Protein AF-A0AAV5RJE9-F1 (afdb_monomer)

Solvent-accessible surface area (backbone atoms only — not comparable to full-atom values): 32586 Å² total; per-residue (Å²): 107,53,82,61,84,65,66,91,75,57,66,69,38,81,68,42,81,43,70,66,51,67,52,55,42,33,43,50,46,46,51,44,66,63,38,48,42,24,44,40,34,42,34,37,47,24,37,34,29,38,35,40,42,37,44,42,36,49,49,24,43,48,22,38,53,31,43,36,33,46,30,46,33,34,39,36,40,42,38,44,41,33,49,48,30,44,44,17,40,46,31,44,34,33,46,30,47,32,33,44,35,41,42,35,42,43,34,48,41,29,45,48,14,42,49,32,41,36,36,49,39,48,36,35,40,37,40,43,36,40,40,31,47,43,30,40,48,21,41,45,33,43,39,38,28,59,58,12,36,42,36,40,42,36,39,46,29,45,41,32,42,45,23,47,36,35,41,35,34,38,27,41,42,33,41,35,41,43,35,41,40,30,43,38,28,42,47,19,37,55,30,43,35,34,44,28,36,32,30,41,35,40,41,36,41,42,30,45,37,27,44,48,17,38,51,31,44,36,35,47,29,49,32,33,42,35,40,41,35,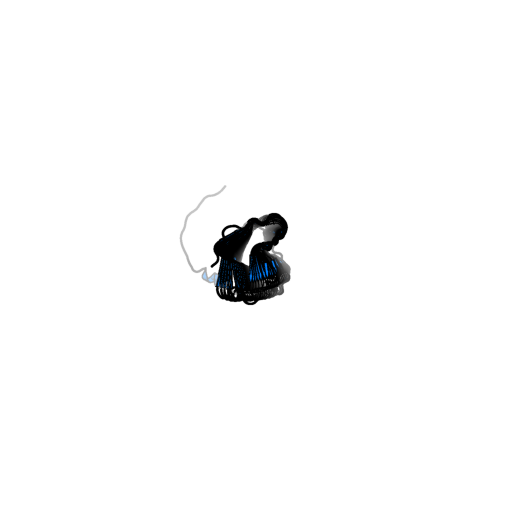41,41,32,44,39,33,38,56,28,44,50,30,44,36,36,50,29,43,30,38,43,35,43,42,35,42,41,31,50,42,46,44,32,36,50,50,29,42,36,37,48,30,48,30,34,44,35,41,43,35,40,39,32,44,43,30,40,49,27,39,51,27,45,37,34,48,28,48,32,34,43,35,40,42,38,40,42,30,46,43,31,41,46,25,41,46,31,44,34,37,49,29,45,31,35,42,35,40,42,36,41,42,29,45,39,27,44,51,16,40,55,30,43,35,35,48,27,44,30,33,42,35,42,42,35,41,41,28,44,37,27,44,48,15,39,50,32,45,35,34,45,28,48,30,33,42,36,41,42,34,40,41,33,42,36,25,44,43,17,43,52,30,43,34,35,48,30,46,31,36,42,37,41,43,36,40,41,29,48,41,28,43,47,23,40,45,34,42,35,37,48,30,43,32,35,42,36,42,43,36,40,42,31,42,41,26,44,49,18,40,59,28,44,36,35,46,30,49,30,34,41,35,41,41,36,41,40,30,49,42,28,44,46,23,41,51,30,46,34,33,47,30,43,31,36,42,34,42,42,36,44,44,32,46,47,28,44,49,17,42,58,29,42,35,33,45,30,50,29,33,44,35,41,42,36,42,41,35,48,42,28,45,49,18,40,49,30,40,35,36,42,39,43,39,37,43,38,40,41,37,40,38,31,49,44,33,46,45,24,42,48,34,46,38,34,66,20,70,14,37,41,36,40,44,36,40,46,31,46,42,28,45,52,21,39,41,35,42,37,34,39,32,45,40,32,41,38,40,42,37,43,40,34,45,40,24,46,43,18,39,53,31,43,36,35,46,30,41,32,35,41,38,41,41,39,43,51,33,56,41,29,52,45,17,40,46,32,44,34,34,47,32,50,31,33,41,37,41,42,39,43,47,36,49,38,23,51,49,17,36,53,32,42,35,36,46,33,46,31,37,42,38,41,38,40,41,41,34,45,32,25,51,46,13,39,54,32,43,35,34,52,38,27,52,30,36,40,38,39,45,48,45,51,60,77,34,70,79,31,44,81,65,47,69,42,68,75,31,88,48,67,45,68,48,71,75,64,70,69,90,82,76,95,78,81,82,84,82,80,81,93,81,79,87,75,77,62,82,74,59,75,82,58,63,77,66,59,63,71,62,71,79,74,80,85,80,89,87,82,92,85,85,87,88,90,90,85,134

Foldseek 3Di:
DDEDDEDADDAQDEAEEAPPQAAEAAAAEDDYEDDANYEYYAAECNHAEYAAAEYEYAEEANYEAYAHECRAHEYHAHEYDYADDAQYEYYEHEPNHHEYAHAYFEYAEEHAYERYAYYAHHAEYEAHEAEYEYDEAYEYAHADHAHYEYAHAEYAYEYDEQYEYAAHYHDAPEYHHHEFAYAEEANYEGYEAENARAEYAAAEFAYAEEHQYEGYEHEPHAHEYHYHEFAYAYYHNYERYEYEPAHAEYHAAEYAYEYDEEYEHYYYYQAAHEYEHAEYHYAEEYAYEAYEAENRHHEYEYHEYAYEYDAQYEHEAYYQHHAEYEYAEFHYAEEHAYEGYEAENQPAEYAYHEFAYAYEAQYEGYEYYPQAHEYHYHEFHYAEEHAYERYYYEPRHEEYHAHEYAYAYYDQYEYEHYYQHHAEYEHAEFHYAEYDNYEAYEAENQAHEYAYAEYEYAYDEAYEHEEHYQHHAEYEYAYYHYADDAAYEAYEYENAAHEYAYHYAEYADDHAYEHYEYYAHHEEYHYHEYEYEYDAAYEHYYYENYLYEYAHAEAAYEDDHAYEYEEHYQQAEEYHAHEYHYADDAAYEAYEYEPNRAEYHAAYAEYEEDHAYEAYEYYPRAHEYHAHEAAYEYEDQHEHEEYEQHHAEYHHHEAHYEYDDAHERYEYENDHAEYEAYEFHYPDYDNHHRYHYHPDHDHYDYHDPDPDDDDDDDDDDDDDDDDDPCVVPPPPVVPPVVVVVPDDDDDDDDDDDDDDD

Structure (mmCIF, N/CA/C/O backbone):
data_AF-A0AAV5RJE9-F1
#
_entry.id   AF-A0AAV5RJE9-F1
#
loop_
_atom_site.group_PDB
_atom_site.id
_atom_site.type_symbol
_atom_site.label_atom_id
_atom_site.label_alt_id
_atom_site.label_comp_id
_atom_site.label_asym_id
_atom_site.label_entity_id
_atom_site.label_seq_id
_atom_site.pdbx_PDB_ins_code
_atom_site.Cartn_x
_atom_site.Cartn_y
_atom_site.Cartn_z
_atom_site.occupancy
_atom_site.B_iso_or_equiv
_atom_site.auth_seq_id
_atom_site.auth_comp_id
_atom_site.auth_asym_id
_atom_site.auth_atom_id
_atom_site.pdbx_PDB_model_num
ATOM 1 N N . MET A 1 1 ? -30.986 -16.462 54.325 1.00 47.41 1 MET A N 1
ATOM 2 C CA . MET A 1 1 ? -32.074 -16.794 53.382 1.00 47.41 1 MET A CA 1
ATOM 3 C C . MET A 1 1 ? -33.332 -16.170 53.922 1.00 47.41 1 MET A C 1
ATOM 5 O O . MET A 1 1 ? -33.774 -16.579 54.992 1.00 47.41 1 MET A O 1
ATOM 9 N N . VAL A 1 2 ? -33.822 -15.152 53.228 1.00 55.56 2 VAL A N 1
ATOM 10 C CA . VAL A 1 2 ? -35.071 -14.468 53.544 1.00 55.56 2 VAL A CA 1
ATOM 11 C C . VAL A 1 2 ? -35.935 -14.555 52.292 1.00 55.56 2 VAL A C 1
ATOM 13 O O . VAL A 1 2 ? -35.504 -14.153 51.211 1.00 55.56 2 VAL A O 1
ATOM 16 N N . ASP A 1 3 ? -37.107 -15.162 52.443 1.00 48.47 3 ASP A N 1
ATOM 17 C CA . ASP A 1 3 ? -38.114 -15.275 51.392 1.00 48.47 3 ASP A CA 1
ATOM 18 C C . ASP A 1 3 ? -39.207 -14.247 51.714 1.00 48.47 3 ASP A C 1
ATOM 20 O O . ASP A 1 3 ? -39.797 -14.300 52.798 1.00 48.47 3 ASP A O 1
ATOM 24 N N . PHE A 1 4 ? -39.450 -13.300 50.807 1.00 54.91 4 PHE A N 1
ATOM 25 C CA . PHE A 1 4 ? -40.406 -12.208 50.999 1.00 54.91 4 PHE A CA 1
ATOM 26 C C . PHE A 1 4 ? -41.597 -12.346 50.039 1.00 54.91 4 PHE A C 1
ATOM 28 O O . PHE A 1 4 ? -41.419 -12.485 48.832 1.00 54.91 4 PHE A O 1
ATOM 35 N N . GLU A 1 5 ? -42.820 -12.261 50.568 1.00 44.97 5 GLU A N 1
ATOM 36 C CA . GLU A 1 5 ? -44.058 -12.186 49.779 1.00 44.97 5 GLU A CA 1
ATOM 37 C C . GLU A 1 5 ? -44.743 -10.824 50.011 1.00 44.97 5 GLU A C 1
ATOM 39 O O . GLU A 1 5 ? -45.465 -10.658 50.989 1.00 44.97 5 GLU A O 1
ATOM 44 N N . GLN A 1 6 ? -44.512 -9.882 49.087 1.00 48.69 6 GLN A N 1
ATOM 45 C CA . GLN A 1 6 ? -45.284 -8.651 48.816 1.00 48.69 6 GLN A CA 1
ATOM 46 C C . GLN A 1 6 ? -45.644 -7.729 50.004 1.00 48.69 6 GLN A C 1
ATOM 48 O O . GLN A 1 6 ? -46.617 -7.955 50.729 1.00 48.69 6 GLN A O 1
ATOM 53 N N . PHE A 1 7 ? -44.970 -6.576 50.085 1.00 50.69 7 PHE A N 1
ATOM 54 C CA . PHE A 1 7 ? -45.414 -5.419 50.875 1.00 50.69 7 PHE A CA 1
ATOM 55 C C . PHE A 1 7 ? -46.011 -4.322 49.969 1.00 50.69 7 PHE A C 1
ATOM 57 O O . PHE A 1 7 ? -45.479 -4.083 48.887 1.00 50.69 7 PHE A O 1
ATOM 64 N N . PRO A 1 8 ? -47.108 -3.651 50.376 1.00 45.22 8 PRO A N 1
ATOM 65 C CA . PRO A 1 8 ? -47.584 -2.426 49.736 1.00 45.22 8 PRO A CA 1
ATOM 66 C C . PRO A 1 8 ? -46.850 -1.197 50.301 1.00 45.22 8 PRO A C 1
ATOM 68 O O . PRO A 1 8 ? -46.700 -1.082 51.520 1.00 45.22 8 PRO A O 1
ATOM 71 N N . LEU A 1 9 ? -46.446 -0.281 49.421 1.00 52.50 9 LEU A N 1
ATOM 72 C CA . LEU A 1 9 ? -45.592 0.875 49.721 1.00 52.50 9 LEU A CA 1
ATOM 73 C C . LEU A 1 9 ? -46.317 2.211 49.457 1.00 52.50 9 LEU A C 1
ATOM 75 O O . LEU A 1 9 ? -47.501 2.218 49.099 1.00 52.50 9 LEU A O 1
ATOM 79 N N . HIS A 1 10 ? -45.630 3.329 49.703 1.00 54.16 10 HIS A N 1
ATOM 80 C CA . HIS A 1 10 ? -46.100 4.707 49.509 1.00 54.16 10 HIS A CA 1
ATOM 81 C C . HIS A 1 10 ? -44.927 5.582 49.042 1.00 54.16 10 HIS A C 1
ATOM 83 O O . HIS A 1 10 ? -43.818 5.378 49.514 1.00 54.16 10 HIS A O 1
ATOM 89 N N . ASP A 1 11 ? -45.192 6.567 48.184 1.00 54.16 11 ASP A N 1
ATOM 90 C CA . ASP A 1 11 ? -44.212 7.519 47.639 1.00 54.16 11 ASP A CA 1
ATOM 91 C C . ASP A 1 11 ? -43.269 8.098 48.723 1.00 54.16 11 ASP A C 1
ATOM 93 O O . ASP A 1 11 ? -43.749 8.586 49.754 1.00 54.16 11 ASP A O 1
ATOM 97 N N . ASN A 1 12 ? -41.954 8.151 48.455 1.00 58.19 12 ASN A N 1
ATOM 98 C CA . ASN A 1 12 ? -40.882 8.485 49.417 1.00 58.19 12 ASN A CA 1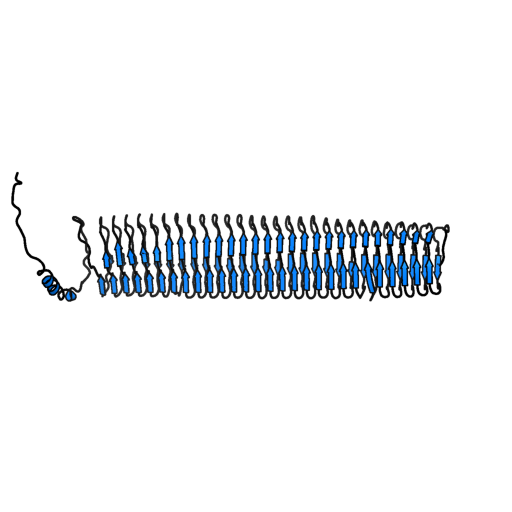
ATOM 99 C C . ASN A 1 12 ? -40.716 7.425 50.532 1.00 58.19 12 ASN A C 1
ATOM 101 O O . ASN A 1 12 ? -40.891 7.739 51.717 1.00 58.19 12 ASN A O 1
ATOM 105 N N . SER A 1 13 ? -40.400 6.168 50.177 1.00 58.16 13 SER A N 1
ATOM 106 C CA . SER A 1 13 ? -40.115 5.114 51.168 1.00 58.16 13 SER A CA 1
ATOM 107 C C . SER A 1 13 ? -38.929 4.206 50.827 1.00 58.16 13 SER A C 1
ATOM 109 O O . SER A 1 13 ? -39.018 3.419 49.886 1.00 58.16 13 SER A O 1
ATOM 111 N N . GLU A 1 14 ? -37.919 4.212 51.701 1.00 60.00 14 GLU A N 1
ATOM 112 C CA . GLU A 1 14 ? -36.979 3.103 51.932 1.00 60.00 14 GLU A CA 1
ATOM 113 C C . GLU A 1 14 ? -37.773 1.790 52.124 1.00 60.00 14 GLU A C 1
ATOM 115 O O . GLU A 1 14 ? -38.650 1.725 52.999 1.00 60.00 14 GLU A O 1
ATOM 120 N N . THR A 1 15 ? -37.519 0.735 51.333 1.00 63.50 15 THR A N 1
ATOM 121 C CA . THR A 1 15 ? -38.319 -0.513 51.436 1.00 63.50 15 THR A CA 1
ATOM 122 C C . THR A 1 15 ? -37.640 -1.655 52.199 1.00 63.50 15 THR A C 1
ATOM 124 O O . THR A 1 15 ? -38.334 -2.398 52.906 1.00 63.50 15 THR A O 1
ATOM 127 N N . LEU A 1 16 ? -36.312 -1.812 52.084 1.00 69.69 16 LEU A N 1
ATOM 128 C CA . LEU A 1 16 ? -35.559 -2.899 52.723 1.00 69.69 16 LEU A CA 1
ATOM 129 C C . LEU A 1 16 ? -34.043 -2.611 52.840 1.00 69.69 16 LEU A C 1
ATOM 131 O O . LEU A 1 16 ? -33.272 -2.992 51.966 1.00 69.69 16 LEU A O 1
ATOM 135 N N . GLU A 1 17 ? -33.620 -2.034 53.967 1.00 77.62 17 GLU A N 1
ATOM 136 C CA . GLU A 1 17 ? -32.211 -1.960 54.407 1.00 77.62 17 GLU A CA 1
ATOM 137 C C . GLU A 1 17 ? -31.734 -3.324 54.962 1.00 77.62 17 GLU A C 1
ATOM 139 O O . GLU A 1 17 ? -32.470 -3.990 55.708 1.00 77.62 17 GLU A O 1
ATOM 144 N N . ILE A 1 18 ? -30.502 -3.753 54.645 1.00 74.12 18 ILE A N 1
ATOM 145 C CA . ILE A 1 18 ? -29.873 -4.965 55.206 1.00 74.12 18 ILE A CA 1
ATOM 146 C C . ILE A 1 18 ? -28.410 -4.722 55.653 1.00 74.12 18 ILE A C 1
ATOM 148 O O . ILE A 1 18 ? -27.482 -5.298 55.085 1.00 74.12 18 ILE A O 1
ATOM 152 N N . THR A 1 19 ? -28.220 -3.959 56.734 1.00 75.38 19 THR A N 1
ATOM 153 C CA . THR A 1 19 ? -26.926 -3.718 57.413 1.00 75.38 19 THR A CA 1
ATOM 154 C C . THR A 1 19 ? -26.399 -4.905 58.252 1.00 75.38 19 THR A C 1
ATOM 156 O O . THR A 1 19 ? -27.158 -5.667 58.864 1.00 75.38 19 THR A O 1
ATOM 159 N N . GLU A 1 20 ? -25.067 -5.078 58.294 1.00 72.94 20 GLU A N 1
ATOM 160 C CA . GLU A 1 20 ? -24.307 -6.108 59.050 1.00 72.94 20 GLU A CA 1
ATOM 161 C C . GLU A 1 20 ? -24.820 -7.593 58.982 1.00 72.94 20 GLU A C 1
ATOM 163 O O . GLU A 1 20 ? -24.769 -8.311 59.995 1.00 72.94 20 GLU A O 1
ATOM 168 N N . PRO A 1 21 ? -25.301 -8.172 57.854 1.00 62.06 21 PRO A N 1
ATOM 169 C CA . PRO A 1 21 ? -25.974 -9.488 57.830 1.00 62.06 21 PRO A CA 1
ATOM 170 C C . PRO A 1 21 ? -25.061 -10.739 57.955 1.00 62.06 21 PRO A C 1
ATOM 172 O O . PRO A 1 21 ? -25.329 -11.818 57.406 1.00 62.06 21 PRO A O 1
ATOM 175 N N . GLY A 1 22 ? -24.007 -10.663 58.766 1.00 66.25 22 GLY A N 1
ATOM 176 C CA . GLY A 1 22 ? -23.285 -11.815 59.305 1.00 66.25 22 GLY A CA 1
ATOM 177 C C . GLY A 1 22 ? -22.239 -12.429 58.372 1.00 66.25 22 GLY A C 1
ATOM 178 O O . GLY A 1 22 ? -21.067 -12.088 58.457 1.00 66.25 22 GLY A O 1
ATOM 179 N N . THR A 1 23 ? -22.613 -13.439 57.576 1.00 74.00 23 THR A N 1
ATOM 180 C CA . THR A 1 23 ? -21.649 -14.173 56.708 1.00 74.00 23 THR A CA 1
ATOM 181 C C . THR A 1 23 ? -22.193 -14.603 55.346 1.00 74.00 23 THR A C 1
ATOM 183 O O . THR A 1 23 ? -21.396 -14.854 54.449 1.00 74.00 23 THR A O 1
ATOM 186 N N . GLU A 1 24 ? -23.512 -14.711 55.164 1.00 78.88 24 GLU A N 1
ATOM 187 C CA . GLU A 1 24 ? -24.109 -15.104 53.882 1.00 78.88 24 GLU A CA 1
ATOM 188 C C . GLU A 1 24 ? -25.513 -14.496 53.730 1.00 78.88 24 GLU A C 1
ATOM 190 O O . GLU A 1 24 ? -26.468 -14.919 54.396 1.00 78.88 24 GLU A O 1
ATOM 195 N N . VAL A 1 25 ? -25.654 -13.546 52.805 1.00 80.12 25 VAL A N 1
ATOM 196 C CA . VAL A 1 25 ? -26.945 -12.999 52.379 1.00 80.12 25 VAL A CA 1
ATOM 197 C C . VAL A 1 25 ? -27.530 -13.882 51.281 1.00 80.12 25 VAL A C 1
ATOM 199 O O . VAL A 1 25 ? -26.862 -14.276 50.327 1.00 80.12 25 VAL A O 1
ATOM 202 N N . LYS A 1 26 ? -28.817 -14.205 51.419 1.00 80.44 26 LYS A N 1
ATOM 203 C CA . LYS A 1 26 ? -29.594 -14.964 50.430 1.00 80.44 26 LYS A CA 1
ATOM 204 C C . LYS A 1 26 ? -30.979 -14.352 50.310 1.00 80.44 26 LYS A C 1
ATOM 206 O O . LYS A 1 26 ? -31.821 -14.613 51.174 1.00 80.44 26 LYS A O 1
ATOM 211 N N . VAL A 1 27 ? -31.179 -13.585 49.249 1.00 76.31 27 VAL A N 1
ATOM 212 C CA . VAL A 1 27 ? -32.454 -13.016 48.812 1.00 76.31 27 VAL A CA 1
ATOM 213 C C . VAL A 1 27 ? -32.994 -13.928 47.708 1.00 76.31 27 VAL A C 1
ATOM 215 O O . VAL A 1 27 ? -32.338 -14.125 46.687 1.00 76.31 27 VAL A O 1
ATOM 218 N N . GLY A 1 28 ? -34.140 -14.573 47.943 1.00 72.81 28 GLY A N 1
ATOM 219 C CA . GLY A 1 28 ? -34.674 -15.596 47.033 1.00 72.81 28 GLY A CA 1
ATOM 220 C C . GLY A 1 28 ? -35.398 -15.006 45.822 1.00 72.81 28 GLY A C 1
ATOM 221 O O . GLY A 1 28 ? -34.949 -15.147 44.684 1.00 72.81 28 GLY A O 1
ATOM 222 N N . LEU A 1 29 ? -36.521 -14.348 46.100 1.00 70.06 29 LEU A N 1
ATOM 223 C CA . LEU A 1 29 ? -37.365 -13.620 45.158 1.00 70.06 29 LEU A CA 1
ATOM 224 C C . LEU A 1 29 ? -37.739 -12.283 45.804 1.00 70.06 29 LEU A C 1
ATOM 226 O O . LEU A 1 29 ? -38.132 -12.273 46.971 1.00 70.06 29 LEU A O 1
ATOM 230 N N . VAL A 1 30 ? -37.661 -11.190 45.046 1.00 68.44 30 VAL A N 1
ATOM 231 C CA . VAL A 1 30 ? -38.221 -9.885 45.423 1.00 68.44 30 VAL A CA 1
ATOM 232 C C . VAL A 1 30 ? -39.243 -9.476 44.371 1.00 68.44 30 VAL A C 1
ATOM 234 O O . VAL A 1 30 ? -38.938 -9.463 43.180 1.00 68.44 30 VAL A O 1
ATOM 237 N N . GLN A 1 31 ? -40.455 -9.154 44.823 1.00 68.44 31 GLN A N 1
ATOM 238 C CA . GLN A 1 31 ? -41.504 -8.524 44.025 1.00 68.44 31 GLN A CA 1
ATOM 239 C C . GLN A 1 31 ? -42.199 -7.460 44.874 1.00 68.44 31 GLN A C 1
ATOM 241 O O . GLN A 1 31 ? -42.982 -7.794 45.769 1.00 68.44 31 GLN A O 1
ATOM 246 N N . LEU A 1 32 ? -41.904 -6.193 44.587 1.00 64.69 32 LEU A N 1
ATOM 247 C CA . LEU A 1 32 ? -42.467 -5.014 45.245 1.00 64.69 32 LEU A CA 1
ATOM 248 C C . LEU A 1 32 ? -42.877 -4.007 44.157 1.00 64.69 32 LEU A C 1
ATOM 250 O O . LEU A 1 32 ? -42.076 -3.759 43.260 1.00 64.69 32 LEU A O 1
ATOM 254 N N . PRO A 1 33 ? -44.105 -3.461 44.178 1.00 61.03 33 PRO A N 1
ATOM 255 C CA . PRO A 1 33 ? -44.470 -2.332 43.332 1.00 61.03 33 PRO A CA 1
ATOM 256 C C . PRO A 1 33 ? -43.954 -1.033 43.964 1.00 61.03 33 PRO A C 1
ATOM 258 O O . PRO A 1 33 ? -44.264 -0.769 45.128 1.00 61.03 33 PRO A O 1
ATOM 261 N N . LEU A 1 34 ? -43.187 -0.243 43.213 1.00 58.78 34 LEU A N 1
ATOM 262 C CA . LEU A 1 34 ? -42.641 1.024 43.698 1.00 58.78 34 LEU A CA 1
ATOM 263 C C . LEU A 1 34 ? -43.579 2.204 43.433 1.00 58.78 34 LEU A C 1
ATOM 265 O O . LEU A 1 34 ? -44.670 2.059 42.879 1.00 58.78 34 LEU A O 1
ATOM 269 N N . HIS A 1 35 ? -43.140 3.356 43.921 1.00 65.31 35 HIS A N 1
ATOM 270 C CA . HIS A 1 35 ? -43.746 4.671 43.798 1.00 65.31 35 HIS A CA 1
ATOM 271 C C . HIS A 1 35 ? -42.609 5.682 43.608 1.00 65.31 35 HIS A C 1
ATOM 273 O O . HIS A 1 35 ? -41.516 5.457 44.124 1.00 65.31 35 HIS A O 1
ATOM 279 N N . ASP A 1 36 ? -42.872 6.779 42.903 1.00 67.25 36 ASP A N 1
ATOM 280 C CA . ASP A 1 36 ? -41.886 7.799 42.526 1.00 67.25 36 ASP A CA 1
ATOM 281 C C . ASP A 1 36 ? -41.027 8.241 43.734 1.00 67.25 36 ASP A C 1
ATOM 283 O O . ASP A 1 36 ? -41.574 8.518 44.810 1.00 67.25 36 ASP A O 1
ATOM 287 N N . ASN A 1 37 ? -39.711 8.396 43.543 1.00 68.81 37 ASN A N 1
ATOM 288 C CA . ASN A 1 37 ? -38.730 8.722 44.594 1.00 68.81 37 ASN A CA 1
ATOM 289 C C . ASN A 1 37 ? -38.644 7.644 45.703 1.00 68.81 37 ASN A C 1
ATOM 291 O O . ASN A 1 37 ? -38.999 7.925 46.850 1.00 68.81 37 ASN A O 1
ATOM 295 N N . SER A 1 38 ? -38.232 6.404 45.390 1.00 66.75 38 SER A N 1
ATOM 296 C CA . SER A 1 38 ? -38.091 5.325 46.396 1.00 66.75 38 SER A CA 1
ATOM 297 C C . SER A 1 38 ? -36.834 4.455 46.236 1.00 66.75 38 SER A C 1
ATOM 299 O O . SER A 1 38 ? -36.581 3.913 45.163 1.00 66.75 38 SER A O 1
ATOM 301 N N . GLU A 1 39 ? -36.127 4.229 47.346 1.00 67.06 39 GLU A N 1
ATOM 302 C CA . GLU A 1 39 ? -34.973 3.324 47.484 1.00 67.06 39 GLU A CA 1
ATOM 303 C C . GLU A 1 39 ? -35.438 1.907 47.867 1.00 67.06 39 GLU A C 1
ATOM 305 O O . GLU A 1 39 ? -36.096 1.703 48.897 1.00 67.06 39 GLU A O 1
ATOM 310 N N . THR A 1 40 ? -35.129 0.893 47.054 1.00 70.56 40 THR A N 1
ATOM 311 C CA . THR A 1 40 ? -35.781 -0.418 47.210 1.00 70.56 40 THR A CA 1
ATOM 312 C C . THR A 1 40 ? -35.052 -1.389 48.130 1.00 70.56 40 THR A C 1
ATOM 314 O O . THR A 1 40 ? -35.659 -1.891 49.079 1.00 70.56 40 THR A O 1
ATOM 317 N N . LEU A 1 41 ? -33.798 -1.723 47.826 1.00 75.00 41 LEU A N 1
ATOM 318 C CA . LEU A 1 41 ? -33.044 -2.774 48.508 1.00 75.00 41 LEU A CA 1
ATOM 319 C C . LEU A 1 41 ? -31.576 -2.365 48.637 1.00 75.00 41 LEU A C 1
ATOM 321 O O . LEU A 1 41 ? -30.801 -2.569 47.709 1.00 75.00 41 LEU A O 1
ATOM 325 N N . GLU A 1 42 ? -31.221 -1.841 49.805 1.00 82.25 42 GLU A N 1
ATOM 326 C CA . GLU A 1 42 ? -29.846 -1.526 50.199 1.00 82.25 42 GLU A CA 1
ATOM 327 C C . GLU A 1 42 ? -29.239 -2.736 50.930 1.00 82.25 42 GLU A C 1
ATOM 329 O O . GLU A 1 42 ? -29.872 -3.334 51.813 1.00 82.25 42 GLU A O 1
ATOM 334 N N . ILE A 1 43 ? -28.013 -3.130 50.577 1.00 78.19 43 ILE A N 1
ATOM 335 C CA . ILE A 1 43 ? -27.307 -4.248 51.216 1.00 78.19 43 ILE A CA 1
ATOM 336 C C . ILE A 1 43 ? -25.867 -3.846 51.588 1.00 78.19 43 ILE A C 1
ATOM 338 O O . ILE A 1 43 ? -24.920 -4.168 50.870 1.00 78.19 43 ILE A O 1
ATOM 342 N N . THR A 1 44 ? -25.713 -3.214 52.753 1.00 80.50 44 THR A N 1
ATOM 343 C CA . THR A 1 44 ? -24.458 -2.673 53.312 1.00 80.50 44 THR A CA 1
ATOM 344 C C . THR A 1 44 ? -23.703 -3.645 54.239 1.00 80.50 44 THR A C 1
ATOM 346 O O . THR A 1 44 ? -24.283 -4.352 55.070 1.00 80.50 44 THR A O 1
ATOM 349 N N . GLU A 1 45 ? -22.372 -3.698 54.095 1.00 77.19 45 GLU A N 1
ATOM 350 C CA . GLU A 1 45 ? -21.449 -4.618 54.795 1.00 77.19 45 GLU A CA 1
ATOM 351 C C . GLU A 1 45 ? -21.875 -6.125 54.819 1.00 77.19 45 GLU A C 1
ATOM 353 O O . GLU A 1 45 ? -21.826 -6.774 55.877 1.00 77.19 45 GLU A O 1
ATOM 358 N N . PRO A 1 46 ? -22.300 -6.776 53.708 1.00 65.38 46 PRO A N 1
ATOM 359 C CA . PRO A 1 46 ? -22.918 -8.109 53.762 1.00 65.38 46 PRO A CA 1
ATOM 360 C C . PRO A 1 46 ? -21.981 -9.326 53.925 1.00 65.38 46 PRO A C 1
ATOM 362 O O . PRO A 1 46 ? -22.126 -10.370 53.276 1.00 65.38 46 PRO A O 1
ATOM 365 N N . GLY A 1 47 ? -21.070 -9.259 54.895 1.00 72.56 47 GLY A N 1
ATOM 366 C CA . GLY A 1 47 ? -20.349 -10.408 55.441 1.00 72.56 47 GLY A CA 1
ATOM 367 C C . GLY A 1 47 ? -19.306 -11.002 54.492 1.00 72.56 47 GLY A C 1
ATOM 368 O O . GLY A 1 47 ? -18.172 -10.539 54.449 1.00 72.56 47 GLY A O 1
ATOM 369 N N . ALA A 1 48 ? -19.644 -12.092 53.796 1.00 77.44 48 ALA A N 1
ATOM 370 C CA . ALA A 1 48 ? -18.713 -12.757 52.875 1.00 77.44 48 ALA A CA 1
ATOM 371 C C . ALA A 1 48 ? -19.333 -13.094 51.512 1.00 77.44 48 ALA A C 1
ATOM 373 O O . ALA A 1 48 ? -18.648 -12.987 50.497 1.00 77.44 48 ALA A O 1
ATOM 374 N N . GLU A 1 49 ? -20.601 -13.503 51.455 1.00 80.69 49 GLU A N 1
ATOM 375 C CA . GLU A 1 49 ? -21.254 -13.868 50.194 1.00 80.69 49 GLU A CA 1
ATOM 376 C C . GLU A 1 49 ? -22.675 -13.301 50.094 1.00 80.69 49 GLU A C 1
ATOM 378 O O . GLU A 1 49 ? -23.523 -13.580 50.945 1.00 80.69 49 GLU A O 1
ATOM 383 N N . VAL A 1 50 ? -22.950 -12.583 49.003 1.00 81.06 50 VAL A N 1
ATOM 384 C CA . VAL A 1 50 ? -24.285 -12.109 48.620 1.00 81.06 50 VAL A CA 1
ATOM 385 C C . VAL A 1 50 ? -24.832 -12.986 47.501 1.00 81.06 50 VAL A C 1
ATOM 387 O O . VAL A 1 50 ? -24.172 -13.221 46.488 1.00 81.06 50 VAL A O 1
ATOM 390 N N . ARG A 1 51 ? -26.070 -13.464 47.656 1.00 83.00 51 ARG A N 1
ATOM 391 C CA . ARG A 1 51 ? -26.832 -14.101 46.576 1.00 83.00 51 ARG A CA 1
ATOM 392 C C . ARG A 1 51 ? -28.216 -13.484 46.451 1.00 83.00 51 ARG A C 1
ATOM 394 O O . ARG A 1 51 ? -29.041 -13.648 47.351 1.00 83.00 51 ARG A O 1
ATOM 401 N N . VAL A 1 52 ? -28.476 -12.874 45.304 1.00 79.31 52 VAL A N 1
ATOM 402 C CA . VAL A 1 52 ? -29.778 -12.356 44.885 1.00 79.31 52 VAL A CA 1
ATOM 403 C C . VAL A 1 52 ? -30.299 -13.249 43.756 1.00 79.31 52 VAL A C 1
ATOM 405 O O . VAL A 1 52 ? -29.637 -13.415 42.735 1.00 79.31 52 VAL A O 1
ATOM 408 N N . GLY A 1 53 ? -31.440 -13.909 43.963 1.00 77.06 53 GLY A N 1
ATOM 409 C CA . GLY A 1 53 ? -31.975 -14.916 43.040 1.00 77.06 53 GLY A CA 1
ATOM 410 C C . GLY A 1 53 ? -32.715 -14.317 41.845 1.00 77.06 53 GLY A C 1
ATOM 411 O O . GLY A 1 53 ? -32.234 -14.402 40.715 1.00 77.06 53 GLY A O 1
ATOM 412 N N . LEU A 1 54 ? -33.892 -13.746 42.107 1.00 73.31 54 LEU A N 1
ATOM 413 C CA . LEU A 1 54 ? -34.724 -13.033 41.136 1.00 73.31 54 LEU A CA 1
ATOM 414 C C . LEU A 1 54 ? -35.241 -11.728 41.755 1.00 73.31 54 LEU A C 1
ATOM 416 O O . LEU A 1 54 ? -35.911 -11.773 42.787 1.00 73.31 54 LEU A O 1
ATOM 420 N N . VAL A 1 55 ? -34.972 -10.594 41.110 1.00 69.81 55 VAL A N 1
ATOM 421 C CA . VAL A 1 55 ? -35.545 -9.284 41.464 1.00 69.81 55 VAL A CA 1
ATOM 422 C C . VAL A 1 55 ? -36.506 -8.850 40.359 1.00 69.81 55 VAL A C 1
ATOM 424 O O . VAL A 1 55 ? -36.133 -8.862 39.186 1.00 69.81 55 VAL A O 1
ATOM 427 N N . GLN A 1 56 ? -37.740 -8.501 40.726 1.00 70.56 56 GLN A N 1
ATOM 428 C CA . GLN A 1 56 ? -38.765 -7.997 39.811 1.00 70.56 56 GLN A CA 1
ATOM 429 C C . GLN A 1 56 ? -39.509 -6.802 40.418 1.00 70.56 56 GLN A C 1
ATOM 431 O O . GLN A 1 56 ? -40.431 -6.969 41.216 1.00 70.56 56 GLN A O 1
ATOM 436 N N . LEU A 1 57 ? -39.108 -5.601 40.009 1.00 65.56 57 LEU A N 1
ATOM 437 C CA . LEU A 1 57 ? -39.601 -4.308 40.492 1.00 65.56 57 LEU A CA 1
ATOM 438 C C . LEU A 1 57 ? -40.031 -3.456 39.288 1.00 65.56 57 LEU A C 1
ATOM 440 O O . LEU A 1 57 ? -39.182 -3.144 38.459 1.00 65.56 57 LEU A O 1
ATOM 444 N N . PRO A 1 58 ? -41.312 -3.080 39.130 1.00 64.31 58 PRO A N 1
ATOM 445 C CA . PRO A 1 58 ? -41.645 -1.903 38.342 1.00 64.31 58 PRO A CA 1
ATOM 446 C C . PRO A 1 58 ? -41.148 -0.677 39.106 1.00 64.31 58 PRO A C 1
ATOM 448 O O . PRO A 1 58 ? -41.643 -0.391 40.197 1.00 64.31 58 PRO A O 1
ATOM 451 N N . LEU A 1 59 ? -40.137 -0.028 38.537 1.00 59.34 59 LEU A N 1
ATOM 452 C CA . LEU A 1 59 ? -39.569 1.230 39.006 1.00 59.34 59 LEU A CA 1
ATOM 453 C C . LEU A 1 59 ? -40.482 2.392 38.591 1.00 59.34 59 LEU A C 1
ATOM 455 O O . LEU A 1 59 ? -41.396 2.236 37.781 1.00 59.34 59 LEU A O 1
ATOM 459 N N . HIS A 1 60 ? -40.256 3.541 39.207 1.00 65.88 60 HIS A N 1
ATOM 460 C CA . HIS A 1 60 ? -41.006 4.780 39.032 1.00 65.88 60 HIS A CA 1
ATOM 461 C C . HIS A 1 60 ? -40.009 5.943 39.086 1.00 65.88 60 HIS A C 1
ATOM 463 O O . HIS A 1 60 ? -38.948 5.781 39.683 1.00 65.88 60 HIS A O 1
ATOM 469 N N . ASP A 1 61 ? -40.349 7.090 38.502 1.00 70.38 61 ASP A N 1
ATOM 470 C CA . ASP A 1 61 ? -39.438 8.215 38.266 1.00 70.38 61 ASP A CA 1
ATOM 471 C C . ASP A 1 61 ? -38.533 8.517 39.484 1.00 70.38 61 ASP A C 1
ATOM 473 O O . ASP A 1 61 ? -39.034 8.690 40.604 1.00 70.38 61 ASP A O 1
ATOM 477 N N . ASN A 1 62 ? -37.223 8.674 39.260 1.00 71.81 62 ASN A N 1
ATOM 478 C CA . ASN A 1 62 ? -36.214 8.966 40.295 1.00 71.81 62 ASN A CA 1
ATOM 479 C C . ASN A 1 62 ? -36.110 7.881 41.396 1.00 71.81 62 ASN A C 1
ATOM 481 O O . ASN A 1 62 ? -36.203 8.210 42.577 1.00 71.81 62 ASN A O 1
ATOM 485 N N . SER A 1 63 ? -35.989 6.591 41.049 1.00 70.69 63 SER A N 1
ATOM 486 C CA . SER A 1 63 ? -35.918 5.491 42.040 1.00 70.69 63 SER A CA 1
ATOM 487 C C . SER A 1 63 ? -34.709 4.568 41.870 1.00 70.69 63 SER A C 1
ATOM 489 O O . SER A 1 63 ? -34.282 4.291 40.751 1.00 70.69 63 SER A O 1
ATOM 491 N N . GLU A 1 64 ? -34.247 4.007 42.990 1.00 73.50 64 GLU A N 1
ATOM 492 C CA . GLU A 1 64 ? -33.086 3.111 43.089 1.00 73.50 64 GLU A CA 1
ATOM 493 C C . GLU A 1 64 ? -33.541 1.677 43.423 1.00 73.50 64 GLU A C 1
ATOM 495 O O . GLU A 1 64 ? -34.290 1.430 44.381 1.00 73.50 64 GLU A O 1
ATOM 500 N N . ALA A 1 65 ? -33.142 0.694 42.611 1.00 75.12 65 ALA A N 1
ATOM 501 C CA . ALA A 1 65 ? -33.744 -0.646 42.652 1.00 75.12 65 ALA A CA 1
ATOM 502 C C . ALA A 1 65 ? -32.962 -1.692 43.468 1.00 75.12 65 ALA A C 1
ATOM 504 O O . ALA A 1 65 ? -33.576 -2.601 44.042 1.00 75.12 65 ALA A O 1
ATOM 505 N N . LEU A 1 66 ? -31.628 -1.603 43.501 1.00 79.81 66 LEU A N 1
ATOM 506 C CA . LEU A 1 66 ? -30.748 -2.501 44.255 1.00 79.81 66 LEU A CA 1
ATOM 507 C C . LEU A 1 66 ? -29.340 -1.898 44.390 1.00 79.81 66 LEU A C 1
ATOM 509 O O . LEU A 1 66 ? -28.605 -1.858 43.409 1.00 79.81 66 LEU A O 1
ATOM 513 N N . GLU A 1 67 ? -28.957 -1.529 45.610 1.00 84.00 67 GLU A N 1
ATOM 514 C CA . GLU A 1 67 ? -27.599 -1.101 45.976 1.00 84.00 67 GLU A CA 1
ATOM 515 C C . GLU A 1 67 ? -26.914 -2.223 46.781 1.00 84.00 67 GLU A C 1
ATOM 517 O O . GLU A 1 67 ? -27.534 -2.859 47.647 1.00 84.00 67 GLU A O 1
ATOM 522 N N . ILE A 1 68 ? -25.639 -2.517 46.502 1.00 80.62 68 ILE A N 1
ATOM 523 C CA . ILE A 1 68 ? -24.864 -3.531 47.236 1.00 80.62 68 ILE A CA 1
ATOM 524 C C . ILE A 1 68 ? -23.449 -3.014 47.534 1.00 80.62 68 ILE A C 1
ATOM 526 O O . ILE A 1 68 ? -22.550 -3.157 46.703 1.00 80.62 68 ILE A O 1
ATOM 530 N N . THR A 1 69 ? -23.238 -2.535 48.761 1.00 83.62 69 THR A N 1
ATOM 531 C CA . THR A 1 69 ? -22.039 -1.771 49.150 1.00 83.62 69 THR A CA 1
ATOM 532 C C . THR A 1 69 ? -21.188 -2.493 50.207 1.00 83.62 69 THR A C 1
ATOM 534 O O . THR A 1 69 ? -21.694 -3.092 51.163 1.00 83.62 69 THR A O 1
ATOM 537 N N . GLU A 1 70 ? -19.868 -2.510 49.984 1.00 79.69 70 GLU A N 1
ATOM 538 C CA . GLU A 1 70 ? -18.859 -3.325 50.692 1.00 79.69 70 GLU A CA 1
ATOM 539 C C . GLU A 1 70 ? -19.147 -4.862 50.769 1.00 79.69 70 GLU A C 1
ATOM 541 O O . GLU A 1 70 ? -18.969 -5.492 51.825 1.00 79.69 70 GLU A O 1
ATOM 546 N N . PRO A 1 71 ? -19.587 -5.569 49.697 1.00 71.56 71 PRO A N 1
ATOM 547 C CA . PRO A 1 71 ? -19.896 -6.997 49.790 1.00 71.56 71 PRO A CA 1
ATOM 548 C C . PRO A 1 71 ? -18.642 -7.894 49.801 1.00 71.56 71 PRO A C 1
ATOM 550 O O . PRO A 1 71 ? -18.024 -8.202 48.779 1.00 71.56 71 PRO A O 1
ATOM 553 N N . GLY A 1 72 ? -18.305 -8.393 50.994 1.00 75.81 72 GLY A N 1
ATOM 554 C CA . GLY A 1 72 ? -16.937 -8.766 51.379 1.00 75.81 72 GLY A CA 1
ATOM 555 C C . GLY A 1 72 ? -16.134 -9.814 50.578 1.00 75.81 72 GLY A C 1
ATOM 556 O O . GLY A 1 72 ? -14.907 -9.759 50.648 1.00 75.81 72 GLY A O 1
ATOM 557 N N . THR A 1 73 ? -16.722 -10.775 49.840 1.00 80.00 73 THR A N 1
ATOM 558 C CA . THR A 1 73 ? -15.922 -11.654 48.936 1.00 80.00 73 THR A CA 1
ATOM 559 C C . THR A 1 73 ? -16.581 -12.077 47.616 1.00 80.00 73 THR A C 1
ATOM 561 O O . THR A 1 73 ? -15.882 -12.105 46.605 1.00 80.00 73 THR A O 1
ATOM 564 N N . GLU A 1 74 ? -17.869 -12.438 47.568 1.00 83.94 74 GLU A N 1
ATOM 565 C CA . GLU A 1 74 ? -18.508 -12.850 46.301 1.00 83.94 74 GLU A CA 1
ATOM 566 C C . GLU A 1 74 ? -19.965 -12.370 46.202 1.00 83.94 74 GLU A C 1
ATOM 568 O O . GLU A 1 74 ? -20.789 -12.682 47.065 1.00 83.94 74 GLU A O 1
ATOM 573 N N . VAL A 1 75 ? -20.292 -11.668 45.113 1.00 84.00 75 VAL A N 1
ATOM 574 C CA . VAL A 1 75 ? -21.651 -11.226 44.764 1.00 84.00 75 VAL A CA 1
ATOM 575 C C . VAL A 1 75 ? -22.183 -12.087 43.623 1.00 84.00 75 VAL A C 1
ATOM 577 O O . VAL A 1 75 ? -21.540 -12.236 42.584 1.00 84.00 75 VAL A O 1
ATOM 580 N N . LYS A 1 76 ? -23.376 -12.664 43.794 1.00 85.25 76 LYS A N 1
ATOM 581 C CA . LYS A 1 76 ? -24.106 -13.369 42.731 1.00 85.25 76 LYS A CA 1
ATOM 582 C C . LYS A 1 76 ? -25.504 -12.795 42.570 1.00 85.25 76 LYS A C 1
ATOM 584 O O . LYS A 1 76 ? -26.362 -13.041 43.417 1.00 85.25 76 LYS A O 1
ATOM 589 N N . VAL A 1 77 ? -25.748 -12.134 41.448 1.00 81.94 77 VAL A N 1
ATOM 590 C CA . VAL A 1 77 ? -27.068 -11.667 41.025 1.00 81.94 77 VAL A CA 1
ATOM 591 C C . VAL A 1 77 ? -27.556 -12.577 39.894 1.00 81.94 77 VAL A C 1
ATOM 593 O O . VAL A 1 77 ? -26.871 -12.761 38.891 1.00 81.94 77 VAL A O 1
ATOM 596 N N . GLY A 1 78 ? -28.696 -13.243 40.084 1.00 80.62 78 GLY A N 1
ATOM 597 C CA . GLY A 1 78 ? -29.184 -14.301 39.194 1.00 80.62 78 GLY A CA 1
ATOM 598 C C . GLY A 1 78 ? -29.916 -13.772 37.963 1.00 80.62 78 GLY A C 1
ATOM 599 O O . GLY A 1 78 ? -29.416 -13.894 36.845 1.00 80.62 78 GLY A O 1
ATOM 600 N N . LEU A 1 79 ? -31.109 -13.220 38.180 1.00 75.12 79 LEU A N 1
ATOM 601 C CA . LEU A 1 79 ? -31.920 -12.532 37.177 1.00 75.12 79 LEU A CA 1
ATOM 602 C C . LEU A 1 79 ? -32.463 -11.229 37.771 1.00 75.12 79 LEU A C 1
ATOM 604 O O . LEU A 1 79 ? -33.091 -11.247 38.832 1.00 75.12 79 LEU A O 1
ATOM 608 N N . VAL A 1 80 ? -32.256 -10.126 37.062 1.00 70.00 80 VAL A N 1
ATOM 609 C CA . VAL A 1 80 ? -32.802 -8.807 37.387 1.00 70.00 80 VAL A CA 1
ATOM 610 C C . VAL A 1 80 ? -33.730 -8.378 36.258 1.00 70.00 80 VAL A C 1
ATOM 612 O O . VAL A 1 80 ? -33.338 -8.426 35.091 1.00 70.00 80 VAL A O 1
ATOM 615 N N . GLN A 1 81 ? -34.969 -8.006 36.586 1.00 71.12 81 GLN A N 1
ATOM 616 C CA . GLN A 1 81 ? -35.941 -7.552 35.595 1.00 71.12 81 GLN A CA 1
ATOM 617 C C . GLN A 1 81 ? -36.839 -6.440 36.143 1.00 71.12 81 GLN A C 1
ATOM 619 O O . GLN A 1 81 ? -37.753 -6.679 36.931 1.00 71.12 81 GLN A O 1
ATOM 624 N N . PHE A 1 82 ? -36.625 -5.239 35.632 1.00 66.56 82 PHE A N 1
ATOM 625 C CA . PHE A 1 82 ? -37.357 -4.017 35.936 1.00 66.56 82 PHE A CA 1
ATOM 626 C C . PHE A 1 82 ? -37.876 -3.394 34.640 1.00 66.56 82 PHE A C 1
ATOM 628 O O . PHE A 1 82 ? -37.161 -3.414 33.644 1.00 66.56 82 PHE A O 1
ATOM 635 N N . PRO A 1 83 ? -39.086 -2.827 34.615 1.00 60.62 83 PRO A N 1
ATOM 636 C CA . PRO A 1 83 ? -39.412 -1.700 33.753 1.00 60.62 83 PRO A CA 1
ATOM 637 C C . PRO A 1 83 ? -39.161 -0.383 34.513 1.00 60.62 83 PRO A C 1
ATOM 639 O O . PRO A 1 83 ? -39.973 -0.042 35.376 1.00 60.62 83 PRO A O 1
ATOM 642 N N . PRO A 1 84 ? -38.034 0.307 34.260 1.00 57.91 84 PRO A N 1
ATOM 643 C CA . PRO A 1 84 ? -37.804 1.676 34.713 1.00 57.91 84 PRO A CA 1
ATOM 644 C C . PRO A 1 84 ? -38.600 2.755 33.978 1.00 57.91 84 PRO A C 1
ATOM 646 O O . PRO A 1 84 ? -39.172 2.554 32.904 1.00 57.91 84 PRO A O 1
ATOM 649 N N . HIS A 1 85 ? -38.630 3.901 34.650 1.00 62.38 85 HIS A N 1
ATOM 650 C CA . HIS A 1 85 ? -39.172 5.188 34.241 1.00 62.38 85 HIS A CA 1
ATOM 651 C C . HIS A 1 85 ? -38.139 6.267 34.604 1.00 62.38 85 HIS A C 1
ATOM 653 O O . HIS A 1 85 ? -37.202 5.995 35.354 1.00 62.38 85 HIS A O 1
ATOM 659 N N . ASP A 1 86 ? -38.312 7.456 34.046 1.00 71.00 86 ASP A N 1
ATOM 660 C CA . ASP A 1 86 ? -37.325 8.523 33.890 1.00 71.00 86 ASP A CA 1
ATOM 661 C C . ASP A 1 86 ? -36.410 8.747 35.121 1.00 71.00 86 ASP A C 1
ATOM 663 O O . ASP A 1 86 ? -36.879 8.914 36.252 1.00 71.00 86 ASP A O 1
ATOM 667 N N . ASN A 1 87 ? -35.102 8.878 34.883 1.00 73.31 87 ASN A N 1
ATOM 668 C CA . ASN A 1 87 ? -34.045 9.169 35.863 1.00 73.31 87 ASN A CA 1
ATOM 669 C C . ASN A 1 87 ? -33.898 8.107 36.980 1.00 73.31 87 ASN A C 1
ATOM 671 O O . ASN A 1 87 ? -33.783 8.472 38.146 1.00 73.31 87 ASN A O 1
ATOM 675 N N . SER A 1 88 ? -33.959 6.806 36.665 1.00 73.56 88 SER A N 1
ATOM 676 C CA . SER A 1 88 ? -33.863 5.716 37.664 1.00 73.56 88 SER A CA 1
ATOM 677 C C . SER A 1 88 ? -32.570 4.901 37.569 1.00 73.56 88 SER A C 1
ATOM 679 O O . SER A 1 88 ? -32.039 4.688 36.481 1.00 73.56 88 SER A O 1
ATOM 681 N N . GLU A 1 89 ? -32.128 4.339 38.694 1.00 76.19 89 GLU A N 1
ATOM 682 C CA . GLU A 1 89 ? -30.914 3.519 38.787 1.00 76.19 89 GLU A CA 1
ATOM 683 C C . GLU A 1 89 ? -31.266 2.081 39.199 1.00 76.19 89 GLU A C 1
ATOM 685 O O . GLU A 1 89 ? -31.972 1.822 40.179 1.00 76.19 89 GLU A O 1
ATOM 690 N N . ALA A 1 90 ? -30.841 1.105 38.396 1.00 77.56 90 ALA A N 1
ATOM 691 C CA . ALA A 1 90 ? -31.326 -0.267 38.525 1.00 77.56 90 ALA A CA 1
ATOM 692 C C . ALA A 1 90 ? -30.432 -1.187 39.376 1.00 77.56 90 ALA A C 1
ATOM 694 O O . ALA A 1 90 ? -30.956 -2.010 40.131 1.00 77.56 90 ALA A O 1
ATOM 695 N N . LEU A 1 91 ? -29.108 -1.118 39.256 1.00 82.56 91 LEU A N 1
ATOM 696 C CA . LEU A 1 91 ? -28.213 -1.978 40.032 1.00 82.56 91 LEU A CA 1
ATOM 697 C C . LEU A 1 91 ? -26.835 -1.340 40.205 1.00 82.56 91 LEU A C 1
ATOM 699 O O . LEU A 1 91 ? -26.039 -1.378 39.273 1.00 82.56 91 LEU A O 1
ATOM 703 N N . GLU A 1 92 ? -26.547 -0.858 41.410 1.00 85.75 92 GLU A N 1
ATOM 704 C CA . GLU A 1 92 ? -25.209 -0.426 41.824 1.00 85.75 92 GLU A CA 1
ATOM 705 C C . GLU A 1 92 ? -24.536 -1.534 42.657 1.00 85.75 92 GLU A C 1
ATOM 707 O O . GLU A 1 92 ? -25.172 -2.193 43.493 1.00 85.75 92 GLU A O 1
ATOM 712 N N . ILE A 1 93 ? -23.244 -1.782 42.427 1.00 82.50 93 ILE A N 1
ATOM 713 C CA . ILE A 1 93 ? -22.436 -2.720 43.218 1.00 82.50 93 ILE A CA 1
ATOM 714 C C . ILE A 1 93 ? -21.055 -2.109 43.494 1.00 82.50 93 ILE A C 1
ATOM 716 O O . ILE A 1 93 ? -20.165 -2.199 42.646 1.00 82.50 93 ILE A O 1
ATOM 720 N N . THR A 1 94 ? -20.855 -1.592 44.707 1.00 85.75 94 THR A N 1
ATOM 721 C CA . THR A 1 94 ? -19.696 -0.753 45.060 1.00 85.75 94 THR A CA 1
ATOM 722 C C . THR A 1 94 ? -18.775 -1.409 46.101 1.00 85.75 94 THR A C 1
ATOM 724 O O . THR A 1 94 ? -19.214 -2.049 47.062 1.00 85.75 94 THR A O 1
ATOM 727 N N . GLU A 1 95 ? -17.463 -1.330 45.848 1.00 81.81 95 GLU A N 1
ATOM 728 C CA . GLU A 1 95 ? -16.378 -2.064 46.531 1.00 81.81 95 GLU A CA 1
ATOM 729 C C . GLU A 1 95 ? -16.562 -3.614 46.638 1.00 81.81 95 GLU A C 1
ATOM 731 O O . GLU A 1 95 ? -16.343 -4.206 47.707 1.00 81.81 95 GLU A O 1
ATOM 736 N N . PRO A 1 96 ? -16.953 -4.368 45.578 1.00 75.94 96 PRO A N 1
ATOM 737 C CA . PRO A 1 96 ? -17.229 -5.798 45.716 1.00 75.94 96 PRO A CA 1
ATOM 738 C C . PRO A 1 96 ? -15.972 -6.683 45.802 1.00 75.94 96 PRO A C 1
ATOM 740 O O . PRO A 1 96 ? -15.227 -6.905 44.842 1.00 75.94 96 PRO A O 1
ATOM 743 N N . GLY A 1 97 ? -15.780 -7.300 46.973 1.00 77.50 97 GLY A N 1
ATOM 744 C CA . GLY A 1 97 ? -14.452 -7.625 47.508 1.00 77.50 97 GLY A CA 1
ATOM 745 C C . GLY A 1 97 ? -13.599 -8.714 46.833 1.00 77.50 97 GLY A C 1
ATOM 746 O O . GLY A 1 97 ? -12.427 -8.860 47.192 1.00 77.50 97 GLY A O 1
ATOM 747 N N . THR A 1 98 ? -14.099 -9.525 45.890 1.00 82.44 98 THR A N 1
ATOM 748 C CA . THR A 1 98 ? -13.236 -10.408 45.058 1.00 82.44 98 THR A CA 1
ATOM 749 C C . THR A 1 98 ? -13.881 -10.854 43.745 1.00 82.44 98 THR A C 1
ATOM 751 O O . THR A 1 98 ? -13.178 -10.889 42.738 1.00 82.44 98 THR A O 1
ATOM 754 N N . GLU A 1 99 ? -15.158 -11.236 43.718 1.00 86.06 99 GLU A N 1
ATOM 755 C CA . GLU A 1 99 ? -15.799 -11.686 42.473 1.00 86.06 99 GLU A CA 1
ATOM 756 C C . GLU A 1 99 ? -17.266 -11.248 42.374 1.00 86.06 99 GLU A C 1
ATOM 758 O O . GLU A 1 99 ? -18.069 -11.531 43.266 1.00 86.06 99 GLU A O 1
ATOM 763 N N . VAL A 1 100 ? -17.624 -10.629 41.246 1.00 85.62 100 VAL A N 1
ATOM 764 C CA . VAL A 1 100 ? -19.006 -10.280 40.887 1.00 85.62 100 VAL A CA 1
ATOM 765 C C . VAL A 1 100 ? -19.484 -11.196 39.765 1.00 85.62 100 VAL A C 1
ATOM 767 O O . VAL A 1 100 ? -18.794 -11.404 38.764 1.00 85.62 100 VAL A O 1
ATOM 770 N N . ARG A 1 101 ? -20.691 -11.750 39.908 1.00 87.06 101 ARG A N 1
ATOM 771 C CA . ARG A 1 101 ? -21.386 -12.478 38.841 1.00 87.06 101 ARG A CA 1
ATOM 772 C C . ARG A 1 101 ? -22.811 -11.974 38.687 1.00 87.06 101 ARG A C 1
ATOM 774 O O . ARG A 1 101 ? -23.639 -12.224 39.562 1.00 87.06 101 ARG A O 1
ATOM 781 N N . VAL A 1 102 ? -23.107 -11.374 37.543 1.00 83.81 102 VAL A N 1
ATOM 782 C CA . VAL A 1 102 ? -24.456 -10.978 37.135 1.00 83.81 102 VAL A CA 1
ATOM 783 C C . VAL A 1 102 ? -24.911 -11.911 36.008 1.00 83.81 102 VAL A C 1
ATOM 785 O O . VAL A 1 102 ? -24.237 -12.048 34.990 1.00 83.81 102 VAL A O 1
ATOM 788 N N . GLY A 1 103 ? -26.007 -12.643 36.213 1.00 82.69 103 GLY A N 1
ATOM 789 C CA . GLY A 1 103 ? -26.437 -13.729 35.327 1.00 82.69 103 GLY A CA 1
ATOM 790 C C . GLY A 1 103 ? -27.193 -13.254 34.086 1.00 82.69 103 GLY A C 1
ATOM 791 O O . GLY A 1 103 ? -26.742 -13.486 32.964 1.00 82.69 103 GLY A O 1
ATOM 792 N N . LEU A 1 104 ? -28.348 -12.622 34.299 1.00 77.38 104 LEU A N 1
ATOM 793 C CA . LEU A 1 104 ? -29.187 -12.015 33.265 1.00 77.38 104 LEU A CA 1
ATOM 794 C C . LEU A 1 104 ? -29.772 -10.696 33.783 1.00 77.38 104 LEU A C 1
ATOM 796 O O . LEU A 1 104 ? -30.343 -10.663 34.874 1.00 77.38 104 LEU A O 1
ATOM 800 N N . VAL A 1 105 ? -29.655 -9.645 32.979 1.00 71.75 105 VAL A N 1
ATOM 801 C CA . VAL A 1 105 ? -30.174 -8.298 33.241 1.00 71.75 105 VAL A CA 1
ATOM 802 C C . VAL A 1 105 ? -31.089 -7.901 32.079 1.00 71.75 105 VAL A C 1
ATOM 804 O O . VAL A 1 105 ? -30.681 -8.034 30.923 1.00 71.75 105 VAL A O 1
ATOM 807 N N . GLN A 1 106 ? -32.335 -7.491 32.353 1.00 72.75 106 GLN A N 1
ATOM 808 C CA . GLN A 1 106 ? -33.308 -7.169 31.298 1.00 72.75 106 GLN A CA 1
ATOM 809 C C . GLN A 1 106 ? -34.282 -6.041 31.684 1.00 72.75 106 GLN A C 1
ATOM 811 O O . GLN A 1 106 ? -35.211 -6.269 32.464 1.00 72.75 106 GLN A O 1
ATOM 816 N N . PHE A 1 107 ? -34.114 -4.869 31.066 1.00 69.31 107 PHE A N 1
ATOM 817 C CA . PHE A 1 107 ? -34.797 -3.594 31.354 1.00 69.31 107 PHE A CA 1
ATOM 818 C C . PHE A 1 107 ? -35.082 -2.784 30.074 1.00 69.31 107 PHE A C 1
ATOM 820 O O . PHE A 1 107 ? -34.160 -2.592 29.296 1.00 69.31 107 PHE A O 1
ATOM 827 N N . PRO A 1 108 ? -36.292 -2.259 29.825 1.00 64.94 108 PRO A N 1
ATOM 828 C CA . PRO A 1 108 ? -36.466 -1.080 28.976 1.00 64.94 108 PRO A CA 1
ATOM 829 C C . PRO A 1 108 ? -36.138 0.184 29.785 1.00 64.94 108 PRO A C 1
ATOM 831 O O . PRO A 1 108 ? -36.880 0.500 30.712 1.00 64.94 108 PRO A O 1
ATOM 834 N N . LEU A 1 109 ? -35.039 0.870 29.468 1.00 62.88 109 LEU A N 1
ATOM 835 C CA . LEU A 1 109 ? -34.690 2.166 30.064 1.00 62.88 109 LEU A CA 1
ATOM 836 C C . LEU A 1 109 ? -35.329 3.319 29.280 1.00 62.88 109 LEU A C 1
ATOM 838 O O . LEU A 1 109 ? -35.618 3.198 28.088 1.00 62.88 109 LEU A O 1
ATOM 842 N N . HIS A 1 110 ? -35.534 4.427 29.984 1.00 67.44 110 HIS A N 1
ATOM 843 C CA . HIS A 1 110 ? -36.077 5.683 29.480 1.00 67.44 110 HIS A CA 1
ATOM 844 C C . HIS A 1 110 ? -35.385 6.850 30.192 1.00 67.44 110 HIS A C 1
ATOM 846 O O . HIS A 1 110 ? -35.078 6.728 31.382 1.00 67.44 110 HIS A O 1
ATOM 852 N N . ASP A 1 111 ? -35.194 7.955 29.470 1.00 71.69 111 ASP A N 1
ATOM 853 C CA . ASP A 1 111 ? -34.847 9.291 29.963 1.00 71.69 111 ASP A CA 1
ATOM 854 C C . ASP A 1 111 ? -33.855 9.285 31.144 1.00 71.69 111 ASP A C 1
ATOM 856 O O . ASP A 1 111 ? -34.256 9.448 32.298 1.00 71.69 111 ASP A O 1
ATOM 860 N N . LYS A 1 112 ? -32.552 9.156 30.858 1.00 76.31 112 LYS A N 1
ATOM 861 C CA . LYS A 1 112 ? -31.453 9.313 31.843 1.00 76.31 112 LYS A CA 1
ATOM 862 C C . LYS A 1 112 ? -31.408 8.294 32.975 1.00 76.31 112 LYS A C 1
ATOM 864 O O . LYS A 1 112 ? -31.188 8.651 34.129 1.00 76.31 112 LYS A O 1
ATOM 869 N N . SER A 1 113 ? -31.627 7.027 32.651 1.00 77.31 113 SER A N 1
ATOM 870 C CA . SER A 1 113 ? -31.593 5.941 33.634 1.00 77.31 113 SER A CA 1
ATOM 871 C C . SER A 1 113 ? -30.337 5.071 33.473 1.00 77.31 113 SER A C 1
ATOM 873 O O . SER A 1 113 ? -30.011 4.706 32.343 1.00 77.31 113 SER A O 1
ATOM 875 N N . LYS A 1 114 ? -29.685 4.676 34.580 1.00 78.62 114 LYS A N 1
ATOM 876 C CA . LYS A 1 114 ? -28.559 3.716 34.585 1.00 78.62 114 LYS A CA 1
ATOM 877 C C . LYS A 1 114 ? -29.040 2.279 34.815 1.00 78.62 114 LYS A C 1
ATOM 879 O O . LYS A 1 114 ? -29.783 2.009 35.765 1.00 78.62 114 LYS A O 1
ATOM 884 N N . ALA A 1 115 ? -28.601 1.313 33.998 1.00 79.19 115 ALA A N 1
ATOM 885 C CA . ALA A 1 115 ? -28.981 -0.098 34.198 1.00 79.19 115 ALA A CA 1
ATOM 886 C C . ALA A 1 115 ? -28.080 -0.900 35.160 1.00 79.19 115 ALA A C 1
ATOM 888 O O . ALA A 1 115 ? -28.597 -1.704 35.941 1.00 79.19 115 ALA A O 1
ATOM 889 N N . LEU A 1 116 ? -26.757 -0.779 35.072 1.00 83.31 116 LEU A N 1
ATOM 890 C CA . LEU A 1 116 ? -25.830 -1.562 35.892 1.00 83.31 116 LEU A CA 1
ATOM 891 C C . LEU A 1 116 ? -24.500 -0.826 36.045 1.00 83.31 116 LEU A C 1
ATOM 893 O O . LEU A 1 116 ? -23.792 -0.640 35.064 1.00 83.31 116 LEU A O 1
ATOM 897 N N . GLU A 1 117 ? -24.151 -0.494 37.279 1.00 86.38 117 GLU A N 1
ATOM 898 C CA . GLU A 1 117 ? -22.898 0.157 37.653 1.00 86.38 117 GLU A CA 1
ATOM 899 C C . GLU A 1 117 ? -22.130 -0.750 38.626 1.00 86.38 117 GLU A C 1
ATOM 901 O O . GLU A 1 117 ? -22.707 -1.346 39.545 1.00 86.38 117 GLU A O 1
ATOM 906 N N . ILE A 1 118 ? -20.831 -0.948 38.383 1.00 84.00 118 ILE A N 1
ATOM 907 C CA . ILE A 1 118 ? -19.971 -1.813 39.203 1.00 84.00 118 ILE A CA 1
ATOM 908 C C . ILE A 1 118 ? -18.655 -1.084 39.496 1.00 84.00 118 ILE A C 1
ATOM 910 O O . ILE A 1 118 ? -17.725 -1.148 38.688 1.00 84.00 118 ILE A O 1
ATOM 914 N N . LEU A 1 119 ? -18.571 -0.451 40.670 1.00 86.06 119 LEU A N 1
ATOM 915 C CA . LEU A 1 119 ? -17.439 0.380 41.088 1.00 86.06 119 LEU A CA 1
ATOM 916 C C . LEU A 1 119 ? -16.438 -0.373 41.978 1.00 86.06 119 LEU A C 1
ATOM 918 O O . LEU A 1 119 ? -16.806 -1.135 4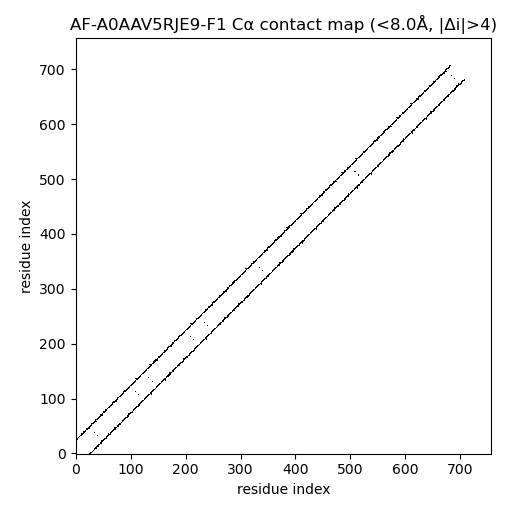2.874 1.00 86.06 119 LEU A O 1
ATOM 922 N N . GLU A 1 120 ? -15.147 -0.137 41.737 1.00 83.81 120 GLU A N 1
ATOM 923 C CA . GLU A 1 120 ? -14.000 -0.745 42.437 1.00 83.81 120 GLU A CA 1
ATOM 924 C C . GLU A 1 120 ? -14.069 -2.292 42.612 1.00 83.81 120 GLU A C 1
ATOM 926 O O . GLU A 1 120 ? -13.859 -2.826 43.711 1.00 83.81 120 GLU A O 1
ATOM 931 N N . PRO A 1 121 ? -14.340 -3.083 41.548 1.00 83.81 121 PRO A N 1
ATOM 932 C CA . PRO A 1 121 ? -14.440 -4.535 41.658 1.00 83.81 121 PRO A CA 1
ATOM 933 C C . PRO A 1 121 ? -13.105 -5.230 41.957 1.00 83.81 121 PRO A C 1
ATOM 935 O O . PRO A 1 121 ? -12.082 -4.991 41.321 1.00 83.81 121 PRO A O 1
ATOM 938 N N . GLY A 1 122 ? -13.123 -6.196 42.883 1.00 83.50 122 GLY A N 1
ATOM 939 C CA . GLY A 1 122 ? -11.889 -6.683 43.507 1.00 83.50 122 GLY A CA 1
ATOM 940 C C . GLY A 1 122 ? -10.952 -7.595 42.692 1.00 83.50 122 GLY A C 1
ATOM 941 O O . GLY A 1 122 ? -9.755 -7.584 42.982 1.00 83.50 122 GLY A O 1
ATOM 942 N N . LYS A 1 123 ? -11.437 -8.453 41.770 1.00 84.88 123 LYS A N 1
ATOM 943 C CA . LYS A 1 123 ? -10.575 -9.297 40.885 1.00 84.88 123 LYS A CA 1
ATOM 944 C C . LYS A 1 123 ? -11.218 -9.805 39.594 1.00 84.88 123 LYS A C 1
ATOM 946 O O . LYS A 1 123 ? -10.487 -10.033 38.632 1.00 84.88 123 LYS A O 1
ATOM 951 N N . GLU A 1 124 ? -12.504 -10.156 39.585 1.00 87.94 124 GLU A N 1
ATOM 952 C CA . GLU A 1 124 ? -13.153 -10.723 38.392 1.00 87.94 124 GLU A CA 1
ATOM 953 C C . GLU A 1 124 ? -14.642 -10.352 38.346 1.00 87.94 124 GLU A C 1
ATOM 955 O O . GLU A 1 124 ? -15.399 -10.679 39.263 1.00 87.94 124 GLU A O 1
ATOM 960 N N . VAL A 1 125 ? -15.064 -9.717 37.251 1.00 87.88 125 VAL A N 1
ATOM 961 C CA . VAL A 1 125 ? -16.460 -9.362 36.962 1.00 87.88 125 VAL A CA 1
ATOM 962 C C . VAL A 1 125 ? -16.951 -10.236 35.815 1.00 87.88 125 VAL A C 1
ATOM 964 O O . VAL A 1 125 ? -16.331 -10.301 34.753 1.00 87.88 125 VAL A O 1
ATOM 967 N N . LYS A 1 126 ? -18.067 -10.942 36.017 1.00 89.06 126 LYS A N 1
ATOM 968 C CA . LYS A 1 126 ? -18.729 -11.738 34.973 1.00 89.06 126 LYS A CA 1
ATOM 969 C C . LYS A 1 126 ? -20.161 -11.270 34.776 1.00 89.06 126 LYS A C 1
ATOM 971 O O . LYS A 1 126 ? -21.002 -11.536 35.633 1.00 89.06 126 LYS A O 1
ATOM 976 N N . VAL A 1 127 ? -20.448 -10.684 33.621 1.00 85.69 127 VAL A N 1
ATOM 977 C CA . VAL A 1 127 ? -21.808 -10.339 33.193 1.00 85.69 127 VAL A CA 1
ATOM 978 C C . VAL A 1 127 ? -22.235 -11.324 32.102 1.00 85.69 127 VAL A C 1
ATOM 980 O O . VAL A 1 127 ? -21.544 -11.497 31.101 1.00 85.69 127 VAL A O 1
ATOM 983 N N . GLY A 1 128 ? -23.325 -12.059 32.324 1.00 85.06 128 GLY A N 1
ATOM 984 C CA . GLY A 1 128 ? -23.733 -13.185 31.478 1.00 85.06 128 GLY A CA 1
ATOM 985 C C . GLY A 1 128 ? -24.478 -12.768 30.210 1.00 85.06 128 GLY A C 1
ATOM 986 O O . GLY A 1 128 ? -23.994 -13.010 29.104 1.00 85.06 128 GLY A O 1
ATOM 987 N N . LEU A 1 129 ? -25.661 -12.176 30.382 1.00 79.56 129 LEU A N 1
ATOM 988 C CA . LEU A 1 129 ? -26.501 -11.632 29.314 1.00 79.56 129 LEU A CA 1
ATOM 989 C C . LEU A 1 129 ? -27.119 -10.302 29.764 1.00 79.56 129 LEU A C 1
ATOM 991 O O . LEU A 1 129 ? -27.699 -10.221 30.847 1.00 79.56 129 LEU A O 1
ATOM 995 N N . VAL A 1 130 ? -27.007 -9.298 28.903 1.00 75.69 130 VAL A N 1
ATOM 996 C CA . VAL A 1 130 ? -27.490 -7.926 29.065 1.00 75.69 130 VAL A CA 1
ATOM 997 C C . VAL A 1 130 ? -28.461 -7.635 27.915 1.00 75.69 130 VAL A C 1
ATOM 999 O O . VAL A 1 130 ? -28.100 -7.849 26.755 1.00 75.69 130 VAL A O 1
ATOM 1002 N N . GLN A 1 131 ? -29.701 -7.222 28.199 1.00 76.06 131 GLN A N 1
ATOM 1003 C CA . GLN A 1 131 ? -30.713 -6.979 27.160 1.00 76.06 131 GLN A CA 1
ATOM 1004 C C . GLN A 1 131 ? -31.632 -5.791 27.484 1.00 76.06 131 GLN A C 1
ATOM 1006 O O . GLN A 1 131 ? -32.579 -5.940 28.262 1.00 76.06 131 GLN A O 1
ATOM 1011 N N . PHE A 1 132 ? -31.405 -4.651 26.825 1.00 69.75 132 PHE A N 1
ATOM 1012 C CA . PHE A 1 132 ? -32.096 -3.391 27.097 1.00 69.75 132 PHE A CA 1
ATOM 1013 C C . PHE A 1 132 ? -32.535 -2.664 25.823 1.00 69.75 132 PHE A C 1
ATOM 1015 O O . PHE A 1 132 ? -31.684 -2.284 25.034 1.00 69.75 132 PHE A O 1
ATOM 1022 N N . PRO A 1 133 ? -33.828 -2.403 25.596 1.00 65.81 133 PRO A N 1
ATOM 1023 C CA . PRO A 1 133 ? -34.220 -1.218 24.844 1.00 65.81 133 PRO A CA 1
ATOM 1024 C C . PRO A 1 133 ? -33.767 0.030 25.615 1.00 65.81 133 PRO A C 1
ATOM 1026 O O . PRO A 1 133 ? -34.140 0.164 26.783 1.00 65.81 133 PRO A O 1
ATOM 1029 N N . LEU A 1 134 ? -32.983 0.907 24.987 1.00 62.03 134 LEU A N 1
ATOM 1030 C CA . LEU A 1 134 ? -32.741 2.261 25.490 1.00 62.03 134 LEU A CA 1
ATOM 1031 C C . LEU A 1 134 ? -33.621 3.273 24.771 1.00 62.03 134 LEU A C 1
ATOM 1033 O O . LEU A 1 134 ? -33.941 3.118 23.591 1.00 62.03 134 LEU A O 1
ATOM 1037 N N . HIS A 1 135 ? -33.924 4.339 25.499 1.00 65.81 135 HIS A N 1
ATOM 1038 C CA . HIS A 1 135 ? -34.443 5.587 24.977 1.00 65.81 135 HIS A CA 1
ATOM 1039 C C . HIS A 1 135 ? -33.787 6.748 25.726 1.00 65.81 135 HIS A C 1
ATOM 1041 O O . HIS A 1 135 ? -33.701 6.712 26.957 1.00 65.81 135 HIS A O 1
ATOM 1047 N N . ASP A 1 136 ? -33.377 7.757 24.964 1.00 68.38 136 ASP A N 1
ATOM 1048 C CA . ASP A 1 136 ? -33.120 9.128 25.382 1.00 68.38 136 ASP A CA 1
ATOM 1049 C C . ASP A 1 136 ? -32.102 9.257 26.540 1.00 68.38 136 ASP A C 1
ATOM 1051 O O . ASP A 1 136 ? -32.456 9.295 27.722 1.00 68.38 136 ASP A O 1
ATOM 1055 N N . ASN A 1 137 ? -30.825 9.466 26.195 1.00 72.44 137 ASN A N 1
ATOM 1056 C CA . ASN A 1 137 ? -29.771 9.891 27.137 1.00 72.44 137 ASN A CA 1
ATOM 1057 C C . ASN A 1 137 ? -29.527 8.915 28.314 1.00 72.44 137 ASN A C 1
ATOM 1059 O O . ASN A 1 137 ? -29.307 9.375 29.431 1.00 72.44 137 ASN A O 1
ATOM 1063 N N . SER A 1 138 ? -29.640 7.598 28.106 1.00 76.06 138 SER A N 1
ATOM 1064 C CA . SER A 1 138 ? -29.502 6.568 29.159 1.00 76.06 138 SER A CA 1
ATOM 1065 C C . SER A 1 138 ? -28.202 5.756 29.028 1.00 76.06 138 SER A C 1
ATOM 1067 O O . SER A 1 138 ? -27.715 5.571 27.915 1.00 76.06 138 SER A O 1
ATOM 1069 N N . GLU A 1 139 ? -27.707 5.203 30.139 1.00 77.19 139 GLU A N 1
ATOM 1070 C CA . GLU A 1 139 ? -26.443 4.444 30.251 1.00 77.19 139 GLU A CA 1
ATOM 1071 C C . GLU A 1 139 ? -26.726 2.980 30.656 1.00 77.19 139 GLU A C 1
ATOM 1073 O O . GLU A 1 139 ? -27.657 2.725 31.432 1.00 77.19 139 GLU A O 1
ATOM 1078 N N . THR A 1 140 ? -25.956 1.979 30.183 1.00 75.19 140 THR A N 1
ATOM 1079 C CA . THR A 1 140 ? -26.329 0.561 30.441 1.00 75.19 140 THR A CA 1
ATOM 1080 C C . THR A 1 140 ? -25.431 -0.304 31.305 1.00 75.19 140 THR A C 1
ATOM 1082 O O . THR A 1 140 ? -25.946 -1.162 32.029 1.00 75.19 140 THR A O 1
ATOM 1085 N N . LEU A 1 141 ? -24.119 -0.183 31.177 1.00 82.06 141 LEU A N 1
ATOM 1086 C CA . LEU A 1 141 ? -23.178 -1.051 31.859 1.00 82.06 141 LEU A CA 1
ATOM 1087 C C . LEU A 1 141 ? -21.845 -0.332 32.019 1.00 82.06 141 LEU A C 1
ATOM 1089 O O . LEU A 1 141 ? -20.974 -0.457 31.164 1.00 82.06 141 LEU A O 1
ATOM 1093 N N . GLU A 1 142 ? -21.712 0.356 33.143 1.00 87.31 142 GLU A N 1
ATOM 1094 C CA . GLU A 1 142 ? -20.464 0.946 33.610 1.00 87.31 142 GLU A CA 1
ATOM 1095 C C . GLU A 1 142 ? -19.726 -0.085 34.480 1.00 87.31 142 GLU A C 1
ATOM 1097 O O . GLU A 1 142 ? -20.284 -0.670 35.419 1.00 87.31 142 GLU A O 1
ATOM 1102 N N . ILE A 1 143 ? -18.461 -0.358 34.155 1.00 83.19 143 ILE A N 1
ATOM 1103 C CA . ILE A 1 143 ? -17.579 -1.209 34.965 1.00 83.19 143 ILE A CA 1
ATOM 1104 C C . ILE A 1 143 ? -16.256 -0.474 35.178 1.00 83.19 143 ILE A C 1
ATOM 1106 O O . ILE A 1 143 ? -15.295 -0.690 34.436 1.00 83.19 143 ILE A O 1
ATOM 1110 N N . ALA A 1 144 ? -16.204 0.359 36.215 1.00 85.69 144 ALA A N 1
ATOM 1111 C CA . ALA A 1 144 ? -15.032 1.148 36.567 1.00 85.69 144 ALA A CA 1
ATOM 1112 C C . ALA A 1 144 ? -14.236 0.511 37.717 1.00 85.69 144 ALA A C 1
ATOM 1114 O O . ALA A 1 144 ? -14.738 0.331 38.831 1.00 85.69 144 ALA A O 1
ATOM 1115 N N . GLY A 1 145 ? -12.955 0.207 37.484 1.00 76.62 145 GLY A N 1
ATOM 1116 C CA . GLY A 1 145 ? -12.006 0.036 38.587 1.00 76.62 145 GLY A CA 1
ATOM 1117 C C . GLY A 1 145 ? -10.850 -0.940 38.378 1.00 76.62 145 GLY A C 1
ATOM 1118 O O . GLY A 1 145 ? -10.937 -1.970 37.703 1.00 76.62 145 GLY A O 1
ATOM 1119 N N . THR A 1 146 ? -9.752 -0.606 39.058 1.00 64.50 146 THR A N 1
ATOM 1120 C CA . THR A 1 146 ? -8.430 -1.201 38.844 1.00 64.50 146 THR A CA 1
ATOM 1121 C C . THR A 1 146 ? -8.323 -2.712 39.085 1.00 64.50 146 THR A C 1
ATOM 1123 O O . THR A 1 146 ? -8.902 -3.301 39.996 1.00 64.50 146 THR A O 1
ATOM 1126 N N . ASP A 1 147 ? -7.413 -3.330 38.328 1.00 77.56 147 ASP A N 1
ATOM 1127 C CA . ASP A 1 147 ? -6.810 -4.636 38.628 1.00 77.56 147 ASP A CA 1
ATOM 1128 C C . ASP A 1 147 ? -7.793 -5.849 38.574 1.00 77.56 147 ASP A C 1
ATOM 1130 O O . ASP A 1 147 ? -7.534 -6.902 39.169 1.00 77.56 147 ASP A O 1
ATOM 1134 N N . THR A 1 148 ? -8.866 -5.768 37.780 1.00 81.56 148 THR A N 1
ATOM 1135 C CA . THR A 1 148 ? -9.905 -6.802 37.577 1.00 81.56 148 THR A CA 1
ATOM 1136 C C . THR A 1 148 ? -9.844 -7.516 36.202 1.00 81.56 148 THR A C 1
ATOM 1138 O O . THR A 1 148 ? -9.349 -7.008 35.201 1.00 81.56 148 THR A O 1
ATOM 1141 N N . GLU A 1 149 ? -10.325 -8.764 36.113 1.00 87.25 149 GLU A N 1
ATOM 1142 C CA . GLU A 1 149 ? -10.648 -9.416 34.829 1.00 87.25 149 GLU A CA 1
ATOM 1143 C C . GLU A 1 149 ? -12.147 -9.246 34.520 1.00 87.25 149 GLU A C 1
ATOM 1145 O O . GLU A 1 149 ? -12.995 -9.825 35.204 1.00 87.25 149 GLU A O 1
ATOM 1150 N N . VAL A 1 150 ? -12.476 -8.481 33.475 1.00 88.50 150 VAL A N 1
ATOM 1151 C CA . VAL A 1 150 ? -13.858 -8.224 33.039 1.00 88.50 150 VAL A CA 1
ATOM 1152 C C . VAL A 1 150 ? -14.251 -9.212 31.944 1.00 88.50 150 VAL A C 1
ATOM 1154 O O . VAL A 1 150 ? -13.547 -9.384 30.946 1.00 88.50 150 VAL A O 1
ATOM 1157 N N . ARG A 1 151 ? -15.400 -9.877 32.104 1.00 89.81 151 ARG A N 1
ATOM 1158 C CA . ARG A 1 151 ? -15.975 -10.766 31.085 1.00 89.81 151 ARG A CA 1
ATOM 1159 C C . ARG A 1 151 ? -17.462 -10.496 30.881 1.00 89.81 151 ARG A C 1
ATOM 1161 O O . ARG A 1 151 ? -18.276 -10.884 31.719 1.00 89.81 151 ARG A O 1
ATOM 1168 N N . VAL A 1 152 ? -17.810 -9.931 29.730 1.00 85.75 152 VAL A N 1
ATOM 1169 C CA . VAL A 1 152 ? -19.192 -9.697 29.291 1.00 85.75 152 VAL A CA 1
ATOM 1170 C C . VAL A 1 152 ? -19.556 -10.732 28.223 1.00 85.75 152 VAL A C 1
ATOM 1172 O O . VAL A 1 152 ? -18.851 -10.894 27.229 1.00 85.75 152 VAL A O 1
ATOM 1175 N N . GLY A 1 153 ? -20.620 -11.506 28.446 1.00 86.19 153 GLY A N 1
ATOM 1176 C CA . GLY A 1 153 ? -20.973 -12.662 27.618 1.00 86.19 153 GLY A CA 1
ATOM 1177 C C . GLY A 1 153 ? -21.730 -12.306 26.338 1.00 86.19 153 GLY A C 1
ATOM 1178 O O . GLY A 1 153 ? -21.267 -12.623 25.241 1.00 86.19 153 GLY A O 1
ATOM 1179 N N . LEU A 1 154 ? -22.900 -11.684 26.488 1.00 82.12 154 LEU A N 1
ATOM 1180 C CA . LEU A 1 154 ? -23.776 -11.257 25.396 1.00 82.12 154 LEU A CA 1
ATOM 1181 C C . LEU A 1 154 ? -24.493 -9.954 25.774 1.00 82.12 154 LEU A C 1
ATOM 1183 O O . LEU A 1 154 ? -25.062 -9.864 26.860 1.00 82.12 154 LEU A O 1
ATOM 1187 N N . VAL A 1 155 ? -24.489 -8.987 24.862 1.00 79.50 155 VAL A N 1
ATOM 1188 C CA . VAL A 1 155 ? -25.098 -7.659 24.995 1.00 79.50 155 VAL A CA 1
ATOM 1189 C C . VAL A 1 155 ? -26.038 -7.447 23.797 1.00 79.50 155 VAL A C 1
ATOM 1191 O O . VAL A 1 155 ? -25.610 -7.620 22.656 1.00 79.50 155 VAL A O 1
ATOM 1194 N N . GLN A 1 156 ? -27.329 -7.178 24.031 1.00 79.19 156 GLN A N 1
ATOM 1195 C CA . GLN A 1 156 ? -28.373 -7.093 22.987 1.00 79.19 156 GLN A CA 1
ATOM 1196 C C . GLN A 1 156 ? -29.319 -5.905 23.209 1.00 79.19 156 GLN A C 1
ATOM 1198 O O . GLN A 1 156 ? -30.360 -6.069 23.855 1.00 79.19 156 GLN A O 1
ATOM 1203 N N . LEU A 1 157 ? -28.973 -4.720 22.704 1.00 69.12 157 LEU A N 1
ATOM 1204 C CA . LEU A 1 157 ? -29.610 -3.465 23.118 1.00 69.12 157 LEU A CA 1
ATOM 1205 C C . LEU A 1 157 ? -29.966 -2.596 21.890 1.00 69.12 157 LEU A C 1
ATOM 1207 O O . LEU A 1 157 ? -29.054 -2.083 21.257 1.00 69.12 157 LEU A O 1
ATOM 1211 N N . PRO A 1 158 ? -31.240 -2.441 21.479 1.00 67.56 158 PRO A N 1
ATOM 1212 C CA . PRO A 1 158 ? -31.619 -1.394 20.527 1.00 67.56 158 PRO A CA 1
ATOM 1213 C C . PRO A 1 158 ? -31.646 -0.034 21.230 1.00 67.56 158 PRO A C 1
ATOM 1215 O O . PRO A 1 158 ? -32.339 0.107 22.241 1.00 67.56 158 PRO A O 1
ATOM 1218 N N . LEU A 1 159 ? -30.884 0.928 20.709 1.00 63.03 159 LEU A N 1
ATOM 1219 C CA . LEU A 1 159 ? -30.707 2.256 21.289 1.00 63.03 159 LEU A CA 1
ATOM 1220 C C . LEU A 1 159 ? -31.410 3.333 20.476 1.00 63.03 159 LEU A C 1
ATOM 1222 O O . LEU A 1 159 ? -31.607 3.185 19.270 1.00 63.03 159 LEU A O 1
ATOM 1226 N N . HIS A 1 160 ? -31.726 4.430 21.155 1.00 66.00 160 HIS A N 1
ATOM 1227 C CA . HIS A 1 160 ? -32.290 5.634 20.572 1.00 66.00 160 HIS A CA 1
ATOM 1228 C C . HIS A 1 160 ? -31.766 6.868 21.310 1.00 66.00 160 HIS A C 1
ATOM 1230 O O . HIS A 1 160 ? -31.876 6.934 22.535 1.00 66.00 160 HIS A O 1
ATOM 1236 N N . ASP A 1 161 ? -31.273 7.835 20.537 1.00 68.44 161 ASP A N 1
ATOM 1237 C CA . ASP A 1 161 ? -31.105 9.244 20.889 1.00 68.44 161 ASP A CA 1
ATOM 1238 C C . ASP A 1 161 ? -30.118 9.521 22.050 1.00 68.44 161 ASP A C 1
ATOM 1240 O O . ASP A 1 161 ? -30.513 9.739 23.201 1.00 68.44 161 ASP A O 1
ATOM 1244 N N . ASN A 1 162 ? -28.838 9.708 21.700 1.00 72.75 162 ASN A N 1
ATOM 1245 C CA . ASN A 1 162 ? -27.749 10.182 22.573 1.00 72.75 162 ASN A CA 1
ATOM 1246 C C . ASN A 1 162 ? -27.424 9.231 23.740 1.00 72.75 162 ASN A C 1
ATOM 1248 O O . ASN A 1 162 ? -27.387 9.672 24.886 1.00 72.75 162 ASN A O 1
ATOM 1252 N N . SER A 1 163 ? -27.289 7.927 23.485 1.00 75.06 163 SER A N 1
ATOM 1253 C CA . SER A 1 163 ? -27.234 6.912 24.546 1.00 75.06 163 SER A CA 1
ATOM 1254 C C . SER A 1 163 ? -25.936 6.096 24.540 1.00 75.06 163 SER A C 1
ATOM 1256 O O . SER A 1 163 ? -25.575 5.500 23.524 1.00 75.06 163 SER A O 1
ATOM 1258 N N . GLU A 1 164 ? -25.288 6.016 25.699 1.00 76.56 164 GLU A N 1
ATOM 1259 C CA . GLU A 1 164 ? -24.086 5.217 25.963 1.00 76.56 164 GLU A CA 1
ATOM 1260 C C . GLU A 1 164 ? -24.472 3.801 26.428 1.00 76.56 164 GLU A C 1
ATOM 1262 O O . GLU A 1 164 ? -25.549 3.577 26.995 1.00 76.56 164 GLU A O 1
ATOM 1267 N N . THR A 1 165 ? -23.615 2.798 26.201 1.00 74.75 165 THR A N 1
ATOM 1268 C CA . THR A 1 165 ? -23.952 1.407 26.564 1.00 74.75 165 THR A CA 1
ATOM 1269 C C . THR A 1 165 ? -22.960 0.678 27.436 1.00 74.75 165 THR A C 1
ATOM 1271 O O . THR A 1 165 ? -23.312 0.381 28.577 1.00 74.75 165 THR A O 1
ATOM 1274 N N . LEU A 1 166 ? -21.812 0.268 26.906 1.00 82.44 166 LEU A N 1
ATOM 1275 C CA . LEU A 1 166 ? -20.850 -0.547 27.642 1.00 82.44 166 LEU A CA 1
ATOM 1276 C C . LEU A 1 166 ? -19.540 0.217 27.770 1.00 82.44 166 LEU A C 1
ATOM 1278 O O . LEU A 1 166 ? -18.741 0.216 26.842 1.00 82.44 166 LEU A O 1
ATOM 1282 N N . GLU A 1 167 ? -19.345 0.810 28.937 1.00 86.25 167 GLU A N 1
ATOM 1283 C CA . GLU A 1 167 ? -18.148 1.545 29.329 1.00 86.25 167 GLU A CA 1
ATOM 1284 C C . GLU A 1 167 ? -17.337 0.666 30.297 1.00 86.25 167 GLU A C 1
ATOM 1286 O O . GLU A 1 167 ? -17.875 0.066 31.238 1.00 86.25 167 GLU A O 1
ATOM 1291 N N . ILE A 1 168 ? -16.035 0.509 30.048 1.00 83.56 168 ILE A N 1
ATOM 1292 C CA . ILE A 1 168 ? -15.163 -0.340 30.872 1.00 83.56 168 ILE A CA 1
ATOM 1293 C C . ILE A 1 168 ? -13.865 0.409 31.199 1.00 83.56 168 ILE A C 1
ATOM 1295 O O . ILE A 1 168 ? -12.883 0.300 30.461 1.00 83.56 168 ILE A O 1
ATOM 1299 N N . LEU A 1 169 ? -13.855 1.112 32.337 1.00 85.50 169 LEU A N 1
ATOM 1300 C CA . LEU A 1 169 ? -12.767 1.997 32.769 1.00 85.50 169 LEU A CA 1
ATOM 1301 C C . LEU A 1 169 ? -11.728 1.315 33.676 1.00 85.50 169 LEU A C 1
ATOM 1303 O O . LEU A 1 169 ? -12.058 0.603 34.632 1.00 85.50 169 LEU A O 1
ATOM 1307 N N . GLU A 1 170 ? -10.448 1.570 33.391 1.00 83.75 170 GLU A N 1
ATOM 1308 C CA . GLU A 1 170 ? -9.267 1.117 34.147 1.00 83.75 170 GLU A CA 1
ATOM 1309 C C . GLU A 1 170 ? -9.192 -0.397 34.505 1.00 83.75 170 GLU A C 1
ATOM 1311 O O . GLU A 1 170 ? -8.545 -0.753 35.501 1.00 83.75 170 GLU A O 1
ATOM 1316 N N . PRO A 1 171 ? -9.769 -1.370 33.761 1.00 74.12 171 PRO A N 1
ATOM 1317 C CA . PRO A 1 171 ? -9.951 -2.729 34.284 1.00 74.12 171 PRO A CA 1
ATOM 1318 C C . PRO A 1 171 ? -8.628 -3.448 34.615 1.00 74.12 171 PRO A C 1
ATOM 1320 O O . PRO A 1 171 ? -8.610 -4.397 35.389 1.00 74.12 171 PRO A O 1
ATOM 1323 N N . GLY A 1 172 ? -7.474 -3.021 34.091 1.00 69.94 172 GLY A N 1
ATOM 1324 C CA . GLY A 1 172 ? -6.162 -3.330 34.686 1.00 69.94 172 GLY A CA 1
ATOM 1325 C C . GLY A 1 172 ? -5.602 -4.759 34.522 1.00 69.94 172 GLY A C 1
ATOM 1326 O O . GLY A 1 172 ? -4.390 -4.954 34.683 1.00 69.94 172 GLY A O 1
ATOM 1327 N N . LYS A 1 173 ? -6.399 -5.775 34.145 1.00 81.50 173 LYS A N 1
ATOM 1328 C CA . LYS A 1 173 ? -5.879 -7.110 33.757 1.00 81.50 173 LYS A CA 1
ATOM 1329 C C . LYS A 1 173 ? -6.263 -7.573 32.353 1.00 81.50 173 LYS A C 1
ATOM 1331 O O . LYS A 1 173 ? -5.372 -7.692 31.516 1.00 81.50 173 LYS A O 1
ATOM 1336 N N . GLU A 1 174 ? -7.519 -7.939 32.118 1.00 86.81 174 GLU A N 1
ATOM 1337 C CA . GLU A 1 174 ? -7.979 -8.471 30.825 1.00 86.81 174 GLU A CA 1
ATOM 1338 C C . GLU A 1 174 ? -9.477 -8.205 30.648 1.00 86.81 174 GLU A C 1
ATOM 1340 O O . GLU A 1 174 ? -10.264 -8.468 31.560 1.00 86.81 174 GLU A O 1
ATOM 1345 N N . VAL A 1 175 ? -9.860 -7.732 29.461 1.00 89.19 175 VAL A N 1
ATOM 1346 C CA . VAL A 1 175 ? -11.250 -7.498 29.056 1.00 89.19 175 VAL A CA 1
ATOM 1347 C C . VAL A 1 175 ? -11.641 -8.524 28.000 1.00 89.19 175 VAL A C 1
ATOM 1349 O O . VAL A 1 175 ? -10.934 -8.727 27.009 1.00 89.19 175 VAL A O 1
ATOM 1352 N N . ARG A 1 176 ? -12.785 -9.189 28.186 1.00 90.62 176 ARG A N 1
ATOM 1353 C CA . ARG A 1 176 ? -13.378 -10.079 27.179 1.00 90.62 176 ARG A CA 1
ATOM 1354 C C . ARG A 1 176 ? -14.853 -9.767 26.967 1.00 90.62 176 ARG A C 1
ATOM 1356 O O . ARG A 1 176 ? -15.672 -10.104 27.820 1.00 90.62 176 ARG A O 1
ATOM 1363 N N . VAL A 1 177 ? -15.190 -9.230 25.800 1.00 86.94 177 VAL A N 1
ATOM 1364 C CA . VAL A 1 177 ? -16.572 -9.017 25.353 1.00 86.94 177 VAL A CA 1
ATOM 1365 C C . VAL A 1 177 ? -16.914 -10.077 24.303 1.00 86.94 177 VAL A C 1
ATOM 1367 O O . VAL A 1 177 ? -16.216 -10.228 23.302 1.00 86.94 177 VAL A O 1
ATOM 1370 N N . GLY A 1 178 ? -17.938 -10.892 24.560 1.00 88.00 178 GLY A N 1
ATOM 1371 C CA . GLY A 1 178 ? -18.242 -12.088 23.769 1.00 88.00 178 GLY A CA 1
ATOM 1372 C C . GLY A 1 178 ? -18.992 -11.806 22.468 1.00 88.00 178 GLY A C 1
ATOM 1373 O O . GLY A 1 178 ? -18.492 -12.118 21.386 1.00 88.00 178 GLY A O 1
ATOM 1374 N N . LEU A 1 179 ? -20.199 -11.250 22.582 1.00 84.00 179 LEU A N 1
ATOM 1375 C CA . LEU A 1 179 ? -21.063 -10.864 21.465 1.00 84.00 179 LEU A CA 1
ATOM 1376 C C . LEU A 1 179 ? -21.829 -9.584 21.823 1.00 84.00 179 LEU A C 1
ATOM 1378 O O . LEU A 1 179 ? -22.493 -9.541 22.856 1.00 84.00 179 LEU A O 1
ATOM 1382 N N . VAL A 1 180 ? -21.760 -8.582 20.952 1.00 80.38 180 VAL A N 1
ATOM 1383 C CA . VAL A 1 180 ? -22.440 -7.286 21.064 1.00 80.38 180 VAL A CA 1
ATOM 1384 C C . VAL A 1 180 ? -23.368 -7.119 19.857 1.00 80.38 180 VAL A C 1
ATOM 1386 O O . VAL A 1 180 ? -22.938 -7.333 18.722 1.00 80.38 180 VAL A O 1
ATOM 1389 N N . GLN A 1 181 ? -24.646 -6.808 20.084 1.00 81.12 181 GLN A N 1
ATOM 1390 C CA . GLN A 1 181 ? -25.662 -6.650 19.034 1.00 81.12 181 GLN A CA 1
ATOM 1391 C C . GLN A 1 181 ? -26.581 -5.458 19.334 1.00 81.12 181 GLN A C 1
ATOM 1393 O O . GLN A 1 181 ? -27.581 -5.622 20.041 1.00 81.12 181 GLN A O 1
ATOM 1398 N N . LEU A 1 182 ? -26.248 -4.276 18.813 1.00 70.06 182 LEU A N 1
ATOM 1399 C CA . LEU A 1 182 ? -26.933 -3.019 19.127 1.00 70.06 182 LEU A CA 1
ATOM 1400 C C . LEU A 1 182 ? -27.316 -2.279 17.837 1.00 70.06 182 LEU A C 1
ATOM 1402 O O . LEU A 1 182 ? -26.439 -1.766 17.155 1.00 70.06 182 LEU A O 1
ATOM 1406 N N . PRO A 1 183 ? -28.598 -2.217 17.451 1.00 70.06 183 PRO A N 1
ATOM 1407 C CA . PRO A 1 183 ? -29.082 -1.142 16.590 1.00 70.06 183 PRO A CA 1
ATOM 1408 C C . PRO A 1 183 ? -28.864 0.194 17.305 1.00 70.06 183 PRO A C 1
ATOM 1410 O O . PRO A 1 183 ? -29.479 0.407 18.346 1.00 70.06 183 PRO A O 1
ATOM 1413 N N . LEU A 1 184 ? -27.986 1.048 16.783 1.00 65.75 184 LEU A N 1
ATOM 1414 C CA . LEU A 1 184 ? -27.782 2.411 17.266 1.00 65.75 184 LEU A CA 1
ATOM 1415 C C . LEU A 1 184 ? -28.569 3.400 16.406 1.00 65.75 184 LEU A C 1
ATOM 1417 O O . LEU A 1 184 ? -28.719 3.209 15.198 1.00 65.75 184 LEU A O 1
ATOM 1421 N N . HIS A 1 185 ? -29.029 4.470 17.045 1.00 68.12 185 HIS A N 1
ATOM 1422 C CA . HIS A 1 185 ? -29.657 5.611 16.399 1.00 68.12 185 HIS A CA 1
ATOM 1423 C C . HIS A 1 185 ? -29.190 6.907 17.067 1.00 68.12 185 HIS A C 1
ATOM 1425 O O . HIS A 1 185 ? -29.160 6.986 18.298 1.00 68.12 185 HIS A O 1
ATOM 1431 N N . ASP A 1 186 ? -28.882 7.901 16.238 1.00 72.81 186 ASP A N 1
ATOM 1432 C CA . ASP A 1 186 ? -28.760 9.321 16.559 1.00 72.81 186 ASP A CA 1
ATOM 1433 C C . ASP A 1 186 ? -27.798 9.616 17.733 1.00 72.81 186 ASP A C 1
ATOM 1435 O O . ASP A 1 186 ? -28.223 9.810 18.875 1.00 72.81 186 ASP A O 1
ATOM 1439 N N . ASN A 1 187 ? -26.504 9.774 17.428 1.00 75.81 187 ASN A N 1
ATOM 1440 C CA . ASN A 1 187 ? -25.446 10.218 18.359 1.00 75.81 187 ASN A CA 1
ATOM 1441 C C . ASN A 1 187 ? -25.207 9.275 19.561 1.00 75.81 187 ASN A C 1
ATOM 1443 O O . ASN A 1 187 ? -25.025 9.737 20.682 1.00 75.81 187 ASN A O 1
ATOM 1447 N N . SER A 1 188 ? -25.278 7.957 19.356 1.00 77.69 188 SER A N 1
ATOM 1448 C CA . SER A 1 188 ? -25.128 6.944 20.422 1.00 77.69 188 SER A CA 1
ATOM 1449 C C . SER A 1 188 ? -23.795 6.182 20.354 1.00 77.69 188 SER A C 1
ATOM 1451 O O . SER A 1 188 ? -23.268 5.983 19.255 1.00 77.69 188 SER A O 1
ATOM 1453 N N . GLU A 1 189 ? -23.328 5.667 21.496 1.00 80.12 189 GLU A N 1
ATOM 1454 C CA . GLU A 1 189 ? -22.020 5.011 21.678 1.00 80.12 189 GLU A CA 1
ATOM 1455 C C . GLU A 1 189 ? -22.175 3.550 22.167 1.00 80.12 189 GLU A C 1
ATOM 1457 O O . GLU A 1 189 ? -22.883 3.248 23.137 1.00 80.12 189 GLU A O 1
ATOM 1462 N N . ALA A 1 190 ? -21.553 2.603 21.453 1.00 80.50 190 ALA A N 1
ATOM 1463 C CA . ALA A 1 190 ? -21.823 1.161 21.586 1.00 80.50 190 ALA A CA 1
ATOM 1464 C C . ALA A 1 190 ? -20.904 0.372 22.538 1.00 80.50 190 ALA A C 1
ATOM 1466 O O . ALA A 1 190 ? -21.318 -0.666 23.072 1.00 80.50 190 ALA A O 1
ATOM 1467 N N . LEU A 1 191 ? -19.633 0.763 22.651 1.00 85.12 191 LEU A N 1
ATOM 1468 C CA . LEU A 1 191 ? -18.627 0.068 23.458 1.00 85.12 191 LEU A CA 1
ATOM 1469 C C . LEU A 1 191 ? -17.362 0.925 23.575 1.00 85.12 191 LEU A C 1
ATOM 1471 O O . LEU A 1 191 ? -16.597 0.993 22.616 1.00 85.12 191 LEU A O 1
ATOM 1475 N N . GLU A 1 192 ? -17.121 1.488 24.754 1.00 88.69 192 GLU A N 1
ATOM 1476 C CA . GLU A 1 192 ? -15.870 2.161 25.109 1.00 88.69 192 GLU A CA 1
ATOM 1477 C C . GLU A 1 192 ? -15.046 1.252 26.039 1.00 88.69 192 GLU A C 1
ATOM 1479 O O . GLU A 1 192 ? -15.580 0.582 26.934 1.00 88.69 192 GLU A O 1
ATOM 1484 N N . ILE A 1 193 ? -13.731 1.169 25.820 1.00 84.88 193 ILE A N 1
ATOM 1485 C CA . ILE A 1 193 ? -12.830 0.362 26.651 1.00 84.88 193 ILE A CA 1
ATOM 1486 C C . ILE A 1 193 ? -11.511 1.115 26.889 1.00 84.88 193 ILE A C 1
ATOM 1488 O O . ILE A 1 193 ? -10.560 0.956 26.118 1.00 84.88 193 ILE A O 1
ATOM 1492 N N . THR A 1 194 ? -11.430 1.839 28.007 1.00 86.69 194 THR A N 1
ATOM 1493 C CA . THR A 1 194 ? -10.350 2.801 28.296 1.00 86.69 194 THR A CA 1
ATOM 1494 C C . THR A 1 194 ? -9.406 2.349 29.421 1.00 86.69 194 THR A C 1
ATOM 1496 O O . THR A 1 194 ? -9.802 1.729 30.413 1.00 86.69 194 THR A O 1
ATOM 1499 N N . GLU A 1 195 ? -8.102 2.563 29.206 1.00 83.06 195 GLU A N 1
ATOM 1500 C CA . GLU A 1 195 ? -6.974 2.003 29.975 1.00 83.06 195 GLU A CA 1
ATOM 1501 C C . GLU A 1 195 ? -7.035 0.466 30.258 1.00 83.06 195 GLU A C 1
ATOM 1503 O O . GLU A 1 195 ? -6.759 0.012 31.382 1.00 83.06 195 GLU A O 1
ATOM 1508 N N . PRO A 1 196 ? -7.359 -0.434 29.295 1.00 73.75 196 PRO A N 1
ATOM 1509 C CA . PRO A 1 196 ? -7.615 -1.843 29.605 1.00 73.75 196 PRO A CA 1
ATOM 1510 C C . PRO A 1 196 ? -6.369 -2.734 29.771 1.00 73.75 196 PRO A C 1
ATOM 1512 O O . PRO A 1 196 ? -6.189 -3.763 29.109 1.00 73.75 196 PRO A O 1
ATOM 1515 N N . GLY A 1 197 ? -5.545 -2.419 30.770 1.00 78.19 197 GLY A N 1
ATOM 1516 C CA . GLY A 1 197 ? -4.696 -3.367 31.495 1.00 78.19 197 GLY A CA 1
ATOM 1517 C C . GLY A 1 197 ? -3.585 -4.061 30.700 1.00 78.19 197 GLY A C 1
ATOM 1518 O O . GLY A 1 197 ? -2.410 -3.719 30.839 1.00 78.19 197 GLY A O 1
ATOM 1519 N N . LYS A 1 198 ? -3.915 -5.136 29.967 1.00 84.38 198 LYS A N 1
ATOM 1520 C CA . LYS A 1 198 ? -2.950 -5.947 29.187 1.00 84.38 198 LYS A CA 1
ATOM 1521 C C . LYS A 1 198 ? -3.537 -6.571 27.934 1.00 84.38 198 LYS A C 1
ATOM 1523 O O . LYS A 1 198 ? -2.826 -6.691 26.942 1.00 84.38 198 LYS A O 1
ATOM 1528 N N . GLU A 1 199 ? -4.769 -7.060 27.986 1.00 87.50 199 GLU A N 1
ATOM 1529 C CA . GLU A 1 199 ? -5.357 -7.762 26.849 1.00 87.50 199 GLU A CA 1
ATOM 1530 C C . GLU A 1 199 ? -6.843 -7.441 26.699 1.00 87.50 199 GLU A C 1
ATOM 1532 O O . GLU A 1 199 ? -7.623 -7.633 27.631 1.00 87.50 199 GLU A O 1
ATOM 1537 N N . VAL A 1 200 ? -7.224 -7.012 25.496 1.00 89.69 200 VAL A N 1
ATOM 1538 C CA . VAL A 1 200 ? -8.615 -6.803 25.085 1.00 89.69 200 VAL A CA 1
ATOM 1539 C C . VAL A 1 200 ? -8.990 -7.872 24.066 1.00 89.69 200 VAL A C 1
ATOM 1541 O O . VAL A 1 200 ? -8.261 -8.121 23.100 1.00 89.69 200 VAL A O 1
ATOM 1544 N N . ARG A 1 201 ? -10.141 -8.519 24.263 1.00 91.25 201 ARG A N 1
ATOM 1545 C CA . ARG A 1 201 ? -10.742 -9.425 23.278 1.00 91.25 201 ARG A CA 1
ATOM 1546 C C . ARG A 1 201 ? -12.209 -9.087 23.057 1.00 91.25 201 ARG A C 1
ATOM 1548 O O . ARG A 1 201 ? -13.036 -9.396 23.912 1.00 91.25 201 ARG A O 1
ATOM 1555 N N . VAL A 1 202 ? -12.531 -8.566 21.880 1.00 88.19 202 VAL A N 1
ATOM 1556 C CA . VAL A 1 202 ? -13.909 -8.378 21.414 1.00 88.19 202 VAL A CA 1
ATOM 1557 C C . VAL A 1 202 ? -14.222 -9.472 20.389 1.00 88.19 202 VAL A C 1
ATOM 1559 O O . VAL A 1 202 ? -13.507 -9.640 19.403 1.00 88.19 202 VAL A O 1
ATOM 1562 N N . GLY A 1 203 ? -15.234 -10.298 20.657 1.00 89.00 203 GLY A N 1
ATOM 1563 C CA . GLY A 1 203 ? -15.502 -11.528 19.905 1.00 89.00 203 GLY A CA 1
ATOM 1564 C C . GLY A 1 203 ? -16.262 -11.308 18.596 1.00 89.00 203 GLY A C 1
ATOM 1565 O O . GLY A 1 203 ? -15.740 -11.607 17.521 1.00 89.00 203 GLY A O 1
ATOM 1566 N N . LEU A 1 204 ? -17.499 -10.823 18.697 1.00 85.31 204 LEU A N 1
ATOM 1567 C CA . LEU A 1 204 ? -18.370 -10.485 17.570 1.00 85.31 204 LEU A CA 1
ATOM 1568 C C . LEU A 1 204 ? -19.162 -9.212 17.893 1.00 85.31 204 LEU A C 1
ATOM 1570 O O . LEU A 1 204 ? -19.817 -9.152 18.930 1.00 85.31 204 LEU A O 1
ATOM 1574 N N . VAL A 1 205 ? -19.123 -8.233 16.995 1.00 81.88 205 VAL A N 1
ATOM 1575 C CA . VAL A 1 205 ? -19.822 -6.945 17.086 1.00 81.88 205 VAL A CA 1
ATOM 1576 C C . VAL A 1 205 ? -20.750 -6.818 15.874 1.00 81.88 205 VAL A C 1
ATOM 1578 O O . VAL A 1 205 ? -20.307 -7.027 14.744 1.00 81.88 205 VAL A O 1
ATOM 1581 N N . GLN A 1 206 ? -22.042 -6.556 16.091 1.00 82.38 206 GLN A N 1
ATOM 1582 C CA . GLN A 1 206 ? -23.052 -6.452 15.026 1.00 82.38 206 GLN A CA 1
ATOM 1583 C C . GLN A 1 206 ? -24.004 -5.275 15.278 1.00 82.38 206 GLN A C 1
ATOM 1585 O O . GLN A 1 206 ? -25.007 -5.439 15.977 1.00 82.38 206 GLN A O 1
ATOM 1590 N N . LEU A 1 207 ? -23.697 -4.105 14.718 1.00 71.19 207 LEU A N 1
ATOM 1591 C CA . LEU A 1 207 ? -24.381 -2.848 15.028 1.00 71.19 207 LEU A CA 1
ATOM 1592 C C . LEU A 1 207 ? -24.809 -2.151 13.730 1.00 71.19 207 LEU A C 1
ATOM 1594 O O . LEU A 1 207 ? -23.956 -1.644 13.011 1.00 71.19 207 LEU A O 1
ATOM 1598 N N . PRO A 1 208 ? -26.101 -2.134 13.374 1.00 71.31 208 PRO A N 1
ATOM 1599 C CA . PRO A 1 208 ? -26.628 -1.099 12.491 1.00 71.31 208 PRO A CA 1
ATOM 1600 C C . PRO A 1 208 ? -26.427 0.258 13.174 1.00 71.31 208 PRO A C 1
ATOM 1602 O O . PRO A 1 208 ? -27.019 0.462 14.229 1.00 71.31 208 PRO A O 1
ATOM 1605 N N . LEU A 1 209 ? -25.594 1.136 12.617 1.00 65.75 209 LEU A N 1
ATOM 1606 C CA . LEU A 1 209 ? -25.432 2.515 13.080 1.00 65.75 209 LEU A CA 1
ATOM 1607 C C . LEU A 1 209 ? -26.234 3.474 12.198 1.00 65.75 209 LEU A C 1
ATOM 1609 O O . LEU A 1 209 ? -26.352 3.268 10.987 1.00 65.75 209 LEU A O 1
ATOM 1613 N N . HIS A 1 210 ? -26.735 4.539 12.814 1.00 69.06 210 HIS A N 1
ATOM 1614 C CA . HIS A 1 210 ? -27.388 5.653 12.144 1.00 69.06 210 HIS A CA 1
ATOM 1615 C C . HIS A 1 210 ? -26.967 6.974 12.793 1.00 69.06 210 HIS A C 1
ATOM 1617 O O . HIS A 1 210 ? -27.017 7.090 14.016 1.00 69.06 210 HIS A O 1
ATOM 1623 N N . ASP A 1 211 ? -26.638 7.953 11.954 1.00 72.12 211 ASP A N 1
ATOM 1624 C CA . ASP A 1 211 ? -26.595 9.384 12.246 1.00 72.12 211 ASP A CA 1
ATOM 1625 C C . ASP A 1 211 ? -25.644 9.764 13.406 1.00 72.12 211 ASP A C 1
ATOM 1627 O O . ASP A 1 211 ? -26.068 10.082 14.519 1.00 72.12 211 ASP A O 1
ATOM 1631 N N . ASN A 1 212 ? -24.348 9.877 13.088 1.00 76.50 212 ASN A N 1
ATOM 1632 C CA . ASN A 1 212 ? -23.265 10.362 13.965 1.00 76.50 212 ASN A CA 1
ATOM 1633 C C . ASN A 1 212 ? -22.988 9.468 15.195 1.00 76.50 212 ASN A C 1
ATOM 1635 O O . ASN A 1 212 ? -22.786 9.973 16.293 1.00 76.50 212 ASN A O 1
ATOM 1639 N N .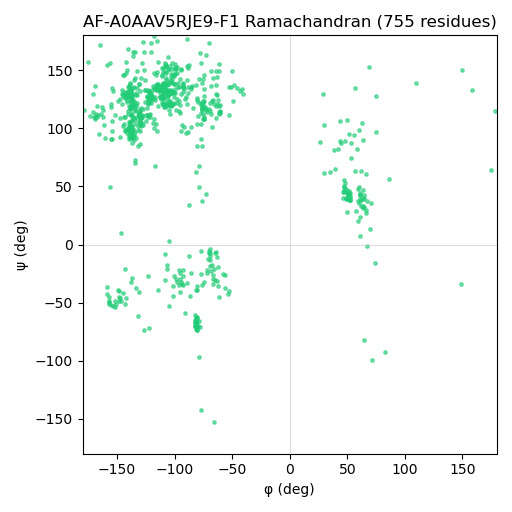 SER A 1 213 ? -23.025 8.143 15.029 1.00 78.50 213 SER A N 1
ATOM 1640 C CA . SER A 1 213 ? -22.851 7.159 16.112 1.00 78.50 213 SER A CA 1
ATOM 1641 C C . SER A 1 213 ? -21.459 6.516 16.125 1.00 78.50 213 SER A C 1
ATOM 1643 O O . SER A 1 213 ? -20.832 6.394 15.076 1.00 78.50 213 SER A O 1
ATOM 1645 N N . GLU A 1 214 ? -21.012 6.002 17.276 1.00 81.88 214 GLU A N 1
ATOM 1646 C CA . GLU A 1 214 ? -19.698 5.348 17.408 1.00 81.88 214 GLU A CA 1
ATOM 1647 C C . GLU A 1 214 ? -19.820 3.895 17.905 1.00 81.88 214 GLU A C 1
ATOM 1649 O O . GLU A 1 214 ? -20.541 3.575 18.855 1.00 81.88 214 GLU A O 1
ATOM 1654 N N . ALA A 1 215 ? -19.171 2.967 17.194 1.00 82.19 215 ALA A N 1
ATOM 1655 C CA . ALA A 1 215 ? -19.428 1.527 17.319 1.00 82.19 215 ALA A CA 1
ATOM 1656 C C . ALA A 1 215 ? -18.518 0.767 18.300 1.00 82.19 215 ALA A C 1
ATOM 1658 O O . ALA A 1 215 ? -18.941 -0.249 18.864 1.00 82.19 215 ALA A O 1
ATOM 1659 N N . LEU A 1 216 ? -17.255 1.176 18.420 1.00 86.38 216 LEU A N 1
ATOM 1660 C CA . LEU A 1 216 ? -16.254 0.540 19.275 1.00 86.38 216 LEU A CA 1
ATOM 1661 C C . LEU A 1 216 ? -15.017 1.439 19.369 1.00 86.38 216 LEU A C 1
ATOM 1663 O O . LEU A 1 216 ? -14.264 1.518 18.401 1.00 86.38 216 LEU A O 1
ATOM 1667 N N . GLU A 1 217 ? -14.788 2.028 20.538 1.00 89.50 217 GLU A N 1
ATOM 1668 C CA . GLU A 1 217 ? -13.538 2.708 20.890 1.00 89.50 217 GLU A CA 1
ATOM 1669 C C . GLU A 1 217 ? -12.709 1.811 21.828 1.00 89.50 217 GLU A C 1
ATOM 1671 O O . GLU A 1 217 ? -13.247 1.105 22.693 1.00 89.50 217 GLU A O 1
ATOM 1676 N N . ILE A 1 218 ? -11.386 1.785 21.650 1.00 86.25 218 ILE A N 1
ATOM 1677 C CA . ILE A 1 218 ? -10.463 1.069 22.540 1.00 86.25 218 ILE A CA 1
ATOM 1678 C C . ILE A 1 218 ? -9.188 1.901 22.745 1.00 86.25 218 ILE A C 1
ATOM 1680 O O . ILE A 1 218 ? -8.263 1.821 21.931 1.00 86.25 218 ILE A O 1
ATOM 1684 N N . THR A 1 219 ? -9.107 2.604 23.876 1.00 87.44 219 THR A N 1
ATOM 1685 C CA . THR A 1 219 ? -8.081 3.627 24.141 1.00 87.44 219 THR A CA 1
ATOM 1686 C C . THR A 1 219 ? -7.093 3.214 25.244 1.00 87.44 219 THR A C 1
ATOM 1688 O O . THR A 1 219 ? -7.447 2.606 26.257 1.00 87.44 219 THR A O 1
ATOM 1691 N N . GLU A 1 220 ? -5.798 3.440 24.987 1.00 83.56 220 GLU A N 1
ATOM 1692 C CA . GLU A 1 220 ? -4.638 2.953 25.761 1.00 83.56 220 GLU A CA 1
ATOM 1693 C C . GLU A 1 220 ? -4.602 1.420 26.083 1.00 83.56 220 GLU A C 1
ATOM 1695 O O . GLU A 1 220 ? -4.251 1.005 27.201 1.00 83.56 220 GLU A O 1
ATOM 1700 N N . PRO A 1 221 ? -4.925 0.479 25.161 1.00 76.69 221 PRO A N 1
ATOM 1701 C CA . PRO A 1 221 ? -4.999 -0.943 25.507 1.00 76.69 221 PRO A CA 1
ATOM 1702 C C . PRO A 1 221 ? -3.623 -1.623 25.669 1.00 76.69 221 PRO A C 1
ATOM 1704 O O . PRO A 1 221 ? -2.909 -1.961 24.719 1.00 76.69 221 PRO A O 1
ATOM 1707 N N . GLY A 1 222 ? -3.279 -1.924 26.925 1.00 77.81 222 GLY A N 1
ATOM 1708 C CA . GLY A 1 222 ? -1.893 -2.024 27.401 1.00 77.81 222 GLY A CA 1
ATOM 1709 C C . GLY A 1 222 ? -0.937 -3.109 26.867 1.00 77.81 222 GLY A C 1
ATOM 1710 O O . GLY A 1 222 ? 0.242 -3.072 27.227 1.00 77.81 222 GLY A O 1
ATOM 1711 N N . THR A 1 223 ? -1.333 -4.107 26.059 1.00 84.06 223 THR A N 1
ATOM 1712 C CA . THR A 1 223 ? -0.353 -4.998 25.368 1.00 84.06 223 THR A CA 1
ATOM 1713 C C . THR A 1 223 ? -0.887 -5.686 24.106 1.00 84.06 223 THR A C 1
ATOM 1715 O O . THR A 1 223 ? -0.156 -5.751 23.118 1.00 84.06 223 THR A O 1
ATOM 1718 N N . GLU A 1 224 ? -2.094 -6.255 24.108 1.00 88.06 224 GLU A N 1
ATOM 1719 C CA . GLU A 1 224 ? -2.625 -6.967 22.933 1.00 88.06 224 GLU A CA 1
ATOM 1720 C C . GLU A 1 224 ? -4.128 -6.728 22.738 1.00 88.06 224 GLU A C 1
ATOM 1722 O O . GLU A 1 224 ? -4.926 -7.004 23.634 1.00 88.06 224 GLU A O 1
ATOM 1727 N N . VAL A 1 225 ? -4.516 -6.295 21.536 1.00 89.88 225 VAL A N 1
ATOM 1728 C CA . VAL A 1 225 ? -5.919 -6.123 21.128 1.00 89.88 225 VAL A CA 1
ATOM 1729 C C . VAL A 1 225 ? -6.295 -7.217 20.134 1.00 89.88 225 VAL A C 1
ATOM 1731 O O . VAL A 1 225 ? -5.576 -7.478 19.166 1.00 89.88 225 VAL A O 1
ATOM 1734 N N . LYS A 1 226 ? -7.438 -7.874 20.354 1.00 91.62 226 LYS A N 1
ATOM 1735 C CA . LYS A 1 226 ? -8.050 -8.804 19.397 1.00 91.62 226 LYS A CA 1
ATOM 1736 C C . LYS A 1 226 ? -9.510 -8.443 19.163 1.00 91.62 226 LYS A C 1
ATOM 1738 O O . LYS A 1 226 ? -10.340 -8.693 20.034 1.00 91.62 226 LYS A O 1
ATOM 1743 N N . VAL A 1 227 ? -9.830 -7.973 17.965 1.00 89.25 227 VAL A N 1
ATOM 1744 C CA . VAL A 1 227 ? -11.205 -7.811 17.485 1.00 89.25 227 VAL A CA 1
ATOM 1745 C C . VAL A 1 227 ? -11.499 -8.937 16.488 1.00 89.25 227 VAL A C 1
ATOM 1747 O O . VAL A 1 227 ? -10.769 -9.131 15.518 1.00 89.25 227 VAL A O 1
ATOM 1750 N N . GLY A 1 228 ? -12.514 -9.757 16.764 1.00 89.44 228 GLY A N 1
ATOM 1751 C CA . GLY A 1 228 ? -12.769 -11.009 16.044 1.00 89.44 228 GLY A CA 1
ATOM 1752 C C . GLY A 1 228 ? -13.517 -10.829 14.723 1.00 89.44 228 GLY A C 1
ATOM 1753 O O . GLY A 1 228 ? -12.964 -11.102 13.656 1.00 89.44 228 GLY A O 1
ATOM 1754 N N . LEU A 1 229 ? -14.781 -10.415 14.804 1.00 85.38 229 LEU A N 1
ATOM 1755 C CA . LEU A 1 229 ? -15.651 -10.131 13.661 1.00 85.38 229 LEU A CA 1
ATOM 1756 C C . LEU A 1 229 ? -16.492 -8.882 13.955 1.00 85.38 229 LEU A C 1
ATOM 1758 O O . LEU A 1 229 ? -17.160 -8.826 14.983 1.00 85.38 229 LEU A O 1
ATOM 1762 N N . VAL A 1 230 ? -16.474 -7.921 13.039 1.00 82.12 230 VAL A N 1
ATOM 1763 C CA . VAL A 1 230 ? -17.208 -6.652 13.099 1.00 82.12 230 VAL A CA 1
ATOM 1764 C C . VAL A 1 230 ? -18.125 -6.578 11.877 1.00 82.12 230 VAL A C 1
ATOM 1766 O O . VAL A 1 230 ? -17.666 -6.794 10.754 1.00 82.12 230 VAL A O 1
ATOM 1769 N N . GLN A 1 231 ? -19.427 -6.356 12.080 1.00 82.75 231 GLN A N 1
ATOM 1770 C CA . GLN A 1 231 ? -20.430 -6.298 11.008 1.00 82.75 231 GLN A CA 1
ATOM 1771 C C . GLN A 1 231 ? -21.411 -5.142 11.231 1.00 82.75 231 GLN A C 1
ATOM 1773 O O . GLN A 1 231 ? -22.401 -5.311 11.949 1.00 82.75 231 GLN A O 1
ATOM 1778 N N . LEU A 1 232 ? -21.145 -3.984 10.629 1.00 71.69 232 LEU A N 1
ATOM 1779 C CA . LEU A 1 232 ? -21.859 -2.738 10.917 1.00 71.69 232 LEU A CA 1
ATOM 1780 C C . LEU A 1 232 ? -22.368 -2.102 9.616 1.00 71.69 232 LEU A C 1
ATOM 1782 O O . LEU A 1 232 ? -21.573 -1.558 8.858 1.00 71.69 232 LEU A O 1
ATOM 1786 N N . PRO A 1 233 ? -23.667 -2.180 9.295 1.00 70.94 233 PRO A N 1
ATOM 1787 C CA . PRO A 1 233 ? -24.274 -1.234 8.364 1.00 70.94 233 PRO A CA 1
ATOM 1788 C C . PRO A 1 233 ? -24.198 0.165 8.976 1.00 70.94 233 PRO A C 1
ATOM 1790 O O . PRO A 1 233 ? -24.736 0.338 10.067 1.00 70.94 233 PRO A O 1
ATOM 1793 N N . LEU A 1 234 ? -23.551 1.128 8.317 1.00 64.94 234 LEU A N 1
ATOM 1794 C CA . LEU A 1 234 ? -23.494 2.513 8.798 1.00 64.94 234 LEU A CA 1
ATOM 1795 C C . LEU A 1 234 ? -24.304 3.441 7.886 1.00 64.94 234 LEU A C 1
ATOM 1797 O O . LEU A 1 234 ? -24.333 3.264 6.666 1.00 64.94 234 LEU A O 1
ATOM 1801 N N . HIS A 1 235 ? -24.915 4.453 8.493 1.00 68.50 235 HIS A N 1
ATOM 1802 C CA . HIS A 1 235 ? -25.580 5.570 7.828 1.00 68.50 235 HIS A CA 1
ATOM 1803 C C . HIS A 1 235 ? -25.136 6.880 8.485 1.00 68.50 235 HIS A C 1
ATOM 1805 O O . HIS A 1 235 ? -25.080 6.932 9.712 1.00 68.50 235 HIS A O 1
ATOM 1811 N N . ASP A 1 236 ? -24.802 7.877 7.664 1.00 69.44 236 ASP A N 1
ATOM 1812 C CA . ASP A 1 236 ? -24.391 9.245 7.998 1.00 69.44 236 ASP A CA 1
ATOM 1813 C C . ASP A 1 236 ? -23.368 9.381 9.164 1.00 69.44 236 ASP A C 1
ATOM 1815 O O . ASP A 1 236 ? -23.720 9.326 10.346 1.00 69.44 236 ASP A O 1
ATOM 1819 N N . LYS A 1 237 ? -22.100 9.692 8.847 1.00 76.50 237 LYS A N 1
ATOM 1820 C CA . LYS A 1 237 ? -21.112 10.315 9.770 1.00 76.50 237 LYS A CA 1
ATOM 1821 C C . LYS A 1 237 ? -20.722 9.542 11.034 1.00 76.50 237 LYS A C 1
ATOM 1823 O O . LYS A 1 237 ? -20.473 10.141 12.074 1.00 76.50 237 LYS A O 1
ATOM 1828 N N . SER A 1 238 ? -20.698 8.220 10.966 1.00 77.12 238 SER A N 1
ATOM 1829 C CA . SER A 1 238 ? -20.457 7.346 12.125 1.00 77.12 238 SER A CA 1
ATOM 1830 C C . SER A 1 238 ? -19.026 6.771 12.156 1.00 77.12 238 SER A C 1
ATOM 1832 O O . SER A 1 238 ? -18.517 6.389 11.105 1.00 77.12 238 SER A O 1
ATOM 1834 N N . LYS A 1 239 ? -18.401 6.603 13.331 1.00 82.19 239 LYS A N 1
ATOM 1835 C CA . LYS A 1 239 ? -17.135 5.845 13.464 1.00 82.19 239 LYS A CA 1
ATOM 1836 C C . LYS A 1 239 ? -17.404 4.359 13.697 1.00 82.19 239 LYS A C 1
ATOM 1838 O O . LYS A 1 239 ? -18.190 3.984 14.571 1.00 82.19 239 LYS A O 1
ATOM 1843 N N . ALA A 1 240 ? -16.751 3.479 12.934 1.00 82.44 240 ALA A N 1
ATOM 1844 C CA . ALA A 1 240 ? -17.009 2.032 13.020 1.00 82.44 240 ALA A CA 1
ATOM 1845 C C . ALA A 1 240 ? -16.100 1.255 13.992 1.00 82.44 240 ALA A C 1
ATOM 1847 O O . ALA A 1 240 ? -16.542 0.264 14.582 1.00 82.44 240 ALA A O 1
ATOM 1848 N N . LEU A 1 241 ? -14.831 1.646 14.115 1.00 86.69 241 LEU A N 1
ATOM 1849 C CA . LEU A 1 241 ? -13.861 1.055 15.039 1.00 86.69 241 LEU A CA 1
ATOM 1850 C C . LEU A 1 241 ? -12.635 1.968 15.137 1.00 86.69 241 LEU A C 1
ATOM 1852 O O . LEU A 1 241 ? -11.865 2.025 14.181 1.00 86.69 241 LEU A O 1
ATOM 1856 N N . GLU A 1 242 ? -12.437 2.600 16.290 1.00 89.75 242 GLU A N 1
ATOM 1857 C CA . GLU A 1 242 ? -11.216 3.342 16.624 1.00 89.75 242 GLU A CA 1
ATOM 1858 C C . GLU A 1 242 ? -10.379 2.539 17.639 1.00 89.75 242 GLU A C 1
ATOM 1860 O O . GLU A 1 242 ? -10.912 1.893 18.551 1.00 89.75 242 GLU A O 1
ATOM 1865 N N . ILE A 1 243 ? -9.054 2.511 17.460 1.00 86.25 243 ILE A N 1
ATOM 1866 C CA . ILE A 1 243 ? -8.121 1.846 18.380 1.00 86.25 243 ILE A CA 1
ATOM 1867 C C . ILE A 1 243 ? -6.877 2.723 18.579 1.00 86.25 243 ILE A C 1
ATOM 1869 O O . ILE A 1 243 ? -5.967 2.701 17.747 1.00 86.25 243 ILE A O 1
ATOM 1873 N N . THR A 1 244 ? -6.802 3.403 19.724 1.00 87.50 244 THR A N 1
ATOM 1874 C CA . THR A 1 244 ? -5.847 4.496 19.973 1.00 87.50 244 THR A CA 1
ATOM 1875 C C . THR A 1 244 ? -4.807 4.125 21.048 1.00 87.50 244 THR A C 1
ATOM 1877 O O . THR A 1 244 ? -5.120 3.513 22.072 1.00 87.50 244 THR A O 1
ATOM 1880 N N . GLU A 1 245 ? -3.525 4.399 20.766 1.00 83.25 245 GLU A N 1
ATOM 1881 C CA . GLU A 1 245 ? -2.328 3.969 21.527 1.00 83.25 245 GLU A CA 1
ATOM 1882 C C . GLU A 1 245 ? -2.220 2.445 21.876 1.00 83.25 245 GLU A C 1
ATOM 1884 O O . GLU A 1 245 ? -1.843 2.069 22.998 1.00 83.25 245 GLU A O 1
ATOM 1889 N N . PRO A 1 246 ? -2.508 1.474 20.975 1.00 75.62 246 PRO A N 1
ATOM 1890 C CA . PRO A 1 246 ? -2.567 0.065 21.362 1.00 75.62 246 PRO A CA 1
ATOM 1891 C C . PRO A 1 246 ? -1.194 -0.621 21.487 1.00 75.62 246 PRO A C 1
ATOM 1893 O O . PRO A 1 246 ? -0.414 -0.766 20.542 1.00 75.62 246 PRO A O 1
ATOM 1896 N N . GLY A 1 247 ? -0.926 -1.168 22.677 1.00 77.44 247 GLY A N 1
ATOM 1897 C CA . GLY A 1 247 ? 0.438 -1.264 23.205 1.00 77.44 247 GLY A CA 1
ATOM 1898 C C . GLY A 1 247 ? 1.486 -2.101 22.448 1.00 77.44 247 GLY A C 1
ATOM 1899 O O . GLY A 1 247 ? 2.663 -1.740 22.496 1.00 77.44 247 GLY A O 1
ATOM 1900 N N . LYS A 1 248 ? 1.151 -3.242 21.809 1.00 84.38 248 LYS A N 1
ATOM 1901 C CA . LYS A 1 248 ? 2.142 -4.046 21.031 1.00 84.38 248 LYS A CA 1
ATOM 1902 C C . LYS A 1 248 ? 1.604 -4.801 19.827 1.00 84.38 248 LYS A C 1
ATOM 1904 O O . LYS A 1 248 ? 2.269 -4.802 18.797 1.00 84.38 248 LYS A O 1
ATOM 1909 N N . GLU A 1 249 ? 0.503 -5.539 19.951 1.00 87.62 249 GLU A N 1
ATOM 1910 C CA . GLU A 1 249 ? -0.018 -6.324 18.822 1.00 87.62 249 GLU A CA 1
ATOM 1911 C C . GLU A 1 249 ? -1.530 -6.134 18.680 1.00 87.62 249 GLU A C 1
ATOM 1913 O O . GLU A 1 249 ? -2.299 -6.539 19.554 1.00 87.62 249 GLU A O 1
ATOM 1918 N N . VAL A 1 250 ? -1.943 -5.548 17.555 1.00 89.69 250 VAL A N 1
ATOM 1919 C CA . VAL A 1 250 ? -3.346 -5.373 17.162 1.00 89.69 250 VAL A CA 1
ATOM 1920 C C . VAL A 1 250 ? -3.711 -6.465 16.163 1.00 89.69 250 VAL A C 1
ATOM 1922 O O . VAL A 1 250 ? -2.995 -6.706 15.187 1.00 89.69 250 VAL A O 1
ATOM 1925 N N . LYS A 1 251 ? -4.831 -7.153 16.396 1.00 91.69 251 LYS A N 1
ATOM 1926 C CA . LYS A 1 251 ? -5.404 -8.126 15.459 1.00 91.69 251 LYS A CA 1
ATOM 1927 C C . LYS A 1 251 ? -6.873 -7.826 15.217 1.00 91.69 251 LYS A C 1
ATOM 1929 O O . LYS A 1 251 ? -7.695 -8.107 16.087 1.00 91.69 251 LYS A O 1
ATOM 1934 N N . VAL A 1 252 ? -7.197 -7.366 14.016 1.00 89.25 252 VAL A N 1
ATOM 1935 C CA . VAL A 1 252 ? -8.573 -7.240 13.528 1.00 89.25 252 VAL A CA 1
ATOM 1936 C C . VAL A 1 252 ? -8.838 -8.397 12.560 1.00 89.25 252 VAL A C 1
ATOM 1938 O O . VAL A 1 252 ? -8.106 -8.591 11.591 1.00 89.25 252 VAL A O 1
ATOM 1941 N N . GLY A 1 253 ? -9.820 -9.245 12.863 1.00 89.38 253 GLY A N 1
ATOM 1942 C CA . GLY A 1 253 ? -10.036 -10.518 12.170 1.00 89.38 253 GLY A CA 1
ATOM 1943 C C . GLY A 1 253 ? -10.792 -10.388 10.848 1.00 89.38 253 GLY A C 1
ATOM 1944 O O . GLY A 1 253 ? -10.240 -10.688 9.787 1.00 89.38 253 GLY A O 1
ATOM 1945 N N . LEU A 1 254 ? -12.059 -9.980 10.921 1.00 85.19 254 LEU A N 1
ATOM 1946 C CA . LEU A 1 254 ? -12.936 -9.738 9.774 1.00 85.19 254 LEU A CA 1
ATOM 1947 C C . LEU A 1 254 ? -13.802 -8.501 10.036 1.00 85.19 254 LEU A C 1
ATOM 1949 O O . LEU A 1 254 ? -14.484 -8.445 11.054 1.00 85.19 254 LEU A O 1
ATOM 1953 N N . VAL A 1 255 ? -13.793 -7.554 9.103 1.00 82.44 255 VAL A N 1
ATOM 1954 C CA . VAL A 1 255 ? -14.580 -6.315 9.125 1.00 82.44 255 VAL A CA 1
ATOM 1955 C C . VAL A 1 255 ? -15.494 -6.301 7.896 1.00 82.44 255 VAL A C 1
ATOM 1957 O O . VAL A 1 255 ? -15.020 -6.533 6.781 1.00 82.44 255 VAL A O 1
ATOM 1960 N N . GLN A 1 256 ? -16.803 -6.109 8.083 1.00 82.56 256 GLN A N 1
ATOM 1961 C CA . GLN A 1 256 ? -17.799 -6.096 7.001 1.00 82.56 256 GLN A CA 1
ATOM 1962 C C . GLN A 1 256 ? -18.825 -4.974 7.206 1.00 82.56 256 GLN A C 1
ATOM 1964 O O . GLN A 1 256 ? -19.784 -5.155 7.959 1.00 82.56 256 GLN A O 1
ATOM 1969 N N . LEU A 1 257 ? -18.638 -3.835 6.540 1.00 71.44 257 LEU A N 1
ATOM 1970 C CA . LEU A 1 257 ? -19.414 -2.615 6.778 1.00 71.44 257 LEU A CA 1
ATOM 1971 C C . LEU A 1 257 ? -19.935 -2.059 5.441 1.00 71.44 257 LEU A C 1
ATOM 1973 O O . LEU A 1 257 ? -19.143 -1.536 4.664 1.00 71.44 257 LEU A O 1
ATOM 1977 N N . PRO A 1 258 ? -21.228 -2.204 5.101 1.00 69.06 258 PRO A N 1
ATOM 1978 C CA . PRO A 1 258 ? -21.834 -1.401 4.043 1.00 69.06 258 PRO A CA 1
ATOM 1979 C C . PRO A 1 258 ? -22.057 0.025 4.559 1.00 69.06 258 PRO A C 1
ATOM 1981 O O . PRO A 1 258 ? -22.787 0.206 5.537 1.00 69.06 258 PRO A O 1
ATOM 1984 N N . LEU A 1 259 ? -21.405 0.996 3.919 1.00 63.44 259 LEU A N 1
ATOM 1985 C CA . LEU A 1 259 ? -21.395 2.409 4.301 1.00 63.44 259 LEU A CA 1
ATOM 1986 C C . LEU A 1 259 ? -22.217 3.252 3.313 1.00 63.44 259 LEU A C 1
ATOM 1988 O O . LEU A 1 259 ? -22.279 2.930 2.125 1.00 63.44 259 LEU A O 1
ATOM 1992 N N . HIS A 1 260 ? -22.837 4.328 3.802 1.00 65.62 260 HIS A N 1
ATOM 1993 C CA . HIS A 1 260 ? -23.654 5.265 3.019 1.00 65.62 260 HIS A CA 1
ATOM 1994 C C . HIS A 1 260 ? -23.495 6.723 3.491 1.00 65.62 260 HIS A C 1
ATOM 1996 O O . HIS A 1 260 ? -24.120 7.102 4.480 1.00 65.62 260 HIS A O 1
ATOM 2002 N N . ASP A 1 261 ? -22.654 7.491 2.786 1.00 67.19 261 ASP A N 1
ATOM 2003 C CA . ASP A 1 261 ? -22.398 8.930 2.946 1.00 67.19 261 ASP A CA 1
ATOM 2004 C C . ASP A 1 261 ? -21.538 9.332 4.184 1.00 67.19 261 ASP A C 1
ATOM 2006 O O . ASP A 1 261 ? -22.063 9.657 5.250 1.00 67.19 261 ASP A O 1
ATOM 2010 N N . ASN A 1 262 ? -20.221 9.516 3.981 1.00 68.25 262 ASN A N 1
ATOM 2011 C CA . ASN A 1 262 ? -19.206 10.054 4.925 1.00 68.25 262 ASN A CA 1
ATOM 2012 C C . ASN A 1 262 ? -18.955 9.233 6.220 1.00 68.25 262 ASN A C 1
ATOM 2014 O O . ASN A 1 262 ? -19.739 9.337 7.162 1.00 68.25 262 ASN A O 1
ATOM 2018 N N . PHE A 1 263 ? -17.836 8.494 6.324 1.00 71.50 263 PHE A N 1
ATOM 2019 C CA . PHE A 1 263 ? -17.399 7.780 7.551 1.00 71.50 263 PHE A CA 1
ATOM 2020 C C . PHE A 1 263 ? -15.895 7.517 7.581 1.00 71.50 263 PHE A C 1
ATOM 2022 O O . PHE A 1 263 ? -15.315 7.261 6.527 1.00 71.50 263 PHE A O 1
ATOM 2029 N N . GLU A 1 264 ? -15.366 7.352 8.795 1.00 77.50 264 GLU A N 1
ATOM 2030 C CA . GLU A 1 264 ? -14.124 6.634 9.090 1.00 77.50 264 GLU A CA 1
ATOM 2031 C C . GLU A 1 264 ? -14.451 5.179 9.512 1.00 77.50 264 GLU A C 1
ATOM 2033 O O . GLU A 1 264 ? -15.130 4.912 10.515 1.00 77.50 264 GLU A O 1
ATOM 2038 N N . ALA A 1 265 ? -14.032 4.197 8.707 1.00 78.25 265 ALA A N 1
ATOM 2039 C CA . ALA A 1 265 ? -14.528 2.820 8.825 1.00 78.25 265 ALA A CA 1
ATOM 2040 C C . ALA A 1 265 ? -13.678 1.891 9.722 1.00 78.25 265 ALA A C 1
ATOM 2042 O O . ALA A 1 265 ? -14.190 0.906 10.266 1.00 78.25 265 ALA A O 1
ATOM 2043 N N . LEU A 1 266 ? -12.380 2.172 9.847 1.00 85.19 266 LEU A N 1
ATOM 2044 C CA . LEU A 1 266 ? -11.452 1.539 10.788 1.00 85.19 266 LEU A CA 1
ATOM 2045 C C . LEU A 1 266 ? -10.207 2.419 10.919 1.00 85.19 266 LEU A C 1
ATOM 2047 O O . LEU A 1 266 ? -9.446 2.542 9.964 1.00 85.19 266 LEU A O 1
ATOM 2051 N N . GLU A 1 267 ? -9.981 2.947 12.112 1.00 87.94 267 GLU A N 1
ATOM 2052 C CA . GLU A 1 267 ? -8.871 3.837 12.449 1.00 87.94 267 GLU A CA 1
ATOM 2053 C C . GLU A 1 267 ? -7.983 3.162 13.504 1.00 87.94 267 GLU A C 1
ATOM 2055 O O . GLU A 1 267 ? -8.475 2.536 14.454 1.00 87.94 267 GLU A O 1
ATOM 2060 N N . ILE A 1 268 ? -6.660 3.197 13.314 1.00 85.06 268 ILE A N 1
ATOM 2061 C CA . ILE A 1 268 ? -5.697 2.567 14.230 1.00 85.06 268 ILE A CA 1
ATOM 2062 C C . ILE A 1 268 ? -4.489 3.493 14.430 1.00 85.06 268 ILE A C 1
ATOM 2064 O O . ILE A 1 268 ? -3.541 3.454 13.640 1.00 85.06 268 ILE A O 1
ATOM 2068 N N . LEU A 1 269 ? -4.502 4.262 15.522 1.00 85.62 269 LEU A N 1
ATOM 2069 C CA . LEU A 1 269 ? -3.510 5.297 15.838 1.00 85.62 269 LEU A CA 1
ATOM 2070 C C . LEU A 1 269 ? -2.398 4.789 16.776 1.00 85.62 269 LEU A C 1
ATOM 2072 O O . LEU A 1 269 ? -2.663 4.103 17.764 1.00 85.62 269 LEU A O 1
ATOM 2076 N N . GLU A 1 270 ? -1.139 5.117 16.467 1.00 82.69 270 GLU A N 1
ATOM 2077 C CA . GLU A 1 270 ? 0.081 4.770 17.227 1.00 82.69 270 GLU A CA 1
ATOM 2078 C C . GLU A 1 270 ? 0.267 3.269 17.633 1.00 82.69 270 GLU A C 1
ATOM 2080 O O . GLU A 1 270 ? 0.737 2.961 18.739 1.00 82.69 270 GLU A O 1
ATOM 2085 N N . PRO A 1 271 ? -0.049 2.250 16.797 1.00 76.38 271 PRO A N 1
ATOM 2086 C CA . PRO A 1 271 ? -0.050 0.857 17.250 1.00 76.38 271 PRO A CA 1
ATOM 2087 C C . PRO A 1 271 ? 1.362 0.255 17.406 1.00 76.38 271 PRO A C 1
ATOM 2089 O O . PRO A 1 271 ? 2.087 -0.038 16.449 1.00 76.38 271 PRO A O 1
ATOM 2092 N N . GLY A 1 272 ? 1.745 -0.031 18.653 1.00 76.56 272 GLY A N 1
ATOM 2093 C CA . GLY A 1 272 ? 3.144 0.009 19.097 1.00 76.56 272 GLY A CA 1
ATOM 2094 C C . GLY A 1 272 ? 4.143 -1.056 18.603 1.00 76.56 272 GLY A C 1
ATOM 2095 O O . GLY A 1 272 ? 5.333 -0.939 18.912 1.00 76.56 272 GLY A O 1
ATOM 2096 N N . THR A 1 273 ? 3.766 -2.124 17.881 1.00 83.56 273 THR A N 1
ATOM 2097 C CA . THR A 1 273 ? 4.760 -3.036 17.244 1.00 83.56 273 THR A CA 1
ATOM 2098 C C . THR A 1 273 ? 4.249 -3.802 16.015 1.00 83.56 273 THR A C 1
ATOM 2100 O O . THR A 1 273 ? 4.938 -3.808 14.996 1.00 83.56 273 THR A O 1
ATOM 2103 N N . GLU A 1 274 ? 3.114 -4.502 16.076 1.00 87.38 274 GLU A N 1
ATOM 2104 C CA . GLU A 1 274 ? 2.599 -5.271 14.928 1.00 87.38 274 GLU A CA 1
ATOM 2105 C C . GLU A 1 274 ? 1.080 -5.123 14.762 1.00 87.38 274 GLU A C 1
ATOM 2107 O O . GLU A 1 274 ? 0.307 -5.477 15.651 1.00 87.38 274 GLU A O 1
ATOM 2112 N N . VAL A 1 275 ? 0.660 -4.663 13.582 1.00 89.06 275 VAL A N 1
ATOM 2113 C CA . VAL A 1 275 ? -0.747 -4.566 13.171 1.00 89.06 275 VAL A CA 1
ATOM 2114 C C . VAL A 1 275 ? -1.061 -5.700 12.206 1.00 89.06 275 VAL A C 1
ATOM 2116 O O . VAL A 1 275 ? -0.334 -5.932 11.236 1.00 89.06 275 VAL A O 1
ATOM 2119 N N . ARG A 1 276 ? -2.162 -6.419 12.444 1.00 90.88 276 ARG A N 1
ATOM 2120 C CA . ARG A 1 276 ? -2.702 -7.396 11.492 1.00 90.88 276 ARG A CA 1
ATOM 2121 C C . ARG A 1 276 ? -4.193 -7.186 11.268 1.00 90.88 276 ARG A C 1
ATOM 2123 O O . ARG A 1 276 ? -4.990 -7.504 12.149 1.00 90.88 276 ARG A O 1
ATOM 2130 N N . VAL A 1 277 ? -4.554 -6.768 10.060 1.00 88.94 277 VAL A N 1
ATOM 2131 C CA . VAL A 1 277 ? -5.939 -6.702 9.582 1.00 88.94 277 VAL A CA 1
ATOM 2132 C C . VAL A 1 277 ? -6.175 -7.882 8.633 1.00 88.94 277 VAL A C 1
ATOM 2134 O O . VAL A 1 277 ? -5.439 -8.074 7.665 1.00 88.94 277 VAL A O 1
ATOM 2137 N N . GLY A 1 278 ? -7.137 -8.749 8.949 1.00 89.25 278 GLY A N 1
ATOM 2138 C CA . GLY A 1 278 ? -7.310 -10.049 8.293 1.00 89.25 278 GLY A CA 1
ATOM 2139 C C . GLY A 1 278 ? -8.061 -9.988 6.962 1.00 89.25 278 GLY A C 1
ATOM 2140 O O . GLY A 1 278 ? -7.496 -10.319 5.918 1.00 89.25 278 GLY A O 1
ATOM 2141 N N . LEU A 1 279 ? -9.337 -9.607 7.011 1.00 85.25 279 LEU A N 1
ATOM 2142 C CA . LEU A 1 279 ? -10.207 -9.418 5.849 1.00 85.25 279 LEU A CA 1
ATOM 2143 C C . LEU A 1 279 ? -11.114 -8.202 6.077 1.00 85.25 279 LEU A C 1
ATOM 2145 O O . LEU A 1 279 ? -11.790 -8.131 7.100 1.00 85.25 279 LEU A O 1
ATOM 2149 N N . VAL A 1 280 ? -11.146 -7.290 5.111 1.00 82.31 280 VAL A N 1
ATOM 2150 C CA . VAL A 1 280 ? -11.944 -6.057 5.114 1.00 82.31 280 VAL A CA 1
ATOM 2151 C C . VAL A 1 280 ? -12.858 -6.072 3.886 1.00 82.31 280 VAL A C 1
ATOM 2153 O O . VAL A 1 280 ? -12.387 -6.320 2.773 1.00 82.31 280 VAL A O 1
ATOM 2156 N N . GLN A 1 281 ? -14.167 -5.888 4.077 1.00 82.56 281 GLN A N 1
ATOM 2157 C CA . GLN A 1 281 ? -15.170 -5.916 3.003 1.00 82.56 281 GLN A CA 1
ATOM 2158 C C . GLN A 1 281 ? -16.195 -4.789 3.179 1.00 82.56 281 GLN A C 1
ATOM 2160 O O . GLN A 1 281 ? -17.167 -4.954 3.919 1.00 82.56 281 GLN A O 1
ATOM 2165 N N . LEU A 1 282 ? -15.980 -3.662 2.500 1.00 71.62 282 LEU A N 1
ATOM 2166 C CA . LEU A 1 282 ? -16.743 -2.427 2.689 1.00 71.62 282 LEU A CA 1
ATOM 2167 C C . LEU A 1 282 ? -17.232 -1.913 1.329 1.00 71.62 282 LEU A C 1
ATOM 2169 O O . LEU A 1 282 ? -16.439 -1.376 0.564 1.00 71.62 282 LEU A O 1
ATOM 2173 N N . PRO A 1 283 ? -18.508 -2.107 0.964 1.00 70.69 283 PRO A N 1
ATOM 2174 C CA . PRO A 1 283 ? -19.156 -1.244 -0.016 1.00 70.69 283 PRO A CA 1
ATOM 2175 C C . PRO A 1 283 ? -19.171 0.180 0.545 1.00 70.69 283 PRO A C 1
ATOM 2177 O O . PRO A 1 283 ? -19.840 0.411 1.553 1.00 70.69 283 PRO A O 1
ATOM 2180 N N . LEU A 1 284 ? -18.421 1.090 -0.076 1.00 64.88 284 LEU A N 1
ATOM 2181 C CA . LEU A 1 284 ? -18.436 2.512 0.253 1.00 64.88 284 LEU A CA 1
ATOM 2182 C C . LEU A 1 284 ? -19.300 3.282 -0.741 1.00 64.88 284 LEU A C 1
ATOM 2184 O O . LEU A 1 284 ? -19.405 2.921 -1.916 1.00 64.88 284 LEU A O 1
ATOM 2188 N N . HIS A 1 285 ? -19.874 4.373 -0.250 1.00 67.31 285 HIS A N 1
ATOM 2189 C CA . HIS A 1 285 ? -20.594 5.355 -1.039 1.00 67.31 285 HIS A CA 1
ATOM 2190 C C . HIS A 1 285 ? -20.283 6.748 -0.494 1.00 67.31 285 HIS A C 1
ATOM 2192 O O . HIS A 1 285 ? -20.487 6.986 0.697 1.00 67.31 285 HIS A O 1
ATOM 2198 N N . ASP A 1 286 ? -19.839 7.628 -1.389 1.00 69.00 286 ASP A N 1
ATOM 2199 C CA . ASP A 1 286 ? -19.788 9.080 -1.249 1.00 69.00 286 ASP A CA 1
ATOM 2200 C C . ASP A 1 286 ? -18.923 9.572 -0.064 1.00 69.00 286 ASP A C 1
ATOM 2202 O O . ASP A 1 286 ? -19.394 9.706 1.069 1.00 69.00 286 ASP A O 1
ATOM 2206 N N . ASN A 1 287 ? -17.677 9.972 -0.356 1.00 71.25 287 ASN A N 1
ATOM 2207 C CA . ASN A 1 287 ? -16.762 10.670 0.570 1.00 71.25 287 ASN A CA 1
ATOM 2208 C C . ASN A 1 287 ? -16.430 9.884 1.860 1.00 71.25 287 ASN A C 1
ATOM 2210 O O . ASN A 1 287 ? -16.575 10.423 2.953 1.00 71.25 287 ASN A O 1
ATOM 2214 N N . SER A 1 288 ? -16.062 8.600 1.758 1.00 74.94 288 SER A N 1
ATOM 2215 C CA . SER A 1 288 ? -15.753 7.746 2.926 1.00 74.94 288 SER A CA 1
ATOM 2216 C C . SER A 1 288 ? -14.306 7.243 2.944 1.00 74.94 288 SER A C 1
ATOM 2218 O O . SER A 1 288 ? -13.768 6.913 1.889 1.00 74.94 288 SER A O 1
ATOM 2220 N N . GLU A 1 289 ? -13.748 7.083 4.145 1.00 78.75 289 GLU A N 1
ATOM 2221 C CA . GLU A 1 289 ? -12.391 6.604 4.440 1.00 78.75 289 GLU A CA 1
ATOM 2222 C C . GLU A 1 289 ? -12.454 5.186 5.042 1.00 78.75 289 GLU A C 1
ATOM 2224 O O . GLU A 1 289 ? -13.085 4.936 6.074 1.00 78.75 289 GLU A O 1
ATOM 2229 N N . ALA A 1 290 ? -11.859 4.198 4.366 1.00 78.69 290 ALA A N 1
ATOM 2230 C CA . ALA A 1 290 ? -12.158 2.786 4.650 1.00 78.69 290 ALA A CA 1
ATOM 2231 C C . ALA A 1 290 ? -11.198 2.061 5.619 1.00 78.69 290 ALA A C 1
ATOM 2233 O O . ALA A 1 290 ? -11.590 1.046 6.209 1.00 78.69 290 ALA A O 1
ATOM 2234 N N . LEU A 1 291 ? -9.947 2.517 5.746 1.00 84.88 291 LEU A N 1
ATOM 2235 C CA . LEU A 1 291 ? -8.947 1.983 6.679 1.00 84.88 291 LEU A CA 1
ATOM 2236 C C . LEU A 1 291 ? -7.740 2.929 6.778 1.00 84.88 291 LEU A C 1
ATOM 2238 O O . LEU A 1 291 ? -6.925 2.956 5.859 1.00 84.88 291 LEU A O 1
ATOM 2242 N N . GLU A 1 292 ? -7.587 3.604 7.914 1.00 88.19 292 GLU A N 1
ATOM 2243 C CA . GLU A 1 292 ? -6.391 4.382 8.263 1.00 88.19 292 GLU A CA 1
ATOM 2244 C C . GLU A 1 292 ? -5.508 3.586 9.246 1.00 88.19 292 GLU A C 1
ATOM 2246 O O . GLU A 1 292 ? -6.006 2.922 10.167 1.00 88.19 292 GLU A O 1
ATOM 2251 N N . ILE A 1 293 ? -4.183 3.611 9.061 1.00 84.75 293 ILE A N 1
ATOM 2252 C CA . ILE A 1 293 ? -3.223 3.014 10.003 1.00 84.75 293 ILE A CA 1
ATOM 2253 C C . ILE A 1 293 ? -1.992 3.923 10.151 1.00 84.75 293 ILE A C 1
ATOM 2255 O O . ILE A 1 293 ? -1.055 3.827 9.353 1.00 84.75 293 ILE A O 1
ATOM 2259 N N . THR A 1 294 ? -1.949 4.707 11.229 1.00 85.38 294 THR A N 1
ATOM 2260 C CA . THR A 1 294 ? -0.994 5.819 11.401 1.00 85.38 294 THR A CA 1
ATOM 2261 C C . THR A 1 294 ? 0.018 5.577 12.530 1.00 85.38 294 THR A C 1
ATOM 2263 O O . THR A 1 294 ? -0.299 5.018 13.581 1.00 85.38 294 THR A O 1
ATOM 2266 N N . GLU A 1 295 ? 1.290 5.905 12.263 1.00 80.38 295 GLU A N 1
ATOM 2267 C CA . GLU A 1 295 ? 2.487 5.577 13.068 1.00 80.38 295 GLU A CA 1
ATOM 2268 C C . GLU A 1 295 ? 2.669 4.078 13.489 1.00 80.38 295 GLU A C 1
ATOM 2270 O O . GLU A 1 295 ? 3.125 3.780 14.604 1.00 80.38 295 GLU A O 1
ATOM 2275 N N . PRO A 1 296 ? 2.380 3.046 12.658 1.00 73.56 296 PRO A N 1
ATOM 2276 C CA . PRO A 1 296 ? 2.389 1.658 13.124 1.00 73.56 296 PRO A CA 1
ATOM 2277 C C . PRO A 1 296 ? 3.802 1.064 13.304 1.00 73.56 296 PRO A C 1
ATOM 2279 O O . PRO A 1 296 ? 4.565 0.812 12.364 1.00 73.56 296 PRO A O 1
ATOM 2282 N N . GLY A 1 297 ? 4.151 0.734 14.551 1.00 75.62 297 GLY A N 1
ATOM 2283 C CA . GLY A 1 297 ? 5.532 0.809 15.042 1.00 75.62 297 GLY A CA 1
ATOM 2284 C C . GLY A 1 297 ? 6.592 -0.177 14.511 1.00 75.62 297 GLY A C 1
ATOM 2285 O O . GLY A 1 297 ? 7.788 0.024 14.769 1.00 75.62 297 GLY A O 1
ATOM 2286 N N . THR A 1 298 ? 6.261 -1.277 13.814 1.00 83.38 298 THR A N 1
ATOM 2287 C CA . THR A 1 298 ? 7.281 -2.170 13.197 1.00 83.38 298 THR A CA 1
ATOM 2288 C C . THR A 1 298 ? 6.806 -3.020 12.017 1.00 83.38 298 THR A C 1
ATOM 2290 O O . THR A 1 298 ? 7.533 -3.076 11.025 1.00 83.38 298 THR A O 1
ATOM 2293 N N . GLU A 1 299 ? 5.677 -3.724 12.098 1.00 86.81 299 GLU A N 1
ATOM 2294 C CA . GLU A 1 299 ? 5.179 -4.528 10.969 1.00 86.81 299 GLU A CA 1
ATOM 2295 C C . GLU A 1 299 ? 3.667 -4.364 10.784 1.00 86.81 299 GLU A C 1
ATOM 2297 O O . GLU A 1 299 ? 2.892 -4.641 11.698 1.00 86.81 299 GLU A O 1
ATOM 2302 N N . VAL A 1 300 ? 3.254 -3.961 9.582 1.00 88.81 300 VAL A N 1
ATOM 2303 C CA . VAL A 1 300 ? 1.849 -3.881 9.162 1.00 88.81 300 VAL A CA 1
ATOM 2304 C C . VAL A 1 300 ? 1.556 -5.041 8.223 1.00 88.81 300 VAL A C 1
ATOM 2306 O O . VAL A 1 300 ? 2.294 -5.287 7.263 1.00 88.81 300 VAL A O 1
ATOM 2309 N N . ARG A 1 301 ? 0.467 -5.773 8.472 1.00 90.81 301 ARG A N 1
ATOM 2310 C CA . ARG A 1 301 ? -0.041 -6.794 7.549 1.00 90.81 301 ARG A CA 1
ATOM 2311 C C . ARG A 1 301 ? -1.534 -6.629 7.309 1.00 90.81 301 ARG A C 1
ATOM 2313 O O . ARG A 1 301 ? -2.330 -6.935 8.195 1.00 90.81 301 ARG A O 1
ATOM 2320 N N . VAL A 1 302 ? -1.898 -6.264 6.087 1.00 88.56 302 VAL A N 1
ATOM 2321 C CA . VAL A 1 302 ? -3.284 -6.238 5.611 1.00 88.56 302 VAL A CA 1
ATOM 2322 C C . VAL A 1 302 ? -3.498 -7.444 4.692 1.00 88.56 302 VAL A C 1
ATOM 2324 O O . VAL A 1 302 ? -2.753 -7.652 3.735 1.00 88.56 302 VAL A O 1
ATOM 2327 N N . GLY A 1 303 ? -4.450 -8.315 5.027 1.00 88.88 303 GLY A N 1
ATOM 2328 C CA . GLY A 1 303 ? -4.600 -9.634 4.406 1.00 88.88 303 GLY A CA 1
ATOM 2329 C C . GLY A 1 303 ? -5.344 -9.619 3.070 1.00 88.88 303 GLY A C 1
ATOM 2330 O O . GLY A 1 303 ? -4.759 -9.942 2.033 1.00 88.88 303 GLY A O 1
ATOM 2331 N N . LEU A 1 304 ? -6.635 -9.291 3.107 1.00 85.00 304 LEU A N 1
ATOM 2332 C CA . LEU A 1 304 ? -7.513 -9.169 1.941 1.00 85.00 304 LEU A CA 1
ATOM 2333 C C . LEU A 1 304 ? -8.446 -7.966 2.123 1.00 85.00 304 LEU A C 1
ATOM 2335 O O . LEU A 1 304 ? -9.120 -7.869 3.144 1.00 85.00 304 LEU A O 1
ATOM 2339 N N . VAL A 1 305 ? -8.500 -7.092 1.125 1.00 82.00 305 VAL A N 1
ATOM 2340 C CA . VAL A 1 305 ? -9.318 -5.874 1.090 1.00 82.00 305 VAL A CA 1
ATOM 2341 C C . VAL A 1 305 ? -10.219 -5.942 -0.147 1.00 82.00 305 VAL A C 1
ATOM 2343 O O . VAL A 1 305 ? -9.724 -6.189 -1.248 1.00 82.00 305 VAL A O 1
ATOM 2346 N N . GLN A 1 306 ? -11.540 -5.819 0.025 1.00 82.12 306 GLN A N 1
ATOM 2347 C CA . GLN A 1 306 ? -12.527 -5.935 -1.062 1.00 82.12 306 GLN A CA 1
ATOM 2348 C C . GLN A 1 306 ? -13.615 -4.861 -0.945 1.00 82.12 306 GLN A C 1
ATOM 2350 O O . GLN A 1 306 ? -14.611 -5.072 -0.247 1.00 82.12 306 GLN A O 1
ATOM 2355 N N . LEU A 1 307 ? -13.424 -3.723 -1.611 1.00 70.69 307 LEU A N 1
ATOM 2356 C CA . LEU A 1 307 ? -14.217 -2.511 -1.394 1.00 70.69 307 LEU A CA 1
ATOM 2357 C C . LEU A 1 307 ? -14.726 -1.967 -2.737 1.00 70.69 307 LEU A C 1
ATOM 2359 O O . LEU A 1 307 ? -13.946 -1.411 -3.501 1.00 70.69 307 LEU A O 1
ATOM 2363 N N . PRO A 1 308 ? -16.001 -2.168 -3.096 1.00 69.69 308 PRO A N 1
ATOM 2364 C CA . PRO A 1 308 ? -16.637 -1.367 -4.136 1.00 69.69 308 PRO A CA 1
ATOM 2365 C C . PRO A 1 308 ? -16.740 0.081 -3.661 1.00 69.69 308 PRO A C 1
ATOM 2367 O O . PRO A 1 308 ? -17.362 0.301 -2.623 1.00 69.69 308 PRO A O 1
ATOM 2370 N N . LEU A 1 309 ? -16.144 1.027 -4.390 1.00 63.50 309 LEU A N 1
ATOM 2371 C CA . LEU A 1 309 ? -16.230 2.454 -4.071 1.00 63.50 309 LEU A CA 1
ATOM 2372 C C . LEU A 1 309 ? -17.127 3.197 -5.044 1.00 63.50 309 LEU A C 1
ATOM 2374 O O . LEU A 1 309 ? -17.251 2.823 -6.212 1.00 63.50 309 LEU A O 1
ATOM 2378 N N . HIS A 1 310 ? -17.681 4.296 -4.548 1.00 66.81 310 HIS A N 1
ATOM 2379 C CA . HIS A 1 310 ? -18.356 5.307 -5.336 1.00 66.81 310 HIS A CA 1
ATOM 2380 C C . HIS A 1 310 ? -17.957 6.697 -4.835 1.00 66.81 310 HIS A C 1
ATOM 2382 O O . HIS A 1 310 ? -17.942 6.930 -3.626 1.00 66.81 310 HIS A O 1
ATOM 2388 N N . ASP A 1 311 ? -17.659 7.572 -5.791 1.00 70.62 311 ASP A N 1
ATOM 2389 C CA . ASP A 1 311 ? -17.600 9.027 -5.701 1.00 70.62 311 ASP A CA 1
ATOM 2390 C C . ASP A 1 311 ? -16.738 9.577 -4.537 1.00 70.62 311 ASP A C 1
ATOM 2392 O O . ASP A 1 311 ? -17.222 9.832 -3.429 1.00 70.62 311 ASP A O 1
ATOM 2396 N N . ASN A 1 312 ? -15.473 9.899 -4.836 1.00 73.06 312 ASN A N 1
ATOM 2397 C CA . ASN A 1 312 ? -14.531 10.625 -3.961 1.00 73.06 312 ASN A CA 1
ATOM 2398 C C . ASN A 1 312 ? -14.218 9.915 -2.625 1.00 73.06 312 ASN A C 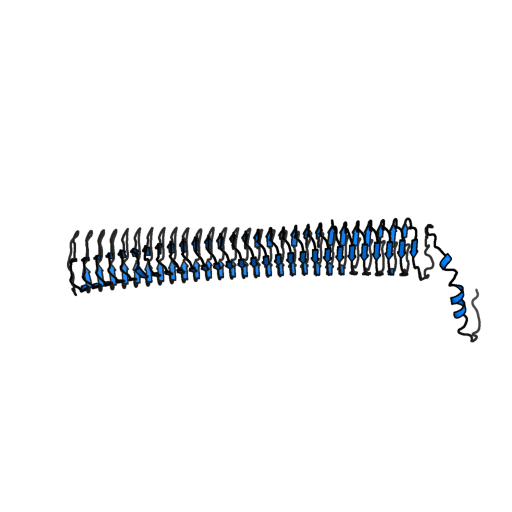1
ATOM 2400 O O . ASN A 1 312 ? -14.257 10.538 -1.572 1.00 73.06 312 ASN A O 1
ATOM 2404 N N . SER A 1 313 ? -13.979 8.601 -2.644 1.00 75.06 313 SER A N 1
ATOM 2405 C CA . SER A 1 313 ? -13.664 7.803 -1.440 1.00 75.06 313 SER A CA 1
ATOM 2406 C C . SER A 1 313 ? -12.217 7.288 -1.412 1.00 75.06 313 SER A C 1
ATOM 2408 O O . SER A 1 313 ? -11.704 6.861 -2.453 1.00 75.06 313 SER A O 1
ATOM 2410 N N . GLU A 1 314 ? -11.634 7.232 -0.214 1.00 77.12 314 GLU A N 1
ATOM 2411 C CA . GLU A 1 314 ? -10.274 6.774 0.121 1.00 77.12 314 GLU A CA 1
ATOM 2412 C C . GLU A 1 314 ? -10.344 5.441 0.901 1.00 77.12 314 GLU A C 1
ATOM 2414 O O . GLU A 1 314 ? -11.356 5.132 1.540 1.00 77.12 314 GLU A O 1
ATOM 2419 N N . THR A 1 315 ? -9.328 4.566 0.826 1.00 75.00 315 THR A N 1
ATOM 2420 C CA . THR A 1 315 ? -9.539 3.149 1.227 1.00 75.00 315 THR A CA 1
ATOM 2421 C C . THR A 1 315 ? -8.507 2.414 2.045 1.00 75.00 315 THR A C 1
ATOM 2423 O O . THR A 1 315 ? -8.883 1.489 2.775 1.00 75.00 315 THR A O 1
ATOM 2426 N N . LEU A 1 316 ? -7.233 2.722 1.876 1.00 83.94 316 LEU A N 1
ATOM 2427 C CA . LEU A 1 316 ? -6.185 2.136 2.689 1.00 83.94 316 LEU A CA 1
ATOM 2428 C C . LEU A 1 316 ? -5.019 3.106 2.701 1.00 83.94 316 LEU A C 1
ATOM 2430 O O . LEU A 1 316 ? -4.153 3.036 1.834 1.00 83.94 316 LEU A O 1
ATOM 2434 N N . GLU A 1 317 ? -5.031 3.985 3.688 1.00 87.38 317 GLU A N 1
ATOM 2435 C CA . GLU A 1 317 ? -3.923 4.874 3.997 1.00 87.38 317 GLU A CA 1
ATOM 2436 C C . GLU A 1 317 ? -3.040 4.191 5.051 1.00 87.38 317 GLU A C 1
ATOM 2438 O O . GLU A 1 317 ? -3.527 3.542 5.988 1.00 87.38 317 GLU A O 1
ATOM 2443 N N . ILE A 1 318 ? -1.719 4.254 4.876 1.00 84.31 318 ILE A N 1
ATOM 2444 C CA . ILE A 1 318 ? -0.761 3.685 5.830 1.00 84.31 318 ILE A CA 1
ATOM 2445 C C . ILE A 1 318 ? 0.404 4.665 6.017 1.00 84.31 318 ILE A C 1
ATOM 2447 O O . ILE A 1 318 ? 1.406 4.578 5.300 1.00 84.31 318 ILE A O 1
ATOM 2451 N N . LEU A 1 319 ? 0.281 5.552 7.008 1.00 85.31 319 LEU A N 1
ATOM 2452 C CA . LEU A 1 319 ? 1.235 6.625 7.307 1.00 85.31 319 LEU A CA 1
ATOM 2453 C C . LEU A 1 319 ? 2.364 6.194 8.262 1.00 85.31 319 LEU A C 1
ATOM 2455 O O . LEU A 1 319 ? 2.141 5.514 9.265 1.00 85.31 319 LEU A O 1
ATOM 2459 N N . GLU A 1 320 ? 3.601 6.586 7.941 1.00 81.81 320 GLU A N 1
ATOM 2460 C CA . GLU A 1 320 ? 4.845 6.323 8.694 1.00 81.81 320 GLU A CA 1
ATOM 2461 C C . GLU A 1 320 ? 5.104 4.847 9.148 1.00 81.81 320 GLU A C 1
ATOM 2463 O O . GLU A 1 320 ? 5.622 4.597 10.249 1.00 81.81 320 GLU A O 1
ATOM 2468 N N . PRO A 1 321 ? 4.804 3.784 8.363 1.00 75.81 321 PRO A N 1
ATOM 2469 C CA . PRO A 1 321 ? 4.808 2.422 8.895 1.00 75.81 321 PRO A CA 1
ATOM 2470 C C . PRO A 1 321 ? 6.214 1.827 9.099 1.00 75.81 321 PRO A C 1
ATOM 2472 O O . PRO A 1 321 ? 7.015 1.613 8.182 1.00 75.81 321 PRO A O 1
ATOM 2475 N N . GLY A 1 322 ? 6.508 1.447 10.344 1.00 77.25 322 GLY A N 1
ATOM 2476 C CA . GLY A 1 322 ? 7.860 1.581 10.887 1.00 77.25 322 GLY A CA 1
ATOM 2477 C C . GLY A 1 322 ? 8.991 0.699 10.328 1.00 77.25 322 GLY A C 1
ATOM 2478 O O . GLY A 1 322 ? 10.157 1.060 10.522 1.00 77.25 322 GLY A O 1
ATOM 2479 N N . LYS A 1 323 ? 8.743 -0.477 9.710 1.00 84.25 323 LYS A N 1
ATOM 2480 C CA . LYS A 1 323 ? 9.807 -1.296 9.046 1.00 84.25 323 LYS A CA 1
ATOM 2481 C C . LYS A 1 323 ? 9.328 -2.156 7.881 1.00 84.25 323 LYS A C 1
ATOM 2483 O O . LYS A 1 323 ? 10.027 -2.202 6.873 1.00 84.25 323 LYS A O 1
ATOM 2488 N N . GLU A 1 324 ? 8.243 -2.913 8.027 1.00 86.81 324 GLU A N 1
ATOM 2489 C CA . GLU A 1 324 ? 7.759 -3.794 6.955 1.00 86.81 324 GLU A CA 1
ATOM 2490 C C . GLU A 1 324 ? 6.242 -3.681 6.781 1.00 86.81 324 GLU A C 1
ATOM 2492 O O . GLU A 1 324 ? 5.485 -3.955 7.710 1.00 86.81 324 GLU A O 1
ATOM 2497 N N . VAL A 1 325 ? 5.813 -3.319 5.572 1.00 89.25 325 VAL A N 1
ATOM 2498 C CA . VAL A 1 325 ? 4.407 -3.286 5.155 1.00 89.25 325 VAL A CA 1
ATOM 2499 C C . VAL A 1 325 ? 4.150 -4.473 4.239 1.00 89.25 325 VAL A C 1
ATOM 2501 O O . VAL A 1 325 ? 4.900 -4.719 3.289 1.00 89.25 325 VAL A O 1
ATOM 2504 N N . ARG A 1 326 ? 3.081 -5.228 4.502 1.00 91.12 326 ARG A N 1
ATOM 2505 C CA . ARG A 1 326 ? 2.609 -6.286 3.603 1.00 91.12 326 ARG A CA 1
ATOM 2506 C C . ARG A 1 326 ? 1.113 -6.167 3.353 1.00 91.12 326 ARG A C 1
ATOM 2508 O O . ARG A 1 326 ? 0.322 -6.504 4.231 1.00 91.12 326 ARG A O 1
ATOM 2515 N N . VAL A 1 327 ? 0.744 -5.798 2.132 1.00 88.75 327 VAL A N 1
ATOM 2516 C CA . VAL A 1 327 ? -0.638 -5.825 1.643 1.00 88.75 327 VAL A CA 1
ATOM 2517 C C . VAL A 1 327 ? -0.811 -7.065 0.761 1.00 88.75 327 VAL A C 1
ATOM 2519 O O . VAL A 1 327 ? -0.058 -7.277 -0.190 1.00 88.75 327 VAL A O 1
ATOM 2522 N N . GLY A 1 328 ? -1.735 -7.956 1.120 1.00 88.75 328 GLY A N 1
ATOM 2523 C CA . GLY A 1 328 ? -1.849 -9.293 0.529 1.00 88.75 328 GLY A CA 1
ATOM 2524 C C . GLY A 1 328 ? -2.589 -9.327 -0.809 1.00 88.75 328 GLY A C 1
ATOM 2525 O O . GLY A 1 328 ? -2.003 -9.687 -1.832 1.00 88.75 328 GLY A O 1
ATOM 2526 N N . LEU A 1 329 ? -3.879 -8.991 -0.787 1.00 84.75 329 LEU A N 1
ATOM 2527 C CA . LEU A 1 329 ? -4.752 -8.910 -1.960 1.00 84.75 329 LEU A CA 1
ATOM 2528 C C . LEU A 1 329 ? -5.719 -7.730 -1.804 1.00 84.75 329 LEU A C 1
ATOM 2530 O O . LEU A 1 329 ? -6.427 -7.653 -0.804 1.00 84.75 329 LEU A O 1
ATOM 2534 N N . VAL A 1 330 ? -5.766 -6.858 -2.807 1.00 81.88 330 VAL A N 1
ATOM 2535 C CA . VAL A 1 330 ? -6.631 -5.674 -2.880 1.00 81.88 330 VAL A CA 1
ATOM 2536 C C . VAL A 1 330 ? -7.531 -5.807 -4.115 1.00 81.88 330 VAL A C 1
ATOM 2538 O O . VAL A 1 330 ? -7.034 -6.106 -5.203 1.00 81.88 330 VAL A O 1
ATOM 2541 N N . GLN A 1 331 ? -8.851 -5.666 -3.951 1.00 82.12 331 GLN A N 1
ATOM 2542 C CA . GLN A 1 331 ? -9.844 -5.824 -5.026 1.00 82.12 331 GLN A CA 1
ATOM 2543 C C . GLN A 1 331 ? -10.954 -4.767 -4.923 1.00 82.12 331 GLN A C 1
ATOM 2545 O O . GLN A 1 331 ? -11.958 -4.997 -4.245 1.00 82.12 331 GLN A O 1
ATOM 2550 N N . LEU A 1 332 ? -10.778 -3.626 -5.588 1.00 70.81 332 LEU A N 1
ATOM 2551 C CA . LEU A 1 332 ? -11.647 -2.452 -5.462 1.00 70.81 332 LEU A CA 1
ATOM 2552 C C . LEU A 1 332 ? -12.066 -1.977 -6.863 1.00 70.81 332 LEU A C 1
ATOM 2554 O O . LEU A 1 332 ? -11.217 -1.482 -7.596 1.00 70.81 332 LEU A O 1
ATOM 2558 N N . PRO A 1 333 ? -13.323 -2.143 -7.304 1.00 71.25 333 PRO A N 1
ATOM 2559 C CA . PRO A 1 333 ? -13.839 -1.304 -8.377 1.00 71.25 333 PRO A CA 1
ATOM 2560 C C . PRO A 1 333 ? -14.002 0.118 -7.830 1.00 71.25 333 PRO A C 1
ATOM 2562 O O . PRO A 1 333 ? -14.796 0.322 -6.911 1.00 71.25 333 PRO A O 1
ATOM 2565 N N . LEU A 1 334 ? -13.216 1.053 -8.367 1.00 65.69 334 LEU A N 1
ATOM 2566 C CA . LEU A 1 334 ? -13.282 2.476 -8.053 1.00 65.69 334 LEU A CA 1
ATOM 2567 C C . LEU A 1 334 ? -14.163 3.205 -9.069 1.00 65.69 334 LEU A C 1
ATOM 2569 O O . LEU A 1 334 ? -14.234 2.817 -10.239 1.00 65.69 334 LEU A O 1
ATOM 2573 N N . HIS A 1 335 ? -14.783 4.287 -8.616 1.00 68.44 335 HIS A N 1
ATOM 2574 C CA . HIS A 1 335 ? -15.540 5.212 -9.443 1.00 68.44 335 HIS A CA 1
ATOM 2575 C C . HIS A 1 335 ? -15.257 6.652 -9.007 1.00 68.44 335 HIS A C 1
ATOM 2577 O O . HIS A 1 335 ? -15.217 6.922 -7.810 1.00 68.44 335 HIS A O 1
ATOM 2583 N N . ASP A 1 336 ? -15.110 7.533 -9.995 1.00 72.69 336 ASP A N 1
ATOM 2584 C CA . ASP A 1 336 ? -15.175 8.993 -9.922 1.00 72.69 336 ASP A CA 1
ATOM 2585 C C . ASP A 1 336 ? -14.341 9.630 -8.780 1.00 72.69 336 ASP A C 1
ATOM 2587 O O . ASP A 1 336 ? -14.849 9.940 -7.699 1.00 72.69 336 ASP A O 1
ATOM 2591 N N . ASN A 1 337 ? -13.067 9.929 -9.075 1.00 75.19 337 ASN A N 1
ATOM 2592 C CA . ASN A 1 337 ? -12.097 10.622 -8.199 1.00 75.19 337 ASN A CA 1
ATOM 2593 C C . ASN A 1 337 ? -11.772 9.893 -6.872 1.00 75.19 337 ASN A C 1
ATOM 2595 O O . ASN A 1 337 ? -11.672 10.518 -5.823 1.00 75.19 337 ASN A O 1
ATOM 2599 N N . SER A 1 338 ? -11.654 8.564 -6.902 1.00 78.12 338 SER A N 1
ATOM 2600 C CA . SER A 1 338 ? -11.378 7.715 -5.725 1.00 78.12 338 SER A CA 1
ATOM 2601 C C . SER A 1 338 ? -9.943 7.181 -5.664 1.00 78.12 338 SER A C 1
ATOM 2603 O O . SER A 1 338 ? -9.375 6.875 -6.716 1.00 78.12 338 SER A O 1
ATOM 2605 N N . GLU A 1 339 ? -9.430 6.941 -4.451 1.00 79.44 339 GLU A N 1
ATOM 2606 C CA . GLU A 1 339 ? -8.043 6.525 -4.177 1.00 79.44 339 GLU A CA 1
ATOM 2607 C C . GLU A 1 339 ? -7.976 5.164 -3.445 1.00 79.44 339 GLU A C 1
ATOM 2609 O O . GLU A 1 339 ? -8.695 4.897 -2.474 1.00 79.44 339 GLU A O 1
ATOM 2614 N N . ALA A 1 340 ? -7.152 4.242 -3.961 1.00 79.88 340 ALA A N 1
ATOM 2615 C CA . ALA A 1 340 ? -7.233 2.806 -3.642 1.00 79.88 340 ALA A CA 1
ATOM 2616 C C . ALA A 1 340 ? -6.230 2.248 -2.612 1.00 79.88 340 ALA A C 1
ATOM 2618 O O . ALA A 1 340 ? -6.485 1.183 -2.035 1.00 79.88 340 ALA A O 1
ATOM 2619 N N . LEU A 1 341 ? -5.056 2.868 -2.472 1.00 85.19 341 LEU A N 1
ATOM 2620 C CA . LEU A 1 341 ? -3.992 2.460 -1.547 1.00 85.19 341 LEU A CA 1
ATOM 2621 C C . LEU A 1 341 ? -2.869 3.504 -1.552 1.00 85.19 341 LEU A C 1
ATOM 2623 O O . LEU A 1 341 ? -2.110 3.556 -2.518 1.00 85.19 341 LEU A O 1
ATOM 2627 N N . GLU A 1 342 ? -2.718 4.246 -0.461 1.00 88.50 342 GLU A N 1
ATOM 2628 C CA . GLU A 1 342 ? -1.558 5.109 -0.213 1.00 88.50 342 GLU A CA 1
ATOM 2629 C C . GLU A 1 342 ? -0.639 4.454 0.833 1.00 88.50 342 GLU A C 1
ATOM 2631 O O . GLU A 1 342 ? -1.095 3.821 1.793 1.00 88.50 342 GLU A O 1
ATOM 2636 N N . ILE A 1 343 ? 0.681 4.549 0.648 1.00 85.31 343 ILE A N 1
ATOM 2637 C CA . ILE A 1 343 ? 1.665 4.048 1.617 1.00 85.31 343 ILE A CA 1
ATOM 2638 C C . ILE A 1 343 ? 2.849 5.022 1.702 1.00 85.31 343 ILE A C 1
ATOM 2640 O O . ILE A 1 343 ? 3.811 4.891 0.936 1.00 85.31 343 ILE A O 1
ATOM 2644 N N . THR A 1 344 ? 2.817 5.920 2.686 1.00 86.06 344 THR A N 1
ATOM 2645 C CA . THR A 1 344 ? 3.745 7.060 2.800 1.00 86.06 344 THR A CA 1
ATOM 2646 C C . THR A 1 344 ? 4.737 6.921 3.965 1.00 86.06 344 THR A C 1
ATOM 2648 O O . THR A 1 344 ? 4.422 6.404 5.037 1.00 86.06 344 THR A O 1
ATOM 2651 N N . GLU A 1 345 ? 6.000 7.278 3.701 1.00 82.25 345 GLU A N 1
ATOM 2652 C CA . GLU A 1 345 ? 7.195 7.034 4.535 1.00 82.25 345 GLU A CA 1
ATOM 2653 C C . GLU A 1 345 ? 7.431 5.564 5.022 1.00 82.25 345 GLU A C 1
ATOM 2655 O O . GLU A 1 345 ? 7.914 5.334 6.142 1.00 82.25 345 GLU A O 1
ATOM 2660 N N . PRO A 1 346 ? 7.169 4.485 4.243 1.00 75.06 346 PRO A N 1
ATOM 2661 C CA . PRO A 1 346 ? 7.239 3.124 4.776 1.00 75.06 346 PRO A CA 1
ATOM 2662 C C . PRO A 1 346 ? 8.678 2.606 4.962 1.00 75.06 346 PRO A C 1
ATOM 2664 O O . PRO A 1 346 ? 9.454 2.381 4.025 1.00 75.06 346 PRO A O 1
ATOM 2667 N N . GLY A 1 347 ? 9.035 2.311 6.214 1.00 77.25 347 GLY A N 1
ATOM 2668 C CA . GLY A 1 347 ? 10.409 2.486 6.692 1.00 77.25 347 GLY A CA 1
ATOM 2669 C C . GLY A 1 347 ? 11.527 1.604 6.106 1.00 77.25 347 GLY A C 1
ATOM 2670 O O . GLY A 1 347 ? 12.693 2.009 6.160 1.00 77.25 347 GLY A O 1
ATOM 2671 N N . LYS A 1 348 ? 11.265 0.385 5.591 1.00 84.00 348 LYS A N 1
ATOM 2672 C CA . LYS A 1 348 ? 12.318 -0.453 4.946 1.00 84.00 348 LYS A CA 1
ATOM 2673 C C . LYS A 1 348 ? 11.856 -1.362 3.822 1.00 84.00 348 LYS A C 1
ATOM 2675 O O . LYS A 1 348 ? 12.590 -1.497 2.844 1.00 84.00 348 LYS A O 1
ATOM 2680 N N . GLU A 1 349 ? 10.748 -2.072 3.986 1.00 86.88 349 GLU A N 1
ATOM 2681 C CA . GLU A 1 349 ? 10.296 -3.030 2.979 1.00 86.88 349 GLU A CA 1
ATOM 2682 C C . GLU A 1 349 ? 8.783 -2.968 2.782 1.00 86.88 349 GLU A C 1
ATOM 2684 O O . GLU A 1 349 ? 8.021 -3.276 3.696 1.00 86.88 349 GLU A O 1
ATOM 2689 N N . VAL A 1 350 ? 8.362 -2.632 1.563 1.00 89.69 350 VAL A N 1
ATOM 2690 C CA . VAL A 1 350 ? 6.961 -2.675 1.133 1.00 89.69 350 VAL A CA 1
ATOM 2691 C C . VAL A 1 350 ? 6.757 -3.907 0.262 1.00 89.69 350 VAL A C 1
ATOM 2693 O O . VAL A 1 350 ? 7.526 -4.164 -0.671 1.00 89.69 350 VAL A O 1
ATOM 2696 N N . ARG A 1 351 ? 5.713 -4.689 0.546 1.00 91.44 351 ARG A N 1
ATOM 2697 C CA . ARG A 1 351 ? 5.259 -5.783 -0.320 1.00 91.44 351 ARG A CA 1
ATOM 2698 C C . ARG A 1 351 ? 3.765 -5.676 -0.591 1.00 91.44 351 ARG A C 1
ATOM 2700 O O . ARG A 1 351 ? 2.967 -5.980 0.292 1.00 91.44 351 ARG A O 1
ATOM 2707 N N . VAL A 1 352 ? 3.403 -5.360 -1.828 1.00 89.06 352 VAL A N 1
ATOM 2708 C CA . VAL A 1 352 ? 2.026 -5.423 -2.326 1.00 89.06 352 VAL A CA 1
ATOM 2709 C C . VAL A 1 352 ? 1.882 -6.688 -3.179 1.00 89.06 352 VAL A C 1
ATOM 2711 O O . VAL A 1 352 ? 2.643 -6.905 -4.123 1.00 89.06 352 VAL A O 1
ATOM 2714 N N . GLY A 1 353 ? 0.976 -7.590 -2.802 1.00 88.88 353 GLY A N 1
ATOM 2715 C CA . GLY A 1 353 ? 0.891 -8.943 -3.359 1.00 88.88 353 GLY A CA 1
ATOM 2716 C C . GLY A 1 353 ? 0.157 -9.026 -4.699 1.00 88.88 353 GLY A C 1
ATOM 2717 O O . GLY A 1 353 ? 0.762 -9.366 -5.718 1.00 88.88 353 GLY A O 1
ATOM 2718 N N . LEU A 1 354 ? -1.148 -8.755 -4.683 1.00 85.06 354 LEU A N 1
ATOM 2719 C CA . LEU A 1 354 ? -2.017 -8.713 -5.861 1.00 85.06 354 LEU A CA 1
ATOM 2720 C C . LEU A 1 354 ? -3.002 -7.544 -5.733 1.00 85.06 354 LEU A C 1
ATOM 2722 O O . LEU A 1 354 ? -3.702 -7.448 -4.730 1.00 85.06 354 LEU A O 1
ATOM 2726 N N . VAL A 1 355 ? -3.069 -6.700 -6.757 1.00 82.12 355 VAL A N 1
ATOM 2727 C CA . VAL A 1 355 ? -3.948 -5.528 -6.850 1.00 82.12 355 VAL A CA 1
ATOM 2728 C C . VAL A 1 355 ? -4.838 -5.695 -8.084 1.00 82.12 355 VAL A C 1
ATOM 2730 O O . VAL A 1 355 ? -4.329 -5.981 -9.171 1.00 82.12 355 VAL A O 1
ATOM 2733 N N . GLN A 1 356 ? -6.160 -5.597 -7.925 1.00 82.44 356 GLN A N 1
ATOM 2734 C CA . GLN A 1 356 ? -7.137 -5.775 -9.009 1.00 82.44 356 GLN A CA 1
ATOM 2735 C C . GLN A 1 356 ? -8.241 -4.714 -8.932 1.00 82.44 356 GLN A C 1
ATOM 2737 O O . GLN A 1 356 ? -9.221 -4.907 -8.210 1.00 82.44 356 GLN A O 1
ATOM 2742 N N . LEU A 1 357 ? -8.089 -3.616 -9.673 1.00 72.25 357 LEU A N 1
ATOM 2743 C CA . LEU A 1 357 ? -8.949 -2.435 -9.564 1.00 72.25 357 LEU A CA 1
ATOM 2744 C C . LEU A 1 357 ? -9.432 -1.993 -10.951 1.00 72.25 357 LEU A C 1
ATOM 2746 O O . LEU A 1 357 ? -8.647 -1.450 -11.721 1.00 72.25 357 LEU A O 1
ATOM 2750 N N . PRO A 1 358 ? -10.696 -2.233 -11.323 1.00 71.56 358 PRO A N 1
ATOM 2751 C CA . PRO A 1 358 ? -11.355 -1.413 -12.332 1.00 71.56 358 PRO A CA 1
ATOM 2752 C C . PRO A 1 358 ? -11.393 0.033 -11.824 1.00 71.56 358 PRO A C 1
ATOM 2754 O O . PRO A 1 358 ? -12.037 0.276 -10.809 1.00 71.56 358 PRO A O 1
ATOM 2757 N N . LEU A 1 359 ? -10.691 0.953 -12.482 1.00 66.38 359 LEU A N 1
ATOM 2758 C CA . LEU A 1 359 ? -10.757 2.386 -12.203 1.00 66.38 359 LEU A CA 1
ATOM 2759 C C . LEU A 1 359 ? -11.651 3.081 -13.229 1.00 66.38 359 LEU A C 1
ATOM 2761 O O . LEU A 1 359 ? -11.678 2.699 -14.404 1.00 66.38 359 LEU A O 1
ATOM 2765 N N . HIS A 1 360 ? -12.341 4.124 -12.781 1.00 69.25 360 HIS A N 1
ATOM 2766 C CA . HIS A 1 360 ? -13.111 5.025 -13.625 1.00 69.25 360 HIS A CA 1
ATOM 2767 C C . HIS A 1 360 ? -12.844 6.480 -13.233 1.00 69.25 360 HIS A C 1
ATOM 2769 O O . HIS A 1 360 ? -12.743 6.782 -12.048 1.00 69.25 360 HIS A O 1
ATOM 2775 N N . ASP A 1 361 ? -12.772 7.342 -14.246 1.00 72.12 361 ASP A N 1
ATOM 2776 C CA . ASP A 1 361 ? -12.862 8.800 -14.200 1.00 72.12 361 ASP A CA 1
ATOM 2777 C C . ASP A 1 361 ? -12.038 9.478 -13.076 1.00 72.12 361 ASP A C 1
ATOM 2779 O O . ASP A 1 361 ? -12.556 9.849 -12.021 1.00 72.12 361 ASP A O 1
ATOM 2783 N N . ASN A 1 362 ? -10.764 9.774 -13.368 1.00 75.88 362 ASN A N 1
ATOM 2784 C CA . ASN A 1 362 ? -9.815 10.513 -12.509 1.00 75.88 362 ASN A CA 1
ATOM 2785 C C . ASN A 1 362 ? -9.468 9.820 -11.166 1.00 75.88 362 ASN A C 1
ATOM 2787 O O . ASN A 1 362 ? -9.234 10.492 -10.168 1.00 75.88 362 ASN A O 1
ATOM 2791 N N . SER A 1 363 ? -9.466 8.483 -11.123 1.00 79.19 363 SER A N 1
ATOM 2792 C CA . SER A 1 363 ? -9.147 7.680 -9.924 1.00 79.19 363 SER A CA 1
ATOM 2793 C C . SER A 1 363 ? -7.679 7.239 -9.847 1.00 79.19 363 SER A C 1
ATOM 2795 O O . SER A 1 363 ? -7.091 6.930 -10.886 1.00 79.19 363 SER A O 1
ATOM 2797 N N . GLU A 1 364 ? -7.134 7.071 -8.638 1.00 80.69 364 GLU A N 1
ATOM 2798 C CA . GLU A 1 364 ? -5.740 6.648 -8.409 1.00 80.69 364 GLU A CA 1
ATOM 2799 C C . GLU A 1 364 ? -5.645 5.284 -7.695 1.00 80.69 364 GLU A C 1
ATOM 2801 O O . GLU A 1 364 ? -6.373 4.982 -6.746 1.00 80.69 364 GLU A O 1
ATOM 2806 N N . ALA A 1 365 ? -4.789 4.392 -8.202 1.00 80.62 365 ALA A N 1
ATOM 2807 C CA . ALA A 1 365 ? -4.821 2.965 -7.850 1.00 80.62 365 ALA A CA 1
ATOM 2808 C C . ALA A 1 365 ? -3.859 2.510 -6.741 1.00 80.62 365 ALA A C 1
ATOM 2810 O O . ALA A 1 365 ? -4.155 1.534 -6.043 1.00 80.62 365 ALA A O 1
ATOM 2811 N N . LEU A 1 366 ? -2.669 3.106 -6.668 1.00 85.81 366 LEU A N 1
ATOM 2812 C CA . LEU A 1 366 ? -1.609 2.733 -5.730 1.00 85.81 366 LEU A CA 1
ATOM 2813 C C . LEU A 1 366 ? -0.498 3.789 -5.762 1.00 85.81 366 LEU A C 1
ATOM 2815 O O . LEU A 1 366 ? 0.267 3.815 -6.726 1.00 85.81 366 LEU A O 1
ATOM 2819 N N . GLU A 1 367 ? -0.368 4.570 -4.695 1.00 88.56 367 GLU A N 1
ATOM 2820 C CA . GLU A 1 367 ? 0.794 5.428 -4.444 1.00 88.56 367 GLU A CA 1
ATOM 2821 C C . GLU A 1 367 ? 1.706 4.778 -3.388 1.00 88.56 367 GLU A C 1
ATOM 2823 O O . GLU A 1 367 ? 1.245 4.129 -2.441 1.00 88.56 367 GLU A O 1
ATOM 2828 N N . ILE A 1 368 ? 3.026 4.901 -3.555 1.00 85.62 368 ILE A N 1
ATOM 2829 C CA . ILE A 1 368 ? 4.014 4.475 -2.555 1.00 85.62 368 ILE A CA 1
ATOM 2830 C C . ILE A 1 368 ? 5.153 5.504 -2.480 1.00 85.62 368 ILE A C 1
ATOM 2832 O O . ILE A 1 368 ? 6.108 5.422 -3.261 1.00 85.62 368 ILE A O 1
ATOM 2836 N N . THR A 1 369 ? 5.095 6.397 -1.493 1.00 86.38 369 THR A N 1
ATOM 2837 C CA . THR A 1 369 ? 5.973 7.576 -1.387 1.00 86.38 369 THR A CA 1
ATOM 2838 C C . THR A 1 369 ? 6.997 7.463 -0.245 1.00 86.38 369 THR A C 1
ATOM 2840 O O . THR A 1 369 ? 6.719 6.951 0.840 1.00 86.38 369 THR A O 1
ATOM 2843 N N . GLU A 1 370 ? 8.251 7.835 -0.535 1.00 82.50 370 GLU A N 1
ATOM 2844 C CA . GLU A 1 370 ? 9.461 7.646 0.294 1.00 82.50 370 GLU A CA 1
ATOM 2845 C C . GLU A 1 370 ? 9.757 6.200 0.820 1.00 82.50 370 GLU A C 1
ATOM 2847 O O . GLU A 1 370 ? 10.252 6.019 1.943 1.00 82.50 370 GLU A O 1
ATOM 2852 N N . PRO A 1 371 ? 9.540 5.090 0.071 1.00 75.00 371 PRO A N 1
ATOM 2853 C CA . PRO A 1 371 ? 9.680 3.744 0.634 1.00 75.00 371 PRO A CA 1
ATOM 2854 C C . PRO A 1 371 ? 11.145 3.309 0.853 1.00 75.00 371 PRO A C 1
ATOM 2856 O O . PRO A 1 371 ? 11.896 2.937 -0.060 1.00 75.00 371 PRO A O 1
ATOM 2859 N N . GLY A 1 372 ? 11.559 3.261 2.122 1.00 77.19 372 GLY A N 1
ATOM 2860 C CA . GLY A 1 372 ? 12.946 3.498 2.544 1.00 77.19 372 GLY A CA 1
ATOM 2861 C C . GLY A 1 372 ? 14.043 2.475 2.190 1.00 77.19 372 GLY A C 1
ATOM 2862 O O . GLY A 1 372 ? 15.217 2.706 2.514 1.00 77.19 372 GLY A O 1
ATOM 2863 N N . THR A 1 373 ? 13.765 1.317 1.566 1.00 84.06 373 THR A N 1
ATOM 2864 C CA . THR A 1 373 ? 14.830 0.419 1.040 1.00 84.06 373 THR A CA 1
ATOM 2865 C C . THR A 1 373 ? 14.410 -0.533 -0.084 1.00 84.06 373 THR A C 1
ATOM 2867 O O . THR A 1 373 ? 15.152 -0.627 -1.062 1.00 84.06 373 THR A O 1
ATOM 2870 N N . GLU A 1 374 ? 13.320 -1.290 0.036 1.00 87.56 374 GLU A N 1
ATOM 2871 C CA . GLU A 1 374 ? 12.928 -2.256 -1.001 1.00 87.56 374 GLU A CA 1
ATOM 2872 C C . GLU A 1 374 ? 11.412 -2.293 -1.217 1.00 87.56 374 GLU A C 1
ATOM 2874 O O . GLU A 1 374 ? 10.658 -2.614 -0.300 1.00 87.56 374 GLU A O 1
ATOM 2879 N N . VAL A 1 375 ? 10.981 -2.044 -2.454 1.00 89.75 375 VAL A N 1
ATOM 2880 C CA . VAL A 1 375 ? 9.579 -2.146 -2.881 1.00 89.75 375 VAL A CA 1
ATOM 2881 C C . VAL A 1 375 ? 9.398 -3.413 -3.713 1.00 89.75 375 VAL A C 1
ATOM 2883 O O . VAL A 1 375 ? 10.177 -3.692 -4.630 1.00 89.75 375 VAL A O 1
ATOM 2886 N N . LYS A 1 376 ? 8.363 -4.199 -3.407 1.00 91.19 376 LYS A N 1
ATOM 2887 C CA . LYS A 1 376 ? 7.922 -5.337 -4.223 1.00 91.19 376 LYS A CA 1
ATOM 2888 C C . LYS A 1 376 ? 6.430 -5.232 -4.516 1.00 91.19 376 LYS A C 1
ATOM 2890 O O . LYS A 1 376 ? 5.623 -5.497 -3.630 1.00 91.19 376 LYS A O 1
ATOM 2895 N N . VAL A 1 377 ? 6.078 -4.960 -5.766 1.00 88.81 377 VAL A N 1
ATOM 2896 C CA . VAL A 1 377 ? 4.706 -5.056 -6.274 1.00 88.81 377 VAL A CA 1
ATOM 2897 C C . VAL A 1 377 ? 4.592 -6.337 -7.106 1.00 88.81 377 VAL A C 1
ATOM 2899 O O . VAL A 1 377 ? 5.369 -6.562 -8.034 1.00 88.81 377 VAL A O 1
ATOM 2902 N N . GLY A 1 378 ? 3.688 -7.243 -6.729 1.00 88.88 378 GLY A N 1
ATOM 2903 C CA . GLY A 1 378 ? 3.626 -8.607 -7.263 1.00 88.88 378 GLY A CA 1
ATOM 2904 C C . GLY A 1 378 ? 2.899 -8.723 -8.604 1.00 88.88 378 GLY A C 1
ATOM 2905 O O . GLY A 1 378 ? 3.524 -9.015 -9.626 1.00 88.88 378 GLY A O 1
ATOM 2906 N N . LEU A 1 379 ? 1.578 -8.543 -8.586 1.00 84.50 379 LEU A N 1
ATOM 2907 C CA . LEU A 1 379 ? 0.710 -8.550 -9.766 1.00 84.50 379 LEU A CA 1
ATOM 2908 C C . LEU A 1 379 ? -0.304 -7.404 -9.668 1.00 84.50 379 LEU A C 1
ATOM 2910 O O . LEU A 1 379 ? -1.001 -7.292 -8.666 1.00 84.50 379 LEU A O 1
ATOM 2914 N N . VAL A 1 380 ? -0.394 -6.596 -10.718 1.00 81.62 380 VAL A N 1
ATOM 2915 C CA . VAL A 1 380 ? -1.283 -5.436 -10.844 1.00 81.62 380 VAL A CA 1
ATOM 2916 C C . VAL A 1 380 ? -2.174 -5.647 -12.070 1.00 81.62 380 VAL A C 1
ATOM 2918 O O . VAL A 1 380 ? -1.664 -5.940 -13.154 1.00 81.62 380 VAL A O 1
ATOM 2921 N N . GLN A 1 381 ? -3.497 -5.579 -11.904 1.00 82.06 381 GLN A N 1
ATOM 2922 C CA . GLN A 1 381 ? -4.476 -5.809 -12.977 1.00 82.06 381 GLN A CA 1
ATOM 2923 C C . GLN A 1 381 ? -5.600 -4.768 -12.934 1.00 82.06 381 GLN A C 1
ATOM 2925 O O . GLN A 1 381 ? -6.596 -4.973 -12.235 1.00 82.06 381 GLN A O 1
ATOM 2930 N N . LEU A 1 382 ? -5.442 -3.664 -13.665 1.00 71.69 382 LEU A N 1
ATOM 2931 C CA . LEU A 1 382 ? -6.305 -2.485 -13.548 1.00 71.69 382 LEU A CA 1
ATOM 2932 C C . LEU A 1 382 ? -6.845 -2.083 -14.928 1.00 71.69 382 LEU A C 1
ATOM 2934 O O . LEU A 1 382 ? -6.098 -1.538 -15.736 1.00 71.69 382 LEU A O 1
ATOM 2938 N N . PRO A 1 383 ? -8.109 -2.383 -15.260 1.00 71.38 383 PRO A N 1
ATOM 2939 C CA . PRO A 1 383 ? -8.811 -1.656 -16.309 1.00 71.38 383 PRO A CA 1
ATOM 2940 C C . PRO A 1 383 ? -8.903 -0.184 -15.907 1.00 71.38 383 PRO A C 1
ATOM 2942 O O . PRO A 1 383 ? -9.480 0.089 -14.860 1.00 71.38 383 PRO A O 1
ATOM 2945 N N . LEU A 1 384 ? -8.337 0.730 -16.693 1.00 66.62 384 LEU A N 1
ATOM 2946 C CA . LEU A 1 384 ? -8.427 2.170 -16.437 1.00 66.62 384 LEU A CA 1
ATOM 2947 C C . LEU A 1 384 ? -9.366 2.834 -17.435 1.00 66.62 384 LEU A C 1
ATOM 2949 O O . LEU A 1 384 ? -9.421 2.436 -18.601 1.00 66.62 384 LEU A O 1
ATOM 2953 N N . HIS A 1 385 ? -10.041 3.882 -16.983 1.00 69.00 385 HIS A N 1
ATOM 2954 C CA . HIS A 1 385 ? -10.800 4.792 -17.825 1.00 69.00 385 HIS A CA 1
ATOM 2955 C C . HIS A 1 385 ? -10.503 6.239 -17.437 1.00 69.00 385 HIS A C 1
ATOM 2957 O O . HIS A 1 385 ? -10.345 6.531 -16.256 1.00 69.00 385 HIS A O 1
ATOM 2963 N N . ASP A 1 386 ? -10.463 7.103 -18.451 1.00 71.38 386 ASP A N 1
ATOM 2964 C CA . ASP A 1 386 ? -10.528 8.560 -18.383 1.00 71.38 386 ASP A CA 1
ATOM 2965 C C . ASP A 1 386 ? -9.691 9.192 -17.246 1.00 71.38 386 ASP A C 1
ATOM 2967 O O . ASP A 1 386 ? -10.218 9.589 -16.205 1.00 71.38 386 ASP A O 1
ATOM 2971 N N . LYS A 1 387 ? -8.383 9.368 -17.499 1.00 77.62 387 LYS A N 1
ATOM 2972 C CA . LYS A 1 387 ? -7.410 10.080 -16.635 1.00 77.62 387 LYS A CA 1
ATOM 2973 C C . LYS A 1 387 ? -7.084 9.447 -15.283 1.00 77.62 387 LYS A C 1
ATOM 2975 O O . LYS A 1 387 ? -6.903 10.148 -14.292 1.00 77.62 387 LYS A O 1
ATOM 2980 N N . SER A 1 388 ? -7.001 8.128 -15.230 1.00 78.81 388 SER A N 1
ATOM 2981 C CA . SER A 1 388 ? -6.583 7.426 -14.015 1.00 78.81 388 SER A CA 1
ATOM 2982 C C . SER A 1 388 ? -5.067 7.217 -13.943 1.00 78.81 388 SER A C 1
ATOM 2984 O O . SER A 1 388 ? -4.473 6.846 -14.955 1.00 78.81 388 SER A O 1
ATOM 2986 N N . LYS A 1 389 ? -4.475 7.350 -12.745 1.00 81.19 389 LYS A N 1
ATOM 2987 C CA . LYS A 1 389 ? -3.105 6.909 -12.407 1.00 81.19 389 LYS A CA 1
ATOM 2988 C C . LYS A 1 389 ? -3.127 5.478 -11.859 1.00 81.19 389 LYS A C 1
ATOM 2990 O O . LYS A 1 389 ? -3.854 5.170 -10.913 1.00 81.19 389 LYS A O 1
ATOM 2995 N N . ALA A 1 390 ? -2.349 4.567 -12.450 1.00 81.62 390 ALA A N 1
ATOM 2996 C CA . ALA A 1 390 ? -2.422 3.137 -12.105 1.00 81.62 390 ALA A CA 1
ATOM 2997 C C . ALA A 1 390 ? -1.408 2.643 -11.049 1.00 81.62 390 ALA A C 1
ATOM 2999 O O . ALA A 1 390 ? -1.685 1.658 -10.357 1.00 81.62 390 ALA A O 1
ATOM 3000 N N . LEU A 1 391 ? -0.227 3.260 -10.961 1.00 86.25 391 LEU A N 1
ATOM 3001 C CA . LEU A 1 391 ? 0.812 2.953 -9.971 1.00 86.25 391 LEU A CA 1
ATOM 3002 C C . LEU A 1 391 ? 1.887 4.048 -9.986 1.00 86.25 391 LEU A C 1
ATOM 3004 O O . LEU A 1 391 ? 2.656 4.117 -10.943 1.00 86.25 391 LEU A O 1
ATOM 3008 N N . GLU A 1 392 ? 1.989 4.823 -8.911 1.00 89.12 392 GLU A N 1
ATOM 3009 C CA . GLU A 1 392 ? 3.088 5.767 -8.682 1.00 89.12 392 GLU A CA 1
ATOM 3010 C C . GLU A 1 392 ? 4.011 5.250 -7.561 1.00 89.12 392 GLU A C 1
ATOM 3012 O O . GLU A 1 392 ? 3.561 4.659 -6.573 1.00 89.12 392 GLU A O 1
ATOM 3017 N N . ILE A 1 393 ? 5.329 5.392 -7.736 1.00 86.50 393 ILE A N 1
ATOM 3018 C CA . ILE A 1 393 ? 6.332 5.002 -6.734 1.00 86.50 393 ILE A CA 1
ATOM 3019 C C . ILE A 1 393 ? 7.444 6.059 -6.675 1.00 86.50 393 ILE A C 1
ATOM 3021 O O . ILE A 1 393 ? 8.369 6.033 -7.494 1.00 86.50 393 ILE A O 1
ATOM 3025 N N . THR A 1 394 ? 7.405 6.908 -5.650 1.00 86.69 394 THR A N 1
ATOM 3026 C CA . THR A 1 394 ? 8.213 8.135 -5.560 1.00 86.69 394 THR A CA 1
ATOM 3027 C C . THR A 1 394 ? 9.284 8.042 -4.456 1.00 86.69 394 THR A C 1
ATOM 3029 O O . THR A 1 394 ? 9.044 7.529 -3.363 1.00 86.69 394 THR A O 1
ATOM 3032 N N . GLU A 1 395 ? 10.525 8.434 -4.778 1.00 83.06 395 GLU A N 1
ATOM 3033 C CA . GLU A 1 395 ? 11.753 8.291 -3.959 1.00 83.06 395 GLU A CA 1
ATOM 3034 C C . GLU A 1 395 ? 12.088 6.865 -3.395 1.00 83.06 395 GLU A C 1
ATOM 3036 O O . GLU A 1 395 ? 12.566 6.716 -2.260 1.00 83.06 395 GLU A O 1
ATOM 3041 N N . PRO A 1 396 ? 11.917 5.737 -4.127 1.00 75.88 396 PRO A N 1
ATOM 3042 C CA . PRO A 1 396 ? 12.066 4.405 -3.537 1.00 75.88 396 PRO A CA 1
ATOM 3043 C C . PRO A 1 396 ? 13.529 3.973 -3.305 1.00 75.88 396 PRO A C 1
ATOM 3045 O O . PRO A 1 396 ? 14.332 3.734 -4.215 1.00 75.88 396 PRO A O 1
ATOM 3048 N N . GLY A 1 397 ? 13.881 3.754 -2.035 1.00 78.00 397 GLY A N 1
ATOM 3049 C CA . GLY A 1 397 ? 15.239 4.017 -1.550 1.00 78.00 397 GLY A CA 1
ATOM 3050 C C . GLY A 1 397 ? 16.409 3.127 -2.015 1.00 78.00 397 GLY A C 1
ATOM 3051 O O . GLY A 1 397 ? 17.559 3.537 -1.818 1.00 78.00 397 GLY A O 1
ATOM 3052 N N . LYS A 1 398 ? 16.217 1.903 -2.558 1.00 84.81 398 LYS A N 1
ATOM 3053 C CA . LYS A 1 398 ? 17.324 1.089 -3.159 1.00 84.81 398 LYS A CA 1
ATOM 3054 C C . LYS A 1 398 ? 16.914 0.133 -4.278 1.00 84.81 398 LYS A C 1
ATOM 3056 O O . LYS A 1 398 ? 17.617 0.090 -5.283 1.00 84.81 398 LYS A O 1
ATOM 3061 N N . GLU A 1 399 ? 15.905 -0.716 -4.091 1.00 87.25 399 GLU A N 1
ATOM 3062 C CA . GLU A 1 399 ? 15.530 -1.710 -5.112 1.00 87.25 399 GLU A CA 1
ATOM 3063 C C . GLU A 1 399 ? 14.009 -1.789 -5.282 1.00 87.25 399 GLU A C 1
ATOM 3065 O O . GLU A 1 399 ? 13.293 -2.147 -4.346 1.00 87.25 399 GLU A O 1
ATOM 3070 N N . VAL A 1 400 ? 13.536 -1.495 -6.494 1.00 89.56 400 VAL A N 1
ATOM 3071 C CA . VAL A 1 400 ? 12.128 -1.594 -6.900 1.00 89.56 400 VAL A CA 1
ATOM 3072 C C . VAL A 1 400 ? 11.949 -2.856 -7.736 1.00 89.56 400 VAL A C 1
ATOM 3074 O O . VAL A 1 400 ? 12.710 -3.113 -8.673 1.00 89.56 400 VAL A O 1
ATOM 3077 N N . LYS A 1 401 ? 10.941 -3.667 -7.407 1.00 91.00 401 LYS A N 1
ATOM 3078 C CA . LYS A 1 401 ? 10.541 -4.837 -8.198 1.00 91.00 401 LYS A CA 1
ATOM 3079 C C . LYS A 1 401 ? 9.048 -4.794 -8.485 1.00 91.00 401 LYS A C 1
ATOM 3081 O O . LYS A 1 401 ? 8.258 -5.070 -7.586 1.00 91.00 401 LYS A O 1
ATOM 3086 N N . VAL A 1 402 ? 8.687 -4.558 -9.739 1.00 88.56 402 VAL A N 1
ATOM 3087 C CA . VAL A 1 402 ? 7.316 -4.695 -10.243 1.00 88.56 402 VAL A CA 1
ATOM 3088 C C . VAL A 1 402 ? 7.237 -5.989 -11.058 1.00 88.56 402 VAL A C 1
ATOM 3090 O O . VAL A 1 402 ? 8.013 -6.199 -11.990 1.00 88.56 402 VAL A O 1
ATOM 3093 N N . GLY A 1 403 ? 6.369 -6.920 -10.660 1.00 88.56 403 GLY A N 1
ATOM 3094 C CA . GLY A 1 403 ? 6.352 -8.290 -11.179 1.00 88.56 403 GLY A CA 1
ATOM 3095 C C . GLY A 1 403 ? 5.635 -8.445 -12.521 1.00 88.56 403 GLY A C 1
ATOM 3096 O O . GLY A 1 403 ? 6.274 -8.726 -13.537 1.00 88.56 403 GLY A O 1
ATOM 3097 N N . LEU A 1 404 ? 4.310 -8.310 -12.512 1.00 83.94 404 LEU A N 1
ATOM 3098 C CA . LEU A 1 404 ? 3.447 -8.367 -13.695 1.00 83.94 404 LEU A CA 1
ATOM 3099 C C . LEU A 1 404 ? 2.392 -7.259 -13.613 1.00 83.94 404 LEU A C 1
ATOM 3101 O O . LEU A 1 404 ? 1.697 -7.154 -12.608 1.00 83.94 404 LEU A O 1
ATOM 3105 N N . VAL A 1 405 ? 2.263 -6.477 -14.680 1.00 80.81 405 VAL A N 1
ATOM 3106 C CA . VAL A 1 405 ? 1.326 -5.357 -14.819 1.00 80.81 405 VAL A CA 1
ATOM 3107 C C . VAL A 1 405 ? 0.455 -5.611 -16.053 1.00 80.81 405 VAL A C 1
ATOM 3109 O O . VAL A 1 405 ? 0.984 -5.911 -17.126 1.00 80.81 405 VAL A O 1
ATOM 3112 N N . GLN A 1 406 ? -0.872 -5.573 -15.905 1.00 80.88 406 GLN A N 1
ATOM 3113 C CA . GLN A 1 406 ? -1.833 -5.837 -16.986 1.00 80.88 406 GLN A CA 1
ATOM 3114 C C . GLN A 1 406 ? -2.990 -4.831 -16.948 1.00 80.88 406 GLN A C 1
ATOM 3116 O O . GLN A 1 406 ? -3.920 -5.002 -16.159 1.00 80.88 406 GLN A O 1
ATOM 3121 N N . LEU A 1 407 ? -2.940 -3.801 -17.793 1.00 69.62 407 LEU A N 1
ATOM 3122 C CA . LEU A 1 407 ? -3.845 -2.650 -17.714 1.00 69.62 407 LEU A CA 1
ATOM 3123 C C . LEU A 1 407 ? -4.435 -2.338 -19.100 1.00 69.62 407 LEU A C 1
ATOM 3125 O O . LEU A 1 407 ? -3.729 -1.793 -19.941 1.00 69.62 407 LEU A O 1
ATOM 3129 N N . PRO A 1 408 ? -5.685 -2.716 -19.415 1.00 68.94 408 PRO A N 1
ATOM 3130 C CA . PRO A 1 408 ? -6.387 -2.119 -20.545 1.00 68.94 408 PRO A CA 1
ATOM 3131 C C . PRO A 1 408 ? -6.794 -0.693 -20.164 1.00 68.94 408 PRO A C 1
ATOM 3133 O O . PRO A 1 408 ? -7.560 -0.515 -19.219 1.00 68.94 408 PRO A O 1
ATOM 3136 N N . LEU A 1 409 ? -6.254 0.295 -20.870 1.00 63.66 409 LEU A N 1
ATOM 3137 C CA . LEU A 1 409 ? -6.480 1.713 -20.607 1.00 63.66 409 LEU A CA 1
ATOM 3138 C C . LEU A 1 409 ? -7.517 2.301 -21.547 1.00 63.66 409 LEU A C 1
ATOM 3140 O O . LEU A 1 409 ? -7.643 1.859 -22.690 1.00 63.66 409 LEU A O 1
ATOM 3144 N N . HIS A 1 410 ? -8.152 3.374 -21.092 1.00 66.00 410 HIS A N 1
ATOM 3145 C CA . HIS A 1 410 ? -8.894 4.293 -21.933 1.00 66.00 410 HIS A CA 1
ATOM 3146 C C . HIS A 1 410 ? -8.479 5.747 -21.671 1.00 66.00 410 HIS A C 1
ATOM 3148 O O . HIS A 1 410 ? -8.150 6.120 -20.545 1.00 66.00 410 HIS A O 1
ATOM 3154 N N . ASP A 1 411 ? -8.461 6.500 -22.769 1.00 67.75 411 ASP A N 1
ATOM 3155 C CA . ASP A 1 411 ? -8.383 7.948 -22.940 1.00 67.75 411 ASP A CA 1
ATOM 3156 C C . ASP A 1 411 ? -7.617 8.739 -21.847 1.00 67.75 411 ASP A C 1
ATOM 3158 O O . ASP A 1 411 ? -8.179 9.123 -20.820 1.00 67.75 411 ASP A O 1
ATOM 3162 N N . ASN A 1 412 ? -6.379 9.155 -22.145 1.00 71.88 412 ASN A N 1
ATOM 3163 C CA . ASN A 1 412 ? -5.557 10.067 -21.317 1.00 71.88 412 ASN A CA 1
ATOM 3164 C C . ASN A 1 412 ? -5.154 9.535 -19.918 1.00 71.88 412 ASN A C 1
ATOM 3166 O O . ASN A 1 412 ? -5.088 10.322 -18.979 1.00 71.88 412 ASN A O 1
ATOM 3170 N N . SER A 1 413 ? -4.937 8.225 -19.746 1.00 75.50 413 SER A N 1
ATOM 3171 C CA . SER A 1 413 ? -4.551 7.615 -18.453 1.00 75.50 413 SER A CA 1
ATOM 3172 C C . SER A 1 413 ? -3.048 7.285 -18.349 1.00 75.50 413 SER A C 1
ATOM 3174 O O . SER A 1 413 ? -2.451 6.845 -19.336 1.00 75.50 413 SER A O 1
ATOM 3176 N N . GLU A 1 414 ? -2.482 7.405 -17.145 1.00 76.62 414 GLU A N 1
ATOM 3177 C CA . GLU A 1 414 ? -1.075 7.151 -16.769 1.00 76.62 414 GLU A CA 1
ATOM 3178 C C . GLU A 1 414 ? -0.952 5.829 -15.982 1.00 76.62 414 GLU A C 1
ATOM 3180 O O . GLU A 1 414 ? -1.892 5.411 -15.298 1.00 76.62 414 GLU A O 1
ATOM 3185 N N . THR A 1 415 ? 0.178 5.109 -16.059 1.00 75.00 415 THR A N 1
ATOM 3186 C CA . THR A 1 415 ? 0.177 3.682 -15.647 1.00 75.00 415 THR A CA 1
ATOM 3187 C C . THR A 1 415 ? 1.232 3.153 -14.704 1.00 75.00 415 THR A C 1
ATOM 3189 O O . THR A 1 415 ? 0.920 2.283 -13.886 1.00 75.00 415 THR A O 1
ATOM 3192 N N . LEU A 1 416 ? 2.480 3.561 -14.864 1.00 84.31 416 LEU A N 1
ATOM 3193 C CA . LEU A 1 416 ? 3.556 3.128 -13.994 1.00 84.31 416 LEU A CA 1
ATOM 3194 C C . LEU A 1 416 ? 4.631 4.194 -14.032 1.00 84.31 416 LEU A C 1
ATOM 3196 O O . LEU A 1 416 ? 5.452 4.210 -14.944 1.00 84.31 416 LEU A O 1
ATOM 3200 N N . GLU A 1 417 ? 4.589 5.052 -13.031 1.00 86.94 417 GLU A N 1
ATOM 3201 C CA . GLU A 1 417 ? 5.518 6.149 -12.823 1.00 86.94 417 GLU A CA 1
ATOM 3202 C C . GLU A 1 417 ? 6.462 5.752 -11.684 1.00 86.94 417 GLU A C 1
ATOM 3204 O O . GLU A 1 417 ? 6.036 5.227 -10.648 1.00 86.94 417 GLU A O 1
ATOM 3209 N N . ILE A 1 418 ? 7.771 5.885 -11.904 1.00 85.31 418 ILE A N 1
ATOM 3210 C CA . ILE A 1 418 ? 8.786 5.503 -10.916 1.00 85.31 418 ILE A CA 1
ATOM 3211 C C . ILE A 1 418 ? 9.850 6.603 -10.838 1.00 85.31 418 ILE A C 1
ATOM 3213 O O . ILE A 1 418 ? 10.827 6.580 -11.594 1.00 85.31 418 ILE A O 1
ATOM 3217 N N . LEU A 1 419 ? 9.668 7.526 -9.891 1.00 85.50 419 LEU A N 1
ATOM 3218 C CA . LEU A 1 419 ? 10.481 8.733 -9.718 1.00 85.50 419 LEU A CA 1
ATOM 3219 C C . LEU A 1 419 ? 11.639 8.523 -8.724 1.00 85.50 419 LEU A C 1
ATOM 3221 O O . LEU A 1 419 ? 11.471 7.916 -7.666 1.00 85.50 419 LEU A O 1
ATOM 3225 N N . GLU A 1 420 ? 12.835 9.001 -9.076 1.00 83.19 420 GLU A N 1
ATOM 3226 C CA . GLU A 1 420 ? 14.087 8.927 -8.294 1.00 83.19 420 GLU A CA 1
ATOM 3227 C C . GLU A 1 420 ? 14.478 7.531 -7.705 1.00 83.19 420 GLU A C 1
ATOM 3229 O O . GLU A 1 420 ? 14.980 7.430 -6.575 1.00 83.19 420 GLU A O 1
ATOM 3234 N N . PRO A 1 421 ? 14.313 6.383 -8.404 1.00 76.88 421 PRO A N 1
ATOM 3235 C CA . PRO A 1 421 ? 14.466 5.077 -7.767 1.00 76.88 421 PRO A CA 1
ATOM 3236 C C . PRO A 1 421 ? 15.932 4.664 -7.535 1.00 76.88 421 PRO A C 1
ATOM 3238 O O . PRO A 1 421 ? 16.739 4.451 -8.448 1.00 76.88 421 PRO A O 1
ATOM 3241 N N . GLY A 1 422 ? 16.279 4.443 -6.265 1.00 79.06 422 GLY A N 1
ATOM 3242 C CA . GLY A 1 422 ? 17.632 4.713 -5.772 1.00 79.06 422 GLY A CA 1
ATOM 3243 C C . GLY A 1 422 ? 18.810 3.892 -6.327 1.00 79.06 422 GLY A C 1
ATOM 3244 O O . GLY A 1 422 ? 19.934 4.404 -6.336 1.00 79.06 422 GLY A O 1
ATOM 3245 N N . LYS A 1 423 ? 18.652 2.617 -6.739 1.00 84.25 423 LYS A N 1
ATOM 3246 C CA . LYS A 1 423 ? 19.776 1.820 -7.315 1.00 84.25 423 LYS A CA 1
ATOM 3247 C C . LYS A 1 423 ? 19.416 0.793 -8.376 1.00 84.25 423 LYS A C 1
ATOM 3249 O O . LYS A 1 423 ? 20.170 0.674 -9.341 1.00 84.25 423 LYS A O 1
ATOM 3254 N N . GLU A 1 424 ? 18.387 -0.022 -8.170 1.00 87.06 424 GLU A N 1
ATOM 3255 C CA . GLU A 1 424 ? 18.008 -1.046 -9.148 1.00 87.06 424 GLU A CA 1
ATOM 3256 C C . GLU A 1 424 ? 16.489 -1.119 -9.322 1.00 87.06 424 GLU A C 1
ATOM 3258 O O . GLU A 1 424 ? 15.765 -1.462 -8.388 1.00 87.06 424 GLU A O 1
ATOM 3263 N N . VAL A 1 425 ? 16.025 -0.836 -10.538 1.00 89.44 425 VAL A N 1
ATOM 3264 C CA . VAL A 1 425 ? 14.626 -0.982 -10.954 1.00 89.44 425 VAL A CA 1
ATOM 3265 C C . VAL A 1 425 ? 14.496 -2.261 -11.767 1.00 89.44 425 VAL A C 1
ATOM 3267 O O . VAL A 1 425 ? 15.268 -2.503 -12.700 1.00 89.44 425 VAL A O 1
ATOM 3270 N N . ARG A 1 426 ? 13.514 -3.101 -11.434 1.00 90.50 426 ARG A N 1
ATOM 3271 C CA . ARG A 1 426 ? 13.153 -4.272 -12.238 1.00 90.50 426 ARG A CA 1
ATOM 3272 C C . ARG A 1 426 ? 11.653 -4.324 -12.488 1.00 90.50 426 ARG A C 1
ATOM 3274 O O . ARG A 1 426 ? 10.898 -4.649 -11.575 1.00 90.50 426 ARG A O 1
ATOM 3281 N N . VAL A 1 427 ? 11.257 -4.112 -13.738 1.00 87.81 427 VAL A N 1
ATOM 3282 C CA . VAL A 1 427 ? 9.888 -4.313 -14.226 1.00 87.81 427 VAL A CA 1
ATOM 3283 C C . VAL A 1 427 ? 9.852 -5.621 -15.024 1.00 87.81 427 VAL A C 1
ATOM 3285 O O . VAL A 1 427 ? 10.628 -5.813 -15.961 1.00 87.81 427 VAL A O 1
ATOM 3288 N N . GLY A 1 428 ? 9.023 -6.580 -14.610 1.00 87.56 428 GLY A N 1
ATOM 3289 C CA . GLY A 1 428 ? 9.059 -7.958 -15.112 1.00 87.56 428 GLY A CA 1
ATOM 3290 C C . GLY A 1 428 ? 8.339 -8.167 -16.445 1.00 87.56 428 GLY A C 1
ATOM 3291 O O . GLY A 1 428 ? 8.977 -8.482 -17.452 1.00 87.56 428 GLY A O 1
ATOM 3292 N N . LEU A 1 429 ? 7.012 -8.039 -16.441 1.00 82.88 429 LEU A N 1
ATOM 3293 C CA . LEU A 1 429 ? 6.153 -8.146 -17.623 1.00 82.88 429 LEU A CA 1
ATOM 3294 C C . LEU A 1 429 ? 5.067 -7.067 -17.570 1.00 82.88 429 LEU A C 1
ATOM 3296 O O . LEU A 1 429 ? 4.342 -6.980 -16.584 1.00 82.88 429 LEU A O 1
ATOM 3300 N N . VAL A 1 430 ? 4.949 -6.292 -18.643 1.00 79.50 430 VAL A N 1
ATOM 3301 C CA . VAL A 1 430 ? 3.975 -5.212 -18.833 1.00 79.50 430 VAL A CA 1
ATOM 3302 C C . VAL A 1 430 ? 3.106 -5.559 -20.046 1.00 79.50 430 VAL A C 1
ATOM 3304 O O . VAL A 1 430 ? 3.639 -5.866 -21.115 1.00 79.50 430 VAL A O 1
ATOM 3307 N N . GLN A 1 431 ? 1.781 -5.584 -19.881 1.00 79.69 431 GLN A N 1
ATOM 3308 C CA . GLN A 1 431 ? 0.817 -5.906 -20.944 1.00 79.69 431 GLN A CA 1
ATOM 3309 C C . GLN A 1 431 ? -0.367 -4.932 -20.938 1.00 79.69 431 GLN A C 1
ATOM 3311 O O . GLN A 1 431 ? -1.358 -5.179 -20.248 1.00 79.69 431 GLN A O 1
ATOM 3316 N N . LEU A 1 432 ? -0.260 -3.829 -21.679 1.00 69.38 432 LEU A N 1
ATOM 3317 C CA . LEU A 1 432 ? -1.229 -2.732 -21.631 1.00 69.38 432 LEU A CA 1
ATOM 3318 C C . LEU A 1 432 ? -1.779 -2.425 -23.033 1.00 69.38 432 LEU A C 1
ATOM 3320 O O . LEU A 1 432 ? -1.056 -1.885 -23.867 1.00 69.38 432 LEU A O 1
ATOM 3324 N N . PRO A 1 433 ? -3.033 -2.787 -23.343 1.00 68.12 433 PRO A N 1
ATOM 3325 C CA . PRO A 1 433 ? -3.779 -2.134 -24.410 1.00 68.12 433 PRO A CA 1
ATOM 3326 C C . PRO A 1 433 ? -3.942 -0.650 -24.081 1.00 68.12 433 PRO A C 1
ATOM 3328 O O . PRO A 1 433 ? -4.614 -0.333 -23.103 1.00 68.12 433 PRO A O 1
ATOM 3331 N N . LEU A 1 434 ? -3.324 0.231 -24.866 1.00 62.88 434 LEU A N 1
ATOM 3332 C CA . LEU A 1 434 ? -3.481 1.677 -24.718 1.00 62.88 434 LEU A CA 1
ATOM 3333 C C . LEU A 1 434 ? -4.567 2.177 -25.668 1.00 62.88 434 LEU A C 1
ATOM 3335 O O . LEU A 1 434 ? -4.654 1.721 -26.811 1.00 62.88 434 LEU A O 1
ATOM 3339 N N . HIS A 1 435 ? -5.348 3.141 -25.200 1.00 65.81 435 HIS A N 1
ATOM 3340 C CA . HIS A 1 435 ? -6.229 3.955 -26.026 1.00 65.81 435 HIS A CA 1
ATOM 3341 C C . HIS A 1 435 ? -5.855 5.438 -25.887 1.00 65.81 435 HIS A C 1
ATOM 3343 O O . HIS A 1 435 ? -5.057 5.795 -25.028 1.00 65.81 435 HIS A O 1
ATOM 3349 N N . ASP A 1 436 ? -6.369 6.252 -26.804 1.00 67.38 436 ASP A N 1
ATOM 3350 C CA . ASP A 1 436 ? -5.821 7.527 -27.269 1.00 67.38 436 ASP A CA 1
ATOM 3351 C C . ASP A 1 436 ? -5.207 8.435 -26.169 1.00 67.38 436 ASP A C 1
ATOM 3353 O O . ASP A 1 436 ? -5.878 8.812 -25.201 1.00 67.38 436 ASP A O 1
ATOM 3357 N N . ASN A 1 437 ? -3.975 8.914 -26.394 1.00 71.12 437 ASN A N 1
ATOM 3358 C CA . ASN A 1 437 ? -3.224 9.845 -25.522 1.00 71.12 437 ASN A CA 1
ATOM 3359 C C . ASN A 1 437 ? -2.809 9.292 -24.135 1.00 71.12 437 ASN A C 1
ATOM 3361 O O . ASN A 1 437 ? -2.738 10.056 -23.179 1.00 71.12 437 ASN A O 1
ATOM 3365 N N . SER A 1 438 ? -2.568 7.983 -23.992 1.00 74.12 438 SER A N 1
ATOM 3366 C CA . SER A 1 438 ? -2.105 7.365 -22.730 1.00 74.12 438 SER A CA 1
ATOM 3367 C C . SER A 1 438 ? -0.593 7.121 -22.661 1.00 74.12 438 SER A C 1
ATOM 3369 O O . SER A 1 438 ? 0.021 6.804 -23.684 1.00 74.12 438 SER A O 1
ATOM 3371 N N . GLU A 1 439 ? -0.053 7.123 -21.436 1.00 75.94 439 GLU A N 1
ATOM 3372 C CA . GLU A 1 439 ? 1.368 6.922 -21.100 1.00 75.94 439 GLU A CA 1
ATOM 3373 C C . GLU A 1 439 ? 1.596 5.593 -20.339 1.00 75.94 439 GLU A C 1
ATOM 3375 O O . GLU A 1 439 ? 0.914 5.274 -19.356 1.00 75.94 439 GLU A O 1
ATOM 3380 N N . ALA A 1 440 ? 2.526 4.759 -20.828 1.00 76.62 440 ALA A N 1
ATOM 3381 C CA . ALA A 1 440 ? 2.546 3.318 -20.513 1.00 76.62 440 ALA A CA 1
ATOM 3382 C C . ALA A 1 440 ? 3.636 2.816 -19.534 1.00 76.62 440 ALA A C 1
ATOM 3384 O O . ALA A 1 440 ? 3.529 1.677 -19.063 1.00 76.62 440 ALA A O 1
ATOM 3385 N N . LEU A 1 441 ? 4.701 3.596 -19.298 1.00 85.00 441 LEU A N 1
ATOM 3386 C CA . LEU A 1 441 ? 5.757 3.367 -18.293 1.00 85.00 441 LEU A CA 1
ATOM 3387 C C . LEU A 1 441 ? 6.770 4.526 -18.330 1.00 85.00 441 LEU A C 1
ATOM 3389 O O . LEU A 1 441 ? 7.499 4.645 -19.313 1.00 85.00 441 LEU A O 1
ATOM 3393 N N . GLU A 1 442 ? 6.879 5.293 -17.248 1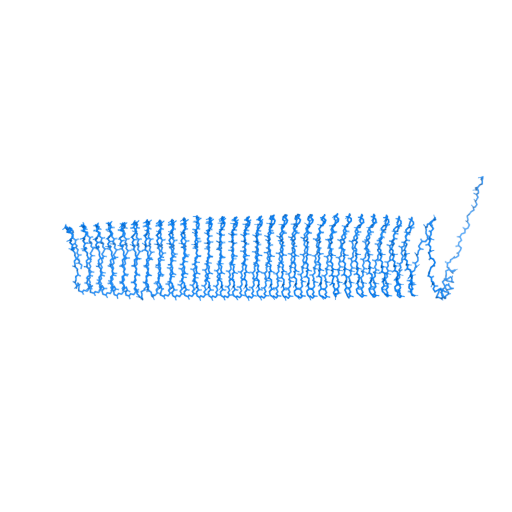.00 87.81 442 GLU A N 1
ATOM 3394 C CA . GLU A 1 442 ? 7.931 6.299 -17.042 1.00 87.81 442 GLU A CA 1
ATOM 3395 C C . GLU A 1 442 ? 8.903 5.833 -15.941 1.00 87.81 442 GLU A C 1
ATOM 3397 O O . GLU A 1 442 ? 8.500 5.240 -14.933 1.00 87.81 442 GLU A O 1
ATOM 3402 N N . ILE A 1 443 ? 10.210 6.050 -16.127 1.00 85.44 443 ILE A N 1
ATOM 3403 C CA . ILE A 1 443 ? 11.234 5.748 -15.116 1.00 85.44 443 ILE A CA 1
ATOM 3404 C C . ILE A 1 443 ? 12.313 6.841 -15.121 1.00 85.44 443 ILE A C 1
ATOM 3406 O O . ILE A 1 443 ? 13.263 6.769 -15.909 1.00 85.44 443 ILE A O 1
ATOM 3410 N N . THR A 1 444 ? 12.223 7.778 -14.177 1.00 86.38 444 THR A N 1
ATOM 3411 C CA . THR A 1 444 ? 13.022 9.017 -14.166 1.00 86.38 444 THR A CA 1
ATOM 3412 C C . THR A 1 444 ? 14.031 9.064 -13.010 1.00 86.38 444 THR A C 1
ATOM 3414 O O . THR A 1 444 ? 13.760 8.626 -11.893 1.00 86.38 444 THR A O 1
ATOM 3417 N N . GLU A 1 445 ? 15.260 9.497 -13.316 1.00 83.31 445 GLU A N 1
ATOM 3418 C CA . GLU A 1 445 ? 16.468 9.450 -12.464 1.00 83.31 445 GLU A CA 1
ATOM 3419 C C . GLU A 1 445 ? 16.853 8.065 -11.841 1.00 83.31 445 GLU A C 1
ATOM 3421 O O . GLU A 1 445 ? 17.341 7.991 -10.703 1.00 83.31 445 GLU A O 1
ATOM 3426 N N . PRO A 1 446 ? 16.723 6.900 -12.523 1.00 76.31 446 PRO A N 1
ATOM 3427 C CA . PRO A 1 446 ? 16.956 5.603 -11.883 1.00 76.31 446 PRO A CA 1
ATOM 3428 C C . PRO A 1 446 ? 18.449 5.285 -11.644 1.00 76.31 446 PRO A C 1
ATOM 3430 O O . PRO A 1 446 ? 19.231 4.946 -12.542 1.00 76.31 446 PRO A O 1
ATOM 3433 N N . GLY A 1 447 ? 18.855 5.298 -10.371 1.00 78.31 447 GLY A N 1
ATOM 3434 C CA . GLY A 1 447 ? 20.224 5.633 -9.956 1.00 78.31 447 GLY A CA 1
ATOM 3435 C C . GLY A 1 447 ? 21.382 4.658 -10.257 1.00 78.31 447 GLY A C 1
ATOM 3436 O O . GLY A 1 447 ? 22.539 4.992 -9.967 1.00 78.31 447 GLY A O 1
ATOM 3437 N N . THR A 1 448 ? 21.178 3.442 -10.793 1.00 84.38 448 THR A N 1
ATOM 3438 C CA . THR A 1 448 ? 22.300 2.588 -11.281 1.00 84.38 448 THR A CA 1
ATOM 3439 C C . THR A 1 448 ? 21.933 1.531 -12.332 1.00 84.38 448 THR A C 1
ATOM 3441 O O . THR A 1 448 ? 22.651 1.450 -13.328 1.00 84.38 448 THR A O 1
ATOM 3444 N N . GLU A 1 449 ? 20.916 0.688 -12.140 1.00 87.19 449 GLU A N 1
ATOM 3445 C CA . GLU A 1 449 ? 20.542 -0.336 -13.135 1.00 87.19 449 GLU A CA 1
ATOM 3446 C C . GLU A 1 449 ? 19.024 -0.423 -13.334 1.00 87.19 449 GLU A C 1
ATOM 3448 O O . GLU A 1 449 ? 18.282 -0.680 -12.389 1.00 87.19 449 GLU A O 1
ATOM 3453 N N . VAL A 1 450 ? 18.573 -0.274 -14.580 1.00 89.25 450 VAL A N 1
ATOM 3454 C CA . VAL A 1 450 ? 17.177 -0.464 -14.995 1.00 89.25 450 VAL A CA 1
ATOM 3455 C C . VAL A 1 450 ? 17.068 -1.764 -15.779 1.00 89.25 450 VAL A C 1
ATOM 3457 O O . VAL A 1 450 ? 17.849 -2.020 -16.700 1.00 89.25 450 VAL A O 1
ATOM 3460 N N . ARG A 1 451 ? 16.084 -2.603 -15.444 1.00 90.19 451 ARG A N 1
ATOM 3461 C CA . ARG A 1 451 ? 15.738 -3.791 -16.232 1.00 90.19 451 ARG A CA 1
ATOM 3462 C C . ARG A 1 451 ? 14.239 -3.864 -16.491 1.00 90.19 451 ARG A C 1
ATOM 3464 O O . ARG A 1 451 ? 13.481 -4.171 -15.574 1.00 90.19 451 ARG A O 1
ATOM 3471 N N . VAL A 1 452 ? 13.845 -3.700 -17.748 1.00 87.56 452 VAL A N 1
ATOM 3472 C CA . VAL A 1 452 ? 12.482 -3.944 -18.232 1.00 87.56 452 VAL A CA 1
ATOM 3473 C C . VAL A 1 452 ? 12.476 -5.270 -18.999 1.00 87.56 452 VAL A C 1
ATOM 3475 O O . VAL A 1 452 ? 13.262 -5.469 -19.926 1.00 87.56 452 VAL A O 1
ATOM 3478 N N . GLY A 1 453 ? 11.662 -6.235 -18.570 1.00 87.06 453 GLY A N 1
ATOM 3479 C CA . GLY A 1 453 ? 11.726 -7.620 -19.048 1.00 87.06 453 GLY A CA 1
ATOM 3480 C C . GLY A 1 453 ? 11.033 -7.855 -20.391 1.00 87.06 453 GLY A C 1
ATOM 3481 O O . GLY A 1 453 ? 11.697 -8.139 -21.390 1.00 87.06 453 GLY A O 1
ATOM 3482 N N . LEU A 1 454 ? 9.703 -7.785 -20.405 1.00 81.12 454 LEU A N 1
ATOM 3483 C CA . LEU A 1 454 ? 8.863 -7.923 -21.598 1.00 81.12 454 LEU A CA 1
ATOM 3484 C C . LEU A 1 454 ? 7.744 -6.878 -21.555 1.00 81.12 454 LEU A C 1
ATOM 3486 O O . LEU A 1 454 ? 7.015 -6.812 -20.570 1.00 81.12 454 LEU A O 1
ATOM 3490 N N . VAL A 1 455 ? 7.605 -6.110 -22.631 1.00 77.19 455 VAL A N 1
ATOM 3491 C CA . VAL A 1 455 ? 6.581 -5.078 -22.827 1.00 77.19 455 VAL A CA 1
ATOM 3492 C C . VAL A 1 455 ? 5.736 -5.460 -24.046 1.00 77.19 455 VAL A C 1
ATOM 3494 O O . VAL A 1 455 ? 6.283 -5.750 -25.114 1.00 77.19 455 VAL A O 1
ATOM 3497 N N . GLN A 1 456 ? 4.413 -5.524 -23.881 1.00 76.00 456 GLN A N 1
ATOM 3498 C CA . GLN A 1 456 ? 3.460 -5.862 -24.945 1.00 76.00 456 GLN A CA 1
ATOM 3499 C C . GLN A 1 456 ? 2.267 -4.903 -24.928 1.00 76.00 456 GLN A C 1
ATOM 3501 O O . GLN A 1 456 ? 1.378 -5.050 -24.090 1.00 76.00 456 GLN A O 1
ATOM 3506 N N . LEU A 1 457 ? 2.231 -3.953 -25.860 1.00 66.81 457 LEU A N 1
ATOM 3507 C CA . LEU A 1 457 ? 1.244 -2.870 -25.874 1.00 66.81 457 LEU A CA 1
ATOM 3508 C C . LEU A 1 457 ? 0.604 -2.771 -27.266 1.00 66.81 457 LEU A C 1
ATOM 3510 O O . LEU A 1 457 ? 1.269 -2.327 -28.194 1.00 66.81 457 LEU A O 1
ATOM 3514 N N . PRO A 1 458 ? -0.640 -3.214 -27.500 1.00 65.50 458 PRO A N 1
ATOM 3515 C CA . PRO A 1 458 ? -1.394 -2.703 -28.637 1.00 65.50 458 PRO A CA 1
ATOM 3516 C C . PRO A 1 458 ? -1.740 -1.237 -28.368 1.00 65.50 458 PRO A C 1
ATOM 3518 O O . PRO A 1 458 ? -2.347 -0.943 -27.341 1.00 65.50 458 PRO A O 1
ATOM 3521 N N . LEU A 1 459 ? -1.303 -0.346 -29.259 1.00 60.00 459 LEU A N 1
ATOM 3522 C CA . LEU A 1 459 ? -1.417 1.105 -29.103 1.00 60.00 459 LEU A CA 1
ATOM 3523 C C . LEU A 1 459 ? -2.544 1.650 -29.979 1.00 60.00 459 LEU A C 1
ATOM 3525 O O . LEU A 1 459 ? -2.824 1.097 -31.044 1.00 60.00 459 LEU A O 1
ATOM 3529 N N . HIS A 1 460 ? -3.108 2.778 -29.569 1.00 63.72 460 HIS A N 1
ATOM 3530 C CA . HIS A 1 460 ? -3.934 3.644 -30.404 1.00 63.72 460 HIS A CA 1
ATOM 3531 C C . HIS A 1 460 ? -3.406 5.086 -30.336 1.00 63.72 460 HIS A C 1
ATOM 3533 O O . HIS A 1 460 ? -2.423 5.351 -29.650 1.00 63.72 460 HIS A O 1
ATOM 3539 N N . ASP A 1 461 ? -3.988 5.964 -31.146 1.00 66.19 461 ASP A N 1
ATOM 3540 C CA . ASP A 1 461 ? -3.373 7.188 -31.658 1.00 66.19 461 ASP A CA 1
ATOM 3541 C C . ASP A 1 461 ? -2.778 8.114 -30.566 1.00 66.19 461 ASP A C 1
ATOM 3543 O O . ASP A 1 461 ? -3.448 8.466 -29.590 1.00 66.19 461 ASP A O 1
ATOM 3547 N N . ASN A 1 462 ? -1.563 8.624 -30.809 1.00 69.81 462 ASN A N 1
ATOM 3548 C CA . ASN A 1 462 ? -0.830 9.576 -29.949 1.00 69.81 462 ASN A CA 1
ATOM 3549 C C . ASN A 1 462 ? -0.454 9.049 -28.542 1.00 69.81 462 ASN A C 1
ATOM 3551 O O . ASN A 1 462 ? -0.556 9.793 -27.572 1.00 69.81 462 ASN A O 1
ATOM 3555 N N . SER A 1 463 ? -0.050 7.781 -28.405 1.00 71.88 463 SER A N 1
ATOM 3556 C CA . SER A 1 463 ? 0.374 7.205 -27.112 1.00 71.88 463 SER A CA 1
ATOM 3557 C C . SER A 1 463 ? 1.893 7.066 -26.961 1.00 71.88 463 SER A C 1
ATOM 3559 O O . SER A 1 463 ? 2.590 6.714 -27.916 1.00 71.88 463 SER A O 1
ATOM 3561 N N . GLU A 1 464 ? 2.376 7.224 -25.727 1.00 74.00 464 GLU A N 1
ATOM 3562 C CA . GLU A 1 464 ? 3.784 7.086 -25.327 1.00 74.00 464 GLU A CA 1
ATOM 3563 C C . GLU A 1 464 ? 3.951 5.891 -24.367 1.00 74.00 464 GLU A C 1
ATOM 3565 O O . GLU A 1 464 ? 3.007 5.478 -23.686 1.00 74.00 464 GLU A O 1
ATOM 3570 N N . THR A 1 465 ? 5.105 5.210 -24.392 1.00 74.31 465 THR A N 1
ATOM 3571 C CA . THR A 1 465 ? 5.103 3.758 -24.087 1.00 74.31 465 THR A CA 1
ATOM 3572 C C . THR A 1 465 ? 6.201 3.201 -23.189 1.00 74.31 465 THR A C 1
ATOM 3574 O O . THR A 1 465 ? 5.996 2.167 -22.543 1.00 74.31 465 THR A O 1
ATOM 3577 N N . LEU A 1 466 ? 7.375 3.819 -23.192 1.00 84.62 466 LEU A N 1
ATOM 3578 C CA . LEU A 1 466 ? 8.474 3.512 -22.291 1.00 84.62 466 LEU A CA 1
ATOM 3579 C C . LEU A 1 466 ? 9.467 4.665 -22.378 1.00 84.62 466 LEU A C 1
ATOM 3581 O O . LEU A 1 466 ? 10.314 4.655 -23.270 1.00 84.62 466 LEU A O 1
ATOM 3585 N N . GLU A 1 467 ? 9.356 5.621 -21.463 1.00 87.38 467 GLU A N 1
ATOM 3586 C CA . GLU A 1 467 ? 10.385 6.635 -21.245 1.00 87.38 467 GLU A CA 1
ATOM 3587 C C . GLU A 1 467 ? 11.339 6.153 -20.141 1.00 87.38 467 GLU A C 1
ATOM 3589 O O . GLU A 1 467 ? 10.927 5.536 -19.151 1.00 87.38 467 GLU A O 1
ATOM 3594 N N . ILE A 1 468 ? 12.641 6.382 -20.320 1.00 86.19 468 ILE A N 1
ATOM 3595 C CA . ILE A 1 468 ? 13.654 6.117 -19.294 1.00 86.19 468 ILE A CA 1
ATOM 3596 C C . ILE A 1 468 ? 14.685 7.254 -19.301 1.00 86.19 468 ILE A C 1
ATOM 3598 O O . ILE A 1 468 ? 15.647 7.210 -20.077 1.00 86.19 468 ILE A O 1
ATOM 3602 N N . THR A 1 469 ? 14.522 8.216 -18.394 1.00 86.81 469 THR A N 1
ATOM 3603 C CA . THR A 1 469 ? 15.271 9.484 -18.385 1.00 86.81 469 THR A CA 1
ATOM 3604 C C . THR A 1 469 ? 16.295 9.563 -17.242 1.00 86.81 469 THR A C 1
ATOM 3606 O O . THR A 1 469 ? 16.069 9.099 -16.124 1.00 86.81 469 THR A O 1
ATOM 3609 N N . GLU A 1 470 ? 17.499 10.049 -17.569 1.00 83.94 470 GLU A N 1
ATOM 3610 C CA . GLU A 1 470 ? 18.728 10.040 -16.748 1.00 83.94 470 GLU A CA 1
ATOM 3611 C C . GLU A 1 470 ? 19.151 8.673 -16.115 1.00 83.94 470 GLU A C 1
ATOM 3613 O O . GLU A 1 470 ? 19.622 8.617 -14.969 1.00 83.94 470 GLU A O 1
ATOM 3618 N N . PRO A 1 471 ? 19.065 7.504 -16.797 1.00 78.50 471 PRO A N 1
ATOM 3619 C CA . PRO A 1 471 ? 19.306 6.221 -16.139 1.00 78.50 471 PRO A CA 1
ATOM 3620 C C . PRO A 1 471 ? 20.794 5.903 -15.897 1.00 78.50 471 PRO A C 1
ATOM 3622 O O . PRO A 1 471 ? 21.620 5.758 -16.805 1.00 78.50 471 PRO A O 1
ATOM 3625 N N . GLY A 1 472 ? 21.143 5.685 -14.626 1.00 80.88 472 GLY A N 1
ATOM 3626 C CA . GLY A 1 472 ? 22.481 5.999 -14.119 1.00 80.88 472 GLY A CA 1
ATOM 3627 C C . GLY A 1 472 ? 23.689 5.202 -14.647 1.00 80.88 472 GLY A C 1
ATOM 3628 O O . GLY A 1 472 ? 24.790 5.757 -14.698 1.00 80.88 472 GLY A O 1
ATOM 3629 N N . LYS A 1 473 ? 23.583 3.900 -14.978 1.00 84.88 473 LYS A N 1
ATOM 3630 C CA . LYS A 1 473 ? 24.730 3.130 -15.542 1.00 84.88 473 LYS A CA 1
ATOM 3631 C C . LYS A 1 473 ? 24.370 2.053 -16.554 1.00 84.88 473 LYS A C 1
ATOM 3633 O O . LYS A 1 473 ? 25.064 1.961 -17.563 1.00 84.88 473 LYS A O 1
ATOM 3638 N N . GLU A 1 474 ? 23.399 1.187 -16.277 1.00 86.94 474 GLU A N 1
ATOM 3639 C CA . GLU A 1 474 ? 23.029 0.120 -17.216 1.00 86.94 474 GLU A CA 1
ATOM 3640 C C . GLU A 1 474 ? 21.512 0.030 -17.393 1.00 86.94 474 GLU A C 1
ATOM 3642 O O . GLU A 1 474 ? 20.787 -0.239 -16.439 1.00 86.94 474 GLU A O 1
ATOM 3647 N N . VAL A 1 475 ? 21.049 0.214 -18.630 1.00 88.69 475 VAL A N 1
ATOM 3648 C CA . VAL A 1 475 ? 19.657 -0.001 -19.040 1.00 88.69 475 VAL A CA 1
ATOM 3649 C C . VAL A 1 475 ? 19.578 -1.311 -19.811 1.00 88.69 475 VAL A C 1
ATOM 3651 O O . VAL A 1 475 ? 20.354 -1.547 -20.743 1.00 88.69 475 VAL A O 1
ATOM 3654 N N . ARG A 1 476 ? 18.635 -2.182 -19.445 1.00 89.88 476 ARG A N 1
ATOM 3655 C CA . ARG A 1 476 ? 18.328 -3.403 -20.198 1.00 89.88 476 ARG A CA 1
ATOM 3656 C C . ARG A 1 476 ? 16.834 -3.519 -20.472 1.00 89.88 476 ARG A C 1
ATOM 3658 O O . ARG A 1 476 ? 16.075 -3.834 -19.560 1.00 89.88 476 ARG A O 1
ATOM 3665 N N . VAL A 1 477 ? 16.447 -3.376 -21.733 1.00 87.12 477 VAL A N 1
ATOM 3666 C CA . VAL A 1 477 ? 15.092 -3.652 -22.226 1.00 87.12 477 VAL A CA 1
ATOM 3667 C C . VAL A 1 477 ? 15.116 -4.996 -22.964 1.00 87.12 477 VAL A C 1
ATOM 3669 O O . VAL A 1 477 ? 15.893 -5.195 -23.899 1.00 87.12 477 VAL A O 1
ATOM 3672 N N . GLY A 1 478 ? 14.342 -5.976 -22.496 1.00 86.00 478 GLY A N 1
ATOM 3673 C CA . GLY A 1 478 ? 14.450 -7.370 -22.939 1.00 86.00 478 GLY A CA 1
ATOM 3674 C C . GLY A 1 478 ? 13.747 -7.663 -24.266 1.00 86.00 478 GLY A C 1
ATOM 3675 O O . GLY A 1 478 ? 14.400 -8.052 -25.239 1.00 86.00 478 GLY A O 1
ATOM 3676 N N . LEU A 1 479 ? 12.423 -7.510 -24.295 1.00 79.94 479 LEU A N 1
ATOM 3677 C CA . LEU A 1 479 ? 11.588 -7.678 -25.485 1.00 79.94 479 LEU A CA 1
ATOM 3678 C C . LEU A 1 479 ? 10.472 -6.628 -25.499 1.00 79.94 479 LEU A C 1
ATOM 3680 O O . LEU A 1 479 ? 9.686 -6.575 -24.558 1.00 79.94 479 LEU A O 1
ATOM 3684 N N . VAL A 1 480 ? 10.385 -5.854 -26.579 1.00 74.69 480 VAL A N 1
ATOM 3685 C CA . VAL A 1 480 ? 9.292 -4.910 -26.857 1.00 74.69 480 VAL A CA 1
ATOM 3686 C C . VAL A 1 480 ? 8.495 -5.415 -28.064 1.00 74.69 480 VAL A C 1
ATOM 3688 O O . VAL A 1 480 ? 9.078 -5.733 -29.105 1.00 74.69 480 VAL A O 1
ATOM 3691 N N . GLN A 1 481 ? 7.174 -5.548 -27.910 1.00 73.62 481 GLN A N 1
ATOM 3692 C CA . GLN A 1 481 ? 6.242 -5.958 -28.968 1.00 73.62 481 GLN A CA 1
ATOM 3693 C C . GLN A 1 481 ? 4.995 -5.071 -28.961 1.00 73.62 481 GLN A C 1
ATOM 3695 O O . GLN A 1 481 ? 4.037 -5.364 -28.241 1.00 73.62 481 GLN A O 1
ATOM 3700 N N . LEU A 1 482 ? 4.993 -4.008 -29.760 1.00 65.81 482 LEU A N 1
ATOM 3701 C CA . LEU A 1 482 ? 3.851 -3.098 -29.870 1.00 65.81 482 LEU A CA 1
ATOM 3702 C C . LEU A 1 482 ? 3.416 -3.026 -31.338 1.00 65.81 482 LEU A C 1
ATOM 3704 O O . LEU A 1 482 ? 4.285 -2.882 -32.192 1.00 65.81 482 LEU A O 1
ATOM 3708 N N . PRO A 1 483 ? 2.125 -3.140 -31.683 1.00 63.47 483 PRO A N 1
ATOM 3709 C CA . PRO A 1 483 ? 1.593 -2.594 -32.928 1.00 63.47 483 PRO A CA 1
ATOM 3710 C C . PRO A 1 483 ? 1.142 -1.134 -32.724 1.00 63.47 483 PRO A C 1
ATOM 3712 O O . PRO A 1 483 ? 0.036 -0.926 -32.225 1.00 63.47 483 PRO A O 1
ATOM 3715 N N . PRO A 1 484 ? 1.982 -0.138 -33.071 1.00 56.47 484 PRO A N 1
ATOM 3716 C CA . PRO A 1 484 ? 1.586 1.263 -33.126 1.00 56.47 484 PRO A CA 1
ATOM 3717 C C . PRO A 1 484 ? 0.506 1.570 -34.161 1.00 56.47 484 PRO A C 1
ATOM 3719 O O . PRO A 1 484 ? 0.496 1.045 -35.278 1.00 56.47 484 PRO A O 1
ATOM 3722 N N . HIS A 1 485 ? -0.346 2.509 -33.769 1.00 58.78 485 HIS A N 1
ATOM 3723 C CA . HIS A 1 485 ? -1.195 3.309 -34.639 1.00 58.78 485 HIS A CA 1
ATOM 3724 C C . HIS A 1 485 ? -0.769 4.787 -34.531 1.00 58.78 485 HIS A C 1
ATOM 3726 O O . HIS A 1 485 ? 0.185 5.111 -33.819 1.00 58.78 485 HIS A O 1
ATOM 3732 N N . ASP A 1 486 ? -1.388 5.636 -35.341 1.00 65.81 486 ASP A N 1
ATOM 3733 C CA . ASP A 1 486 ? -0.838 6.886 -35.868 1.00 65.81 486 ASP A CA 1
ATOM 3734 C C . ASP A 1 486 ? -0.232 7.835 -34.800 1.00 65.81 486 ASP A C 1
ATOM 3736 O O . ASP A 1 486 ? -0.860 8.147 -33.786 1.00 65.81 486 ASP A O 1
ATOM 3740 N N . ASN A 1 487 ? 0.952 8.393 -35.090 1.00 69.56 487 ASN A N 1
ATOM 3741 C CA . ASN A 1 487 ? 1.688 9.378 -34.269 1.00 69.56 487 ASN A CA 1
ATOM 3742 C C . ASN A 1 487 ? 2.061 8.907 -32.832 1.00 69.56 487 ASN A C 1
ATOM 3744 O O . ASN A 1 487 ? 1.987 9.704 -31.903 1.00 69.56 487 ASN A O 1
ATOM 3748 N N . SER A 1 488 ? 2.435 7.637 -32.626 1.00 72.25 488 SER A N 1
ATOM 3749 C CA . SER A 1 488 ? 2.831 7.095 -31.300 1.00 72.25 488 SER A CA 1
ATOM 3750 C C . SER A 1 488 ? 4.355 6.947 -31.127 1.00 72.25 488 SER A C 1
ATOM 3752 O O . SER A 1 488 ? 5.052 6.646 -32.099 1.00 72.25 488 SER A O 1
ATOM 3754 N N . GLU A 1 489 ? 4.856 7.056 -29.891 1.00 76.31 489 GLU A N 1
ATOM 3755 C CA . GLU A 1 489 ? 6.288 6.988 -29.528 1.00 76.31 489 GLU A CA 1
ATOM 3756 C C . GLU A 1 489 ? 6.583 5.692 -28.737 1.00 76.31 489 GLU A C 1
ATOM 3758 O O . GLU A 1 489 ? 5.957 5.393 -27.713 1.00 76.31 489 GLU A O 1
ATOM 3763 N N . ALA A 1 490 ? 7.498 4.854 -29.240 1.00 77.50 490 ALA A N 1
ATOM 3764 C CA . ALA A 1 490 ? 7.510 3.416 -28.925 1.00 77.50 490 ALA A CA 1
ATOM 3765 C C . ALA A 1 490 ? 8.651 2.912 -27.995 1.00 77.50 490 ALA A C 1
ATOM 3767 O O . ALA A 1 490 ? 8.639 1.733 -27.613 1.00 77.50 490 ALA A O 1
ATOM 3768 N N . LEU A 1 491 ? 9.639 3.770 -27.684 1.00 84.75 491 LEU A N 1
ATOM 3769 C CA . LEU A 1 491 ? 10.687 3.632 -26.647 1.00 84.75 491 LEU A CA 1
ATOM 3770 C C . LEU A 1 491 ? 11.621 4.861 -26.687 1.00 84.75 491 LEU A C 1
ATOM 3772 O O . LEU A 1 491 ? 12.382 4.979 -27.646 1.00 84.75 491 LEU A O 1
ATOM 3776 N N . GLU A 1 492 ? 11.661 5.683 -25.638 1.00 87.50 492 GLU A N 1
ATOM 3777 C CA . GLU A 1 492 ? 12.693 6.719 -25.450 1.00 87.50 492 GLU A CA 1
ATOM 3778 C C . GLU A 1 492 ? 13.673 6.319 -24.331 1.00 87.50 492 GLU A C 1
ATOM 3780 O O . GLU A 1 492 ? 13.294 5.730 -23.314 1.00 87.50 492 GLU A O 1
ATOM 3785 N N . ILE A 1 493 ? 14.967 6.606 -24.516 1.00 86.19 493 ILE A N 1
ATOM 3786 C CA . ILE A 1 493 ? 15.989 6.476 -23.468 1.00 86.19 493 ILE A CA 1
ATOM 3787 C C . ILE A 1 493 ? 16.956 7.669 -23.533 1.00 86.19 493 ILE A C 1
ATOM 3789 O O . ILE A 1 493 ? 17.866 7.680 -24.370 1.00 86.19 493 ILE A O 1
ATOM 3793 N N . THR A 1 494 ? 16.827 8.608 -22.596 1.00 87.19 494 THR A N 1
ATOM 3794 C CA . THR A 1 494 ? 17.538 9.898 -22.620 1.00 87.19 494 THR A CA 1
ATOM 3795 C C . THR A 1 494 ? 18.577 10.018 -21.492 1.00 87.19 494 THR A C 1
ATOM 3797 O O . THR A 1 494 ? 18.357 9.605 -20.355 1.00 87.19 494 THR A O 1
ATOM 3800 N N . GLU A 1 495 ? 19.782 10.485 -21.845 1.00 84.44 495 GLU A N 1
ATOM 3801 C CA . GLU A 1 495 ? 21.012 10.527 -21.022 1.00 84.44 495 GLU A CA 1
ATOM 3802 C C . GLU A 1 495 ? 21.476 9.190 -20.349 1.00 84.44 495 GLU A C 1
ATOM 3804 O O . GLU A 1 495 ? 21.940 9.183 -19.201 1.00 84.44 495 GLU A O 1
ATOM 3809 N N . PRO A 1 496 ? 21.443 8.002 -21.004 1.00 79.50 496 PRO A N 1
ATOM 3810 C CA . PRO A 1 496 ? 21.763 6.737 -20.335 1.00 79.50 496 PRO A CA 1
ATOM 3811 C C . PRO A 1 496 ? 23.269 6.534 -20.063 1.00 79.50 496 PRO A C 1
ATOM 3813 O O . PRO A 1 496 ? 24.080 6.193 -20.936 1.00 79.50 496 PRO A O 1
ATOM 3816 N N . GLY A 1 497 ? 23.651 6.641 -18.788 1.00 80.00 497 GLY A N 1
ATOM 3817 C CA . GLY A 1 497 ? 24.999 7.034 -18.356 1.00 80.00 497 GLY A CA 1
ATOM 3818 C C . GLY A 1 497 ? 26.182 6.076 -18.592 1.00 80.00 497 GLY A C 1
ATOM 3819 O O . GLY A 1 497 ? 27.333 6.456 -18.334 1.00 80.00 497 GLY A O 1
ATOM 3820 N N . THR A 1 498 ? 26.006 4.826 -19.052 1.00 83.44 498 THR A N 1
ATOM 3821 C CA . THR A 1 498 ? 27.147 3.978 -19.493 1.00 83.44 498 THR A CA 1
ATOM 3822 C C . THR A 1 498 ? 26.802 2.908 -20.533 1.00 83.44 498 THR A C 1
ATOM 3824 O O . THR A 1 498 ? 27.501 2.838 -21.543 1.00 83.44 498 THR A O 1
ATOM 3827 N N . GLU A 1 499 ? 25.812 2.046 -20.309 1.00 86.62 499 GLU A N 1
ATOM 3828 C CA . GLU A 1 499 ? 25.506 0.941 -21.226 1.00 86.62 499 GLU A CA 1
ATOM 3829 C C . GLU A 1 499 ? 23.999 0.760 -21.438 1.00 86.62 499 GLU A C 1
ATOM 3831 O O . GLU A 1 499 ? 23.259 0.523 -20.487 1.00 86.62 499 GLU A O 1
ATOM 3836 N N . VAL A 1 500 ? 23.565 0.785 -22.700 1.00 87.38 500 VAL A N 1
ATOM 3837 C CA . VAL A 1 500 ? 22.188 0.465 -23.103 1.00 87.38 500 VAL A CA 1
ATOM 3838 C C . VAL A 1 500 ? 22.171 -0.885 -23.812 1.00 87.38 500 VAL A C 1
ATOM 3840 O O . VAL A 1 500 ? 22.992 -1.151 -24.697 1.00 87.38 500 VAL A O 1
ATOM 3843 N N . ARG A 1 501 ? 21.225 -1.755 -23.448 1.00 89.00 501 ARG A N 1
ATOM 3844 C CA . ARG A 1 501 ? 20.951 -3.012 -24.154 1.00 89.00 501 ARG A CA 1
ATOM 3845 C C . ARG A 1 501 ? 19.465 -3.164 -24.448 1.00 89.00 501 ARG A C 1
ATOM 3847 O O . ARG A 1 501 ? 18.689 -3.384 -23.523 1.00 89.00 501 ARG A O 1
ATOM 3854 N N . VAL A 1 502 ? 19.103 -3.173 -25.726 1.00 85.94 502 VAL A N 1
ATOM 3855 C CA . VAL A 1 502 ? 17.752 -3.508 -26.194 1.00 85.94 502 VAL A CA 1
ATOM 3856 C C . VAL A 1 502 ? 17.804 -4.863 -26.911 1.00 85.94 502 VAL A C 1
ATOM 3858 O O . VAL A 1 502 ? 18.598 -5.064 -27.832 1.00 85.94 502 VAL A O 1
ATOM 3861 N N . GLY A 1 503 ? 17.035 -5.843 -26.433 1.00 85.06 503 GLY A N 1
ATOM 3862 C CA . GLY A 1 503 ? 17.182 -7.254 -26.812 1.00 85.06 503 GLY A CA 1
ATOM 3863 C C . GLY A 1 503 ? 16.524 -7.630 -28.142 1.00 85.06 503 GLY A C 1
ATOM 3864 O O . GLY A 1 503 ? 17.217 -7.902 -29.125 1.00 85.06 503 GLY A O 1
ATOM 3865 N N . LEU A 1 504 ? 15.193 -7.699 -28.156 1.00 77.69 504 LEU A N 1
ATOM 3866 C CA . LEU A 1 504 ? 14.375 -7.934 -29.350 1.00 77.69 504 LEU A CA 1
ATOM 3867 C C . LEU A 1 504 ? 13.250 -6.897 -29.420 1.00 77.69 504 LEU A C 1
ATOM 3869 O O . LEU A 1 504 ? 12.634 -6.558 -28.415 1.00 77.69 504 LEU A O 1
ATOM 3873 N N . VAL A 1 505 ? 13.021 -6.404 -30.628 1.00 71.38 505 VAL A N 1
ATOM 3874 C CA . VAL A 1 505 ? 12.277 -5.187 -30.927 1.00 71.38 505 VAL A CA 1
ATOM 3875 C C . VAL A 1 505 ? 11.396 -5.482 -32.141 1.00 71.38 505 VAL A C 1
ATOM 3877 O O . VAL A 1 505 ? 11.921 -5.849 -33.197 1.00 71.38 505 VAL A O 1
ATOM 3880 N N . GLN A 1 506 ? 10.071 -5.428 -31.985 1.00 73.88 506 GLN A N 1
ATOM 3881 C CA . GLN A 1 506 ? 9.118 -5.814 -33.034 1.00 73.88 506 GLN A CA 1
ATOM 3882 C C . GLN A 1 506 ? 7.910 -4.872 -33.074 1.00 73.88 506 GLN A C 1
ATOM 3884 O O . GLN A 1 506 ? 7.076 -4.933 -32.170 1.00 73.88 506 GLN A O 1
ATOM 3889 N N . PHE A 1 507 ? 7.773 -4.083 -34.147 1.00 67.56 507 PHE A N 1
ATOM 3890 C CA . PHE A 1 507 ? 6.628 -3.181 -34.317 1.00 67.56 507 PHE A CA 1
ATOM 3891 C C . PHE A 1 507 ? 6.1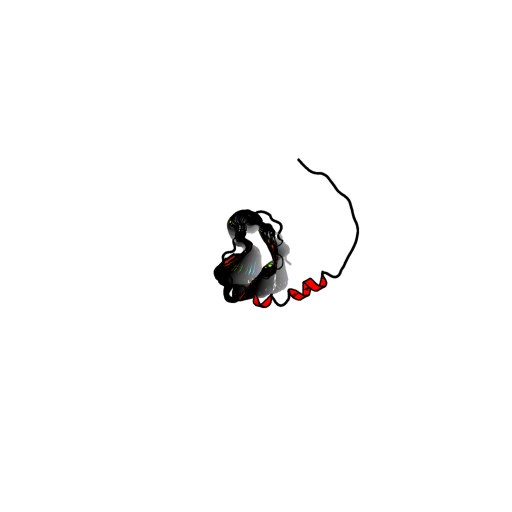94 -3.036 -35.789 1.00 67.56 507 PHE A C 1
ATOM 3893 O O . PHE A 1 507 ? 7.004 -2.602 -36.604 1.00 67.56 507 PHE A O 1
ATOM 3900 N N . PRO A 1 508 ? 4.949 -3.368 -36.183 1.00 63.22 508 PRO A N 1
ATOM 3901 C CA . PRO A 1 508 ? 4.350 -2.813 -37.397 1.00 63.22 508 PRO A CA 1
ATOM 3902 C C . PRO A 1 508 ? 3.988 -1.344 -37.159 1.00 63.22 508 PRO A C 1
ATOM 3904 O O . PRO A 1 508 ? 3.152 -1.063 -36.307 1.00 63.22 508 PRO A O 1
ATOM 3907 N N . LEU A 1 509 ? 4.625 -0.431 -37.891 1.00 61.78 509 LEU A N 1
ATOM 3908 C CA . LEU A 1 509 ? 4.407 1.010 -37.775 1.00 61.78 509 LEU A CA 1
ATOM 3909 C C . LEU A 1 509 ? 3.505 1.535 -38.886 1.00 61.78 509 LEU A C 1
ATOM 3911 O O . LEU A 1 509 ? 3.543 1.072 -40.030 1.00 61.78 509 LEU A O 1
ATOM 3915 N N . HIS A 1 510 ? 2.714 2.524 -38.495 1.00 63.44 510 HIS A N 1
ATOM 3916 C CA . HIS A 1 510 ? 1.780 3.270 -39.314 1.00 63.44 510 HIS A CA 1
ATOM 3917 C C . HIS A 1 510 ? 1.980 4.767 -39.046 1.00 63.44 510 HIS A C 1
ATOM 3919 O O . HIS A 1 510 ? 2.401 5.144 -37.951 1.00 63.44 510 HIS A O 1
ATOM 3925 N N . ASP A 1 511 ? 1.716 5.573 -40.071 1.00 66.50 511 ASP A N 1
ATOM 3926 C CA . ASP A 1 511 ? 1.549 7.026 -40.087 1.00 66.50 511 ASP A CA 1
ATOM 3927 C C . ASP A 1 511 ? 2.279 7.802 -38.966 1.00 66.50 511 ASP A C 1
ATOM 3929 O O . ASP A 1 511 ? 1.709 8.130 -37.924 1.00 66.50 511 ASP A O 1
ATOM 3933 N N . LYS A 1 512 ? 3.545 8.167 -39.234 1.00 70.44 512 LYS A N 1
ATOM 3934 C CA . LYS A 1 512 ? 4.389 9.069 -38.410 1.00 70.44 512 LYS A CA 1
ATOM 3935 C C . LYS A 1 512 ? 4.706 8.644 -36.969 1.00 70.44 512 LYS A C 1
ATOM 3937 O O . LYS A 1 512 ? 5.000 9.495 -36.135 1.00 70.44 512 LYS A O 1
ATOM 3942 N N . SER A 1 513 ? 4.650 7.360 -36.653 1.00 73.50 513 SER A N 1
ATOM 3943 C CA . SER A 1 513 ? 5.107 6.872 -35.345 1.00 73.50 513 SER A CA 1
ATOM 3944 C C . SER A 1 513 ? 6.640 6.753 -35.271 1.00 73.50 513 SER A C 1
ATOM 3946 O O . SER A 1 513 ? 7.265 6.324 -36.250 1.00 73.50 513 SER A O 1
ATOM 3948 N N . LYS A 1 514 ? 7.223 7.088 -34.110 1.00 76.25 514 LYS A N 1
ATOM 3949 C CA . LYS A 1 514 ? 8.649 6.927 -33.765 1.00 76.25 514 LYS A CA 1
ATOM 3950 C C . LYS A 1 514 ? 8.852 5.627 -32.986 1.00 76.25 514 LYS A C 1
ATOM 3952 O O . LYS A 1 514 ? 8.209 5.395 -31.965 1.00 76.25 514 LYS A O 1
ATOM 3957 N N . ALA A 1 515 ? 9.718 4.732 -33.468 1.00 76.56 515 ALA A N 1
ATOM 3958 C CA . ALA A 1 515 ? 9.800 3.375 -32.907 1.00 76.56 515 ALA A CA 1
ATOM 3959 C C . ALA A 1 515 ? 10.889 3.144 -31.843 1.00 76.56 515 ALA A C 1
ATOM 3961 O O . ALA A 1 515 ? 10.795 2.173 -31.089 1.00 76.56 515 ALA A O 1
ATOM 3962 N N . MET A 1 516 ? 11.935 3.973 -31.811 1.00 83.88 516 MET A N 1
ATOM 3963 C CA . MET A 1 516 ? 12.938 4.002 -30.743 1.00 83.88 516 MET A CA 1
ATOM 3964 C C . MET A 1 516 ? 13.839 5.230 -30.879 1.00 83.88 516 MET A C 1
ATOM 3966 O O . MET A 1 516 ? 14.371 5.476 -31.963 1.00 83.88 516 MET A O 1
ATOM 3970 N N . GLU A 1 517 ? 14.107 5.898 -29.765 1.00 86.44 517 GLU A N 1
ATOM 3971 C CA . GLU A 1 517 ? 15.044 7.014 -29.668 1.00 86.44 517 GLU A CA 1
ATOM 3972 C C . GLU A 1 517 ? 16.008 6.806 -28.491 1.00 86.44 517 GLU A C 1
ATOM 3974 O O . GLU A 1 517 ? 15.630 6.295 -27.432 1.00 86.44 517 GLU A O 1
ATOM 3979 N N . ILE A 1 518 ? 17.294 7.111 -28.697 1.00 84.69 518 ILE A N 1
ATOM 3980 C CA . ILE A 1 518 ? 18.336 6.997 -27.665 1.00 84.69 518 ILE A CA 1
ATOM 3981 C C . ILE A 1 518 ? 19.249 8.230 -27.723 1.00 84.69 518 ILE A C 1
ATOM 3983 O O . ILE A 1 518 ? 20.151 8.300 -28.567 1.00 84.69 518 ILE A O 1
ATOM 3987 N N . LEU A 1 519 ? 19.049 9.166 -26.792 1.00 84.94 519 LEU A N 1
ATOM 3988 C CA . LEU A 1 519 ? 19.750 10.454 -26.738 1.00 84.94 519 LEU A CA 1
ATOM 3989 C C . LEU A 1 519 ? 20.892 10.460 -25.714 1.00 84.94 519 LEU A C 1
ATOM 3991 O O . LEU A 1 519 ? 20.776 9.921 -24.617 1.00 84.94 519 LEU A O 1
ATOM 3995 N N . GLU A 1 520 ? 22.024 11.054 -26.098 1.00 83.38 520 GLU A N 1
ATOM 3996 C CA . GLU A 1 520 ? 23.259 11.198 -25.302 1.00 83.38 520 GLU A CA 1
ATOM 3997 C C . GLU A 1 520 ? 23.757 9.923 -24.555 1.00 83.38 520 GLU A C 1
ATOM 3999 O O . GLU A 1 520 ? 24.173 9.984 -23.391 1.00 83.38 520 GLU A O 1
ATOM 4004 N N . PRO A 1 521 ? 23.784 8.722 -25.179 1.00 79.50 521 PRO A N 1
ATOM 4005 C CA . PRO A 1 521 ? 24.209 7.505 -24.494 1.00 79.50 521 PRO A CA 1
ATOM 4006 C C . PRO A 1 521 ? 25.699 7.513 -24.115 1.00 79.50 521 PRO A C 1
ATOM 4008 O O . PRO A 1 521 ? 26.569 7.961 -24.861 1.00 79.50 521 PRO A O 1
ATOM 4011 N N . GLY A 1 522 ? 26.022 6.943 -22.948 1.00 79.31 522 GLY A N 1
ATOM 4012 C CA . GLY A 1 522 ? 27.296 7.216 -22.275 1.00 79.31 522 GLY A CA 1
ATOM 4013 C C . GLY A 1 522 ? 28.557 6.472 -22.755 1.00 79.31 522 GLY A C 1
ATOM 4014 O O . GLY A 1 522 ? 29.638 7.064 -22.720 1.00 79.31 522 GLY A O 1
ATOM 4015 N N . LYS A 1 523 ? 28.512 5.170 -23.116 1.00 82.94 523 LYS A N 1
ATOM 4016 C CA . LYS A 1 523 ? 29.713 4.417 -23.604 1.00 82.94 523 LYS A CA 1
ATOM 4017 C C . LYS A 1 523 ? 29.463 3.304 -24.621 1.00 82.94 523 LYS A C 1
ATOM 4019 O O . LYS A 1 523 ? 30.299 3.138 -25.510 1.00 82.94 523 LYS A O 1
ATOM 4024 N N . GLU A 1 524 ? 28.407 2.504 -24.481 1.00 86.19 524 GLU A N 1
ATOM 4025 C CA . GLU A 1 524 ? 28.112 1.421 -25.435 1.00 86.19 524 GLU A CA 1
ATOM 4026 C C . GLU A 1 524 ? 26.601 1.182 -25.578 1.00 86.19 524 GLU A C 1
ATOM 4028 O O . GLU A 1 524 ? 25.922 0.899 -24.590 1.00 86.19 524 GLU A O 1
ATOM 4033 N N . VAL A 1 525 ? 26.092 1.233 -26.811 1.00 86.06 525 VAL A N 1
ATOM 4034 C CA . VAL A 1 525 ? 24.697 0.899 -27.150 1.00 86.06 525 VAL A CA 1
ATOM 4035 C C . VAL A 1 525 ? 24.669 -0.444 -27.876 1.00 86.06 525 VAL A C 1
ATOM 4037 O O . VAL A 1 525 ? 25.405 -0.653 -28.843 1.00 86.06 525 VAL A O 1
ATOM 4040 N N . LYS A 1 526 ? 23.829 -1.380 -27.422 1.00 87.38 526 LYS A N 1
ATOM 4041 C CA . LYS A 1 526 ? 23.616 -2.685 -28.069 1.00 87.38 526 LYS A CA 1
ATOM 4042 C C . LYS A 1 526 ? 22.142 -2.905 -28.386 1.00 87.38 526 LYS A C 1
ATOM 4044 O O . LYS A 1 526 ? 21.364 -3.178 -27.477 1.00 87.38 526 LYS A O 1
ATOM 4049 N N . VAL A 1 527 ? 21.794 -2.909 -29.667 1.00 84.19 527 VAL A N 1
ATOM 4050 C CA . VAL A 1 527 ? 20.464 -3.292 -30.160 1.00 84.19 527 VAL A CA 1
ATOM 4051 C C . VAL A 1 527 ? 20.565 -4.665 -30.834 1.00 84.19 527 VAL A C 1
ATOM 4053 O O . VAL A 1 527 ? 21.375 -4.870 -31.740 1.00 84.19 527 VAL A O 1
ATOM 4056 N N . GLY A 1 528 ? 19.810 -5.651 -30.347 1.00 83.81 528 GLY A N 1
ATOM 4057 C CA . GLY A 1 528 ? 19.973 -7.061 -30.715 1.00 83.81 528 GLY A CA 1
ATOM 4058 C C . GLY A 1 528 ? 19.335 -7.446 -32.053 1.00 83.81 528 GLY A C 1
ATOM 4059 O O . GLY A 1 528 ? 20.044 -7.703 -33.029 1.00 83.81 528 GLY A O 1
ATOM 4060 N N . LEU A 1 529 ? 18.005 -7.537 -32.082 1.00 77.38 529 LEU A N 1
ATOM 4061 C CA . LEU A 1 529 ? 17.206 -7.834 -33.276 1.00 77.38 529 LEU A CA 1
ATOM 4062 C C . LEU A 1 529 ? 16.036 -6.853 -33.373 1.00 77.38 529 LEU A C 1
ATOM 4064 O O . LEU A 1 529 ? 15.273 -6.713 -32.422 1.00 77.38 529 LEU A O 1
ATOM 4068 N N . VAL A 1 530 ? 15.899 -6.236 -34.542 1.00 70.94 530 VAL A N 1
ATOM 4069 C CA . VAL A 1 530 ? 14.927 -5.198 -34.873 1.00 70.94 530 VAL A CA 1
ATOM 4070 C C . VAL A 1 530 ? 14.109 -5.622 -36.095 1.00 70.94 530 VAL A C 1
ATOM 4072 O O . VAL A 1 530 ? 14.681 -6.033 -37.110 1.00 70.94 530 VAL A O 1
ATOM 4075 N N . GLN A 1 531 ? 12.779 -5.573 -35.997 1.00 72.12 531 GLN A N 1
ATOM 4076 C CA . GLN A 1 531 ? 11.860 -5.997 -37.059 1.00 72.12 531 GLN A CA 1
ATOM 4077 C C . GLN A 1 531 ? 10.649 -5.055 -37.163 1.00 72.12 531 GLN A C 1
ATOM 4079 O O . GLN A 1 531 ? 9.817 -5.028 -36.257 1.00 72.12 531 GLN A O 1
ATOM 4084 N N . PHE A 1 532 ? 10.519 -4.352 -38.292 1.00 67.19 532 PHE A N 1
ATOM 4085 C CA . PHE A 1 532 ? 9.447 -3.382 -38.540 1.00 67.19 532 PHE A CA 1
ATOM 4086 C C . PHE A 1 532 ? 8.861 -3.512 -39.956 1.00 67.19 532 PHE A C 1
ATOM 4088 O O . PHE A 1 532 ? 9.546 -3.212 -40.929 1.00 67.19 532 PHE A O 1
ATOM 4095 N N . PRO A 1 533 ? 7.599 -3.919 -40.137 1.00 62.88 533 PRO A N 1
ATOM 4096 C CA . PRO A 1 533 ? 6.813 -3.473 -41.285 1.00 62.88 533 PRO A CA 1
ATOM 4097 C C . PRO A 1 533 ? 6.544 -1.966 -41.168 1.00 62.88 533 PRO A C 1
ATOM 4099 O O . PRO A 1 533 ? 5.997 -1.564 -40.145 1.00 62.88 533 PRO A O 1
ATOM 4102 N N . LEU A 1 534 ? 6.910 -1.153 -42.167 1.00 60.62 534 LEU A N 1
ATOM 4103 C CA . LEU A 1 534 ? 6.602 0.287 -42.176 1.00 60.62 534 LEU A CA 1
ATOM 4104 C C . LEU A 1 534 ? 5.559 0.672 -43.219 1.00 60.62 534 LEU A C 1
ATOM 4106 O O . LEU A 1 534 ? 5.547 0.136 -44.332 1.00 60.62 534 LEU A O 1
ATOM 4110 N N . HIS A 1 535 ? 4.786 1.700 -42.876 1.00 60.94 535 HIS A N 1
ATOM 4111 C CA . HIS A 1 535 ? 3.882 2.416 -43.762 1.00 60.94 535 HIS A CA 1
ATOM 4112 C C . HIS A 1 535 ? 3.962 3.931 -43.505 1.00 60.94 535 HIS A C 1
ATOM 4114 O O . HIS A 1 535 ? 4.022 4.348 -42.357 1.00 60.94 535 HIS A O 1
ATOM 4120 N N . GLU A 1 536 ? 3.965 4.714 -44.586 1.00 63.81 536 GLU A N 1
ATOM 4121 C CA . GLU A 1 536 ? 3.757 6.173 -44.653 1.00 63.81 536 GLU A CA 1
ATOM 4122 C C . GLU A 1 536 ? 4.470 7.050 -43.588 1.00 63.81 536 GLU A C 1
ATOM 4124 O O . GLU A 1 536 ? 3.875 7.512 -42.615 1.00 63.81 536 GLU A O 1
ATOM 4129 N N . ASN A 1 537 ? 5.706 7.467 -43.898 1.00 66.31 537 ASN A N 1
ATOM 4130 C CA . ASN A 1 537 ? 6.466 8.514 -43.188 1.00 66.31 537 ASN A CA 1
ATOM 4131 C C . ASN A 1 537 ? 6.763 8.207 -41.697 1.00 66.31 537 ASN A C 1
ATOM 4133 O O . ASN A 1 537 ? 6.613 9.089 -40.855 1.00 66.31 537 ASN A O 1
ATOM 4137 N N . SER A 1 538 ? 7.149 6.972 -41.353 1.00 70.31 538 SER A N 1
ATOM 4138 C CA . SER A 1 538 ? 7.553 6.586 -39.980 1.00 70.31 538 SER A CA 1
ATOM 4139 C C . SER A 1 538 ? 9.075 6.542 -39.793 1.00 70.31 538 SER A C 1
ATOM 4141 O O . SER A 1 538 ? 9.803 6.222 -40.736 1.00 70.31 538 SER A O 1
ATOM 4143 N N . GLU A 1 539 ? 9.526 6.764 -38.556 1.00 71.75 539 GLU A N 1
ATOM 4144 C CA . GLU A 1 539 ? 10.933 6.769 -38.116 1.00 71.75 539 GLU A CA 1
ATOM 4145 C C . GLU A 1 539 ? 11.178 5.616 -37.124 1.00 71.75 539 GLU A C 1
ATOM 4147 O O . GLU A 1 539 ? 10.315 5.325 -36.293 1.00 71.75 539 GLU A O 1
ATOM 4152 N N . THR A 1 540 ? 12.307 4.889 -37.211 1.00 71.81 540 THR A N 1
ATOM 4153 C CA . THR A 1 540 ? 12.392 3.571 -36.527 1.00 71.81 540 THR A CA 1
ATOM 4154 C C . THR A 1 540 ? 13.507 3.338 -35.513 1.00 71.81 540 THR A C 1
ATOM 4156 O O . THR A 1 540 ? 13.333 2.512 -34.617 1.00 71.81 540 THR A O 1
ATOM 4159 N N . LEU A 1 541 ? 14.648 4.011 -35.629 1.00 80.44 541 LEU A N 1
ATOM 4160 C CA . LEU A 1 541 ? 15.710 3.965 -34.625 1.00 80.44 541 LEU A CA 1
ATOM 4161 C C . LEU A 1 541 ? 16.641 5.162 -34.820 1.00 80.44 541 LEU A C 1
ATOM 4163 O O . LEU A 1 541 ? 17.495 5.134 -35.708 1.00 80.44 541 LEU A O 1
ATOM 4167 N N . GLU A 1 542 ? 16.485 6.165 -33.963 1.00 84.44 542 GLU A N 1
ATOM 4168 C CA . GLU A 1 542 ? 17.404 7.296 -33.837 1.00 84.44 542 GLU A CA 1
ATOM 4169 C C . GLU A 1 542 ? 18.391 7.041 -32.683 1.00 84.44 542 GLU A C 1
ATOM 4171 O O . GLU A 1 542 ? 18.017 6.561 -31.608 1.00 84.44 542 GLU A O 1
ATOM 4176 N N . ILE A 1 543 ? 19.680 7.319 -32.905 1.00 81.88 543 ILE A N 1
ATOM 4177 C CA . ILE A 1 543 ? 20.720 7.281 -31.866 1.00 81.88 543 ILE A CA 1
ATOM 4178 C C . ILE A 1 543 ? 21.635 8.498 -32.050 1.00 81.88 543 ILE A C 1
ATOM 4180 O O . ILE A 1 543 ? 22.406 8.534 -33.012 1.00 81.88 543 ILE A O 1
ATOM 4184 N N . ALA A 1 544 ? 21.601 9.459 -31.121 1.00 82.81 544 ALA A N 1
ATOM 4185 C CA . ALA A 1 544 ? 22.255 10.765 -31.280 1.00 82.81 544 ALA A CA 1
ATOM 4186 C C . ALA A 1 544 ? 23.175 11.164 -30.105 1.00 82.81 544 ALA A C 1
ATOM 4188 O O . ALA A 1 544 ? 23.014 10.701 -28.975 1.00 82.81 544 ALA A O 1
ATOM 4189 N N . GLY A 1 545 ? 24.153 12.042 -30.369 1.00 69.31 545 GLY A N 1
ATOM 4190 C CA . GLY A 1 545 ? 24.949 12.736 -29.340 1.00 69.31 545 GLY A CA 1
ATOM 4191 C C . GLY A 1 545 ? 25.946 11.860 -28.565 1.00 69.31 545 GLY A C 1
ATOM 4192 O O . GLY A 1 545 ? 26.129 12.029 -27.361 1.00 69.31 545 GLY A O 1
ATOM 4193 N N . THR A 1 546 ? 26.574 10.867 -29.206 1.00 60.22 546 THR A N 1
ATOM 4194 C CA . THR A 1 546 ? 27.236 9.763 -28.480 1.00 60.22 546 THR A CA 1
ATOM 4195 C C . THR A 1 546 ? 28.774 9.850 -28.442 1.00 60.22 546 THR A C 1
ATOM 4197 O O . THR A 1 546 ? 29.444 9.864 -29.472 1.00 60.22 546 THR A O 1
ATOM 4200 N N . ASP A 1 547 ? 29.405 9.670 -27.277 1.00 64.69 547 ASP A N 1
ATOM 4201 C CA . ASP A 1 547 ? 30.860 9.411 -27.202 1.00 64.69 547 ASP A CA 1
ATOM 4202 C C . ASP A 1 547 ? 31.186 7.893 -27.326 1.00 64.69 547 ASP A C 1
ATOM 4204 O O . ASP A 1 547 ? 32.089 7.374 -26.659 1.00 64.69 547 ASP A O 1
ATOM 4208 N N . THR A 1 548 ? 30.428 7.116 -28.117 1.00 63.88 548 THR A N 1
ATOM 4209 C CA . THR A 1 548 ? 30.254 5.663 -27.863 1.00 63.88 548 THR A CA 1
ATOM 4210 C C . THR A 1 548 ? 30.697 4.680 -28.950 1.00 63.88 548 THR A C 1
ATOM 4212 O O . THR A 1 548 ? 31.097 5.029 -30.063 1.00 63.88 548 THR A O 1
ATOM 4215 N N . GLU A 1 549 ? 30.641 3.396 -28.583 1.00 81.44 549 GLU A N 1
ATOM 4216 C CA . GLU A 1 549 ? 30.515 2.286 -29.522 1.00 81.44 549 GLU A CA 1
ATOM 4217 C C . GLU A 1 549 ? 29.036 1.864 -29.678 1.00 81.44 549 GLU A C 1
ATOM 4219 O O . GLU A 1 549 ? 28.411 1.406 -28.720 1.00 81.44 549 GLU A O 1
ATOM 4224 N N . VAL A 1 550 ? 28.503 1.936 -30.899 1.00 83.88 550 VAL A N 1
ATOM 4225 C CA . VAL A 1 550 ? 27.137 1.511 -31.251 1.00 83.88 550 VAL A CA 1
ATOM 4226 C C . VAL A 1 550 ? 27.179 0.146 -31.943 1.00 83.88 550 VAL A C 1
ATOM 4228 O O . VAL A 1 550 ? 27.963 -0.076 -32.872 1.00 83.88 550 VAL A O 1
ATOM 4231 N N . ARG A 1 551 ? 26.333 -0.798 -31.514 1.00 85.25 551 ARG A N 1
ATOM 4232 C CA . ARG A 1 551 ? 26.206 -2.135 -32.117 1.00 85.25 551 ARG A CA 1
ATOM 4233 C C . ARG A 1 551 ? 24.751 -2.497 -32.397 1.00 85.25 551 ARG A C 1
ATOM 4235 O O . ARG A 1 551 ? 24.004 -2.781 -31.465 1.00 85.25 551 ARG A O 1
ATOM 4242 N N . VAL A 1 552 ? 24.395 -2.612 -33.674 1.00 82.06 552 VAL A N 1
ATOM 4243 C CA . VAL A 1 552 ? 23.087 -3.092 -34.143 1.00 82.06 552 VAL A CA 1
ATOM 4244 C C . VAL A 1 552 ? 23.260 -4.474 -34.785 1.00 82.06 552 VAL A C 1
ATOM 4246 O O . VAL A 1 552 ? 24.042 -4.648 -35.722 1.00 82.06 552 VAL A O 1
ATOM 4249 N N . GLY A 1 553 ? 22.585 -5.494 -34.250 1.00 82.06 553 GLY A N 1
ATOM 4250 C CA . GLY A 1 553 ? 22.811 -6.897 -34.614 1.00 82.06 553 GLY A CA 1
ATOM 4251 C C . GLY A 1 553 ? 22.164 -7.322 -35.935 1.00 82.06 553 GLY A C 1
ATOM 4252 O O . GLY A 1 553 ? 22.867 -7.682 -36.883 1.00 82.06 553 GLY A O 1
ATOM 4253 N N . LEU A 1 554 ? 20.831 -7.317 -35.985 1.00 75.62 554 LEU A N 1
ATOM 4254 C CA . LEU A 1 554 ? 20.033 -7.686 -37.159 1.00 75.62 554 LEU A CA 1
ATOM 4255 C C . LEU A 1 554 ? 18.818 -6.761 -37.295 1.00 75.62 554 LEU A C 1
ATOM 4257 O O . LEU A 1 554 ? 18.074 -6.585 -36.338 1.00 75.62 554 LEU A O 1
ATOM 4261 N N . VAL A 1 555 ? 18.616 -6.229 -38.497 1.00 69.88 555 VAL A N 1
ATOM 4262 C CA . VAL A 1 555 ? 17.543 -5.301 -38.881 1.00 69.88 555 VAL A CA 1
ATOM 4263 C C . VAL A 1 555 ? 16.766 -5.921 -40.056 1.00 69.88 555 VAL A C 1
ATOM 4265 O O . VAL A 1 555 ? 17.382 -6.268 -41.066 1.00 69.88 555 VAL A O 1
ATOM 4268 N N . GLN A 1 556 ? 15.448 -6.136 -39.935 1.00 71.56 556 GLN A N 1
ATOM 4269 C CA . GLN A 1 556 ? 14.613 -6.779 -40.976 1.00 71.56 556 GLN A CA 1
ATOM 4270 C C . GLN A 1 556 ? 13.268 -6.067 -41.210 1.00 71.56 556 GLN A C 1
ATOM 4272 O O . GLN A 1 556 ? 12.317 -6.296 -40.460 1.00 71.56 556 GLN A O 1
ATOM 4277 N N . LEU A 1 557 ? 13.184 -5.209 -42.231 1.00 65.94 557 LEU A N 1
ATOM 4278 C CA . LEU A 1 557 ? 12.131 -4.191 -42.335 1.00 65.94 557 LEU A CA 1
ATOM 4279 C C . LEU A 1 557 ? 11.646 -3.980 -43.796 1.00 65.94 557 LEU A C 1
ATOM 4281 O O . LEU A 1 557 ? 12.412 -3.465 -44.607 1.00 65.94 557 LEU A O 1
ATOM 4285 N N . PRO A 1 558 ? 10.424 -4.377 -44.204 1.00 63.75 558 PRO A N 1
ATOM 4286 C CA . PRO A 1 558 ? 9.842 -3.926 -45.474 1.00 63.75 558 PRO A CA 1
ATOM 4287 C C . PRO A 1 558 ? 9.352 -2.478 -45.368 1.00 63.75 558 PRO A C 1
ATOM 4289 O O . PRO A 1 558 ? 8.516 -2.180 -44.515 1.00 63.75 558 PRO A O 1
ATOM 4292 N N . LEU A 1 559 ? 9.886 -1.603 -46.230 1.00 61.09 559 LEU A N 1
ATOM 4293 C CA . LEU A 1 559 ? 9.625 -0.163 -46.227 1.00 61.09 559 LEU A CA 1
ATOM 4294 C C . LEU A 1 559 ? 8.747 0.259 -47.403 1.00 61.09 559 LEU A C 1
ATOM 4296 O O . LEU A 1 559 ? 8.896 -0.240 -48.523 1.00 61.09 559 LEU A O 1
ATOM 4300 N N . HIS A 1 560 ? 7.882 1.229 -47.128 1.00 63.56 560 HIS A N 1
ATOM 4301 C CA . HIS A 1 560 ? 6.989 1.866 -48.082 1.00 63.56 560 HIS A CA 1
ATOM 4302 C C . HIS A 1 560 ? 6.887 3.368 -47.774 1.00 63.56 560 HIS A C 1
ATOM 4304 O O . HIS A 1 560 ? 6.949 3.760 -46.610 1.00 63.56 560 HIS A O 1
ATOM 4310 N N . ASP A 1 561 ? 6.702 4.175 -48.820 1.00 65.50 561 ASP A N 1
ATOM 4311 C CA . ASP A 1 561 ? 6.213 5.559 -48.776 1.00 65.50 561 ASP A CA 1
ATOM 4312 C C . ASP A 1 561 ? 6.958 6.526 -47.826 1.00 65.50 561 ASP A C 1
ATOM 4314 O O . ASP A 1 561 ? 6.421 6.987 -46.820 1.00 65.50 561 ASP A O 1
ATOM 4318 N N . ASN A 1 562 ? 8.167 6.940 -48.229 1.00 67.31 562 ASN A N 1
ATOM 4319 C CA . ASN A 1 562 ? 8.976 8.015 -47.617 1.00 67.31 562 ASN A CA 1
ATOM 4320 C C . ASN A 1 562 ? 9.319 7.818 -46.116 1.00 67.31 562 ASN A C 1
ATOM 4322 O O . ASN A 1 562 ? 9.480 8.795 -45.396 1.00 67.31 562 ASN A O 1
ATOM 4326 N N . SER A 1 563 ? 9.414 6.574 -45.637 1.00 70.38 563 SER A N 1
ATOM 4327 C CA . SER A 1 563 ? 9.854 6.253 -44.262 1.00 70.38 563 SER A CA 1
ATOM 4328 C C . SER A 1 563 ? 11.378 6.093 -44.120 1.00 70.38 563 SER A C 1
ATOM 4330 O O . SER A 1 563 ? 12.042 5.652 -45.065 1.00 70.38 563 SER A O 1
ATOM 4332 N N . GLU A 1 564 ? 11.916 6.366 -42.928 1.00 71.62 564 GLU A N 1
ATOM 4333 C CA . GLU A 1 564 ? 13.359 6.372 -42.628 1.00 71.62 564 GLU A CA 1
ATOM 4334 C C . GLU A 1 564 ? 13.684 5.449 -41.441 1.00 71.62 564 GLU A C 1
ATOM 4336 O O . GLU A 1 564 ? 12.967 5.436 -40.442 1.00 71.62 564 GLU A O 1
ATOM 4341 N N . THR A 1 565 ? 14.716 4.598 -41.543 1.00 70.94 565 THR A N 1
ATOM 4342 C CA . THR A 1 565 ? 14.857 3.485 -40.577 1.00 70.94 565 THR A CA 1
ATOM 4343 C C . THR A 1 565 ? 15.914 3.608 -39.501 1.00 70.94 565 THR A C 1
ATOM 4345 O O . THR A 1 565 ? 15.607 3.340 -38.344 1.00 70.94 565 THR A O 1
ATOM 4348 N N . LEU A 1 566 ? 17.165 3.882 -39.847 1.00 78.56 566 LEU A N 1
ATOM 4349 C CA . LEU A 1 566 ? 18.248 3.845 -38.868 1.00 78.56 566 LEU A CA 1
ATOM 4350 C C . LEU A 1 566 ? 19.154 5.037 -39.098 1.00 78.56 566 LEU A C 1
ATOM 4352 O O . LEU A 1 566 ? 19.920 5.041 -40.059 1.00 78.56 566 LEU A O 1
ATOM 4356 N N . GLU A 1 567 ? 19.050 6.003 -38.200 1.00 82.75 567 GLU A N 1
ATOM 4357 C CA . GLU A 1 567 ? 19.870 7.202 -38.169 1.00 82.75 567 GLU A CA 1
ATOM 4358 C C . GLU A 1 567 ? 20.811 7.114 -36.964 1.00 82.75 567 GLU A C 1
ATOM 4360 O O . GLU A 1 567 ? 20.407 6.761 -35.851 1.00 82.75 567 GLU A O 1
ATOM 4365 N N . ILE A 1 568 ? 22.104 7.345 -37.195 1.00 80.44 568 ILE A N 1
ATOM 4366 C CA . ILE A 1 568 ? 23.125 7.282 -36.147 1.00 80.44 568 ILE A CA 1
ATOM 4367 C C . ILE A 1 568 ? 23.999 8.533 -36.244 1.00 80.44 568 ILE A C 1
ATOM 4369 O O . ILE A 1 568 ? 24.939 8.583 -37.043 1.00 80.44 568 ILE A O 1
ATOM 4373 N N . ASN A 1 569 ? 23.696 9.509 -35.392 1.00 81.75 569 ASN A N 1
ATOM 4374 C CA . ASN A 1 569 ? 24.274 10.849 -35.401 1.00 81.75 569 ASN A CA 1
ATOM 4375 C C . ASN A 1 569 ? 25.377 11.006 -34.347 1.00 81.75 569 ASN A C 1
ATOM 4377 O O . ASN A 1 569 ? 25.235 10.615 -33.186 1.00 81.75 569 ASN A O 1
ATOM 4381 N N . GLU A 1 570 ? 26.514 11.555 -34.779 1.00 78.50 570 GLU A N 1
ATOM 4382 C CA . GLU A 1 570 ? 27.731 11.747 -33.983 1.00 78.50 570 GLU A CA 1
ATOM 4383 C C . GLU A 1 570 ? 28.213 10.491 -33.198 1.00 78.50 570 GLU A C 1
ATOM 4385 O O . GLU A 1 570 ? 28.526 10.589 -32.009 1.00 78.50 570 GLU A O 1
ATOM 4390 N N . PRO A 1 571 ? 28.315 9.266 -33.768 1.00 70.31 571 PRO A N 1
ATOM 4391 C CA . PRO A 1 571 ? 28.762 8.098 -33.004 1.00 70.31 571 PRO A CA 1
ATOM 4392 C C . PRO A 1 571 ? 30.293 8.094 -32.804 1.00 70.31 571 PRO A C 1
ATOM 4394 O O . PRO A 1 571 ? 31.067 7.552 -33.602 1.00 70.31 571 PRO A O 1
ATOM 4397 N N . GLY A 1 572 ? 30.750 8.693 -31.702 1.00 71.50 572 GLY A N 1
ATOM 4398 C CA . GLY A 1 572 ? 32.122 9.174 -31.496 1.00 71.50 572 GLY A CA 1
ATOM 4399 C C . GLY A 1 572 ? 33.281 8.162 -31.475 1.00 71.50 572 GLY A C 1
ATOM 4400 O O . GLY A 1 572 ? 34.447 8.580 -31.421 1.00 71.50 572 GLY A O 1
ATOM 4401 N N . LYS A 1 573 ? 33.049 6.838 -31.510 1.00 79.00 573 LYS A N 1
ATOM 4402 C CA . LYS A 1 573 ? 34.145 5.841 -31.566 1.00 79.00 573 LYS A CA 1
ATOM 4403 C C . LYS A 1 573 ? 33.974 4.759 -32.629 1.00 79.00 573 LYS A C 1
ATOM 4405 O O . LYS A 1 573 ? 34.861 4.640 -33.474 1.00 79.00 573 LYS A O 1
ATOM 4410 N N . GLU A 1 574 ? 32.933 3.934 -32.579 1.00 83.25 574 GLU A N 1
ATOM 4411 C CA . GLU A 1 574 ? 32.779 2.835 -33.548 1.00 83.25 574 GLU A CA 1
ATOM 4412 C C . GLU A 1 574 ? 31.315 2.436 -33.763 1.00 83.25 574 GLU A C 1
ATOM 4414 O O . GLU A 1 574 ? 30.610 2.149 -32.801 1.00 83.25 574 GLU A O 1
ATOM 4419 N N . VAL A 1 575 ? 30.896 2.310 -35.024 1.00 83.88 575 VAL A N 1
ATOM 4420 C CA . VAL A 1 575 ? 29.581 1.774 -35.407 1.00 83.88 575 VAL A CA 1
ATOM 4421 C C . VAL A 1 575 ? 29.743 0.366 -35.978 1.00 83.88 575 VAL A C 1
ATOM 4423 O O . VAL A 1 575 ? 30.534 0.145 -36.898 1.00 83.88 575 VAL A O 1
ATOM 4426 N N . LYS A 1 576 ? 28.975 -0.603 -35.468 1.00 84.56 576 LYS A N 1
ATOM 4427 C CA . LYS A 1 576 ? 28.853 -1.957 -36.033 1.00 84.56 576 LYS A CA 1
ATOM 4428 C C . LYS A 1 576 ? 27.395 -2.274 -36.370 1.00 84.56 576 LYS A C 1
ATOM 4430 O O . LYS A 1 576 ? 26.610 -2.525 -35.460 1.00 84.56 576 LYS A O 1
ATOM 4435 N N . VAL A 1 577 ? 27.068 -2.380 -37.655 1.00 81.19 577 VAL A N 1
ATOM 4436 C CA . VAL A 1 577 ? 25.775 -2.886 -38.147 1.00 81.19 577 VAL A CA 1
ATOM 4437 C C . VAL A 1 577 ? 25.985 -4.277 -38.756 1.00 81.19 577 VAL A C 1
ATOM 4439 O O . VAL A 1 577 ? 26.777 -4.450 -39.683 1.00 81.19 577 VAL A O 1
ATOM 4442 N N . GLY A 1 578 ? 25.328 -5.300 -38.204 1.00 81.94 578 GLY A N 1
ATOM 4443 C CA . GLY A 1 578 ? 25.592 -6.707 -38.530 1.00 81.94 578 GLY A CA 1
ATOM 4444 C C . GLY A 1 578 ? 24.989 -7.178 -39.857 1.00 81.94 578 GLY A C 1
ATOM 4445 O O . GLY A 1 578 ? 25.717 -7.462 -40.811 1.00 81.94 578 GLY A O 1
ATOM 4446 N N . LEU A 1 579 ? 23.664 -7.308 -39.907 1.00 75.06 579 LEU A N 1
ATOM 4447 C CA . LEU A 1 579 ? 22.903 -7.711 -41.094 1.00 75.06 579 LEU A CA 1
ATOM 4448 C C . LEU A 1 579 ? 21.650 -6.843 -41.216 1.00 75.06 579 LEU A C 1
ATOM 4450 O O . LEU A 1 579 ? 20.899 -6.706 -40.254 1.00 75.06 579 LEU A O 1
ATOM 4454 N N . VAL A 1 580 ? 21.415 -6.312 -42.412 1.00 69.75 580 VAL A N 1
ATOM 4455 C CA . VAL A 1 580 ? 20.258 -5.479 -42.746 1.00 69.75 580 VAL A CA 1
ATOM 4456 C C . VAL A 1 580 ? 19.503 -6.141 -43.907 1.00 69.75 580 VAL A C 1
ATOM 4458 O O . VAL A 1 580 ? 20.121 -6.536 -44.902 1.00 69.75 580 VAL A O 1
ATOM 4461 N N . GLN A 1 581 ? 18.179 -6.311 -43.790 1.00 70.88 581 GLN A N 1
ATOM 4462 C CA . GLN A 1 581 ? 17.313 -6.936 -44.809 1.00 70.88 581 GLN A CA 1
ATOM 4463 C C . GLN A 1 581 ? 15.996 -6.163 -44.997 1.00 70.88 581 GLN A C 1
ATOM 4465 O O . GLN A 1 581 ? 15.102 -6.240 -44.161 1.00 70.88 581 GLN A O 1
ATOM 4470 N N . LEU A 1 582 ? 15.880 -5.452 -46.118 1.00 66.56 582 LEU A N 1
ATOM 4471 C CA . LEU A 1 582 ? 14.836 -4.473 -46.418 1.00 66.56 582 LEU A CA 1
ATOM 4472 C C . LEU A 1 582 ? 14.362 -4.589 -47.878 1.00 66.56 582 LEU A C 1
ATOM 4474 O O . LEU A 1 582 ? 15.154 -4.405 -48.799 1.00 66.56 582 LEU A O 1
ATOM 4478 N N . PRO A 1 583 ? 13.089 -4.890 -48.145 1.00 64.75 583 PRO A N 1
ATOM 4479 C CA . PRO A 1 583 ? 12.420 -4.414 -49.354 1.00 64.75 583 PRO A CA 1
ATOM 4480 C C . PRO A 1 583 ? 12.251 -2.891 -49.287 1.00 64.75 583 PRO A C 1
ATOM 4482 O O . PRO A 1 583 ? 11.657 -2.424 -48.320 1.00 64.75 583 PRO A O 1
ATOM 4485 N N . LEU A 1 584 ? 12.755 -2.137 -50.273 1.00 63.22 584 LEU A N 1
ATOM 4486 C CA . LEU A 1 584 ? 12.581 -0.677 -50.335 1.00 63.22 584 LEU A CA 1
ATOM 4487 C C . LEU A 1 584 ? 11.701 -0.260 -51.515 1.00 63.22 584 LEU A C 1
ATOM 4489 O O . LEU A 1 584 ? 11.906 -0.711 -52.647 1.00 63.22 584 LEU A O 1
ATOM 4493 N N . HIS A 1 585 ? 10.777 0.653 -51.233 1.00 65.06 585 HIS A N 1
ATOM 4494 C CA . HIS A 1 585 ? 9.886 1.290 -52.193 1.00 65.06 585 HIS A CA 1
ATOM 4495 C C . HIS A 1 585 ? 9.793 2.800 -51.928 1.00 65.06 585 HIS A C 1
ATOM 4497 O O . HIS A 1 585 ? 10.153 3.272 -50.851 1.00 65.06 585 HIS A O 1
ATOM 4503 N N . ASP A 1 586 ? 9.320 3.540 -52.933 1.00 69.19 586 ASP A N 1
ATOM 4504 C CA . ASP A 1 586 ? 8.819 4.918 -52.846 1.00 69.19 586 ASP A CA 1
ATOM 4505 C C . ASP A 1 586 ? 9.604 5.849 -51.898 1.00 69.19 586 ASP A C 1
ATOM 4507 O O . ASP A 1 586 ? 9.085 6.353 -50.901 1.00 69.19 586 ASP A O 1
ATOM 4511 N N . LYS A 1 587 ? 10.875 6.102 -52.250 1.00 72.25 587 LYS A N 1
ATOM 4512 C CA . LYS A 1 587 ? 11.799 7.044 -51.580 1.00 72.25 587 LYS A CA 1
ATOM 4513 C C . LYS A 1 587 ? 12.118 6.803 -50.095 1.00 72.25 587 LYS A C 1
ATOM 4515 O O . LYS A 1 587 ? 12.550 7.731 -49.423 1.00 72.25 587 LYS A O 1
ATOM 4520 N N . SER A 1 588 ? 11.926 5.601 -49.557 1.00 74.06 588 SER A N 1
ATOM 4521 C CA . SER A 1 588 ? 12.409 5.301 -48.199 1.00 74.06 588 SER A CA 1
ATOM 4522 C C . SER A 1 588 ? 13.944 5.370 -48.076 1.00 74.06 588 SER A C 1
ATOM 4524 O O . SER A 1 588 ? 14.645 5.017 -49.033 1.00 74.06 588 SER A O 1
ATOM 4526 N N . LYS A 1 589 ? 14.448 5.746 -46.888 1.00 75.06 589 LYS A N 1
ATOM 4527 C CA . LYS A 1 589 ? 15.883 5.822 -46.544 1.00 75.06 589 LYS A CA 1
ATOM 4528 C C . LYS A 1 589 ? 16.265 4.755 -45.509 1.00 75.06 589 LYS A C 1
ATOM 4530 O O . LYS A 1 589 ? 15.635 4.629 -44.461 1.00 75.06 589 LYS A O 1
ATOM 4535 N N . ALA A 1 590 ? 17.268 3.935 -45.819 1.00 73.81 590 ALA A N 1
ATOM 4536 C CA . ALA A 1 590 ? 17.499 2.672 -45.105 1.00 73.81 590 ALA A CA 1
ATOM 4537 C C . ALA A 1 590 ? 18.572 2.686 -43.997 1.00 73.81 590 ALA A C 1
ATOM 4539 O O . ALA A 1 590 ? 18.487 1.893 -43.052 1.00 73.81 590 ALA A O 1
ATOM 4540 N N . LEU A 1 591 ? 19.603 3.523 -44.112 1.00 80.19 591 LEU A N 1
ATOM 4541 C CA . LEU A 1 591 ? 20.646 3.681 -43.095 1.00 80.19 591 LEU A CA 1
ATOM 4542 C C . LEU A 1 591 ? 21.415 4.979 -43.351 1.00 80.19 591 LEU A C 1
ATOM 4544 O O . LEU A 1 591 ? 22.066 5.103 -44.387 1.00 80.19 591 LEU A O 1
ATOM 4548 N N . GLU A 1 592 ? 21.376 5.897 -42.394 1.00 83.44 592 GLU A N 1
ATOM 4549 C CA . GLU A 1 592 ? 22.209 7.096 -42.355 1.00 83.44 592 GLU A CA 1
ATOM 4550 C C . GLU A 1 592 ? 23.160 7.035 -41.154 1.00 83.44 592 GLU A C 1
ATOM 4552 O O . GLU A 1 592 ? 22.803 6.583 -40.062 1.00 83.44 592 GLU A O 1
ATOM 4557 N N . ILE A 1 593 ? 24.415 7.429 -41.372 1.00 81.12 593 ILE A N 1
ATOM 4558 C CA . ILE A 1 593 ? 25.438 7.494 -40.328 1.00 81.12 593 ILE A CA 1
ATOM 4559 C C . ILE A 1 593 ? 26.259 8.771 -40.532 1.00 81.12 593 ILE A C 1
ATOM 4561 O O . ILE A 1 593 ? 27.119 8.815 -41.418 1.00 81.12 593 ILE A O 1
ATOM 4565 N N . THR A 1 594 ? 26.037 9.771 -39.682 1.00 82.12 594 THR A N 1
ATOM 4566 C CA . THR A 1 594 ? 26.596 11.123 -39.834 1.00 82.12 594 THR A CA 1
ATOM 4567 C C . THR A 1 594 ? 27.613 11.440 -38.728 1.00 82.12 594 THR A C 1
ATOM 4569 O O . THR A 1 594 ? 27.416 11.116 -37.557 1.00 82.12 594 THR A O 1
ATOM 4572 N N . GLU A 1 595 ? 28.766 11.985 -39.129 1.00 79.12 595 GLU A N 1
ATOM 4573 C CA . GLU A 1 595 ? 29.971 12.222 -38.310 1.00 79.12 595 GLU A CA 1
ATOM 4574 C C . GLU A 1 595 ? 30.505 11.004 -37.489 1.00 79.12 595 GLU A C 1
ATOM 4576 O O . GLU A 1 595 ? 30.907 11.150 -36.326 1.00 79.12 595 GLU A O 1
ATOM 4581 N N . PRO A 1 596 ? 30.583 9.760 -38.025 1.00 71.75 596 PRO A N 1
ATOM 4582 C CA . PRO A 1 596 ? 31.018 8.610 -37.233 1.00 71.75 596 PRO A CA 1
ATOM 4583 C C . PRO A 1 596 ? 32.528 8.613 -36.950 1.00 71.75 596 PRO A C 1
ATOM 4585 O O . PRO A 1 596 ? 33.376 8.490 -37.841 1.00 71.75 596 PRO A O 1
ATOM 4588 N N . GLY A 1 597 ? 32.883 8.680 -35.664 1.00 74.31 597 GLY A N 1
ATOM 4589 C CA . GLY A 1 597 ? 34.149 9.275 -35.229 1.00 74.31 597 GLY A CA 1
ATOM 4590 C C . GLY A 1 597 ? 35.450 8.557 -35.619 1.00 74.31 597 GLY A C 1
ATOM 4591 O O . GLY A 1 597 ? 36.486 9.216 -35.749 1.00 74.31 597 GLY A O 1
ATOM 4592 N N . LYS A 1 598 ? 35.471 7.221 -35.782 1.00 79.81 598 LYS A N 1
ATOM 4593 C CA . LYS A 1 598 ? 36.697 6.495 -36.210 1.00 79.81 598 LYS A CA 1
ATOM 4594 C C . LYS A 1 598 ? 36.464 5.327 -37.147 1.00 79.81 598 LYS A C 1
ATOM 4596 O O . LYS A 1 598 ? 37.180 5.228 -38.140 1.00 79.81 598 LYS A O 1
ATOM 4601 N N . GLU A 1 599 ? 35.562 4.406 -36.817 1.00 82.81 599 GLU A N 1
ATOM 4602 C CA . GLU A 1 599 ? 35.366 3.214 -37.643 1.00 82.81 599 GLU A CA 1
ATOM 4603 C C . GLU A 1 599 ? 33.889 2.846 -37.812 1.00 82.81 599 GLU A C 1
ATOM 4605 O O . GLU A 1 599 ? 33.170 2.659 -36.832 1.00 82.81 599 GLU A O 1
ATOM 4610 N N . VAL A 1 600 ? 33.466 2.673 -39.065 1.00 83.00 600 VAL A N 1
ATOM 4611 C CA . VAL A 1 600 ? 32.149 2.139 -39.433 1.00 83.00 600 VAL A CA 1
ATOM 4612 C C . VAL A 1 600 ? 32.326 0.736 -40.009 1.00 83.00 600 VAL A C 1
ATOM 4614 O O . VAL A 1 600 ? 33.101 0.532 -40.944 1.00 83.00 600 VAL A O 1
ATOM 4617 N N . LYS A 1 601 ? 31.597 -0.246 -39.472 1.00 83.69 601 LYS A N 1
ATOM 4618 C CA . LYS A 1 601 ? 31.521 -1.620 -39.988 1.00 83.69 601 LYS A CA 1
ATOM 4619 C C . LYS A 1 601 ? 30.075 -1.983 -40.328 1.00 83.69 601 LYS A C 1
ATOM 4621 O O . LYS A 1 601 ? 29.292 -2.242 -39.419 1.00 83.69 601 LYS A O 1
ATOM 4626 N N . VAL A 1 602 ? 29.754 -2.106 -41.614 1.00 80.25 602 VAL A N 1
ATOM 4627 C CA . VAL A 1 602 ? 28.475 -2.654 -42.102 1.00 80.25 602 VAL A CA 1
ATOM 4628 C C . VAL A 1 602 ? 28.719 -4.044 -42.698 1.00 80.25 602 VAL A C 1
ATOM 4630 O O . VAL A 1 602 ? 29.545 -4.213 -43.595 1.00 80.25 602 VAL A O 1
ATOM 4633 N N . GLY A 1 603 ? 28.048 -5.071 -42.173 1.00 81.25 603 GLY A N 1
ATOM 4634 C CA . GLY A 1 603 ? 28.327 -6.473 -42.499 1.00 81.25 603 GLY A CA 1
ATOM 4635 C C . GLY A 1 603 ? 27.720 -6.960 -43.820 1.00 81.25 603 GLY A C 1
ATOM 4636 O O . GLY A 1 603 ? 28.449 -7.201 -44.784 1.00 81.25 603 GLY A O 1
ATOM 4637 N N . LEU A 1 604 ? 26.401 -7.173 -43.849 1.00 74.12 604 LEU A N 1
ATOM 4638 C CA . LEU A 1 604 ? 25.670 -7.747 -44.989 1.00 74.12 604 LEU A CA 1
ATOM 4639 C C . LEU A 1 604 ? 24.365 -6.981 -45.263 1.00 74.12 604 LEU A C 1
ATOM 4641 O O . LEU A 1 604 ? 23.613 -6.692 -44.335 1.00 74.12 604 LEU A O 1
ATOM 4645 N N . VAL A 1 605 ? 24.118 -6.687 -46.543 1.00 68.25 605 VAL A N 1
ATOM 4646 C CA . VAL A 1 605 ? 23.103 -5.746 -47.048 1.00 68.25 605 VAL A CA 1
ATOM 4647 C C . VAL A 1 605 ? 22.404 -6.366 -48.283 1.00 68.25 605 VAL A C 1
ATOM 4649 O O . VAL A 1 605 ? 23.085 -6.714 -49.255 1.00 68.25 605 VAL A O 1
ATOM 4652 N N . GLN A 1 606 ? 21.078 -6.602 -48.250 1.00 69.19 606 GLN A N 1
ATOM 4653 C CA . GLN A 1 606 ? 20.366 -7.466 -49.231 1.00 69.19 606 GLN A CA 1
ATOM 4654 C C . GLN A 1 606 ? 18.904 -7.037 -49.545 1.00 69.19 606 GLN A C 1
ATOM 4656 O O . GLN A 1 606 ? 17.988 -7.486 -48.851 1.00 69.19 606 GLN A O 1
ATOM 4661 N N . PHE A 1 607 ? 18.662 -6.224 -50.593 1.00 68.25 607 PHE A N 1
ATOM 4662 C CA . PHE A 1 607 ? 17.421 -5.428 -50.773 1.00 68.25 607 PHE A CA 1
ATOM 4663 C C . PHE A 1 607 ? 16.839 -5.393 -52.206 1.00 68.25 607 PHE A C 1
ATOM 4665 O O . PHE A 1 607 ? 17.494 -4.838 -53.074 1.00 68.25 607 PHE A O 1
ATOM 4672 N N . PRO A 1 608 ? 15.624 -5.869 -52.542 1.00 59.91 608 PRO A N 1
ATOM 4673 C CA . PRO A 1 608 ? 14.997 -5.420 -53.793 1.00 59.91 608 PRO A CA 1
ATOM 4674 C C . PRO A 1 608 ? 14.713 -3.906 -53.716 1.00 59.91 608 PRO A C 1
ATOM 4676 O O . PRO A 1 608 ? 14.130 -3.456 -52.730 1.00 59.91 608 PRO A O 1
ATOM 4679 N N . LEU A 1 609 ? 15.139 -3.146 -54.732 1.00 60.47 609 LEU A N 1
ATOM 4680 C CA . LEU A 1 609 ? 15.092 -1.676 -54.753 1.00 60.47 609 LEU A CA 1
ATOM 4681 C C . LEU A 1 609 ? 14.299 -1.128 -55.932 1.00 60.47 609 LEU A C 1
ATOM 4683 O O . LEU A 1 609 ? 14.549 -1.504 -57.082 1.00 60.47 609 LEU A O 1
ATOM 4687 N N . HIS A 1 610 ? 13.408 -0.188 -55.629 1.00 63.28 610 HIS A N 1
ATOM 4688 C CA . HIS A 1 610 ? 12.535 0.484 -56.583 1.00 63.28 610 HIS A CA 1
ATOM 4689 C C . HIS A 1 610 ? 12.389 1.983 -56.263 1.00 63.28 610 HIS A C 1
ATOM 4691 O O . HIS A 1 610 ? 12.817 2.445 -55.207 1.00 63.28 610 HIS A O 1
ATOM 4697 N N . ASP A 1 611 ? 11.808 2.726 -57.206 1.00 70.06 611 ASP A N 1
ATOM 4698 C CA . ASP A 1 611 ? 11.170 4.038 -57.024 1.00 70.06 611 ASP A CA 1
ATOM 4699 C C . ASP A 1 611 ? 11.940 5.100 -56.202 1.00 70.06 611 ASP A C 1
ATOM 4701 O O . ASP A 1 611 ? 11.369 5.835 -55.393 1.00 70.06 611 ASP A O 1
ATOM 4705 N N . ASN A 1 612 ? 13.219 5.305 -56.541 1.00 71.25 612 ASN A N 1
ATOM 4706 C CA . ASN A 1 612 ? 14.096 6.376 -56.034 1.00 71.25 612 ASN A CA 1
ATOM 4707 C C . ASN A 1 612 ? 14.396 6.311 -54.514 1.00 71.25 612 ASN A C 1
ATOM 4709 O O . ASN A 1 612 ? 14.539 7.350 -53.879 1.00 71.25 612 ASN A O 1
ATOM 4713 N N . SER A 1 613 ? 14.467 5.112 -53.926 1.00 75.50 613 SER A N 1
ATOM 4714 C CA . SER A 1 613 ? 14.917 4.891 -52.536 1.00 75.50 613 SER A CA 1
ATOM 4715 C C . SER A 1 613 ? 16.442 4.966 -52.356 1.00 75.50 613 SER A C 1
ATOM 4717 O O . SER A 1 613 ? 17.201 4.672 -53.286 1.00 75.50 613 SER A O 1
ATOM 4719 N N . GLU A 1 614 ? 16.877 5.263 -51.130 1.00 73.06 614 GLU A N 1
ATOM 4720 C CA . GLU A 1 614 ? 18.283 5.414 -50.726 1.00 73.06 614 GLU A CA 1
ATOM 4721 C C . GLU A 1 614 ? 18.671 4.374 -49.661 1.00 73.06 614 GLU A C 1
ATOM 4723 O O . GLU A 1 614 ? 17.928 4.083 -48.721 1.00 73.06 614 GLU A O 1
ATOM 4728 N N . VAL A 1 615 ? 19.835 3.746 -49.839 1.00 71.56 615 VAL A N 1
ATOM 4729 C CA . VAL A 1 615 ? 20.170 2.483 -49.157 1.00 71.56 615 VAL A CA 1
ATOM 4730 C C . VAL A 1 615 ? 21.102 2.623 -47.955 1.00 71.56 615 VAL A C 1
ATOM 4732 O O . VAL A 1 615 ? 20.935 1.923 -46.954 1.00 71.56 615 VAL A O 1
ATOM 4735 N N . LEU A 1 616 ? 22.154 3.419 -48.108 1.00 78.56 616 LEU A N 1
ATOM 4736 C CA . LEU A 1 616 ? 23.213 3.585 -47.122 1.00 78.56 616 LEU A CA 1
ATOM 4737 C C . LEU A 1 616 ? 23.972 4.864 -47.456 1.00 78.56 616 LEU A C 1
ATOM 4739 O O . LEU A 1 616 ? 24.700 4.891 -48.449 1.00 78.56 616 LEU A O 1
ATOM 4743 N N . GLU A 1 617 ? 23.807 5.876 -46.618 1.00 82.56 617 GLU A N 1
ATOM 4744 C CA . GLU A 1 617 ? 24.563 7.124 -46.653 1.00 82.56 617 GLU A CA 1
ATOM 4745 C C . GLU A 1 617 ? 25.509 7.165 -45.444 1.00 82.56 617 GLU A C 1
ATOM 4747 O O . GLU A 1 617 ? 25.145 6.761 -44.335 1.00 82.56 617 GLU A O 1
ATOM 4752 N N . ILE A 1 618 ? 26.760 7.575 -45.662 1.00 80.06 618 ILE A N 1
ATOM 4753 C CA . ILE A 1 618 ? 27.766 7.693 -44.602 1.00 80.06 618 ILE A CA 1
ATOM 4754 C C . ILE A 1 618 ? 28.520 9.013 -44.782 1.00 80.06 618 ILE A C 1
ATOM 4756 O O . ILE A 1 618 ? 29.344 9.135 -45.695 1.00 80.06 618 ILE A O 1
ATOM 4760 N N . ASN A 1 619 ? 28.274 9.959 -43.877 1.00 81.19 619 ASN A N 1
ATOM 4761 C CA . ASN A 1 619 ? 28.711 11.349 -43.987 1.00 81.19 619 ASN A CA 1
ATOM 4762 C C . ASN A 1 619 ? 29.845 11.672 -43.003 1.00 81.19 619 ASN A C 1
ATOM 4764 O O . ASN A 1 619 ? 29.766 11.351 -41.819 1.00 81.19 619 ASN A O 1
ATOM 4768 N N . GLU A 1 620 ? 30.929 12.263 -43.516 1.00 79.31 620 GLU A N 1
ATOM 4769 C CA . GLU A 1 620 ? 32.165 12.612 -42.790 1.00 79.31 620 GLU A CA 1
ATOM 4770 C C . GLU A 1 620 ? 32.798 11.475 -41.926 1.00 79.31 620 GLU A C 1
ATOM 4772 O O . GLU A 1 620 ? 33.229 11.709 -40.791 1.00 79.31 620 GLU A O 1
ATOM 4777 N N . PRO A 1 621 ? 32.914 10.208 -42.396 1.00 70.12 621 PRO A N 1
ATOM 4778 C CA . PRO A 1 621 ? 33.380 9.112 -41.546 1.00 70.12 621 PRO A CA 1
ATOM 4779 C C . PRO A 1 621 ? 34.885 9.183 -41.232 1.00 70.12 621 PRO A C 1
ATOM 4781 O O . PRO A 1 621 ? 35.756 8.977 -42.086 1.00 70.12 621 PRO A O 1
ATOM 4784 N N . GLY A 1 622 ? 35.206 9.401 -39.954 1.00 72.50 622 GLY A N 1
ATOM 4785 C CA . GLY A 1 622 ? 36.446 10.058 -39.529 1.00 72.50 622 GLY A CA 1
ATOM 4786 C C . GLY A 1 622 ? 37.772 9.298 -39.685 1.00 72.50 622 GLY A C 1
ATOM 4787 O O . GLY A 1 622 ? 38.839 9.901 -39.530 1.00 72.50 622 GLY A O 1
ATOM 4788 N N . THR A 1 623 ? 37.798 7.986 -39.964 1.00 78.06 623 THR A N 1
ATOM 4789 C CA . THR A 1 623 ? 39.060 7.280 -40.303 1.00 78.06 623 THR A CA 1
ATOM 4790 C C . THR A 1 623 ? 38.882 6.067 -41.220 1.00 78.06 623 THR A C 1
ATOM 4792 O O . THR A 1 623 ? 39.577 6.003 -42.234 1.00 78.06 623 THR A O 1
ATOM 4795 N N . GLU A 1 624 ? 38.023 5.097 -40.897 1.00 81.88 624 GLU A N 1
ATOM 4796 C CA . GLU A 1 624 ? 37.876 3.879 -41.709 1.00 81.88 624 GLU A CA 1
ATOM 4797 C C . GLU A 1 624 ? 36.415 3.438 -41.893 1.00 81.88 624 GLU A C 1
ATOM 4799 O O . GLU A 1 624 ? 35.678 3.262 -40.925 1.00 81.88 624 GLU A O 1
ATOM 4804 N N . VAL A 1 625 ? 36.027 3.160 -43.141 1.00 82.25 625 VAL A N 1
ATOM 4805 C CA . VAL A 1 625 ? 34.731 2.560 -43.493 1.00 82.25 625 VAL A CA 1
ATOM 4806 C C . VAL A 1 625 ? 34.951 1.149 -44.037 1.00 82.25 625 VAL A C 1
ATOM 4808 O O . VAL A 1 625 ? 35.732 0.945 -44.967 1.00 82.25 625 VAL A O 1
ATOM 4811 N N . LYS A 1 626 ? 34.243 0.159 -43.484 1.00 82.62 626 LYS A N 1
ATOM 4812 C CA . LYS A 1 626 ? 34.225 -1.235 -43.947 1.00 82.62 626 LYS A CA 1
ATOM 4813 C C . LYS A 1 626 ? 32.792 -1.673 -44.275 1.00 82.62 626 LYS A C 1
ATOM 4815 O O . LYS A 1 626 ? 32.010 -1.914 -43.358 1.00 82.62 626 LYS A O 1
ATOM 4820 N N . VAL A 1 627 ? 32.476 -1.875 -45.555 1.00 79.50 627 VAL A N 1
ATOM 4821 C CA . VAL A 1 627 ? 31.207 -2.468 -46.026 1.00 79.50 627 VAL A CA 1
ATOM 4822 C C . VAL A 1 627 ? 31.478 -3.865 -46.598 1.00 79.50 627 VAL A C 1
ATOM 4824 O O . VAL A 1 627 ? 32.291 -4.023 -47.508 1.00 79.50 627 VAL A O 1
ATOM 4827 N N . GLY A 1 628 ? 30.842 -4.903 -46.049 1.00 79.69 628 GLY A N 1
ATOM 4828 C CA . GLY A 1 628 ? 31.185 -6.305 -46.318 1.00 79.69 628 GLY A CA 1
ATOM 4829 C C . GLY A 1 628 ? 30.639 -6.879 -47.632 1.00 79.69 628 GLY A C 1
ATOM 4830 O O . GLY A 1 628 ? 31.409 -7.185 -48.547 1.00 79.69 628 GLY A O 1
ATOM 4831 N N . LEU A 1 629 ? 29.323 -7.092 -47.716 1.00 71.69 629 LEU A N 1
ATOM 4832 C CA . LEU A 1 629 ? 28.651 -7.653 -48.896 1.00 71.69 629 LEU A CA 1
ATOM 4833 C C . LEU A 1 629 ? 27.328 -6.932 -49.177 1.00 71.69 629 LEU A C 1
ATOM 4835 O O . LEU A 1 629 ? 26.466 -6.849 -48.305 1.00 71.69 629 LEU A O 1
ATOM 4839 N N . VAL A 1 630 ? 27.184 -6.476 -50.421 1.00 67.81 630 VAL A N 1
ATOM 4840 C CA . VAL A 1 630 ? 26.045 -5.721 -50.957 1.00 67.81 630 VAL A CA 1
ATOM 4841 C C . VAL A 1 630 ? 25.499 -6.485 -52.173 1.00 67.81 630 VAL A C 1
ATOM 4843 O O . VAL A 1 630 ? 26.236 -6.726 -53.133 1.00 67.81 630 VAL A O 1
ATOM 4846 N N . GLN A 1 631 ? 24.249 -6.958 -52.128 1.00 68.62 631 GLN A N 1
ATOM 4847 C CA . GLN A 1 631 ? 23.727 -7.921 -53.116 1.00 68.62 631 GLN A CA 1
ATOM 4848 C C . GLN A 1 631 ? 22.243 -7.705 -53.453 1.00 68.62 631 GLN A C 1
ATOM 4850 O O . GLN A 1 631 ? 21.382 -8.153 -52.692 1.00 68.62 631 GLN A O 1
ATOM 4855 N N . PHE A 1 632 ? 21.933 -7.096 -54.606 1.00 68.94 632 PHE A N 1
ATOM 4856 C CA . PHE A 1 632 ? 20.547 -6.814 -55.008 1.00 68.94 632 PHE A CA 1
ATOM 4857 C C . PHE A 1 632 ? 20.326 -6.204 -56.413 1.00 68.94 632 PHE A C 1
ATOM 4859 O O . PHE A 1 632 ? 21.218 -5.551 -56.938 1.00 68.94 632 PHE A O 1
ATOM 4866 N N . PRO A 1 633 ? 19.129 -6.355 -57.024 1.00 61.94 633 PRO A N 1
ATOM 4867 C CA . PRO A 1 633 ? 18.712 -5.575 -58.193 1.00 61.94 633 PRO A CA 1
ATOM 4868 C C . PRO A 1 633 ? 18.322 -4.130 -57.832 1.00 61.94 633 PRO A C 1
ATOM 4870 O O . PRO A 1 633 ? 17.677 -3.900 -56.812 1.00 61.94 633 PRO A O 1
ATOM 4873 N N . LEU A 1 634 ? 18.669 -3.192 -58.715 1.00 61.44 634 LEU A N 1
ATOM 4874 C CA . LEU A 1 634 ? 18.359 -1.762 -58.651 1.00 61.44 634 LEU A CA 1
ATOM 4875 C C . LEU A 1 634 ? 17.518 -1.330 -59.854 1.00 61.44 634 LEU A C 1
ATOM 4877 O O . LEU A 1 634 ? 17.834 -1.687 -60.995 1.00 61.44 634 LEU A O 1
ATOM 4881 N N . HIS A 1 635 ? 16.500 -0.517 -59.588 1.00 64.19 635 HIS A N 1
ATOM 4882 C CA . HIS A 1 635 ? 15.586 0.045 -60.576 1.00 64.19 635 HIS A CA 1
ATOM 4883 C C . HIS A 1 635 ? 15.322 1.541 -60.318 1.00 64.19 635 HIS A C 1
ATOM 4885 O O . HIS A 1 635 ? 15.623 2.056 -59.244 1.00 64.19 635 HIS A O 1
ATOM 4891 N N . ASP A 1 636 ? 14.754 2.217 -61.321 1.00 69.62 636 ASP A N 1
ATOM 4892 C CA . ASP A 1 636 ? 14.047 3.501 -61.202 1.00 69.62 636 ASP A CA 1
ATOM 4893 C C . ASP A 1 636 ? 14.769 4.590 -60.378 1.00 69.62 636 ASP A C 1
ATOM 4895 O O . ASP A 1 636 ? 14.218 5.191 -59.459 1.00 69.62 636 ASP A O 1
ATOM 4899 N N . ASN A 1 637 ? 16.009 4.891 -60.782 1.00 70.00 637 ASN A N 1
ATOM 4900 C CA . ASN A 1 637 ? 16.911 5.913 -60.230 1.00 70.00 637 ASN A CA 1
ATOM 4901 C C . ASN A 1 637 ? 17.330 5.754 -58.749 1.00 70.00 637 ASN A C 1
ATOM 4903 O O . ASN A 1 637 ? 18.015 6.642 -58.257 1.00 70.00 637 ASN A O 1
ATOM 4907 N N . SER A 1 638 ? 17.002 4.653 -58.060 1.00 74.38 638 SER A N 1
ATOM 4908 C CA . SER A 1 638 ? 17.426 4.411 -56.664 1.00 74.38 638 SER A CA 1
ATOM 4909 C C . SER A 1 638 ? 18.952 4.345 -56.491 1.00 74.38 638 SER A C 1
ATOM 4911 O O . SER A 1 638 ? 19.675 3.993 -57.434 1.00 74.38 638 SER A O 1
ATOM 4913 N N . GLU A 1 639 ? 19.439 4.636 -55.281 1.00 72.69 639 GLU A N 1
ATOM 4914 C CA . GLU A 1 639 ? 20.869 4.784 -54.971 1.00 72.69 639 GLU A CA 1
ATOM 4915 C C . GLU A 1 639 ? 21.320 3.878 -53.811 1.00 72.69 639 GLU A C 1
ATOM 4917 O O . GLU A 1 639 ? 20.649 3.748 -52.789 1.00 72.69 639 GLU A O 1
ATOM 4922 N N . ALA A 1 640 ? 22.442 3.177 -54.005 1.00 71.06 640 ALA A N 1
ATOM 4923 C CA . ALA A 1 640 ? 22.743 1.949 -53.258 1.00 71.06 640 ALA A CA 1
ATOM 4924 C C . ALA A 1 640 ? 23.831 2.026 -52.177 1.00 71.06 640 ALA A C 1
ATOM 4926 O O . ALA A 1 640 ? 23.892 1.136 -51.326 1.00 71.06 640 ALA A O 1
ATOM 4927 N N . LEU A 1 641 ? 24.717 3.016 -52.261 1.00 78.44 641 LEU A N 1
ATOM 4928 C CA . LEU A 1 641 ? 25.762 3.309 -51.281 1.00 78.44 641 LEU A CA 1
ATOM 4929 C C . LEU A 1 641 ? 26.393 4.654 -51.649 1.00 78.44 641 LEU A C 1
ATOM 4931 O O . LEU A 1 641 ? 27.053 4.745 -52.686 1.00 78.44 641 LEU A O 1
ATOM 4935 N N . GLU A 1 642 ? 26.214 5.658 -50.802 1.00 80.19 642 GLU A N 1
ATOM 4936 C CA . GLU A 1 642 ? 26.883 6.955 -50.893 1.00 80.19 642 GLU A CA 1
ATOM 4937 C C . GLU A 1 642 ? 27.797 7.142 -49.675 1.00 80.19 642 GLU A C 1
ATOM 4939 O O . GLU A 1 642 ? 27.462 6.756 -48.552 1.00 80.19 642 GLU A O 1
ATOM 4944 N N . ILE A 1 643 ? 29.008 7.649 -49.910 1.00 78.12 643 ILE A N 1
ATOM 4945 C CA . ILE A 1 643 ? 30.004 7.900 -48.864 1.00 78.12 643 ILE A CA 1
ATOM 4946 C C . ILE A 1 643 ? 30.653 9.262 -49.133 1.00 78.12 643 ILE A C 1
ATOM 4948 O O . ILE A 1 643 ? 31.418 9.403 -50.095 1.00 78.12 643 ILE A O 1
ATOM 4952 N N . LEU A 1 644 ? 30.368 10.245 -48.279 1.00 79.62 644 LEU A N 1
ATOM 4953 C CA . LEU A 1 644 ? 30.839 11.625 -48.418 1.00 79.62 644 LEU A CA 1
ATOM 4954 C C . LEU A 1 644 ? 32.006 11.916 -47.460 1.00 79.62 644 LEU A C 1
ATOM 4956 O O . LEU A 1 644 ? 31.964 11.562 -46.284 1.00 79.62 644 LEU A O 1
ATOM 4960 N N . GLU A 1 645 ? 33.068 12.529 -47.988 1.00 77.88 645 GLU A N 1
ATOM 4961 C CA . GLU A 1 645 ? 34.298 12.938 -47.283 1.00 77.88 645 GLU A CA 1
ATOM 4962 C C . GLU A 1 645 ? 34.979 11.849 -46.398 1.00 77.88 645 GLU A C 1
ATOM 4964 O O . GLU A 1 645 ? 35.368 12.115 -45.255 1.0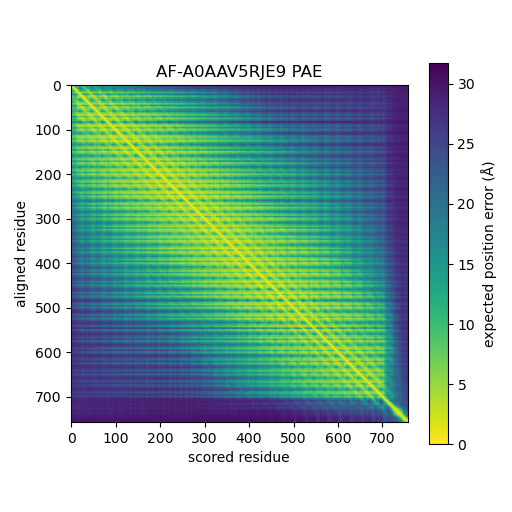0 77.88 645 GLU A O 1
ATOM 4969 N N . PRO A 1 646 ? 35.171 10.588 -46.860 1.00 71.38 646 PRO A N 1
ATOM 4970 C CA . PRO A 1 646 ? 35.659 9.521 -45.988 1.00 71.38 646 PRO A CA 1
ATOM 4971 C C . PRO A 1 646 ? 37.158 9.603 -45.657 1.00 71.38 646 PRO A C 1
ATOM 4973 O O . PRO A 1 646 ? 38.032 9.527 -46.527 1.00 71.38 646 PRO A O 1
ATOM 4976 N N . GLY A 1 647 ? 37.466 9.641 -44.356 1.00 73.81 647 GLY A N 1
ATOM 4977 C CA . GLY A 1 647 ? 38.701 10.228 -43.831 1.00 73.81 647 GLY A CA 1
ATOM 4978 C C . GLY A 1 647 ? 40.043 9.617 -44.264 1.00 73.81 647 GLY A C 1
ATOM 4979 O O . GLY A 1 647 ? 40.980 10.370 -44.540 1.00 73.81 647 GLY A O 1
ATOM 4980 N N . LYS A 1 648 ? 40.220 8.283 -44.279 1.00 79.12 648 LYS A N 1
ATOM 4981 C CA . LYS A 1 648 ? 41.516 7.665 -44.672 1.00 79.12 648 LYS A CA 1
ATOM 4982 C C . LYS A 1 648 ? 41.431 6.389 -45.484 1.00 79.12 648 LYS A C 1
ATOM 4984 O O . LYS A 1 648 ? 42.210 6.259 -46.428 1.00 79.12 648 LYS A O 1
ATOM 4989 N N . GLU A 1 649 ? 40.590 5.437 -45.090 1.00 79.94 649 GLU A N 1
ATOM 4990 C CA . GLU A 1 649 ? 40.484 4.167 -45.809 1.00 79.94 649 GLU A CA 1
ATOM 4991 C C . GLU A 1 649 ? 39.031 3.707 -45.966 1.00 79.94 649 GLU A C 1
ATOM 4993 O O . GLU A 1 649 ? 38.328 3.476 -44.983 1.00 79.94 649 GLU A O 1
ATOM 4998 N N . VAL A 1 650 ? 38.604 3.507 -47.214 1.00 79.56 650 VAL A N 1
ATOM 4999 C CA . VAL A 1 650 ? 37.314 2.888 -47.550 1.00 79.56 650 VAL A CA 1
ATOM 5000 C C . VAL A 1 650 ? 37.559 1.476 -48.075 1.00 79.56 650 VAL A C 1
ATOM 5002 O O . VAL A 1 650 ? 38.298 1.285 -49.041 1.00 79.56 650 VAL A O 1
ATOM 5005 N N . LYS A 1 651 ? 36.923 0.474 -47.463 1.00 81.31 651 LYS A N 1
ATOM 5006 C CA . LYS A 1 651 ? 36.898 -0.919 -47.929 1.00 81.31 651 LYS A CA 1
ATOM 5007 C C . LYS A 1 651 ? 35.464 -1.341 -48.244 1.00 81.31 651 LYS A C 1
ATOM 5009 O O . LYS A 1 651 ? 34.698 -1.616 -47.322 1.00 81.31 651 LYS A O 1
ATOM 5014 N N . VAL A 1 652 ? 35.130 -1.483 -49.524 1.00 77.06 652 VAL A N 1
ATOM 5015 C CA . VAL A 1 652 ? 33.881 -2.124 -49.975 1.00 77.06 652 VAL A CA 1
ATOM 5016 C C . VAL A 1 652 ? 34.219 -3.513 -50.517 1.00 77.06 652 VAL A C 1
ATOM 5018 O O . VAL A 1 652 ? 35.078 -3.647 -51.384 1.00 77.06 652 VAL A O 1
ATOM 5021 N N . GLY A 1 653 ? 33.593 -4.560 -49.979 1.00 78.94 653 GLY A N 1
ATOM 5022 C CA . GLY A 1 653 ? 33.949 -5.955 -50.248 1.00 78.94 653 GLY A CA 1
ATOM 5023 C C . GLY A 1 653 ? 33.424 -6.507 -51.577 1.00 78.94 653 GLY A C 1
ATOM 5024 O O . GLY A 1 653 ? 34.074 -6.383 -52.612 1.00 78.94 653 GLY A O 1
ATOM 5025 N N . LEU A 1 654 ? 32.291 -7.213 -51.542 1.00 68.31 654 LEU A N 1
ATOM 5026 C CA . LEU A 1 654 ? 31.660 -7.810 -52.730 1.00 68.31 654 LEU A CA 1
ATOM 5027 C C . LEU A 1 654 ? 30.357 -7.071 -53.051 1.00 68.31 654 LEU A C 1
ATOM 5029 O O . LEU A 1 654 ? 29.488 -6.956 -52.190 1.00 68.31 654 LEU A O 1
ATOM 5033 N N . VAL A 1 655 ? 30.224 -6.619 -54.298 1.00 66.12 655 VAL A N 1
ATOM 5034 C CA . VAL A 1 655 ? 29.057 -5.883 -54.806 1.00 66.12 655 VAL A CA 1
ATOM 5035 C C . VAL A 1 655 ? 28.447 -6.660 -55.975 1.00 66.12 655 VAL A C 1
ATOM 5037 O O . VAL A 1 655 ? 29.130 -6.947 -56.961 1.00 66.12 655 VAL A O 1
ATOM 5040 N N . GLN A 1 656 ? 27.172 -7.040 -55.876 1.00 68.12 656 GLN A N 1
ATOM 5041 C CA . GLN A 1 656 ? 26.461 -7.827 -56.894 1.00 68.12 656 GLN A CA 1
ATOM 5042 C C . GLN A 1 656 ? 25.120 -7.179 -57.252 1.00 68.12 656 GLN A C 1
ATOM 5044 O O . GLN A 1 656 ? 24.136 -7.406 -56.546 1.00 68.12 656 GLN A O 1
ATOM 5049 N N . LEU A 1 657 ? 25.069 -6.407 -58.345 1.00 66.56 657 LEU A N 1
ATOM 5050 C CA . LEU A 1 657 ? 23.899 -5.587 -58.676 1.00 66.56 657 LEU A CA 1
ATOM 5051 C C . LEU A 1 657 ? 23.519 -5.609 -60.170 1.00 66.56 657 LEU A C 1
ATOM 5053 O O . LEU A 1 657 ? 24.235 -5.049 -61.002 1.00 66.56 657 LEU A O 1
ATOM 5057 N N . PRO A 1 658 ? 22.377 -6.203 -60.554 1.00 64.62 658 PRO A N 1
ATOM 5058 C CA . PRO A 1 658 ? 21.661 -5.805 -61.763 1.00 64.62 658 PRO A CA 1
ATOM 5059 C C . PRO A 1 658 ? 21.245 -4.336 -61.667 1.00 64.62 658 PRO A C 1
ATOM 5061 O O . PRO A 1 658 ? 20.514 -3.988 -60.745 1.00 64.62 658 PRO A O 1
ATOM 5064 N N . LEU A 1 659 ? 21.699 -3.489 -62.596 1.00 61.53 659 LEU A N 1
ATOM 5065 C CA . LEU A 1 659 ? 21.304 -2.078 -62.638 1.00 61.53 659 LEU A CA 1
ATOM 5066 C C . LEU A 1 659 ? 20.360 -1.810 -63.804 1.00 61.53 659 LEU A C 1
ATOM 5068 O O . LEU A 1 659 ? 20.666 -2.188 -64.938 1.00 61.53 659 LEU A O 1
ATOM 5072 N N . HIS A 1 660 ? 19.280 -1.088 -63.527 1.00 62.94 660 HIS A N 1
ATOM 5073 C CA . HIS A 1 660 ? 18.338 -0.563 -64.507 1.00 62.94 660 HIS A CA 1
ATOM 5074 C C . HIS A 1 660 ? 18.138 0.951 -64.328 1.00 62.94 660 HIS A C 1
ATOM 5076 O O . HIS A 1 660 ? 18.577 1.534 -63.337 1.00 62.94 660 HIS A O 1
ATOM 5082 N N . ASP A 1 661 ? 17.543 1.580 -65.342 1.00 68.31 661 ASP A N 1
ATOM 5083 C CA . ASP A 1 661 ? 16.952 2.925 -65.330 1.00 68.31 661 ASP A CA 1
ATOM 5084 C C . ASP A 1 661 ? 17.656 3.986 -64.451 1.00 68.31 661 ASP A C 1
ATOM 5086 O O . ASP A 1 661 ? 17.080 4.571 -63.537 1.00 68.31 661 ASP A O 1
ATOM 5090 N N . LYS A 1 662 ? 18.916 4.282 -64.806 1.00 71.25 662 LYS A N 1
ATOM 5091 C CA . LYS A 1 662 ? 19.797 5.332 -64.245 1.00 71.25 662 LYS A CA 1
ATOM 5092 C C . LYS A 1 662 ? 20.290 5.189 -62.796 1.00 71.25 662 LYS A C 1
ATOM 5094 O O . LYS A 1 662 ? 21.075 6.044 -62.397 1.00 71.25 662 LYS A O 1
ATOM 5099 N N . SER A 1 663 ? 19.920 4.153 -62.041 1.00 73.94 663 SER A N 1
ATOM 5100 C CA . SER A 1 663 ? 20.378 3.951 -60.649 1.00 73.94 663 SER A CA 1
ATOM 5101 C C . SER A 1 663 ? 21.902 4.062 -60.453 1.00 73.94 663 SER A C 1
ATOM 5103 O O . SER A 1 663 ? 22.677 3.677 -61.342 1.00 73.94 663 SER A O 1
ATOM 5105 N N . LYS A 1 664 ? 22.341 4.516 -59.268 1.00 72.25 664 LYS A N 1
ATOM 5106 C CA . LYS A 1 664 ? 23.756 4.485 -58.848 1.00 72.25 664 LYS A CA 1
ATOM 5107 C C . LYS A 1 664 ? 24.034 3.298 -57.919 1.00 72.25 664 LYS A C 1
ATOM 5109 O O . LYS A 1 664 ? 23.293 3.029 -56.979 1.00 72.25 664 LYS A O 1
ATOM 5114 N N . ALA A 1 665 ? 25.125 2.583 -58.188 1.00 70.31 665 ALA A N 1
ATOM 5115 C CA . ALA A 1 665 ? 25.557 1.413 -57.416 1.00 70.31 665 ALA A CA 1
ATOM 5116 C C . ALA A 1 665 ? 26.480 1.727 -56.225 1.00 70.31 665 ALA A C 1
ATOM 5118 O O . ALA A 1 665 ? 26.486 0.979 -55.250 1.00 70.31 665 ALA A O 1
ATOM 5119 N N . LEU A 1 666 ? 27.316 2.758 -56.364 1.00 77.81 666 LEU A N 1
ATOM 5120 C CA . LEU A 1 666 ? 28.306 3.201 -55.383 1.00 77.81 666 LEU A CA 1
ATOM 5121 C C . LEU A 1 666 ? 28.818 4.582 -55.809 1.00 77.81 666 LEU A C 1
ATOM 5123 O O . LEU A 1 666 ? 29.405 4.689 -56.889 1.00 77.81 666 LEU A O 1
ATOM 5127 N N . GLU A 1 667 ? 28.626 5.601 -54.976 1.00 80.75 667 GLU A N 1
ATOM 5128 C CA . GLU A 1 667 ? 29.273 6.910 -55.105 1.00 80.75 667 GLU A CA 1
ATOM 5129 C C . GLU A 1 667 ? 30.181 7.173 -53.895 1.00 80.75 667 GLU A C 1
ATOM 5131 O O . GLU A 1 667 ? 29.848 6.840 -52.757 1.00 80.75 667 GLU A O 1
ATOM 5136 N N . ILE A 1 668 ? 31.378 7.702 -54.156 1.00 76.88 668 ILE A N 1
ATOM 5137 C CA . ILE A 1 668 ? 32.353 8.086 -53.131 1.00 76.88 668 ILE A CA 1
ATOM 5138 C C . ILE A 1 668 ? 32.909 9.464 -53.497 1.00 76.88 668 ILE A C 1
ATOM 5140 O O . ILE A 1 668 ? 33.566 9.610 -54.533 1.00 76.88 668 ILE A O 1
ATOM 5144 N N . THR A 1 669 ? 32.688 10.458 -52.641 1.00 80.31 669 THR A N 1
ATOM 5145 C CA . THR A 1 669 ? 33.053 11.859 -52.903 1.00 80.31 669 THR A CA 1
ATOM 5146 C C . THR A 1 669 ? 34.118 12.338 -51.924 1.00 80.31 669 THR A C 1
ATOM 5148 O O . THR A 1 669 ? 34.020 12.085 -50.728 1.00 80.31 669 THR A O 1
ATOM 5151 N N . GLU A 1 670 ? 35.157 12.988 -52.456 1.00 76.06 670 GLU A N 1
ATOM 5152 C CA . GLU A 1 670 ? 36.364 13.433 -51.737 1.00 76.06 670 GLU A CA 1
ATOM 5153 C C . GLU A 1 670 ? 37.000 12.343 -50.838 1.00 76.06 670 GLU A C 1
ATOM 5155 O O . GLU A 1 670 ? 37.240 12.557 -49.647 1.00 76.06 670 GLU A O 1
ATOM 5160 N N . PRO A 1 671 ? 37.294 11.137 -51.375 1.00 69.31 671 PRO A N 1
ATOM 5161 C CA . PRO A 1 671 ? 37.943 10.090 -50.603 1.00 69.31 671 PRO A CA 1
ATOM 5162 C C . PRO A 1 671 ? 39.355 10.468 -50.153 1.00 69.31 671 PRO A C 1
ATOM 5164 O O . PRO A 1 671 ? 40.180 10.942 -50.937 1.00 69.31 671 PRO A O 1
ATOM 5167 N N . GLY A 1 672 ? 39.659 10.133 -48.898 1.00 70.25 672 GLY A N 1
ATOM 5168 C CA . GLY A 1 672 ? 40.994 10.222 -48.321 1.00 70.25 672 GLY A CA 1
ATOM 5169 C C . GLY A 1 672 ? 42.023 9.262 -48.940 1.00 70.25 672 GLY A C 1
ATOM 5170 O O . GLY A 1 672 ? 41.962 8.864 -50.100 1.00 70.25 672 GLY A O 1
ATOM 5171 N N . THR A 1 673 ? 43.033 8.892 -48.151 1.00 72.94 673 THR A N 1
ATOM 5172 C CA . THR A 1 673 ? 44.278 8.287 -48.666 1.00 72.94 673 THR A CA 1
ATOM 5173 C C . THR A 1 673 ? 44.129 7.019 -49.513 1.00 72.94 673 THR A C 1
ATOM 5175 O O . THR A 1 673 ? 44.902 6.859 -50.456 1.00 72.94 673 THR A O 1
ATOM 5178 N N . GLU A 1 674 ? 43.201 6.114 -49.193 1.00 76.62 674 GLU A N 1
ATOM 5179 C CA . GLU A 1 674 ? 43.128 4.803 -49.846 1.00 76.62 674 GLU A CA 1
ATOM 5180 C C . GLU A 1 674 ? 41.680 4.309 -50.021 1.00 76.62 674 GLU A C 1
ATOM 5182 O O . GLU A 1 674 ? 40.899 4.245 -49.071 1.00 76.62 674 GLU A O 1
ATOM 5187 N N . VAL A 1 675 ? 41.325 3.885 -51.236 1.00 75.12 675 VAL A N 1
ATOM 5188 C CA . VAL A 1 675 ? 40.016 3.280 -51.538 1.00 75.12 675 VAL A CA 1
ATOM 5189 C C . VAL A 1 675 ? 40.240 1.888 -52.107 1.00 75.12 675 VAL A C 1
ATOM 5191 O O . VAL A 1 675 ? 40.915 1.732 -53.122 1.00 75.12 675 VAL A O 1
ATOM 5194 N N . LYS A 1 676 ? 39.652 0.874 -51.469 1.00 77.56 676 LYS A N 1
ATOM 5195 C CA . LYS A 1 676 ? 39.628 -0.514 -51.938 1.00 77.56 676 LYS A CA 1
ATOM 5196 C C . LYS A 1 676 ? 38.194 -0.937 -52.222 1.00 77.56 676 LYS A C 1
ATOM 5198 O O . LYS A 1 676 ? 37.451 -1.272 -51.298 1.00 77.56 676 LYS A O 1
ATOM 5203 N N . VAL A 1 677 ? 37.832 -0.987 -53.500 1.00 72.56 677 VAL A N 1
ATOM 5204 C CA . VAL A 1 677 ? 36.616 -1.681 -53.944 1.00 72.56 677 VAL A CA 1
ATOM 5205 C C . VAL A 1 677 ? 37.020 -3.067 -54.434 1.00 72.56 677 VAL A C 1
ATOM 5207 O O . VAL A 1 677 ? 37.865 -3.202 -55.320 1.00 72.56 677 VAL A O 1
ATOM 5210 N N . GLY A 1 678 ? 36.447 -4.099 -53.819 1.00 71.94 678 GLY A N 1
ATOM 5211 C CA . GLY A 1 678 ? 36.667 -5.488 -54.192 1.00 71.94 678 GLY A CA 1
ATOM 5212 C C . GLY A 1 678 ? 35.895 -5.882 -55.451 1.00 71.94 678 GLY A C 1
ATOM 5213 O O . GLY A 1 678 ? 35.792 -5.127 -56.416 1.00 71.94 678 GLY A O 1
ATOM 5214 N N . LEU A 1 679 ? 35.377 -7.108 -55.474 1.00 64.75 679 LEU A N 1
ATOM 5215 C CA . LEU A 1 679 ? 34.840 -7.684 -56.701 1.00 64.75 679 LEU A CA 1
ATOM 5216 C C . LEU A 1 679 ? 33.417 -7.173 -56.986 1.00 64.75 679 LEU A C 1
ATOM 5218 O O . LEU A 1 679 ? 32.508 -7.336 -56.173 1.00 64.75 679 LEU A O 1
ATOM 5222 N N . VAL A 1 680 ? 33.229 -6.602 -58.178 1.00 62.69 680 VAL A N 1
ATOM 5223 C CA . VAL A 1 680 ? 31.992 -5.942 -58.627 1.00 62.69 680 VAL A CA 1
ATOM 5224 C C . VAL A 1 680 ? 31.363 -6.727 -59.789 1.00 62.69 680 VAL A C 1
ATOM 5226 O O . VAL A 1 680 ? 31.982 -6.900 -60.840 1.00 62.69 680 VAL A O 1
ATOM 5229 N N . GLN A 1 681 ? 30.131 -7.222 -59.621 1.00 64.88 681 GLN A N 1
ATOM 5230 C CA . GLN A 1 681 ? 29.390 -7.997 -60.632 1.00 64.88 681 GLN A CA 1
ATOM 5231 C C . GLN A 1 681 ? 28.097 -7.291 -61.038 1.00 64.88 681 GLN A C 1
ATOM 5233 O O . GLN A 1 681 ? 27.109 -7.338 -60.308 1.00 64.88 681 GLN A O 1
ATOM 5238 N N . LEU A 1 682 ? 28.103 -6.686 -62.230 1.00 63.34 682 LEU A N 1
ATOM 5239 C CA . LEU A 1 682 ? 27.010 -5.847 -62.724 1.00 63.34 682 LEU A CA 1
ATOM 5240 C C . LEU A 1 682 ? 26.633 -6.203 -64.175 1.00 63.34 682 LEU A C 1
ATOM 5242 O O . LEU A 1 682 ? 27.445 -5.988 -65.082 1.00 63.34 682 LEU A O 1
ATOM 5246 N N . PRO A 1 683 ? 25.418 -6.711 -64.443 1.00 62.62 683 PRO A N 1
ATOM 5247 C CA . PRO A 1 683 ? 24.731 -6.450 -65.701 1.00 62.62 683 PRO A CA 1
ATOM 5248 C C . PRO A 1 683 ? 24.165 -5.018 -65.666 1.00 62.62 683 PRO A C 1
ATOM 5250 O O . PRO A 1 683 ? 23.336 -4.694 -64.820 1.00 62.62 683 PRO A O 1
ATOM 5253 N N . LEU A 1 684 ? 24.658 -4.160 -66.565 1.00 58.00 684 LEU A N 1
ATOM 5254 C CA . LEU A 1 684 ? 24.376 -2.718 -66.606 1.00 58.00 684 LEU A CA 1
ATOM 5255 C C . LEU A 1 684 ? 23.385 -2.369 -67.718 1.00 58.00 684 LEU A C 1
ATOM 5257 O O . LEU A 1 684 ? 23.756 -2.426 -68.891 1.00 58.00 684 LEU A O 1
ATOM 5261 N N . HIS A 1 685 ? 22.174 -1.941 -67.377 1.00 60.09 685 HIS A N 1
ATOM 5262 C CA . HIS A 1 685 ? 21.195 -1.446 -68.343 1.00 60.09 685 HIS A CA 1
ATOM 5263 C C . HIS A 1 685 ? 21.048 0.089 -68.299 1.00 60.09 685 HIS A C 1
ATOM 5265 O O . HIS A 1 685 ? 21.523 0.765 -67.394 1.00 60.09 685 HIS A O 1
ATOM 5271 N N . ASP A 1 686 ? 20.482 0.633 -69.376 1.00 60.78 686 ASP A N 1
ATOM 5272 C CA . ASP A 1 686 ? 19.892 1.974 -69.527 1.00 60.78 686 ASP A CA 1
ATOM 5273 C C . ASP A 1 686 ? 20.451 3.142 -68.672 1.00 60.78 686 ASP A C 1
ATOM 5275 O O . ASP A 1 686 ? 19.738 3.848 -67.960 1.00 60.78 686 ASP A O 1
ATOM 5279 N N . ASN A 1 687 ? 21.740 3.439 -68.888 1.00 64.75 687 ASN A N 1
ATOM 5280 C CA . ASN A 1 687 ? 22.503 4.591 -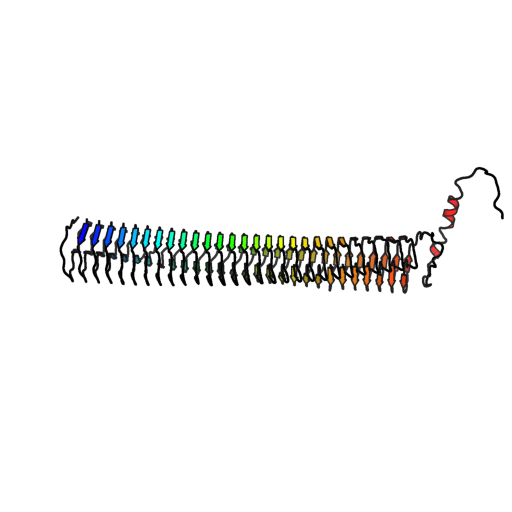68.365 1.00 64.75 687 ASN A CA 1
ATOM 5281 C C . ASN A 1 687 ? 22.801 4.600 -66.850 1.00 64.75 687 ASN A C 1
ATOM 5283 O O . ASN A 1 687 ? 23.244 5.629 -66.342 1.00 64.75 687 ASN A O 1
ATOM 5287 N N . SER A 1 688 ? 22.613 3.488 -66.142 1.00 69.19 688 SER A N 1
ATOM 5288 C CA . SER A 1 688 ? 22.964 3.356 -64.718 1.00 69.19 688 SER A CA 1
ATOM 5289 C C . SER A 1 688 ? 24.481 3.387 -64.469 1.00 69.19 688 SER A C 1
ATOM 5291 O O . SER A 1 688 ? 25.266 2.929 -65.310 1.00 69.19 688 SER A O 1
ATOM 5293 N N . LYS A 1 689 ? 24.911 3.898 -63.305 1.00 69.12 689 LYS A N 1
ATOM 5294 C CA . LYS A 1 689 ? 26.335 4.032 -62.942 1.00 69.12 689 LYS A CA 1
ATOM 5295 C C . LYS A 1 689 ? 26.801 2.918 -62.004 1.00 69.12 689 LYS A C 1
ATOM 5297 O O . LYS A 1 689 ? 26.230 2.683 -60.946 1.00 69.12 689 LYS A O 1
ATOM 5302 N N . ALA A 1 690 ? 27.888 2.262 -62.407 1.00 65.94 690 ALA A N 1
ATOM 5303 C CA . ALA A 1 690 ? 28.510 1.131 -61.715 1.00 65.94 690 ALA A CA 1
ATOM 5304 C C . ALA A 1 690 ? 29.328 1.505 -60.469 1.00 65.94 690 ALA A C 1
ATOM 5306 O O . ALA A 1 690 ? 29.450 0.703 -59.547 1.00 65.94 690 ALA A O 1
ATOM 5307 N N . LEU A 1 691 ? 29.969 2.669 -60.531 1.00 74.25 691 LEU A N 1
ATOM 5308 C CA . LEU A 1 691 ? 30.886 3.227 -59.549 1.00 74.25 691 LEU A CA 1
ATOM 5309 C C . LEU A 1 691 ? 31.161 4.666 -59.990 1.00 74.25 691 LEU A C 1
ATOM 5311 O O . LEU A 1 691 ? 31.531 4.880 -61.149 1.00 74.25 691 LEU A O 1
ATOM 5315 N N . GLU A 1 692 ? 31.011 5.622 -59.087 1.00 76.31 692 GLU A N 1
ATOM 5316 C CA . GLU A 1 692 ? 31.448 7.004 -59.255 1.00 76.31 692 GLU A CA 1
ATOM 5317 C C . GLU A 1 692 ? 32.401 7.357 -58.111 1.00 76.31 692 GLU A C 1
ATOM 5319 O O . GLU A 1 692 ? 32.155 7.008 -56.959 1.00 76.31 692 GLU A O 1
ATOM 5324 N N . VAL A 1 693 ? 33.543 7.963 -58.443 1.00 73.25 693 VAL A N 1
ATOM 5325 C CA . VAL A 1 693 ? 34.543 8.396 -57.459 1.00 73.25 693 VAL A CA 1
ATOM 5326 C C . VAL A 1 693 ? 34.987 9.802 -57.831 1.00 73.25 693 VAL A C 1
ATOM 5328 O O . VAL A 1 693 ? 35.673 9.996 -58.840 1.00 73.25 693 VAL A O 1
ATOM 5331 N N . THR A 1 694 ? 34.570 10.772 -57.027 1.00 77.44 694 THR A N 1
ATOM 5332 C CA . THR A 1 694 ? 34.804 12.200 -57.254 1.00 77.44 694 THR A CA 1
ATOM 5333 C C . THR A 1 694 ? 36.015 12.646 -56.436 1.00 77.44 694 THR A C 1
ATOM 5335 O O . THR A 1 694 ? 36.061 12.423 -55.235 1.00 77.44 694 THR A O 1
ATOM 5338 N N . GLU A 1 695 ? 37.007 13.247 -57.104 1.00 68.94 695 GLU A N 1
ATOM 5339 C CA . GLU A 1 695 ? 38.321 13.639 -56.544 1.00 68.94 695 GLU A CA 1
ATOM 5340 C C . GLU A 1 695 ? 39.114 12.463 -55.900 1.00 68.94 695 GLU A C 1
ATOM 5342 O O . GLU A 1 695 ? 39.385 12.467 -54.703 1.00 68.94 695 GLU A O 1
ATOM 5347 N N . PRO A 1 696 ? 39.512 11.427 -56.676 1.00 61.75 696 PRO A N 1
ATOM 5348 C CA . PRO A 1 696 ? 40.152 10.219 -56.140 1.00 61.75 696 PRO A CA 1
ATOM 5349 C C . PRO A 1 696 ? 41.511 10.474 -55.456 1.00 61.75 696 PRO A C 1
ATOM 5351 O O . PRO A 1 696 ? 42.425 11.046 -56.059 1.00 61.75 696 PRO A O 1
ATOM 5354 N N . GLY A 1 697 ? 41.655 9.965 -54.227 1.00 61.28 697 GLY A N 1
ATOM 5355 C CA . GLY A 1 697 ? 42.868 10.033 -53.406 1.00 61.28 697 GLY A CA 1
ATOM 5356 C C . GLY A 1 697 ? 44.050 9.177 -53.896 1.00 61.28 697 GLY A C 1
ATOM 5357 O O . GLY A 1 697 ? 43.934 8.399 -54.849 1.00 61.28 697 GLY A O 1
ATOM 5358 N N . GLU A 1 698 ? 45.202 9.339 -53.224 1.00 64.56 698 GLU A N 1
ATOM 5359 C CA . GLU A 1 698 ? 46.531 8.896 -53.695 1.00 64.56 698 GLU A CA 1
ATOM 5360 C C . GLU A 1 698 ? 46.609 7.405 -54.087 1.00 64.56 698 GLU A C 1
ATOM 5362 O O . GLU A 1 698 ? 47.176 7.102 -55.138 1.00 64.56 698 GLU A O 1
ATOM 5367 N N . ASP A 1 699 ? 46.013 6.495 -53.305 1.00 65.06 699 ASP A N 1
ATOM 5368 C CA . ASP A 1 699 ? 46.017 5.043 -53.550 1.00 65.06 699 ASP A CA 1
ATOM 5369 C C . ASP A 1 699 ? 44.586 4.490 -53.783 1.00 65.06 699 ASP A C 1
ATOM 5371 O O . ASP A 1 699 ? 44.029 3.721 -52.995 1.00 65.06 699 ASP A O 1
ATOM 5375 N N . THR A 1 700 ? 43.955 4.870 -54.899 1.00 63.03 700 THR A N 1
ATOM 5376 C CA . THR A 1 700 ? 42.655 4.305 -55.329 1.00 63.03 700 THR A CA 1
ATOM 5377 C C . THR A 1 700 ? 42.841 2.986 -56.100 1.00 63.03 700 THR A C 1
ATOM 5379 O O . THR A 1 700 ? 43.410 2.980 -57.193 1.00 63.03 700 THR A O 1
ATOM 5382 N N . ASN A 1 701 ? 42.316 1.866 -55.583 1.00 66.06 701 ASN A N 1
ATOM 5383 C CA . ASN A 1 701 ? 42.408 0.536 -56.202 1.00 66.06 701 ASN A CA 1
ATOM 5384 C C . ASN A 1 701 ? 41.042 -0.183 -56.296 1.00 66.06 701 ASN A C 1
ATOM 5386 O O . ASN A 1 701 ? 40.296 -0.289 -55.322 1.00 66.06 701 ASN A O 1
ATOM 5390 N N . VAL A 1 702 ? 40.735 -0.723 -57.480 1.00 61.88 702 VAL A N 1
ATOM 5391 C CA . VAL A 1 702 ? 39.455 -1.377 -57.803 1.00 61.88 702 VAL A CA 1
ATOM 5392 C C . VAL A 1 702 ? 39.729 -2.728 -58.468 1.00 61.88 702 VAL A C 1
ATOM 5394 O O . VAL A 1 702 ? 40.173 -2.779 -59.619 1.00 61.88 702 VAL A O 1
ATOM 5397 N N . ASP A 1 703 ? 39.436 -3.829 -57.770 1.00 58.53 703 ASP A N 1
ATOM 5398 C CA . ASP A 1 703 ? 39.679 -5.206 -58.238 1.00 58.53 703 ASP A CA 1
ATOM 5399 C C . ASP A 1 703 ? 38.595 -5.662 -59.242 1.00 58.53 703 ASP A C 1
ATOM 5401 O O . ASP A 1 703 ? 37.775 -6.553 -59.003 1.00 58.53 703 ASP A O 1
ATOM 5405 N N . ALA A 1 704 ? 38.599 -5.030 -60.420 1.00 51.53 704 ALA A N 1
ATOM 5406 C CA . ALA A 1 704 ? 37.619 -5.198 -61.495 1.00 51.53 704 ALA A CA 1
ATOM 5407 C C . ALA A 1 704 ? 37.725 -6.539 -62.268 1.00 51.53 704 ALA A C 1
ATOM 5409 O O . ALA A 1 704 ? 37.626 -6.575 -63.503 1.00 51.53 704 ALA A O 1
ATOM 5410 N N . GLU A 1 705 ? 37.904 -7.672 -61.578 1.00 45.31 705 GLU A N 1
ATOM 5411 C CA . GLU A 1 705 ? 37.818 -8.990 -62.214 1.00 45.31 705 GLU A CA 1
ATOM 5412 C C . GLU A 1 705 ? 36.380 -9.293 -62.672 1.00 45.31 705 GLU A C 1
ATOM 5414 O O . GLU A 1 705 ? 35.538 -9.794 -61.926 1.00 45.31 705 GLU A O 1
ATOM 5419 N N . LYS A 1 706 ? 36.180 -9.113 -63.987 1.00 46.78 706 LYS A N 1
ATOM 5420 C CA . LYS A 1 706 ? 35.109 -9.700 -64.814 1.00 46.78 706 LYS A CA 1
ATOM 5421 C C . LYS A 1 706 ? 33.770 -8.942 -64.866 1.00 46.78 706 LYS A C 1
ATOM 5423 O O . LYS A 1 706 ? 32.702 -9.545 -64.753 1.00 46.78 706 LYS A O 1
ATOM 5428 N N . LEU A 1 707 ? 33.830 -7.671 -65.273 1.00 46.56 707 LEU A N 1
ATOM 5429 C CA . LEU A 1 707 ? 32.748 -7.055 -66.059 1.00 46.56 707 LEU A CA 1
ATOM 5430 C C . LEU A 1 707 ? 32.430 -7.934 -67.287 1.00 46.56 707 LEU A C 1
ATOM 5432 O O . LEU A 1 707 ? 33.244 -8.073 -68.207 1.00 46.56 707 LEU A O 1
ATOM 5436 N N . LEU A 1 708 ? 31.250 -8.558 -67.296 1.00 42.00 708 LEU A N 1
ATOM 5437 C CA . LEU A 1 708 ? 30.794 -9.420 -68.387 1.00 42.00 708 LEU A CA 1
ATOM 5438 C C . LEU A 1 708 ? 30.234 -8.568 -69.534 1.00 42.00 708 LEU A C 1
ATOM 5440 O O . LEU A 1 708 ? 29.115 -8.068 -69.472 1.00 42.00 708 LEU A O 1
ATOM 5444 N N . LYS A 1 709 ? 31.018 -8.424 -70.607 1.00 40.34 709 LYS A N 1
ATOM 5445 C CA . LYS A 1 709 ? 30.544 -7.849 -71.873 1.00 40.34 709 LYS A CA 1
ATOM 5446 C C . LYS A 1 709 ? 29.468 -8.740 -72.498 1.00 40.34 709 LYS A C 1
ATOM 5448 O O . LYS A 1 709 ? 29.830 -9.771 -73.051 1.00 40.34 709 LYS A O 1
ATOM 5453 N N . ASP A 1 710 ? 28.215 -8.291 -72.489 1.00 39.12 710 ASP A N 1
ATOM 5454 C CA . ASP A 1 710 ? 27.155 -8.806 -73.375 1.00 39.12 710 ASP A CA 1
ATOM 5455 C C . ASP A 1 710 ? 26.010 -7.782 -73.591 1.00 39.12 710 ASP A C 1
ATOM 5457 O O . ASP A 1 710 ? 24.829 -8.098 -73.479 1.00 39.12 710 ASP A O 1
ATOM 5461 N N . ILE A 1 711 ? 26.350 -6.527 -73.932 1.00 39.91 711 ILE A N 1
ATOM 5462 C CA . ILE A 1 711 ? 25.386 -5.555 -74.491 1.00 39.91 711 ILE A CA 1
ATOM 5463 C C . ILE A 1 711 ? 25.974 -4.856 -75.724 1.00 39.91 711 ILE A C 1
ATOM 5465 O O . ILE A 1 711 ? 26.997 -4.173 -75.652 1.00 39.91 711 ILE A O 1
ATOM 5469 N N . GLU A 1 712 ? 25.283 -4.985 -76.858 1.00 36.53 712 GLU A N 1
ATOM 5470 C CA . GLU A 1 712 ? 25.489 -4.152 -78.045 1.00 36.53 712 GLU A CA 1
ATOM 5471 C C . GLU A 1 712 ? 24.663 -2.858 -77.923 1.00 36.53 712 GLU A C 1
ATOM 5473 O O . GLU A 1 712 ? 23.465 -2.863 -78.196 1.00 36.53 712 GLU A O 1
ATOM 5478 N N . GLY A 1 713 ? 25.287 -1.732 -77.553 1.00 40.88 713 GLY A N 1
ATOM 5479 C CA . GLY A 1 713 ? 24.673 -0.405 -77.739 1.00 40.88 713 GLY A CA 1
ATOM 5480 C C . GLY A 1 713 ? 25.030 0.674 -76.715 1.00 40.88 713 GLY A C 1
ATOM 5481 O O . GLY A 1 713 ? 25.131 1.842 -77.091 1.00 40.88 713 GLY A O 1
ATOM 5482 N N . THR A 1 714 ? 25.246 0.314 -75.449 1.00 36.19 714 THR A N 1
ATOM 5483 C CA . THR A 1 714 ? 25.409 1.295 -74.361 1.00 36.19 714 THR A CA 1
ATOM 5484 C C . THR A 1 714 ? 26.772 1.993 -74.405 1.00 36.19 714 THR A C 1
ATOM 5486 O O . THR A 1 714 ? 27.817 1.356 -74.554 1.00 36.19 714 THR A O 1
ATOM 5489 N N . ARG A 1 715 ? 26.773 3.323 -74.260 1.00 36.19 715 ARG A N 1
ATOM 5490 C CA . ARG A 1 715 ? 27.982 4.155 -74.244 1.00 36.19 715 ARG A CA 1
ATOM 5491 C C . ARG A 1 715 ? 28.445 4.367 -72.803 1.00 36.19 715 ARG A C 1
ATOM 5493 O O . ARG A 1 715 ? 27.883 5.195 -72.102 1.00 36.19 715 ARG A O 1
ATOM 5500 N N . ILE A 1 716 ? 29.488 3.649 -72.392 1.00 37.81 716 ILE A N 1
ATOM 5501 C CA . ILE A 1 716 ? 30.170 3.898 -71.114 1.00 37.81 716 ILE A CA 1
ATOM 5502 C C . ILE A 1 716 ? 30.937 5.223 -71.231 1.00 37.81 716 ILE A C 1
ATOM 5504 O O . ILE A 1 716 ? 31.858 5.329 -72.045 1.00 37.81 716 ILE A O 1
ATOM 5508 N N . GLU A 1 717 ? 30.567 6.225 -70.435 1.00 37.38 717 GLU A N 1
ATOM 5509 C CA . GLU A 1 717 ? 31.354 7.449 -70.258 1.00 37.38 717 GLU A CA 1
ATOM 5510 C C . GLU A 1 717 ? 32.257 7.302 -69.026 1.00 37.38 717 GLU A C 1
ATOM 5512 O O . GLU A 1 717 ? 31.830 7.516 -67.899 1.00 37.38 717 GLU A O 1
ATOM 5517 N N . TYR A 1 718 ? 33.521 6.934 -69.253 1.00 35.97 718 TYR A N 1
ATOM 5518 C CA . TYR A 1 718 ? 34.585 7.173 -68.276 1.00 35.97 718 TYR A CA 1
ATOM 5519 C C . TYR A 1 718 ? 34.947 8.663 -68.299 1.00 35.97 718 TYR A C 1
ATOM 5521 O O . TYR A 1 718 ? 35.275 9.191 -69.366 1.00 35.97 718 TYR A O 1
ATOM 5529 N N . LEU A 1 719 ? 34.946 9.317 -67.137 1.00 33.62 719 LEU A N 1
ATOM 5530 C CA . LEU A 1 719 ? 35.629 10.597 -66.936 1.00 33.62 719 LEU A CA 1
ATOM 5531 C C . LEU A 1 719 ? 37.102 10.332 -66.570 1.00 33.62 719 LEU A C 1
ATOM 5533 O O . LEU A 1 719 ? 37.416 9.415 -65.813 1.00 33.62 719 LEU A O 1
ATOM 5537 N N . GLU A 1 720 ? 38.025 11.085 -67.173 1.00 36.75 720 GLU A N 1
ATOM 5538 C CA . GLU A 1 720 ? 39.468 10.814 -67.098 1.00 36.75 720 GLU A CA 1
ATOM 5539 C C . GLU A 1 720 ? 40.143 11.516 -65.903 1.00 36.75 720 GLU A C 1
ATOM 5541 O O . GLU A 1 720 ? 40.571 12.664 -66.024 1.00 36.75 720 GLU A O 1
ATOM 5546 N N . SER A 1 721 ? 40.317 10.817 -64.774 1.00 33.91 721 SER A N 1
ATOM 5547 C CA . SER A 1 721 ? 41.170 11.293 -63.661 1.00 33.91 721 SER A CA 1
ATOM 5548 C C . SER A 1 721 ? 41.914 10.208 -62.856 1.00 33.91 721 SER A C 1
ATOM 5550 O O . SER A 1 721 ? 42.551 10.534 -61.860 1.00 33.91 721 SER A O 1
ATOM 5552 N N . VAL A 1 722 ? 41.932 8.938 -63.290 1.00 35.81 722 VAL A N 1
ATOM 5553 C CA . VAL A 1 722 ? 42.635 7.849 -62.569 1.00 35.81 722 VAL A CA 1
ATOM 5554 C C . VAL A 1 722 ? 43.938 7.442 -63.268 1.00 35.81 722 VAL A C 1
ATOM 5556 O O . VAL A 1 722 ? 43.926 6.880 -64.366 1.00 35.81 722 VAL A O 1
ATOM 5559 N N . MET A 1 723 ? 45.080 7.656 -62.603 1.00 31.48 723 MET A N 1
ATOM 5560 C CA . MET A 1 723 ? 46.371 7.088 -63.011 1.00 31.48 723 MET A CA 1
ATOM 5561 C C . MET A 1 723 ? 46.492 5.630 -62.540 1.00 31.48 723 MET A C 1
ATOM 5563 O O . MET A 1 723 ? 47.083 5.336 -61.507 1.00 31.48 723 MET A O 1
ATOM 5567 N N . VAL A 1 724 ? 45.956 4.692 -63.325 1.00 36.31 724 VAL A N 1
ATOM 5568 C CA . VAL A 1 724 ? 46.166 3.254 -63.088 1.00 36.31 724 VAL A CA 1
ATOM 5569 C C . VAL A 1 724 ? 47.655 2.920 -63.249 1.00 36.31 724 VAL A C 1
ATOM 5571 O O . VAL A 1 724 ? 48.197 3.071 -64.349 1.00 36.31 724 VAL A O 1
ATOM 5574 N N . ASP A 1 725 ? 48.322 2.417 -62.201 1.00 35.34 725 ASP A N 1
ATOM 5575 C CA . ASP A 1 725 ? 49.704 1.929 -62.327 1.00 35.34 725 ASP A CA 1
ATOM 5576 C C . ASP A 1 725 ? 49.754 0.555 -63.018 1.00 35.34 725 ASP A C 1
ATOM 5578 O O . ASP A 1 725 ? 49.819 -0.519 -62.415 1.00 35.34 725 ASP A O 1
ATOM 5582 N N . ILE A 1 726 ? 49.754 0.604 -64.348 1.00 35.00 726 ILE A N 1
ATOM 5583 C CA . ILE A 1 726 ? 49.810 -0.562 -65.240 1.00 35.00 726 ILE A CA 1
ATOM 5584 C C . ILE A 1 726 ? 51.133 -1.356 -65.086 1.00 35.00 726 ILE A C 1
ATOM 5586 O O . ILE A 1 726 ? 51.221 -2.496 -65.553 1.00 35.00 726 ILE A O 1
ATOM 5590 N N . SER A 1 727 ? 52.143 -0.827 -64.376 1.00 34.78 727 SER A N 1
ATOM 5591 C CA . SER A 1 727 ? 53.472 -1.445 -64.202 1.00 34.78 727 SER A CA 1
ATOM 5592 C C . SER A 1 727 ? 53.444 -2.863 -63.612 1.00 34.78 727 SER A C 1
ATOM 5594 O O . SER A 1 727 ? 54.347 -3.658 -63.881 1.00 34.78 727 SER A O 1
ATOM 5596 N N . ALA A 1 728 ? 52.416 -3.216 -62.832 1.00 39.84 728 ALA A N 1
ATOM 5597 C CA . ALA A 1 728 ? 52.275 -4.551 -62.244 1.00 39.84 728 ALA A CA 1
ATOM 5598 C C . ALA A 1 728 ? 51.774 -5.627 -63.237 1.00 39.84 728 ALA A C 1
ATOM 5600 O O . ALA A 1 728 ? 52.054 -6.817 -63.060 1.00 39.84 728 ALA A O 1
ATOM 5601 N N . LEU A 1 729 ? 51.049 -5.237 -64.292 1.00 35.69 729 LEU A N 1
ATOM 5602 C CA . LEU A 1 729 ? 50.272 -6.157 -65.137 1.00 35.69 729 LEU A CA 1
ATOM 5603 C C . LEU A 1 729 ? 51.080 -6.806 -66.279 1.00 35.69 729 LEU A C 1
ATOM 5605 O O . LEU A 1 729 ? 50.760 -7.919 -66.709 1.00 35.69 729 LEU A O 1
ATOM 5609 N N . GLU A 1 730 ? 52.171 -6.184 -66.740 1.00 37.09 730 GLU A N 1
ATOM 5610 C CA . GLU A 1 730 ? 52.968 -6.699 -67.872 1.00 37.09 730 GLU A CA 1
ATOM 5611 C C . GLU A 1 730 ? 53.712 -8.024 -67.580 1.00 37.09 730 GLU A C 1
ATOM 5613 O O . GLU A 1 730 ? 54.109 -8.739 -68.504 1.00 37.09 730 GLU A O 1
ATOM 5618 N N . LEU A 1 731 ? 53.889 -8.401 -66.307 1.00 41.03 731 LEU A N 1
ATOM 5619 C CA . LEU A 1 731 ? 54.729 -9.540 -65.902 1.00 41.03 731 LEU A CA 1
ATOM 5620 C C . LEU A 1 731 ? 54.027 -10.914 -65.865 1.00 41.03 731 LEU A C 1
ATOM 5622 O O . LEU A 1 731 ? 54.710 -11.939 -65.744 1.00 41.03 731 LEU A O 1
ATOM 5626 N N . LEU A 1 732 ? 52.695 -10.971 -65.995 1.00 37.66 732 LEU A N 1
ATOM 5627 C CA . LEU A 1 732 ? 51.911 -12.218 -65.883 1.00 37.66 732 LEU A CA 1
ATOM 5628 C C . LEU A 1 732 ? 51.326 -12.734 -67.209 1.00 37.66 732 LEU A C 1
ATOM 5630 O O . LEU A 1 732 ? 51.253 -13.952 -67.409 1.00 37.66 732 LEU A O 1
ATOM 5634 N N . VAL A 1 733 ? 50.997 -11.842 -68.148 1.00 39.81 733 VAL A N 1
ATOM 5635 C CA . VAL A 1 733 ? 50.360 -12.180 -69.440 1.00 39.81 733 VAL A CA 1
ATOM 5636 C C . VAL A 1 733 ? 51.102 -13.265 -70.258 1.00 39.81 733 VAL A C 1
ATOM 5638 O O . VAL A 1 733 ? 50.429 -14.152 -70.795 1.00 39.81 733 VAL A O 1
ATOM 5641 N N . PRO A 1 734 ? 52.454 -13.308 -70.342 1.00 39.88 734 PRO A N 1
ATOM 5642 C CA . PRO A 1 734 ? 53.144 -14.277 -71.203 1.00 39.88 734 PRO A CA 1
ATOM 5643 C C . PRO A 1 734 ? 52.987 -15.757 -70.813 1.00 39.88 734 PRO A C 1
ATOM 5645 O O . PRO A 1 734 ? 53.213 -16.623 -71.656 1.00 39.88 734 PRO A O 1
ATOM 5648 N N . LYS A 1 735 ? 52.637 -16.083 -69.558 1.00 41.16 735 LYS A N 1
ATOM 5649 C CA . LYS A 1 735 ? 52.664 -17.477 -69.059 1.00 41.16 735 LYS A CA 1
ATOM 5650 C C . LYS A 1 735 ? 51.348 -18.243 -69.197 1.00 41.16 735 LYS A C 1
ATOM 5652 O O . LYS A 1 735 ? 51.375 -19.473 -69.202 1.00 41.16 735 LYS A O 1
ATOM 5657 N N . VAL A 1 736 ? 50.211 -17.555 -69.316 1.00 43.12 736 VAL A N 1
ATOM 5658 C CA . VAL A 1 736 ? 48.889 -18.208 -69.391 1.00 43.12 736 VAL A CA 1
ATOM 5659 C C . VAL A 1 736 ? 48.589 -18.699 -70.814 1.00 43.12 736 VAL A C 1
ATOM 5661 O O . VAL A 1 736 ? 48.108 -19.820 -70.992 1.00 43.12 736 VAL A O 1
ATOM 5664 N N . LEU A 1 737 ? 48.961 -17.926 -71.845 1.00 39.09 737 LEU A N 1
ATOM 5665 C CA . LEU A 1 737 ? 48.734 -18.312 -73.247 1.00 39.09 737 LEU A CA 1
ATOM 5666 C C . LEU A 1 737 ? 49.483 -19.593 -73.662 1.00 39.09 737 LEU A C 1
ATOM 5668 O O . LEU A 1 737 ? 48.975 -20.343 -74.495 1.00 39.09 737 LEU A O 1
ATOM 5672 N N . GLU A 1 738 ? 50.656 -19.890 -73.088 1.00 39.88 738 GLU A N 1
ATOM 5673 C CA . GLU A 1 738 ? 51.444 -21.064 -73.501 1.00 39.88 738 GLU A CA 1
ATOM 5674 C C . GLU A 1 738 ? 50.815 -22.405 -73.058 1.00 39.88 738 GLU A C 1
ATOM 5676 O O . GLU A 1 738 ? 51.055 -23.441 -73.685 1.00 39.88 738 GLU A O 1
ATOM 5681 N N . GLN A 1 739 ? 49.953 -22.412 -72.030 1.00 40.09 739 GLN A N 1
ATOM 5682 C CA . GLN A 1 739 ? 49.267 -23.638 -71.596 1.00 40.09 739 GLN A CA 1
ATOM 5683 C C . GLN A 1 739 ? 48.037 -23.986 -72.451 1.00 40.09 739 GLN A C 1
ATOM 5685 O O . GLN A 1 739 ? 47.802 -25.166 -72.724 1.00 40.09 739 GLN A O 1
ATOM 5690 N N . PHE A 1 740 ? 47.277 -22.992 -72.924 1.00 36.38 740 PHE A N 1
ATOM 5691 C CA . PHE A 1 740 ? 46.003 -23.239 -73.620 1.00 36.38 740 PHE A CA 1
ATOM 5692 C C . PHE A 1 740 ? 46.160 -23.844 -75.028 1.00 36.38 740 PHE A C 1
ATOM 5694 O O . PHE A 1 740 ? 45.277 -24.552 -75.508 1.00 36.38 740 PHE A O 1
ATOM 5701 N N . VAL A 1 741 ? 47.308 -23.640 -75.683 1.00 40.97 741 VAL A N 1
ATOM 5702 C CA . VAL A 1 741 ? 47.550 -24.061 -77.080 1.00 40.97 741 VAL A CA 1
ATOM 5703 C C . VAL A 1 741 ? 47.832 -25.576 -77.225 1.00 40.97 741 VAL A C 1
ATOM 5705 O O . VAL A 1 741 ? 47.936 -26.086 -78.340 1.00 40.97 741 VAL A O 1
ATOM 5708 N N . ARG A 1 742 ? 47.944 -26.344 -76.127 1.00 40.97 742 ARG A N 1
ATOM 5709 C CA . ARG A 1 742 ? 48.446 -27.739 -76.160 1.00 40.97 742 ARG A CA 1
ATOM 5710 C C . ARG A 1 742 ? 47.429 -28.881 -76.010 1.00 40.97 742 ARG A C 1
ATOM 5712 O O . ARG A 1 742 ? 47.866 -30.031 -76.033 1.00 40.97 742 ARG A O 1
ATOM 5719 N N . GLN A 1 743 ? 46.115 -28.643 -75.910 1.00 33.84 743 GLN A N 1
ATOM 5720 C CA . GLN A 1 743 ? 45.131 -29.739 -75.753 1.00 33.84 743 GLN A CA 1
ATOM 5721 C C . GLN A 1 743 ? 43.866 -29.666 -76.636 1.00 33.84 743 GLN A C 1
ATOM 5723 O O . GLN A 1 743 ? 42.762 -29.503 -76.122 1.00 33.84 743 GLN A O 1
ATOM 5728 N N . LYS A 1 744 ? 44.016 -29.937 -77.946 1.00 35.28 744 LYS A N 1
ATOM 5729 C CA . LYS A 1 744 ? 43.384 -31.076 -78.682 1.00 35.28 744 LYS A CA 1
ATOM 5730 C C . LYS A 1 744 ? 43.310 -30.818 -80.206 1.00 35.28 744 LYS A C 1
ATOM 5732 O O . LYS A 1 744 ? 42.853 -29.751 -80.602 1.00 35.28 744 LYS A O 1
ATOM 5737 N N . PRO A 1 745 ? 43.703 -31.783 -81.065 1.00 41.59 745 PRO A N 1
ATOM 5738 C CA . PRO A 1 745 ? 43.605 -31.656 -82.526 1.00 41.59 745 PRO A CA 1
ATOM 5739 C C . PRO A 1 745 ? 42.607 -32.646 -83.184 1.00 41.59 745 PRO A C 1
ATOM 5741 O O . PRO A 1 745 ? 42.434 -33.745 -82.661 1.00 41.59 745 PRO A O 1
ATOM 5744 N N . LEU A 1 746 ? 42.105 -32.299 -84.391 1.00 35.94 746 LEU A N 1
ATOM 5745 C CA . LEU A 1 746 ? 41.446 -33.185 -85.399 1.00 35.94 746 LEU A CA 1
ATOM 5746 C C . LEU A 1 746 ? 40.043 -33.730 -84.970 1.00 35.94 746 LEU A C 1
ATOM 5748 O O . LEU A 1 746 ? 39.780 -33.848 -83.781 1.00 35.94 746 LEU A O 1
ATOM 5752 N N . GLU A 1 747 ? 39.049 -34.079 -85.810 1.00 34.75 747 GLU A N 1
ATOM 5753 C CA . GLU A 1 747 ? 38.780 -34.052 -87.275 1.00 34.75 747 GLU A CA 1
ATOM 5754 C C . GLU A 1 747 ? 37.237 -34.282 -87.498 1.00 34.75 747 GLU A C 1
ATOM 5756 O O . GLU A 1 747 ? 36.563 -34.597 -86.521 1.00 34.75 747 GLU A O 1
ATOM 5761 N N . VAL A 1 748 ? 36.538 -34.184 -88.654 1.00 32.69 748 VAL A N 1
ATOM 5762 C CA . VAL A 1 748 ? 36.842 -33.917 -90.086 1.00 32.69 748 VAL A CA 1
ATOM 5763 C C . VAL A 1 748 ? 35.576 -33.416 -90.859 1.00 32.69 748 VAL A C 1
ATOM 5765 O O . VAL A 1 748 ? 34.462 -33.745 -90.474 1.00 32.69 748 VAL A O 1
ATOM 5768 N N . ILE A 1 749 ? 35.767 -32.655 -91.954 1.00 30.64 749 ILE A N 1
ATOM 5769 C CA . ILE A 1 749 ? 34.923 -32.401 -93.172 1.00 30.64 749 ILE A CA 1
ATOM 5770 C C . ILE A 1 749 ? 33.364 -32.480 -93.127 1.00 30.64 749 ILE A C 1
ATOM 5772 O O . ILE A 1 749 ? 32.781 -33.532 -92.885 1.00 30.64 749 ILE A O 1
ATOM 5776 N N . GLY A 1 750 ? 32.695 -31.426 -93.646 1.00 27.22 750 GLY A N 1
ATOM 5777 C CA . GLY A 1 750 ? 31.286 -31.435 -94.109 1.00 27.22 750 GLY A CA 1
ATOM 5778 C C . GLY A 1 750 ? 30.982 -30.350 -95.173 1.00 27.22 750 GLY A C 1
ATOM 5779 O O . GLY A 1 750 ? 31.211 -29.171 -94.935 1.00 27.22 750 GLY A O 1
ATOM 5780 N N . LEU A 1 751 ? 30.523 -30.737 -96.371 1.00 29.98 751 LEU A N 1
ATOM 5781 C CA . LEU A 1 751 ? 30.502 -29.923 -97.610 1.00 29.98 751 LEU A CA 1
ATOM 5782 C C . LEU A 1 751 ? 29.335 -28.906 -97.782 1.00 29.98 751 LEU A C 1
ATOM 5784 O O . LEU A 1 751 ? 28.178 -29.286 -97.683 1.00 29.98 751 LEU A O 1
ATOM 5788 N N . LEU A 1 752 ? 29.689 -27.698 -98.262 1.00 28.89 752 LEU A N 1
ATOM 5789 C CA . LEU A 1 752 ? 29.083 -26.894 -99.361 1.00 28.89 752 LEU A CA 1
ATOM 5790 C C . LEU A 1 752 ? 27.582 -26.456 -99.403 1.00 28.89 752 LEU A C 1
ATOM 5792 O O . LEU A 1 752 ? 26.677 -27.278 -99.475 1.00 28.89 752 LEU A O 1
ATOM 5796 N N . LEU A 1 753 ? 27.422 -25.156 -99.743 1.00 30.92 753 LEU A N 1
ATOM 5797 C CA . LEU A 1 753 ? 26.684 -24.564 -100.900 1.00 30.92 753 LEU A CA 1
ATOM 5798 C C . LEU A 1 753 ? 25.350 -23.772 -100.742 1.00 30.92 753 LEU A C 1
ATOM 5800 O O . LEU A 1 753 ? 24.393 -24.206 -100.121 1.00 30.92 753 LEU A O 1
ATOM 5804 N N . VAL A 1 754 ? 25.306 -22.684 -101.540 1.00 31.78 754 VAL A N 1
ATOM 5805 C CA . VAL A 1 754 ? 24.195 -21.803 -101.995 1.00 31.78 754 VAL A CA 1
ATOM 5806 C C . VAL A 1 754 ? 23.603 -20.783 -101.005 1.00 31.78 754 VAL A C 1
ATOM 5808 O O . VAL A 1 754 ? 23.114 -21.121 -99.938 1.00 31.78 754 VAL A O 1
ATOM 5811 N N . GLY A 1 755 ? 23.557 -19.521 -101.460 1.00 29.44 755 GLY A N 1
ATOM 5812 C CA . GLY A 1 755 ? 22.853 -18.404 -100.820 1.00 29.44 755 GLY A CA 1
ATOM 5813 C C . GLY A 1 755 ? 23.109 -17.066 -101.531 1.00 29.44 755 GLY A C 1
ATOM 5814 O O . GLY A 1 755 ? 23.752 -16.196 -100.958 1.00 29.44 755 GLY A O 1
ATOM 5815 N N . VAL A 1 756 ? 22.678 -16.917 -102.793 1.00 38.56 756 VAL A N 1
ATOM 5816 C CA . VAL A 1 756 ? 22.804 -15.658 -103.562 1.00 38.56 756 VAL A CA 1
ATOM 5817 C C . VAL A 1 756 ? 21.491 -15.323 -104.267 1.00 38.56 756 VAL A C 1
ATOM 5819 O O . VAL A 1 756 ? 21.070 -16.081 -105.143 1.00 38.56 756 VAL A O 1
ATOM 5822 N N . ILE A 1 757 ? 20.914 -14.172 -103.915 1.00 41.88 757 ILE A N 1
ATOM 5823 C CA . ILE A 1 757 ? 20.506 -13.056 -104.796 1.00 41.88 757 ILE A CA 1
ATOM 5824 C C . ILE A 1 757 ? 20.383 -11.807 -103.915 1.00 41.88 757 ILE A C 1
ATOM 5826 O O . ILE A 1 757 ? 19.866 -11.959 -102.788 1.00 41.88 757 ILE A O 1
#

Radius of gyration: 45.29 Å; Cα contacts (8 Å, |Δi|>4): 2633; chains: 1; bounding box: 102×48×164 Å

Organism: Starmerella bacillaris (NCBI:txid1247836)

pLDDT: mean 73.84, std 13.32, range [27.22, 91.69]

Sequence (757 aa):
MVDFEQFPLHDNSETLEITEPGTEVKVGLVQLPLHDNSETLEITEPGAEVRVGLVQLPLHDNSEALEITEPGTEVKVGLVQFPPHDNSEALEITEPGTEVRVGLVQFPLHDKSKALEILEPGKEVKVGLVQFPLHDNSETLEIAGTDTEVRVGLVQLPLHDNSETLEILEPGKEVRVGLVQLPLHDNSEALEITEPGKEVRVGLVQLPLHDNSEALEITEPGTEVKVGLVQLPLHDKSKALEITEPGKEVKVGLVQLPLHDNFEALEILEPGTEVRVGLVQLPLHDNSEALEITEPGTEVRVGLVQLPLHDNSETLEILEPGKEVRVGLVQLPLHDNSEALEITEPGKEVRVGLVQLPLHDNSEALEITEPGTEVKVGLVQLPLHDKSKALEITEPGKEVKVGLVQLPLHDNSETLEILEPGKEVRVGLVQLPLHDNSEALEITEPGTEVRVGLVQLPLHDNSETLEITEPGKEVRVGLVQLPPHDNSEALEITEPGTEVRVGLVQFPLHDKSKAMEILEPGKEVKVGLVQFPLHENSETLEIAGTDTEVRVGLVQLPLHDNSETLEINEPGKEVKVGLVQLPLHDKSKALEITEPGKEVKVGLVQFPLHDNSEVLEINEPGTEVKVGLVQFPLHDNSEALEILEPGKEVKVGLVQLPLHDKSKALEITEPGTEVKVGLVQLPLHDNSKALEVTEPGEDTNVDAEKLLKDIEGTRIEYLESVMVDISALELLVPKVLEQFVRQKPLEVIGLLLVGVI

Mean predicted aligned error: 15.55 Å

Secondary structure (DSSP, 8-state):
-B--------SS---EE--S-TTEEEEEEEE----SS-B-EEEES--SEEEEEEEE----SS-B--EEES--SEEEEEEEE----SS-B--EEES--SEEEEEEEE----SS-B--EEES--SEEEEEEEE----SS-B-EEEE-TTEEEEEEEEE----SS-B-EEEE--EEEEEEEEEE----SS-B--EEES--SEEEEEEEE--EESS-B--EEES--SEEEEEEEE--EESS-B--EEES--SEEEEEEEE----SS-B--EEES--SEEEEEEEE----SS-B--EEES--SEEEEEEEE----SS-B--EEES--SEEEEEEEE----SS-B--EEES--SEEEEEEEE----SS-B--EEES--SEEEEEEEE----SS-B--EEES--SEEEEEEEE----SS-B--EEES--SEEEEEEEE----TT-B--EEES--SEEEEEEEE----TT-B--EEES--SEEEEEEEE----TT-B--EEES--SEEEEEEEE--B-TT-B--EEES--SEEEEEEEE--B-SS-B--EEES-SSEEEEEEEE----SS-B--EEE---SEEEEEEEE--B-TT-B--EEES--SEEEEEEE---B-TT-B--EEES--SEEEEEEEE--B-TT-B--EEES--SEEEEEEEE--B-TT-BS-EEES--SEEEE--EE--B-TT-BS-EEES--TEEEE--TT-----SS------S-----GGGGGGTHHHHHHHHTTS--------------

Nearest PDB structures (foldseek):
  4kh3-assembly1_A  TM=2.118E-01  e=1.969E-01  Escherichia coli CFT073